Protein AF-A0AAV2Z2J3-F1 (afdb_monomer_lite)

Secondary structure (DSSP, 8-state):
-HHHHHHHTTTTSSTTTSSGGGSS---------HHHHHHHHHHHHHHHHHHHHHHHHHHHHHHHHHHHHHHHHHHHHHHHHHHHHHHHHHHHHHHHHHHHHHHHHHHHHHHHHHHHHHHHHHHHHHHHHHHHHHHHHHHHHHHHHHHHHHHHHHHHHHHHHIIIIIHHHHHHHHHHHHHHHHHHHHHHHHHHHHHHHHHHHHHHHHHHTS-HHHHHHHHHHHHTS-------SS----HHHHHHHHHHT---GGGGGTS-HHHHHT--B-HHHHHHHHHHHHHHHHHHHHHHHHHHHTTS-----------PPPSS-HHHHHHHHHHHH-S--PPBPHHHHHHHHHHHHHHHHGGG--S--TT--HHHHHHHHHIIIIITTSTTTHHHHHHHHHHHHHHHHHHHHHHHHHHHHHHHHHHHHHHHHHHHHHHHHHHHHHHHHHHHHHHHHHHHHHHHHHHHHHH-EEEE-TTT--EEEEETTTTEEESSPPTTTTT---SS--EEPPPTT----PPP-----HHHHHHHHHHHHHHHHHHHHHHHHHHHHHHHHHHHHHHHHHHHHHHHHHHHHHHHHHHHHHHHHHHHHHHHHHHHHHHHHSHHHHHHHHHT-PPPPTT--HHHHHHHHS-HHHHHHHHHHHHHTT--HHHHHHH-EEEEEEEEEETT-SEEEESS--BTTB-TT-EEEEEE-----TT--PPPPPPEEEEBPSSSPPPSSEEEBSS---GGGGS-TT--GGG-TT-S--EEEEEEEEESS-SSTTSPP-----THHHHHHHTT--

Foldseek 3Di:
DVVVVVVVVVVVVVVVVVVVVVPDDDDDDDDDDPVVVVVVVVVVVVVVVVVVVVVVVVVVVVVVVVVVVVVVVVVVVVVVVVVVVVVVVVVVVVVVVVVVVVVVVVVVVVVVVVVVVVVVVVVVVVVVVVVVVVVVVVVVVVVVVVVVVVVVVVVVVVCVCCVPPCVVVVVVVVVVVVVVVVVVVVVVVVVLVLLLLLLLLVQAVQLLPDDLLVLVVVVVCVVVVVDPDPCPPDDHDNLLSVLQCLLLPNLDPVCVVVDDSVVSQPRFRALVSLLVLLVLLLVVVVVVVVVVVVVVPVPDDDDDDDDDPPPDPRLDDSVQLVVLLCVLPNPDSDTHHSNSSLSSLLSSLCVRCPPVPDDDNPPDDDSSSSSSCCCPVGRCVRPSNVVSVVVSSVVSSVVVVVVVVVVVVVVVVVVVVVVVVVVVVVVVVVVVVVVVVVVVVVVVVVVVVVVVLVVVLVVQLVQWAWAQEPVPRQIWIARPVVRDIDSDQPVSNPPHHRPDDHDYDDPPPPDDDDDDDDDDPPVVVVVVVVVVVVVVVVVVVVVVVVVVVVVVVVVVVVVVVVVVVCVVCVVVVVVVVVVVVVVVVVVVLVVLVVVVVVCCPDPVQVVLQQQLNHDDRPNDDLLRSNSSNDHPVRVVVLCVVCVVQPHDSSCCQVFARFDPAKWKAAAQDQKTFGPFFCVVVDDAFWKKWWQFDDPDDPPDPDPRFDIDIWHFHNPDGDDRGITGTPDGDHCVVRDDPPDDPPPPPPPPGRITMTGMHTNQHDSDPPRDRDPDDDCPPVVVVVVVVD

pLDDT: mean 81.87, std 14.94, range [33.97, 97.0]

Sequence (786 aa):
MLQFRKHVTSSLKTQKLLGAIKAAGRPTATRADPQHRKDAANHIQQAYKRHVRAVRDRRLAWQARALRVEERVRRRHHAAKMIQKRVRGMIGRKIARIKRAEQMMRRCIQKLKWKRIRRRIIAGRRIGNWVVRKRAQRLASLWKLEKKRQLEMTVRLQRWVRNHIISRRRLYLLLAEGRRQEETLLFCEQSVRICAQHVADELVMESRGRGFEEALKKHWAITSGTAKTKRTRAPAFPALQMMYLVVSGVRDISKWKEMDEKALVSTRMERLKAVALFKSASKHHQITKQAVTAKTADGDSGNALSPSKVKTKELFSATDVDISMAKAAGSSKRPLSYEEFTHVLRLIAEMKLGDKVQIWWGKYDGGDAQFLALLWKYLFVISDLRPVAQQLMQYANDLLHKRCRTIQRLATKHKQFLTGAFIRLQKRKERELLIKERMAIKIQTRMRSYLAVNKRKRRVQEVYNKFIDAEWGLPYWMNPITGYSTWEKPTILGNQDVNKEPVPCPPAESCGELTKLEFESLAMHNYREQERKEQEERDKHDIVKIKERMLQAKKERCAIKLQKFWHQQSPLMRARRMIKEKRKETDAYYQQYLLDRKKERELRFRAKQFIGKAPILPTDSPVTQCLRRMTVLQRRRLEIRARMFGLLVSEYMLEGVPLPGVGRLRNGGRYIESSEDLRGWVMNRQTLRLRKLEKRRADDDSPKPKDIILDIDRKLKVEERRIPLEQVYNRALSQPEGANVADDAAAEDGVDIFQLFLVEFSMELRRPIWFSHPLYVVFARYYICL

Organism: NCBI:txid4803

Structure (mmCIF, N/CA/C/O backbone):
data_AF-A0AAV2Z2J3-F1
#
_entry.id   AF-A0AAV2Z2J3-F1
#
loop_
_atom_site.group_PDB
_atom_site.id
_atom_site.type_symbol
_atom_site.label_atom_id
_atom_site.label_alt_id
_atom_site.label_comp_id
_atom_site.label_asym_id
_atom_site.label_entity_id
_atom_site.label_seq_id
_atom_site.pdbx_PDB_ins_code
_atom_site.Cartn_x
_atom_site.Cartn_y
_atom_site.Cartn_z
_atom_site.occupancy
_atom_site.B_iso_or_equiv
_atom_site.auth_seq_id
_atom_site.auth_comp_id
_atom_site.auth_asym_id
_atom_site.auth_atom_id
_atom_site.pdbx_PDB_model_num
ATOM 1 N N . MET A 1 1 ? 82.129 35.478 -103.752 1.00 50.06 1 MET A N 1
ATOM 2 C CA . MET A 1 1 ? 81.957 35.026 -105.151 1.00 50.06 1 MET A CA 1
ATOM 3 C C . MET A 1 1 ? 81.747 36.192 -106.125 1.00 50.06 1 MET A C 1
ATOM 5 O O . MET A 1 1 ? 82.630 36.420 -106.939 1.00 50.06 1 MET A O 1
ATOM 9 N N . LEU A 1 2 ? 80.696 37.017 -106.006 1.00 47.59 2 LEU A N 1
ATOM 10 C CA . LEU A 1 2 ? 80.463 38.167 -106.914 1.00 47.59 2 LEU A CA 1
ATOM 11 C C . LEU A 1 2 ? 81.527 39.292 -106.859 1.00 47.59 2 LEU A C 1
ATOM 13 O O . LEU A 1 2 ? 81.757 39.964 -107.859 1.00 47.59 2 LEU A O 1
ATOM 17 N N . GLN A 1 3 ? 82.247 39.459 -105.742 1.00 49.12 3 GLN A N 1
ATOM 18 C CA . GLN A 1 3 ? 83.386 40.395 -105.643 1.00 49.12 3 GLN A CA 1
ATOM 19 C C . GLN A 1 3 ? 84.718 39.821 -106.163 1.00 49.12 3 GLN A C 1
ATOM 21 O O . GLN A 1 3 ? 85.607 40.585 -106.522 1.00 49.12 3 GLN A O 1
ATOM 26 N N . PHE A 1 4 ? 84.847 38.493 -106.270 1.00 52.66 4 PHE A N 1
ATOM 27 C CA . PHE A 1 4 ? 86.040 37.845 -106.835 1.00 52.66 4 PHE A CA 1
ATOM 28 C C . PHE A 1 4 ? 86.048 37.973 -108.371 1.00 52.66 4 PHE A C 1
ATOM 30 O O . PHE A 1 4 ? 87.087 38.233 -108.971 1.00 52.66 4 PHE A O 1
ATOM 37 N N . ARG A 1 5 ? 84.858 37.954 -108.998 1.00 52.59 5 ARG A N 1
ATOM 38 C CA . ARG A 1 5 ? 84.669 38.216 -110.438 1.00 52.59 5 ARG A CA 1
ATOM 39 C C . ARG A 1 5 ? 85.050 39.645 -110.864 1.00 52.59 5 ARG A C 1
ATOM 41 O O . ARG A 1 5 ? 85.564 39.811 -111.960 1.00 52.59 5 ARG A O 1
ATOM 48 N N . LYS A 1 6 ? 84.880 40.656 -109.997 1.00 55.69 6 LYS A N 1
ATOM 49 C CA . LYS A 1 6 ? 85.264 42.057 -110.289 1.00 55.69 6 LYS A CA 1
ATOM 50 C C . LYS A 1 6 ? 86.775 42.325 -110.197 1.00 55.69 6 LYS A C 1
ATOM 52 O O . LYS A 1 6 ? 87.252 43.281 -110.802 1.00 55.69 6 LYS A O 1
ATOM 57 N N . HIS A 1 7 ? 87.539 41.488 -109.486 1.00 54.97 7 HIS A N 1
ATOM 58 C CA . HIS A 1 7 ? 88.997 41.638 -109.393 1.00 54.97 7 HIS A CA 1
ATOM 59 C C . HIS A 1 7 ? 89.755 40.906 -110.507 1.00 54.97 7 HIS A C 1
ATOM 61 O O . HIS A 1 7 ? 90.749 41.440 -111.002 1.00 54.97 7 HIS A O 1
ATOM 67 N N . VAL A 1 8 ? 89.247 39.770 -110.995 1.00 54.91 8 VAL A N 1
ATOM 68 C CA . VAL A 1 8 ? 89.842 39.067 -112.149 1.00 54.91 8 VAL A CA 1
ATOM 69 C C . VAL A 1 8 ? 89.729 39.903 -113.437 1.00 54.91 8 VAL A C 1
ATOM 71 O O . VAL A 1 8 ? 90.666 39.941 -114.228 1.00 54.91 8 VAL A O 1
ATOM 74 N N . THR A 1 9 ? 88.679 40.718 -113.594 1.00 51.75 9 THR A N 1
ATOM 75 C CA . THR A 1 9 ? 88.549 41.662 -114.723 1.00 51.75 9 THR A CA 1
ATOM 76 C C . THR A 1 9 ? 89.458 42.898 -114.625 1.00 51.75 9 THR A C 1
ATOM 78 O O . THR A 1 9 ? 89.694 43.558 -115.633 1.00 51.75 9 THR A O 1
ATOM 81 N N . SER A 1 10 ? 90.020 43.213 -113.448 1.00 51.91 10 SER A N 1
ATOM 82 C CA . SER A 1 10 ? 91.017 44.294 -113.296 1.00 51.91 10 SER A CA 1
ATOM 83 C C . SER A 1 10 ? 92.455 43.862 -113.619 1.00 51.91 10 SER A C 1
ATOM 85 O O . SER A 1 10 ? 93.283 44.711 -113.937 1.00 51.91 10 SER A O 1
ATOM 87 N N . SER A 1 11 ? 92.734 42.551 -113.631 1.00 48.16 11 SER A N 1
ATOM 88 C CA . SER A 1 11 ? 94.048 41.985 -113.982 1.00 48.16 11 SER A CA 1
ATOM 89 C C . SER A 1 11 ? 94.276 41.839 -115.496 1.00 48.16 11 SER A C 1
ATOM 91 O O . SER A 1 11 ? 95.401 41.608 -115.923 1.00 48.16 11 SER A O 1
ATOM 93 N N . LEU A 1 12 ? 93.232 42.007 -116.316 1.00 49.22 12 LEU A N 1
ATOM 94 C CA . LEU A 1 12 ? 93.318 42.029 -117.785 1.00 49.22 12 LEU A CA 1
ATOM 95 C C . LEU A 1 12 ? 93.645 43.426 -118.352 1.00 49.22 12 LEU A C 1
ATOM 97 O O . LEU A 1 12 ? 93.952 43.556 -119.533 1.00 49.22 12 LEU A O 1
ATOM 101 N N . LYS A 1 13 ? 93.648 44.485 -117.524 1.00 51.56 13 LYS A N 1
ATOM 102 C CA . LYS A 1 13 ? 94.076 45.837 -117.939 1.00 51.56 13 LYS A CA 1
ATOM 103 C C . LYS A 1 13 ? 95.592 46.062 -117.848 1.00 51.56 13 LYS A C 1
ATOM 105 O O . LYS A 1 13 ? 96.094 46.984 -118.479 1.00 51.56 13 LYS A O 1
ATOM 110 N N . THR A 1 14 ? 96.339 45.199 -117.158 1.00 51.22 14 THR A N 1
ATOM 111 C CA . THR A 1 14 ? 97.813 45.259 -117.097 1.00 51.22 14 THR A CA 1
ATOM 112 C C . THR A 1 14 ? 98.508 44.569 -118.278 1.00 51.22 14 THR A C 1
ATOM 114 O O . THR A 1 14 ? 99.658 44.887 -118.560 1.00 51.22 14 THR A O 1
ATOM 117 N N . GLN A 1 15 ? 97.810 43.729 -119.055 1.00 50.66 15 GLN A N 1
ATOM 118 C CA . GLN A 1 15 ? 98.322 43.210 -120.337 1.00 50.66 15 GLN A CA 1
ATOM 119 C C . GLN A 1 15 ? 98.324 44.260 -121.468 1.00 50.66 15 GLN A C 1
ATOM 121 O O . GLN A 1 15 ? 99.080 44.110 -122.422 1.00 50.66 15 GLN A O 1
ATOM 126 N N . LYS A 1 16 ? 97.579 45.372 -121.341 1.00 51.78 16 LYS A N 1
ATOM 127 C CA . LYS A 1 16 ? 97.633 46.502 -122.294 1.00 51.78 16 LYS A CA 1
ATOM 128 C C . LYS A 1 16 ? 98.825 47.453 -122.087 1.00 51.78 16 LYS A C 1
ATOM 130 O O . LYS A 1 16 ? 99.122 48.229 -122.984 1.00 51.78 16 LYS A O 1
ATOM 135 N N . LEU A 1 17 ? 99.547 47.364 -120.964 1.00 48.62 17 LEU A N 1
ATOM 136 C CA . LEU A 1 17 ? 100.746 48.180 -120.690 1.00 48.62 17 LEU A CA 1
ATOM 137 C C . LEU A 1 17 ? 102.063 47.498 -121.107 1.00 48.62 17 LEU A C 1
ATOM 139 O O . LEU A 1 17 ? 103.061 48.179 -121.310 1.00 48.62 17 LEU A O 1
ATOM 143 N N . LEU A 1 18 ? 102.059 46.178 -121.327 1.00 47.25 18 LEU A N 1
ATOM 144 C CA . LEU A 1 18 ? 103.203 45.438 -121.885 1.00 47.25 18 LEU A CA 1
ATOM 145 C C . LEU A 1 18 ? 103.261 45.470 -123.427 1.00 47.25 18 LEU A C 1
ATOM 147 O O . LEU A 1 18 ? 104.285 45.115 -124.003 1.00 47.25 18 LEU A O 1
ATOM 151 N N . GLY A 1 19 ? 102.204 45.950 -124.098 1.00 50.47 19 GLY A N 1
ATOM 152 C CA . GLY A 1 19 ? 102.193 46.203 -125.547 1.00 50.47 19 GLY A CA 1
ATOM 153 C C . GLY A 1 19 ? 102.845 47.530 -125.966 1.00 50.47 19 GLY A C 1
ATOM 154 O O . GLY A 1 19 ? 103.325 47.638 -127.087 1.00 50.47 19 GLY A O 1
ATOM 155 N N . ALA A 1 20 ? 102.933 48.517 -125.066 1.00 46.78 20 ALA A N 1
ATOM 156 C CA . ALA A 1 20 ? 103.489 49.843 -125.368 1.00 46.78 20 ALA A CA 1
ATOM 157 C C . ALA A 1 20 ? 105.026 49.929 -125.237 1.00 46.78 20 ALA A C 1
ATOM 159 O O . ALA A 1 20 ? 105.631 50.878 -125.720 1.00 46.78 20 ALA A O 1
ATOM 160 N N . ILE A 1 21 ? 105.681 48.928 -124.633 1.00 48.75 21 ILE A N 1
ATOM 161 C CA . ILE A 1 21 ? 107.149 48.895 -124.448 1.00 48.75 21 ILE A CA 1
ATOM 162 C C . ILE A 1 21 ? 107.862 48.199 -125.633 1.00 48.75 21 ILE A C 1
ATOM 164 O O . ILE A 1 21 ? 109.083 48.220 -125.734 1.00 48.75 21 ILE A O 1
ATOM 168 N N . LYS A 1 22 ? 107.113 47.648 -126.602 1.00 46.72 22 LYS A N 1
ATOM 169 C CA . LYS A 1 22 ? 107.657 47.012 -127.820 1.00 46.72 22 LYS A CA 1
ATOM 170 C C . LYS A 1 22 ? 107.850 47.969 -129.015 1.00 46.72 22 LYS A C 1
ATOM 172 O O . LYS A 1 22 ? 108.267 47.508 -130.070 1.00 46.72 22 LYS A O 1
ATOM 177 N N . ALA A 1 23 ? 107.575 49.270 -128.853 1.00 44.78 23 ALA A N 1
ATOM 178 C CA . ALA A 1 23 ? 107.608 50.281 -129.923 1.00 44.78 23 ALA A CA 1
ATOM 179 C C . ALA A 1 23 ? 108.651 51.407 -129.731 1.00 44.78 23 ALA A C 1
ATOM 181 O O . ALA A 1 23 ? 108.621 52.393 -130.458 1.00 44.78 23 ALA A O 1
ATOM 182 N N . ALA A 1 24 ? 109.595 51.275 -128.793 1.00 39.16 24 ALA A N 1
ATOM 183 C CA . ALA A 1 24 ? 110.727 52.196 -128.675 1.00 39.16 24 ALA A CA 1
ATOM 184 C C . ALA A 1 24 ? 112.020 51.459 -129.037 1.00 39.16 24 ALA A C 1
ATOM 186 O O . ALA A 1 24 ? 112.529 50.632 -128.278 1.00 39.16 24 ALA A O 1
ATOM 187 N N . GLY A 1 25 ? 112.489 51.726 -130.255 1.00 39.00 25 GLY A N 1
ATOM 188 C CA . GLY A 1 25 ? 113.730 51.212 -130.807 1.00 39.00 25 GLY A CA 1
ATOM 189 C C . GLY A 1 25 ? 114.957 51.604 -129.986 1.00 39.00 25 GLY A C 1
ATOM 190 O O . GLY A 1 25 ? 114.981 52.611 -129.282 1.00 39.00 25 GLY A O 1
ATOM 191 N N . ARG A 1 26 ? 115.969 50.743 -130.112 1.00 37.47 26 ARG A N 1
ATOM 192 C CA . ARG A 1 26 ? 117.324 50.839 -129.561 1.00 37.47 26 ARG A CA 1
ATOM 193 C C . ARG A 1 26 ? 117.899 52.264 -129.653 1.00 37.47 26 ARG A C 1
ATOM 195 O O . ARG A 1 26 ? 118.211 52.693 -130.762 1.00 37.47 26 ARG A O 1
ATOM 202 N N . PRO A 1 27 ? 118.161 52.950 -128.527 1.00 41.19 27 PRO A N 1
ATOM 203 C CA . PRO A 1 27 ? 119.125 54.032 -128.507 1.00 41.19 27 PRO A CA 1
ATOM 204 C C . PRO A 1 27 ? 120.536 53.437 -128.456 1.00 41.19 27 PRO A C 1
ATOM 206 O O . PRO A 1 27 ? 120.890 52.634 -127.590 1.00 41.19 27 PRO A O 1
ATOM 209 N N . THR A 1 28 ? 121.309 53.815 -129.461 1.00 44.75 28 THR A N 1
ATOM 210 C CA . THR A 1 28 ? 122.733 53.565 -129.634 1.00 44.75 28 THR A CA 1
ATOM 211 C C . THR A 1 28 ? 123.550 54.039 -128.438 1.00 44.75 28 THR A C 1
ATOM 213 O O . THR A 1 28 ? 123.254 55.047 -127.802 1.00 44.75 28 THR A O 1
ATOM 216 N N . ALA A 1 29 ? 124.602 53.275 -128.162 1.00 45.72 29 ALA A N 1
ATOM 217 C CA . ALA A 1 29 ? 125.581 53.507 -127.123 1.00 45.72 29 ALA A CA 1
ATOM 218 C C . ALA A 1 29 ? 126.216 54.903 -127.215 1.00 45.72 29 ALA A C 1
ATOM 220 O O . ALA A 1 29 ? 127.003 55.187 -128.112 1.00 45.72 29 ALA A O 1
ATOM 221 N N . THR A 1 30 ? 125.943 55.729 -126.213 1.00 43.84 30 THR A N 1
ATOM 222 C CA . THR A 1 30 ? 126.817 56.818 -125.778 1.00 43.84 30 THR A CA 1
ATOM 223 C C . THR A 1 30 ? 127.091 56.618 -124.286 1.00 43.84 30 THR A C 1
ATOM 225 O O . THR A 1 30 ? 126.221 56.175 -123.534 1.00 43.84 30 THR A O 1
ATOM 228 N N . ARG A 1 31 ? 128.355 56.807 -123.884 1.00 54.25 31 ARG A N 1
ATOM 229 C CA . ARG A 1 31 ? 128.911 56.569 -122.539 1.00 54.25 31 ARG A CA 1
ATOM 230 C C . ARG A 1 31 ? 128.022 57.176 -121.440 1.00 54.25 31 ARG A C 1
ATOM 232 O O . ARG A 1 31 ? 128.145 58.350 -121.120 1.00 54.25 31 ARG A O 1
ATOM 239 N N . ALA A 1 32 ? 127.144 56.360 -120.857 1.00 44.03 32 ALA A N 1
ATOM 240 C CA . ALA A 1 32 ? 126.385 56.711 -119.665 1.00 44.03 32 ALA A CA 1
ATOM 241 C C . ALA A 1 32 ? 127.234 56.430 -118.421 1.00 44.03 32 ALA A C 1
ATOM 243 O O . ALA A 1 32 ? 127.706 55.308 -118.218 1.00 44.03 32 ALA A O 1
ATOM 244 N N . ASP A 1 33 ? 127.395 57.475 -117.620 1.00 52.44 33 ASP A N 1
ATOM 245 C CA . ASP A 1 33 ? 128.089 57.526 -116.341 1.00 52.44 33 ASP A CA 1
ATOM 246 C C . ASP A 1 33 ? 127.677 56.346 -115.421 1.00 52.44 33 ASP A C 1
ATOM 248 O O . ASP A 1 33 ? 126.473 56.117 -115.228 1.00 52.44 33 ASP A O 1
ATOM 252 N N . PRO A 1 34 ? 128.618 55.544 -114.874 1.00 60.41 34 PRO A N 1
ATOM 253 C CA . PRO A 1 34 ? 128.313 54.403 -114.000 1.00 60.41 34 PRO A CA 1
ATOM 254 C C . PRO A 1 34 ? 127.386 54.744 -112.825 1.00 60.41 34 PRO A C 1
ATOM 256 O O . PRO A 1 34 ? 126.651 53.866 -112.354 1.00 60.41 34 PRO A O 1
ATOM 259 N N . GLN A 1 35 ? 127.351 56.008 -112.399 1.00 63.75 35 GLN A N 1
ATOM 260 C CA . GLN A 1 35 ? 126.447 56.477 -111.355 1.00 63.75 35 GLN A CA 1
ATOM 261 C C . GLN A 1 35 ? 124.970 56.404 -111.778 1.00 63.75 35 GLN A C 1
ATOM 263 O O . GLN A 1 35 ? 124.133 55.876 -111.046 1.00 63.75 35 GLN A O 1
ATOM 268 N N . HIS A 1 36 ? 124.653 56.777 -113.019 1.00 67.88 36 HIS A N 1
ATOM 269 C CA . HIS A 1 36 ? 123.273 56.832 -113.503 1.00 67.88 36 HIS A CA 1
ATOM 270 C C . HIS A 1 36 ? 122.638 55.436 -113.659 1.00 67.88 36 HIS A C 1
ATOM 272 O O . HIS A 1 36 ? 121.428 55.263 -113.472 1.00 67.88 36 HIS A O 1
ATOM 278 N N . ARG A 1 37 ? 123.450 54.407 -113.954 1.00 66.44 37 ARG A N 1
ATOM 279 C CA . ARG A 1 37 ? 123.008 52.998 -113.980 1.00 66.44 37 ARG A CA 1
ATOM 280 C C . ARG A 1 37 ? 122.766 52.447 -112.577 1.00 66.44 37 ARG A C 1
ATOM 282 O O . ARG A 1 37 ? 121.795 51.714 -112.384 1.00 66.44 37 ARG A O 1
ATOM 289 N N . LYS A 1 38 ? 123.611 52.807 -111.604 1.00 73.19 38 LYS A N 1
ATOM 290 C CA . LYS A 1 38 ? 123.388 52.466 -110.190 1.00 73.19 38 LYS A CA 1
ATOM 291 C C . LYS A 1 38 ? 122.107 53.108 -109.668 1.00 73.19 38 LYS A C 1
ATOM 293 O O . LYS A 1 38 ? 121.324 52.416 -109.024 1.00 73.19 38 LYS A O 1
ATOM 298 N N . ASP A 1 39 ? 121.845 54.365 -110.011 1.00 76.12 39 ASP A N 1
ATOM 299 C CA . ASP A 1 39 ? 120.642 55.071 -109.567 1.00 76.12 39 ASP A CA 1
ATOM 300 C C . ASP A 1 39 ? 119.370 54.505 -110.201 1.00 76.12 39 ASP A C 1
ATOM 302 O O . ASP A 1 39 ? 118.392 54.250 -109.495 1.00 76.12 39 ASP A O 1
ATOM 306 N N . ALA A 1 40 ? 119.394 54.182 -111.498 1.00 74.88 40 ALA A N 1
ATOM 307 C CA . ALA A 1 40 ? 118.277 53.505 -112.157 1.00 74.88 40 ALA A CA 1
ATOM 308 C C . ALA A 1 40 ? 118.016 52.107 -111.561 1.00 74.88 40 ALA A C 1
ATOM 310 O O . ALA A 1 40 ? 116.869 51.758 -111.268 1.00 74.88 40 ALA A O 1
ATOM 311 N N . ALA A 1 41 ? 119.067 51.317 -111.310 1.00 74.94 41 ALA A N 1
ATOM 312 C CA . ALA A 1 41 ? 118.941 50.006 -110.673 1.00 74.94 41 ALA A CA 1
ATOM 313 C C . ALA A 1 41 ? 118.412 50.117 -109.233 1.00 74.94 41 ALA A C 1
ATOM 315 O O . ALA A 1 41 ? 117.502 49.376 -108.853 1.00 74.94 41 ALA A O 1
ATOM 316 N N . ASN A 1 42 ? 118.908 51.081 -108.452 1.00 78.38 42 ASN A N 1
ATOM 317 C CA . ASN A 1 42 ? 118.418 51.372 -107.106 1.00 78.38 42 ASN A CA 1
ATOM 318 C C . ASN A 1 42 ? 116.949 51.799 -107.132 1.00 78.38 42 ASN A C 1
ATOM 320 O O . ASN A 1 42 ? 116.163 51.325 -106.310 1.00 78.38 42 ASN A O 1
ATOM 324 N N . HIS A 1 43 ? 116.543 52.625 -108.096 1.00 80.94 43 HIS A N 1
ATOM 325 C CA . HIS A 1 43 ? 115.159 53.062 -108.225 1.00 80.94 43 HIS A CA 1
ATOM 326 C C . HIS A 1 43 ? 114.225 51.895 -108.582 1.00 80.94 43 HIS A C 1
ATOM 328 O O . HIS A 1 43 ? 113.147 51.772 -107.989 1.00 80.94 43 HIS A O 1
ATOM 334 N N . ILE A 1 44 ? 114.639 50.995 -109.482 1.00 77.25 44 ILE A N 1
ATOM 335 C CA . ILE A 1 44 ? 113.880 49.784 -109.829 1.00 77.25 44 ILE A CA 1
ATOM 336 C C . ILE A 1 44 ? 113.789 48.843 -108.622 1.00 77.25 44 ILE A C 1
ATOM 338 O O . ILE A 1 44 ? 112.702 48.368 -108.287 1.00 77.25 44 ILE A O 1
ATOM 342 N N . GLN A 1 45 ? 114.894 48.612 -107.908 1.00 81.12 45 GLN A N 1
ATOM 343 C CA . GLN A 1 45 ? 114.899 47.770 -106.711 1.00 81.12 45 GLN A CA 1
ATOM 344 C C . GLN A 1 45 ? 114.040 48.362 -105.587 1.00 81.12 45 GLN A C 1
ATOM 346 O O . GLN A 1 45 ? 113.314 47.625 -104.916 1.00 81.12 45 GLN A O 1
ATOM 351 N N . GLN A 1 46 ? 114.073 49.681 -105.379 1.00 80.88 46 GLN A N 1
ATOM 352 C CA . GLN A 1 46 ? 113.210 50.357 -104.411 1.00 80.88 46 GLN A CA 1
ATOM 353 C C . GLN A 1 46 ? 111.736 50.279 -104.820 1.00 80.88 46 GLN A C 1
ATOM 355 O O . GLN A 1 46 ? 110.892 49.981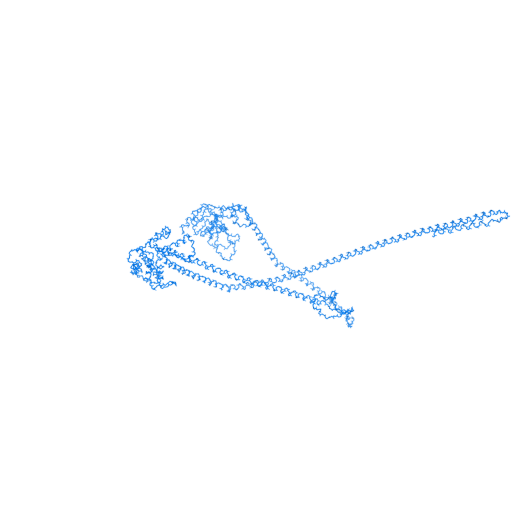 -103.972 1.00 80.88 46 GLN A O 1
ATOM 360 N N . ALA A 1 47 ? 111.413 50.476 -106.102 1.00 77.75 47 ALA A N 1
ATOM 361 C CA . ALA A 1 47 ? 110.052 50.343 -106.616 1.00 77.75 47 ALA A CA 1
ATOM 362 C C . ALA A 1 47 ? 109.524 48.908 -106.449 1.00 77.75 47 ALA A C 1
ATOM 364 O O . ALA A 1 47 ? 108.411 48.716 -105.955 1.00 77.75 47 ALA A O 1
ATOM 365 N N . TYR A 1 48 ? 110.343 47.896 -106.752 1.00 79.69 48 TYR A N 1
ATOM 366 C CA . TYR A 1 48 ? 109.996 46.491 -106.547 1.00 79.69 48 TYR A CA 1
ATOM 367 C C . TYR A 1 48 ? 109.810 46.157 -105.061 1.00 79.69 48 TYR A C 1
ATOM 369 O O . TYR A 1 48 ? 108.791 45.581 -104.684 1.00 79.69 48 TYR A O 1
ATOM 377 N N . LYS A 1 49 ? 110.719 46.594 -104.178 1.00 83.38 49 LYS A N 1
ATOM 378 C CA . LYS A 1 49 ? 110.581 46.403 -102.721 1.00 83.38 49 LYS A CA 1
ATOM 379 C C . LYS A 1 49 ? 109.313 47.073 -102.175 1.00 83.38 49 LYS A C 1
ATOM 381 O O . LYS A 1 49 ? 108.620 46.469 -101.354 1.00 83.38 49 LYS A O 1
ATOM 386 N N . ARG A 1 50 ? 108.970 48.281 -102.645 1.00 82.44 50 ARG A N 1
ATOM 387 C CA . ARG A 1 50 ? 107.710 48.969 -102.297 1.00 82.44 50 ARG A CA 1
ATOM 388 C C . ARG A 1 50 ? 106.493 48.194 -102.800 1.00 82.44 50 ARG A C 1
ATOM 390 O O . ARG A 1 50 ? 105.542 48.022 -102.043 1.00 82.44 50 ARG A O 1
ATOM 397 N N . HIS A 1 51 ? 106.535 47.675 -104.027 1.00 80.56 51 HIS A N 1
ATOM 398 C CA . HIS A 1 51 ? 105.462 46.852 -104.581 1.00 80.56 51 HIS A CA 1
ATOM 399 C C . HIS A 1 51 ? 105.261 45.556 -103.784 1.00 80.56 51 HIS A C 1
ATOM 401 O O . HIS A 1 51 ? 104.140 45.257 -103.378 1.00 80.56 51 HIS A O 1
ATOM 407 N N . VAL A 1 52 ? 106.337 44.823 -103.480 1.00 82.06 52 VAL A N 1
ATOM 408 C CA . VAL A 1 52 ? 106.281 43.581 -102.692 1.00 82.06 52 VAL A CA 1
ATOM 409 C C . VAL A 1 52 ? 105.739 43.841 -101.284 1.00 82.06 52 VAL A C 1
ATOM 411 O O . VAL A 1 52 ? 104.879 43.086 -100.825 1.00 82.06 52 VAL A O 1
ATOM 414 N N . ARG A 1 53 ? 106.162 44.926 -100.612 1.00 81.50 53 ARG A N 1
ATOM 415 C CA . ARG A 1 53 ? 105.572 45.337 -99.323 1.00 81.50 53 ARG A CA 1
ATOM 416 C C . ARG A 1 53 ? 104.086 45.651 -99.466 1.00 81.50 53 ARG A C 1
ATOM 418 O O . ARG A 1 53 ? 103.286 45.052 -98.763 1.00 81.50 53 ARG A O 1
ATOM 425 N N . ALA A 1 54 ? 103.695 46.469 -100.443 1.00 80.94 54 ALA A N 1
ATOM 426 C CA . ALA A 1 54 ? 102.292 46.816 -100.665 1.00 80.94 54 ALA A CA 1
ATOM 427 C C . ALA A 1 54 ? 101.411 45.588 -100.973 1.00 80.94 54 ALA A C 1
ATOM 429 O O . ALA A 1 54 ? 100.270 45.514 -100.518 1.00 80.94 54 ALA A O 1
ATOM 430 N N . VAL A 1 55 ? 101.919 44.603 -101.722 1.00 80.44 55 VAL A N 1
ATOM 431 C CA . VAL A 1 55 ? 101.214 43.337 -101.988 1.00 80.44 55 VAL A CA 1
ATOM 432 C C . VAL A 1 55 ? 101.113 42.489 -100.719 1.00 80.44 55 VAL A C 1
ATOM 434 O O . VAL A 1 55 ? 100.042 41.944 -100.441 1.00 80.44 55 VAL A O 1
ATOM 437 N N . ARG A 1 56 ? 102.182 42.409 -99.916 1.00 84.31 56 ARG A N 1
ATOM 438 C CA . ARG A 1 56 ? 102.177 41.705 -98.624 1.00 84.31 56 ARG A CA 1
ATOM 439 C C . ARG A 1 56 ? 101.197 42.347 -97.642 1.00 84.31 56 ARG A C 1
ATOM 441 O O . ARG A 1 56 ? 100.385 41.630 -97.065 1.00 84.31 56 ARG A O 1
ATOM 448 N N . ASP A 1 57 ? 101.198 43.669 -97.528 1.00 83.56 57 ASP A N 1
ATOM 449 C CA . ASP A 1 57 ? 100.301 44.426 -96.651 1.00 83.56 57 ASP A CA 1
ATOM 450 C C . ASP A 1 57 ? 98.847 44.278 -97.092 1.00 83.56 57 ASP A C 1
ATOM 452 O O . ASP A 1 57 ? 97.965 44.052 -96.264 1.00 83.56 57 ASP A O 1
ATOM 456 N N . ARG A 1 58 ? 98.579 44.296 -98.406 1.00 83.81 58 ARG A N 1
ATOM 457 C CA . ARG A 1 58 ? 97.250 43.957 -98.933 1.00 83.81 58 ARG A CA 1
ATOM 458 C C . ARG A 1 58 ? 96.876 42.529 -98.557 1.00 83.81 58 ARG A C 1
ATOM 460 O O . ARG A 1 58 ? 95.788 42.329 -98.030 1.00 83.81 58 ARG A O 1
ATOM 467 N N . ARG A 1 59 ? 97.746 41.537 -98.765 1.00 82.88 59 ARG A N 1
ATOM 468 C CA . ARG A 1 59 ? 97.460 40.137 -98.406 1.00 82.88 59 ARG A CA 1
ATOM 469 C C . ARG A 1 59 ? 97.144 39.990 -96.914 1.00 82.88 59 ARG A C 1
ATOM 471 O O . ARG A 1 59 ? 96.149 39.350 -96.582 1.00 82.88 59 ARG A O 1
ATOM 478 N N . LEU A 1 60 ? 97.918 40.631 -96.040 1.00 83.50 60 LEU A N 1
ATOM 479 C CA . LEU A 1 60 ? 97.680 40.655 -94.593 1.00 83.50 60 LEU A CA 1
ATOM 480 C C . LEU A 1 60 ? 96.366 41.368 -94.246 1.00 83.50 60 LEU A C 1
ATOM 482 O O . LEU A 1 60 ? 95.575 40.850 -93.461 1.00 83.50 60 LEU A O 1
ATOM 486 N N . ALA A 1 61 ? 96.062 42.502 -94.882 1.00 82.81 61 ALA A N 1
ATOM 487 C CA . ALA A 1 61 ? 94.796 43.209 -94.698 1.00 82.81 61 ALA A CA 1
ATOM 488 C C . ALA A 1 61 ? 93.589 42.368 -95.155 1.00 82.81 61 ALA A C 1
ATOM 490 O O . ALA A 1 61 ? 92.542 42.373 -94.502 1.00 82.81 61 ALA A O 1
ATOM 491 N N . TRP A 1 62 ? 93.732 41.614 -96.248 1.00 85.88 62 TRP A N 1
ATOM 492 C CA . TRP A 1 62 ? 92.726 40.671 -96.735 1.00 85.88 62 TRP A CA 1
ATOM 493 C C . TRP A 1 62 ? 92.554 39.483 -95.782 1.00 85.88 62 TRP A C 1
ATOM 495 O O . TRP A 1 62 ? 91.417 39.158 -95.446 1.00 85.88 62 TRP A O 1
ATOM 505 N N . GLN A 1 63 ? 93.639 38.893 -95.273 1.00 85.19 63 GLN A N 1
ATOM 506 C CA . GLN A 1 63 ? 93.585 37.839 -94.250 1.00 85.19 63 GLN A CA 1
ATOM 507 C C . GLN A 1 63 ? 92.917 38.338 -92.962 1.00 85.19 63 GLN A C 1
ATOM 509 O O . GLN A 1 63 ? 92.004 37.696 -92.449 1.00 85.19 63 GLN A O 1
ATOM 514 N N . ALA A 1 64 ? 93.268 39.537 -92.492 1.00 83.31 64 ALA A N 1
ATOM 515 C CA . ALA A 1 64 ? 92.638 40.162 -91.332 1.00 83.31 64 ALA A CA 1
ATOM 516 C C . ALA A 1 64 ? 91.145 40.469 -91.561 1.00 83.31 64 ALA A C 1
ATOM 518 O O . ALA A 1 64 ? 90.342 40.435 -90.627 1.00 83.31 64 ALA A O 1
ATOM 519 N N . ARG A 1 65 ? 90.730 40.787 -92.796 1.00 84.50 65 ARG A N 1
ATOM 520 C CA . ARG A 1 65 ? 89.305 40.927 -93.147 1.00 84.50 65 ARG A CA 1
ATOM 521 C C . ARG A 1 65 ? 88.599 39.572 -93.201 1.00 84.50 65 ARG A C 1
ATOM 523 O O . ARG A 1 65 ? 87.479 39.486 -92.704 1.00 84.50 65 ARG A O 1
ATOM 530 N N . ALA A 1 66 ? 89.236 38.537 -93.747 1.00 82.56 66 ALA A N 1
ATOM 531 C CA . ALA A 1 66 ? 88.695 37.180 -93.796 1.00 82.56 66 ALA A CA 1
ATOM 532 C C . ALA A 1 66 ? 88.464 36.622 -92.384 1.00 82.56 66 ALA A C 1
ATOM 534 O O . ALA A 1 66 ? 87.348 36.207 -92.081 1.00 82.56 66 ALA A O 1
ATOM 535 N N . LEU A 1 67 ? 89.445 36.755 -91.484 1.00 87.38 67 LEU A N 1
ATOM 536 C CA . LEU A 1 67 ? 89.311 36.372 -90.073 1.00 87.38 67 LEU A CA 1
ATOM 537 C C . LEU A 1 67 ? 88.161 37.118 -89.381 1.00 87.38 67 LEU A C 1
ATOM 539 O O . LEU A 1 67 ? 87.336 36.501 -88.714 1.00 87.38 67 LEU A O 1
ATOM 543 N N . ARG A 1 68 ? 88.015 38.432 -89.615 1.00 87.94 68 ARG A N 1
ATOM 544 C CA . ARG A 1 68 ? 86.876 39.215 -89.091 1.00 87.94 68 ARG A CA 1
ATOM 545 C C . ARG A 1 68 ? 85.520 38.769 -89.646 1.00 87.94 68 ARG A C 1
ATOM 547 O O . ARG A 1 68 ? 84.490 38.951 -88.991 1.00 87.94 68 ARG A O 1
ATOM 554 N N . VAL A 1 69 ? 85.470 38.249 -90.872 1.00 87.19 69 VAL A N 1
ATOM 555 C CA . VAL A 1 69 ? 84.243 37.681 -91.450 1.00 87.19 69 VAL A CA 1
ATOM 556 C C . VAL A 1 69 ? 83.951 36.319 -90.828 1.00 87.19 69 VAL A C 1
ATOM 558 O O . VAL A 1 69 ? 82.825 36.110 -90.380 1.00 87.19 69 VAL A O 1
ATOM 561 N N . GLU A 1 70 ? 84.944 35.437 -90.720 1.00 86.62 70 GLU A N 1
ATOM 562 C CA . GLU A 1 70 ? 84.795 34.141 -90.052 1.00 86.62 70 GLU A CA 1
ATOM 563 C C . GLU A 1 70 ? 84.349 34.294 -88.602 1.00 86.62 70 GLU A C 1
ATOM 565 O O . GLU A 1 70 ? 83.427 33.610 -88.163 1.00 86.62 70 GLU A O 1
ATOM 570 N N . GLU A 1 71 ? 84.931 35.236 -87.865 1.00 87.50 71 GLU A N 1
ATOM 571 C CA . GLU A 1 71 ? 84.557 35.483 -86.481 1.00 87.50 71 GLU A CA 1
ATOM 572 C C . GLU A 1 71 ? 83.115 36.000 -86.371 1.00 87.50 71 GLU A C 1
ATOM 574 O O . GLU A 1 71 ? 82.349 35.535 -85.525 1.00 87.50 71 GLU A O 1
ATOM 579 N N . ARG A 1 72 ? 82.679 36.878 -87.288 1.00 88.50 72 ARG A N 1
ATOM 580 C CA . ARG A 1 72 ? 81.266 37.287 -87.380 1.00 88.50 72 ARG A CA 1
ATOM 581 C C . ARG A 1 72 ? 80.342 36.112 -87.700 1.00 88.50 72 ARG A C 1
ATOM 583 O O . ARG A 1 72 ? 79.269 36.018 -87.103 1.00 88.50 72 ARG A O 1
ATOM 590 N N . VAL A 1 73 ? 80.736 35.212 -88.600 1.00 89.56 73 VAL A N 1
ATOM 591 C CA . VAL A 1 73 ? 79.964 34.003 -88.929 1.00 89.56 73 VAL A CA 1
ATOM 592 C C . VAL A 1 73 ? 79.888 33.066 -87.722 1.00 89.56 73 VAL A C 1
ATOM 594 O O . VAL A 1 73 ? 78.795 32.614 -87.383 1.00 89.56 73 VAL A O 1
ATOM 597 N N . ARG A 1 74 ? 80.996 32.844 -87.004 1.00 89.81 74 ARG A N 1
ATOM 598 C CA . ARG A 1 74 ? 81.026 32.044 -85.768 1.00 89.81 74 ARG A CA 1
ATOM 599 C C . ARG A 1 74 ? 80.141 32.653 -84.684 1.00 89.81 74 ARG A C 1
ATOM 601 O O . ARG A 1 74 ? 79.350 31.925 -84.089 1.00 89.81 74 ARG A O 1
ATOM 608 N N . ARG A 1 75 ? 80.186 33.975 -84.477 1.00 87.62 75 ARG A N 1
ATOM 609 C CA . ARG A 1 75 ? 79.300 34.682 -83.531 1.00 87.62 75 ARG A CA 1
ATOM 610 C C . ARG A 1 75 ? 77.826 34.521 -83.909 1.00 87.62 75 ARG A C 1
ATOM 612 O O . ARG A 1 75 ? 77.014 34.201 -83.045 1.00 87.62 75 ARG A O 1
ATOM 619 N N . ARG A 1 76 ? 77.473 34.660 -85.194 1.00 90.06 76 ARG A N 1
ATOM 620 C CA . ARG A 1 76 ? 76.099 34.432 -85.688 1.00 90.06 76 ARG A CA 1
ATOM 621 C C . ARG A 1 76 ? 75.652 32.985 -85.503 1.00 90.06 76 ARG A C 1
ATOM 623 O O . ARG A 1 76 ? 74.541 32.747 -85.041 1.00 90.06 76 ARG A O 1
ATOM 630 N N . HIS A 1 77 ? 76.516 32.022 -85.808 1.00 88.25 77 HIS A N 1
ATOM 631 C CA . HIS A 1 77 ? 76.226 30.604 -85.618 1.00 88.25 77 HIS A CA 1
ATOM 632 C C . HIS A 1 77 ? 76.059 30.251 -84.131 1.00 88.25 77 HIS A C 1
ATOM 634 O O . HIS A 1 77 ? 75.135 29.526 -83.764 1.00 88.25 77 HIS A O 1
ATOM 640 N N . HIS A 1 78 ? 76.901 30.805 -83.256 1.00 88.94 78 HIS A N 1
ATOM 641 C CA . HIS A 1 78 ? 76.771 30.653 -81.809 1.00 88.94 78 HIS A CA 1
ATOM 642 C C . HIS A 1 78 ? 75.461 31.269 -81.293 1.00 88.94 78 HIS A C 1
ATOM 644 O O . HIS A 1 78 ? 74.722 30.611 -80.563 1.00 88.94 78 HIS A O 1
ATOM 650 N N . ALA A 1 79 ? 75.113 32.482 -81.735 1.00 89.31 79 ALA A N 1
ATOM 651 C CA . ALA A 1 79 ? 73.838 33.116 -81.405 1.00 89.31 79 ALA A CA 1
ATOM 652 C C . ALA A 1 79 ? 72.641 32.267 -81.871 1.00 89.31 79 ALA A C 1
ATOM 654 O O . ALA A 1 79 ? 71.722 32.023 -81.089 1.00 89.31 79 ALA A O 1
ATOM 655 N N . ALA A 1 80 ? 72.682 31.730 -83.095 1.00 89.69 80 ALA A N 1
ATOM 656 C CA . ALA A 1 80 ? 71.657 30.825 -83.612 1.00 89.69 80 ALA A CA 1
ATOM 657 C C . ALA A 1 80 ? 71.533 29.547 -82.762 1.00 89.69 80 ALA A C 1
ATOM 659 O O . ALA A 1 80 ? 70.422 29.167 -82.388 1.00 89.69 80 ALA A O 1
ATOM 660 N N . LYS A 1 81 ? 72.655 28.925 -82.367 1.00 90.50 81 LYS A N 1
ATOM 661 C CA . LYS A 1 81 ? 72.666 27.778 -81.440 1.00 90.50 81 LYS A CA 1
ATOM 662 C C . LYS A 1 81 ? 72.044 28.128 -80.086 1.00 90.50 81 LYS A C 1
ATOM 664 O O . LYS A 1 81 ? 71.261 27.341 -79.553 1.00 90.50 81 LYS A O 1
ATOM 669 N N . MET A 1 82 ? 72.337 29.306 -79.536 1.00 90.25 82 MET A N 1
ATOM 670 C CA . MET A 1 82 ? 71.769 29.759 -78.261 1.00 90.25 82 MET A CA 1
ATOM 671 C C . MET A 1 82 ? 70.260 30.017 -78.356 1.00 90.25 82 MET A C 1
ATOM 673 O O . MET A 1 82 ? 69.514 29.621 -77.455 1.00 90.25 82 MET A O 1
ATOM 677 N N . ILE A 1 83 ? 69.790 30.595 -79.465 1.00 88.31 83 ILE A N 1
ATOM 678 C CA . ILE A 1 83 ? 68.359 30.761 -79.753 1.00 88.31 83 ILE A CA 1
ATOM 679 C C . ILE A 1 83 ? 67.684 29.389 -79.861 1.00 88.31 83 ILE A C 1
ATOM 681 O O . ILE A 1 83 ? 66.697 29.141 -79.169 1.00 88.31 83 ILE A O 1
ATOM 685 N N . GLN A 1 84 ? 68.245 28.455 -80.634 1.00 89.31 84 GLN A N 1
ATOM 686 C CA . GLN A 1 84 ? 67.712 27.094 -80.761 1.00 89.31 84 GLN A CA 1
ATOM 687 C C . GLN A 1 84 ? 67.668 26.359 -79.415 1.00 89.31 84 GLN A C 1
ATOM 689 O O . GLN A 1 84 ? 66.664 25.719 -79.097 1.00 89.31 84 GLN A O 1
ATOM 694 N N . LYS A 1 85 ? 68.711 26.484 -78.582 1.00 89.62 85 LYS A N 1
ATOM 695 C CA . LYS A 1 85 ? 68.743 25.908 -77.227 1.00 89.62 85 LYS A CA 1
ATOM 696 C C . LYS A 1 85 ? 67.631 26.491 -76.349 1.00 89.62 85 LYS A C 1
ATOM 698 O O . LYS A 1 85 ? 66.941 25.737 -75.661 1.00 89.62 85 LYS A O 1
ATOM 703 N N . ARG A 1 86 ? 67.394 27.808 -76.411 1.00 88.75 86 ARG A N 1
ATOM 704 C CA . ARG A 1 86 ? 66.281 28.463 -75.699 1.00 88.75 86 ARG A CA 1
ATOM 705 C C . ARG A 1 86 ? 64.917 27.990 -76.202 1.00 88.75 86 ARG A C 1
ATOM 707 O O . ARG A 1 86 ? 64.068 27.666 -75.375 1.00 88.75 86 ARG A O 1
ATOM 714 N N . VAL A 1 87 ? 64.718 27.894 -77.518 1.00 88.56 87 VAL A N 1
ATOM 715 C CA . VAL A 1 87 ? 63.462 27.425 -78.130 1.00 88.56 87 VAL A CA 1
ATOM 716 C C . VAL A 1 87 ? 63.173 25.971 -77.754 1.00 88.56 87 VAL A C 1
ATOM 718 O O . VAL A 1 87 ? 62.079 25.681 -77.272 1.00 88.56 87 VAL A O 1
ATOM 721 N N . ARG A 1 88 ? 64.160 25.070 -77.848 1.00 88.56 88 ARG A N 1
ATOM 722 C CA . ARG A 1 88 ? 64.027 23.677 -77.381 1.00 88.56 88 ARG A CA 1
ATOM 723 C C . ARG A 1 88 ? 63.679 23.614 -75.892 1.00 88.56 88 ARG A C 1
ATOM 725 O O . ARG A 1 88 ? 62.784 22.867 -75.504 1.00 88.56 88 ARG A O 1
ATOM 732 N N . GLY A 1 89 ? 64.305 24.457 -75.067 1.00 91.00 89 GLY A N 1
ATOM 733 C CA . GLY A 1 89 ? 63.959 24.595 -73.650 1.00 91.00 89 GLY A CA 1
ATOM 734 C C . GLY A 1 89 ? 62.524 25.089 -73.412 1.00 91.00 89 GLY A C 1
ATOM 735 O O . GLY A 1 89 ? 61.845 24.588 -72.516 1.00 91.00 89 GLY A O 1
ATOM 736 N N . MET A 1 90 ? 62.025 26.037 -74.214 1.00 88.88 90 MET A N 1
ATOM 737 C CA . MET A 1 90 ? 60.633 26.504 -74.141 1.00 88.88 90 MET A CA 1
ATOM 738 C C . MET A 1 90 ? 59.638 25.410 -74.531 1.00 88.88 90 MET A C 1
ATOM 740 O O . MET A 1 90 ? 58.666 25.197 -73.805 1.00 88.88 90 MET A O 1
ATOM 744 N N . ILE A 1 91 ? 59.900 24.686 -75.623 1.00 88.06 91 ILE A N 1
ATOM 745 C CA . ILE A 1 91 ? 59.067 23.563 -76.074 1.00 88.06 91 ILE A CA 1
ATOM 746 C C . ILE A 1 91 ? 59.050 22.459 -75.009 1.00 88.06 91 ILE A C 1
ATOM 748 O O . ILE A 1 91 ? 57.974 22.012 -74.614 1.00 88.06 91 ILE A O 1
ATOM 752 N N . GLY A 1 92 ? 60.211 22.093 -74.455 1.00 89.00 92 GLY A N 1
ATOM 753 C CA . GLY A 1 92 ? 60.309 21.111 -73.371 1.00 89.00 92 GLY A CA 1
ATOM 754 C C . GLY A 1 92 ? 59.502 21.511 -72.131 1.00 89.00 92 GLY A C 1
ATOM 755 O O . GLY A 1 92 ? 58.743 20.704 -71.594 1.00 89.00 92 GLY A O 1
ATOM 756 N N . ARG A 1 93 ? 59.571 22.785 -71.715 1.00 90.06 93 ARG A N 1
ATOM 757 C CA . ARG A 1 93 ? 58.742 23.310 -70.615 1.00 90.06 93 ARG A CA 1
ATOM 758 C C . ARG A 1 93 ? 57.249 23.292 -70.947 1.00 90.06 93 ARG A C 1
ATOM 760 O O . ARG A 1 93 ? 56.452 22.975 -70.066 1.00 90.06 93 ARG A O 1
ATOM 767 N N . LYS A 1 94 ? 56.854 23.606 -72.186 1.00 90.81 94 LYS A N 1
ATOM 768 C CA . LYS A 1 94 ? 55.451 23.541 -72.634 1.00 90.81 94 LYS A CA 1
ATOM 769 C C . LYS A 1 94 ? 54.921 22.106 -72.553 1.00 90.81 94 LYS A C 1
ATOM 771 O O . LYS A 1 94 ? 53.880 21.889 -71.939 1.00 90.81 94 LYS A O 1
ATOM 776 N N . ILE A 1 95 ? 55.675 21.131 -73.064 1.00 89.25 95 ILE A N 1
ATOM 777 C CA . ILE A 1 95 ? 55.333 19.701 -72.978 1.00 89.25 95 ILE A CA 1
ATOM 778 C C . ILE A 1 95 ? 55.235 19.252 -71.514 1.00 89.25 95 ILE A C 1
ATOM 780 O O . ILE A 1 95 ? 54.268 18.595 -71.135 1.00 89.25 95 ILE A O 1
ATOM 784 N N . ALA A 1 96 ? 56.185 19.647 -70.660 1.00 86.94 96 ALA A N 1
ATOM 785 C CA . ALA A 1 96 ? 56.155 19.308 -69.238 1.00 86.94 96 ALA A CA 1
ATOM 786 C C . ALA A 1 96 ? 54.920 19.883 -68.517 1.00 86.94 96 ALA A C 1
ATOM 788 O O . ALA A 1 96 ? 54.317 19.195 -67.692 1.00 86.94 96 ALA A O 1
ATOM 789 N N . ARG A 1 97 ? 54.500 21.115 -68.847 1.00 90.81 97 ARG A N 1
ATOM 790 C CA . ARG A 1 97 ? 53.261 21.711 -68.314 1.00 90.81 97 ARG A CA 1
ATOM 791 C C . ARG A 1 97 ? 52.019 20.951 -68.777 1.00 90.81 97 ARG A C 1
ATOM 793 O O . ARG A 1 97 ? 51.158 20.686 -67.945 1.00 90.81 97 ARG A O 1
ATOM 800 N N . ILE A 1 98 ? 51.950 20.563 -70.054 1.00 89.06 98 ILE A N 1
ATOM 801 C CA . ILE A 1 98 ? 50.836 19.770 -70.600 1.00 89.06 98 ILE A CA 1
ATOM 802 C C . ILE A 1 98 ? 50.755 18.413 -69.890 1.00 89.06 98 ILE A C 1
ATOM 804 O O . ILE A 1 98 ? 49.714 18.091 -69.326 1.00 89.06 98 ILE A O 1
ATOM 808 N N . LYS A 1 99 ? 51.867 17.671 -69.788 1.00 88.31 99 LYS A N 1
ATOM 809 C CA . LYS A 1 99 ? 51.908 16.387 -69.061 1.00 88.31 99 LYS A CA 1
ATOM 810 C C . LYS A 1 99 ? 51.503 16.537 -67.591 1.00 88.31 99 LYS A C 1
ATOM 812 O O . LYS A 1 99 ? 50.768 15.706 -67.059 1.00 88.31 99 LYS A O 1
ATOM 817 N N . ARG A 1 100 ? 51.937 17.614 -66.924 1.00 88.88 100 ARG A N 1
ATOM 818 C CA . ARG A 1 100 ? 51.530 17.915 -65.542 1.00 88.88 100 ARG A CA 1
ATOM 819 C C . ARG A 1 100 ? 50.025 18.197 -65.453 1.00 88.88 100 ARG A C 1
ATOM 821 O O . ARG A 1 100 ? 49.374 17.680 -64.548 1.00 88.88 100 ARG A O 1
ATOM 828 N N . ALA A 1 101 ? 49.463 18.961 -66.391 1.00 88.75 101 ALA A N 1
ATOM 829 C CA . ALA A 1 101 ? 48.027 19.226 -66.465 1.00 88.75 101 ALA A CA 1
ATOM 830 C C . ALA A 1 101 ? 47.220 17.940 -66.715 1.00 88.75 101 ALA A C 1
ATOM 832 O O . ALA A 1 101 ? 46.257 17.677 -65.997 1.00 88.75 101 ALA A O 1
ATOM 833 N N . GLU A 1 102 ? 47.651 17.084 -67.642 1.00 89.06 102 GLU A N 1
ATOM 834 C CA . GLU A 1 102 ? 47.043 15.770 -67.887 1.00 89.06 102 GLU A CA 1
ATOM 835 C C . GLU A 1 102 ? 47.082 14.874 -66.649 1.00 89.06 102 GLU A C 1
ATOM 837 O O . GLU A 1 102 ? 46.080 14.249 -66.298 1.00 89.06 102 GLU A O 1
ATOM 842 N N . GLN A 1 103 ? 48.211 14.834 -65.937 1.00 90.38 103 GLN A N 1
ATOM 843 C CA . GLN A 1 103 ? 48.331 14.061 -64.705 1.00 90.38 103 GLN A CA 1
ATOM 844 C C . GLN A 1 103 ? 47.382 14.587 -63.617 1.00 90.38 103 GLN A C 1
ATOM 846 O O . GLN A 1 103 ? 46.742 13.794 -62.920 1.00 90.38 103 GLN A O 1
ATOM 851 N N . MET A 1 104 ? 47.235 15.911 -63.492 1.00 88.44 104 MET A N 1
ATOM 852 C CA . MET A 1 104 ? 46.246 16.515 -62.594 1.00 88.44 104 MET A CA 1
ATOM 853 C C . MET A 1 104 ? 44.813 16.163 -63.008 1.00 88.44 104 MET A C 1
ATOM 855 O O . MET A 1 104 ? 44.025 15.755 -62.153 1.00 88.44 104 MET A O 1
ATOM 859 N N . MET A 1 105 ? 44.483 16.222 -64.302 1.00 89.81 105 MET A N 1
ATOM 860 C CA . MET A 1 105 ? 43.169 15.824 -64.815 1.00 89.81 105 MET A CA 1
ATOM 861 C C . MET A 1 105 ? 42.877 14.343 -64.550 1.00 89.81 105 MET A C 1
ATOM 863 O O . MET A 1 105 ? 41.804 14.021 -64.041 1.00 89.81 105 MET A O 1
ATOM 867 N N . ARG A 1 106 ? 43.837 13.437 -64.784 1.00 89.44 106 ARG A N 1
ATOM 868 C CA . ARG A 1 106 ? 43.701 12.003 -64.463 1.00 89.44 106 ARG A CA 1
ATOM 869 C C . ARG A 1 106 ? 43.444 11.785 -62.971 1.00 89.44 106 ARG A C 1
ATOM 871 O O . ARG A 1 106 ? 42.525 11.045 -62.619 1.00 89.44 106 ARG A O 1
ATOM 878 N N . ARG A 1 107 ? 44.182 12.474 -62.090 1.00 89.94 107 ARG A N 1
ATOM 879 C CA . ARG A 1 107 ? 43.950 12.436 -60.632 1.00 89.94 107 ARG A CA 1
ATOM 880 C C . ARG A 1 107 ? 42.557 12.956 -60.268 1.00 89.94 107 ARG A C 1
ATOM 882 O O . ARG A 1 107 ? 41.879 12.349 -59.439 1.00 89.94 107 ARG A O 1
ATOM 889 N N . CYS A 1 108 ? 42.094 14.037 -60.894 1.00 90.06 108 CYS A N 1
ATOM 890 C CA . CYS A 1 108 ? 40.743 14.566 -60.697 1.00 90.06 108 CYS A CA 1
ATOM 891 C C . CYS A 1 108 ? 39.663 13.577 -61.158 1.00 90.06 108 CYS A C 1
ATOM 893 O O . CYS A 1 108 ? 38.733 13.293 -60.401 1.00 90.06 108 CYS A O 1
ATOM 895 N N . ILE A 1 109 ? 39.811 12.978 -62.342 1.00 90.69 109 ILE A N 1
ATOM 896 C CA . ILE A 1 109 ? 38.887 11.966 -62.871 1.00 90.69 109 ILE A CA 1
ATOM 897 C C . ILE A 1 109 ? 38.849 10.734 -61.959 1.00 90.69 109 ILE A C 1
ATOM 899 O O . ILE A 1 109 ? 37.765 10.257 -61.622 1.00 90.69 109 ILE A O 1
ATOM 903 N N . GLN A 1 110 ? 40.000 10.241 -61.495 1.00 90.00 110 GLN A N 1
ATOM 904 C CA . GLN A 1 110 ? 40.065 9.131 -60.539 1.00 90.00 110 GLN A CA 1
ATOM 905 C C . GLN A 1 110 ? 39.374 9.484 -59.217 1.00 90.00 110 GLN A C 1
ATOM 907 O O . GLN A 1 110 ? 38.562 8.697 -58.728 1.00 90.00 110 GLN A O 1
ATOM 912 N N . LYS A 1 111 ? 39.604 10.687 -58.668 1.00 90.38 111 LYS A N 1
ATOM 913 C CA . LYS A 1 111 ? 38.891 11.176 -57.474 1.00 90.38 111 LYS A CA 1
ATOM 914 C C . LYS A 1 111 ? 37.374 11.208 -57.693 1.00 90.38 111 LYS A C 1
ATOM 916 O O . LYS A 1 111 ? 36.623 10.819 -56.798 1.00 90.38 111 LYS A O 1
ATOM 921 N N . LEU A 1 112 ? 36.901 11.628 -58.868 1.00 89.62 112 LEU A N 1
ATOM 922 C CA . LEU A 1 112 ? 35.474 11.625 -59.211 1.00 89.62 112 LEU A CA 1
ATOM 923 C C . LEU A 1 112 ? 34.909 10.204 -59.358 1.00 89.62 112 LEU A C 1
ATOM 925 O O . LEU A 1 112 ? 33.835 9.927 -58.816 1.00 89.62 112 LEU A O 1
ATOM 929 N N . LYS A 1 113 ? 35.632 9.284 -60.013 1.00 91.50 113 LYS A N 1
ATOM 930 C CA . LYS A 1 113 ? 35.260 7.859 -60.102 1.00 91.50 113 LYS A CA 1
ATOM 931 C C . LYS A 1 113 ? 35.146 7.236 -58.708 1.00 91.50 113 LYS A C 1
ATOM 933 O O . LYS A 1 113 ? 34.109 6.654 -58.388 1.00 91.50 113 LYS A O 1
ATOM 938 N N . TRP A 1 114 ? 36.131 7.460 -57.838 1.00 89.94 114 TRP A N 1
ATOM 939 C CA . TRP A 1 114 ? 36.098 7.015 -56.442 1.00 89.94 114 TRP A CA 1
ATOM 940 C C . TRP A 1 114 ? 34.922 7.604 -55.661 1.00 89.94 114 TRP A C 1
ATOM 942 O O . TRP A 1 114 ? 34.227 6.873 -54.955 1.00 89.94 114 TRP A O 1
ATOM 952 N N . LYS A 1 115 ? 34.626 8.902 -55.824 1.00 91.31 115 LYS A N 1
ATOM 953 C CA . LYS A 1 115 ? 33.436 9.525 -55.219 1.00 91.31 115 LYS A CA 1
ATOM 954 C C . LYS A 1 115 ? 32.140 8.858 -55.699 1.00 91.31 115 LYS A C 1
ATOM 956 O O . LYS A 1 115 ? 31.263 8.605 -54.872 1.00 91.31 115 LYS A O 1
ATOM 961 N N . ARG A 1 116 ? 32.007 8.530 -56.992 1.00 90.75 116 ARG A N 1
ATOM 962 C CA . ARG A 1 116 ? 30.832 7.816 -57.535 1.00 90.75 116 ARG A CA 1
ATOM 963 C C . ARG A 1 116 ? 30.709 6.396 -56.976 1.00 90.75 116 ARG A C 1
ATOM 965 O O . ARG A 1 116 ? 29.630 6.034 -56.511 1.00 90.75 116 ARG A O 1
ATOM 972 N N . ILE A 1 117 ? 31.797 5.624 -56.952 1.00 90.69 117 ILE A N 1
ATOM 973 C CA . ILE A 1 117 ? 31.821 4.268 -56.373 1.00 90.69 117 ILE A CA 1
ATOM 974 C C . ILE A 1 117 ? 31.440 4.320 -54.891 1.00 90.69 117 ILE A C 1
ATOM 976 O O . ILE A 1 117 ? 30.546 3.597 -54.454 1.00 90.69 117 ILE A O 1
ATOM 980 N N . ARG A 1 118 ? 32.028 5.245 -54.124 1.00 91.75 118 ARG A N 1
ATOM 981 C CA . ARG A 1 118 ? 31.704 5.438 -52.706 1.00 91.75 118 ARG A CA 1
ATOM 982 C C . ARG A 1 118 ? 30.226 5.774 -52.503 1.00 91.75 118 ARG A C 1
ATOM 984 O O . ARG A 1 118 ? 29.599 5.200 -51.617 1.00 91.75 118 ARG A O 1
ATOM 991 N N . ARG A 1 119 ? 29.642 6.647 -53.336 1.00 91.25 119 ARG A N 1
ATOM 992 C CA . ARG A 1 119 ? 28.197 6.947 -53.307 1.00 91.25 119 ARG A CA 1
ATOM 993 C C . ARG A 1 119 ? 27.350 5.702 -53.596 1.00 91.25 119 ARG A C 1
ATOM 995 O O . ARG A 1 119 ? 26.397 5.470 -52.858 1.00 91.25 119 ARG A O 1
ATOM 1002 N N . ARG A 1 120 ? 27.718 4.873 -54.583 1.00 91.75 120 ARG A N 1
ATOM 1003 C CA . ARG A 1 120 ? 27.033 3.596 -54.878 1.00 91.75 120 ARG A CA 1
ATOM 1004 C C . ARG A 1 120 ? 27.116 2.611 -53.710 1.00 91.75 120 ARG A C 1
ATOM 1006 O O . ARG A 1 120 ? 26.094 2.057 -53.325 1.00 91.75 120 ARG A O 1
ATOM 1013 N N . ILE A 1 121 ? 28.285 2.451 -53.087 1.00 88.50 121 ILE A N 1
ATOM 1014 C CA . ILE A 1 121 ? 28.463 1.581 -51.910 1.00 88.50 121 ILE A CA 1
ATOM 1015 C C . ILE A 1 121 ? 27.628 2.087 -50.728 1.00 88.50 121 ILE A C 1
ATOM 1017 O O . ILE A 1 121 ? 26.956 1.299 -50.065 1.00 88.50 121 ILE A O 1
ATOM 1021 N N . ILE A 1 122 ? 27.634 3.397 -50.460 1.00 89.56 122 ILE A N 1
ATOM 1022 C CA . ILE A 1 122 ? 26.819 3.996 -49.393 1.00 89.56 122 ILE A CA 1
ATOM 1023 C C . ILE A 1 122 ? 25.327 3.792 -49.678 1.00 89.56 122 ILE A C 1
ATOM 1025 O O . ILE A 1 122 ? 24.590 3.413 -48.769 1.00 89.56 122 ILE A O 1
ATOM 1029 N N . ALA A 1 123 ? 24.882 3.996 -50.920 1.00 89.31 123 ALA A N 1
ATOM 1030 C CA . ALA A 1 123 ? 23.505 3.734 -51.328 1.00 89.31 123 ALA A CA 1
ATOM 1031 C C . ALA A 1 123 ? 23.140 2.250 -51.153 1.00 89.31 123 ALA A C 1
ATOM 1033 O O . ALA A 1 123 ? 22.134 1.950 -50.518 1.00 89.31 123 ALA A O 1
ATOM 1034 N N . GLY A 1 124 ? 23.999 1.326 -51.594 1.00 91.38 124 GLY A N 1
ATOM 1035 C CA . GLY A 1 124 ? 23.822 -0.115 -51.402 1.00 91.38 124 GLY A CA 1
ATOM 1036 C C . GLY A 1 124 ? 23.726 -0.509 -49.925 1.00 91.38 124 GLY A C 1
ATOM 1037 O O . GLY A 1 124 ? 22.815 -1.238 -49.541 1.00 91.38 124 GLY A O 1
ATOM 1038 N N . ARG A 1 125 ? 24.582 0.050 -49.056 1.00 90.94 125 ARG A N 1
ATOM 1039 C CA . ARG A 1 125 ? 24.494 -0.147 -47.596 1.00 90.94 125 ARG A CA 1
ATOM 1040 C C . ARG A 1 125 ? 23.197 0.417 -47.016 1.00 90.94 125 ARG A C 1
ATOM 1042 O O . ARG A 1 125 ? 22.589 -0.222 -46.161 1.00 90.94 125 ARG A O 1
ATOM 1049 N N . ARG A 1 126 ? 22.752 1.595 -47.468 1.00 91.06 126 ARG A N 1
ATOM 1050 C CA . ARG A 1 126 ? 21.475 2.195 -47.037 1.00 91.06 126 ARG A CA 1
ATOM 1051 C C . ARG A 1 126 ? 20.288 1.320 -47.440 1.00 91.06 126 ARG A C 1
ATOM 1053 O O . ARG A 1 126 ? 19.435 1.068 -46.594 1.00 91.06 126 ARG A O 1
ATOM 1060 N N . ILE A 1 127 ? 20.271 0.815 -48.673 1.00 89.94 127 ILE A N 1
ATOM 1061 C CA . ILE A 1 127 ? 19.243 -0.107 -49.174 1.00 89.94 127 ILE A CA 1
ATOM 1062 C C . ILE A 1 127 ? 19.273 -1.419 -48.380 1.00 89.94 127 ILE A C 1
ATOM 1064 O O . ILE A 1 127 ? 18.240 -1.838 -47.867 1.00 89.94 127 ILE A O 1
ATOM 1068 N N . GLY A 1 128 ? 20.448 -2.024 -48.182 1.00 89.50 128 GLY A N 1
ATOM 1069 C CA . GLY A 1 128 ? 20.598 -3.245 -47.384 1.00 89.50 128 GLY A CA 1
ATOM 1070 C C . GLY A 1 128 ? 20.091 -3.077 -45.948 1.00 89.50 128 GLY A C 1
ATOM 1071 O O . GLY A 1 128 ? 19.272 -3.866 -45.477 1.00 89.50 128 GLY A O 1
ATOM 1072 N N . ASN A 1 129 ? 20.485 -1.993 -45.275 1.00 89.88 129 ASN A N 1
ATOM 1073 C CA . ASN A 1 129 ? 19.995 -1.667 -43.933 1.00 89.88 129 ASN A CA 1
ATOM 1074 C C . ASN A 1 129 ? 18.481 -1.434 -43.910 1.00 89.88 129 ASN A C 1
ATOM 1076 O O . ASN A 1 129 ? 17.806 -1.840 -42.963 1.00 89.88 129 ASN A O 1
ATOM 1080 N N . TRP A 1 130 ? 17.934 -0.790 -44.940 1.00 93.50 130 TRP A N 1
ATOM 1081 C CA . TRP A 1 130 ? 16.497 -0.585 -45.075 1.00 93.50 130 TRP A CA 1
ATOM 1082 C C . TRP A 1 130 ? 15.743 -1.915 -45.229 1.00 93.50 130 TRP A C 1
ATOM 1084 O O . TRP A 1 130 ? 14.761 -2.129 -44.516 1.00 93.50 130 TRP A O 1
ATOM 1094 N N . VAL A 1 131 ? 16.234 -2.846 -46.057 1.00 90.50 131 VAL A N 1
ATOM 1095 C CA . VAL A 1 131 ? 15.651 -4.191 -46.228 1.00 90.50 131 VAL A CA 1
ATOM 1096 C C . VAL A 1 131 ? 15.684 -4.979 -44.917 1.00 90.50 131 VAL A C 1
ATOM 1098 O O . VAL A 1 131 ? 14.661 -5.533 -44.508 1.00 90.50 131 VAL A O 1
ATOM 1101 N N . VAL A 1 132 ? 16.821 -4.987 -44.211 1.00 87.31 132 VAL A N 1
ATOM 1102 C CA . VAL A 1 132 ? 16.956 -5.667 -42.909 1.00 87.31 132 VAL A CA 1
ATOM 1103 C C . VAL A 1 132 ? 15.983 -5.081 -41.885 1.00 87.31 132 VAL A C 1
ATOM 1105 O O . VAL A 1 132 ? 15.253 -5.831 -41.234 1.00 87.31 132 VAL A O 1
ATOM 1108 N N . ARG A 1 133 ? 15.893 -3.746 -41.788 1.00 88.69 133 ARG A N 1
ATOM 1109 C CA . ARG A 1 133 ? 14.924 -3.071 -40.907 1.00 88.69 133 ARG A CA 1
ATOM 1110 C C . ARG A 1 133 ? 13.485 -3.420 -41.277 1.00 88.69 133 ARG A C 1
ATOM 1112 O O . ARG A 1 133 ? 12.687 -3.687 -40.383 1.00 88.69 133 ARG A O 1
ATOM 1119 N N . LYS A 1 134 ? 13.140 -3.469 -42.567 1.00 87.88 134 LYS A N 1
ATOM 1120 C CA . LYS A 1 134 ? 11.797 -3.860 -43.020 1.00 87.88 134 LYS A CA 1
ATOM 1121 C C . LYS A 1 134 ? 11.469 -5.315 -42.697 1.00 87.88 134 LYS A C 1
ATOM 1123 O O . LYS A 1 134 ? 10.356 -5.590 -42.253 1.00 87.88 134 LYS A O 1
ATOM 1128 N N . ARG A 1 135 ? 12.421 -6.239 -42.855 1.00 88.75 135 ARG A N 1
ATOM 1129 C CA . ARG A 1 135 ? 12.252 -7.646 -42.460 1.00 88.75 135 ARG A CA 1
ATOM 1130 C C . ARG A 1 135 ? 12.048 -7.780 -40.951 1.00 88.75 135 ARG A C 1
ATOM 1132 O O . ARG A 1 135 ? 11.113 -8.454 -40.531 1.00 88.75 135 ARG A O 1
ATOM 1139 N N . ALA A 1 136 ? 12.852 -7.081 -40.149 1.00 83.44 136 ALA A N 1
ATOM 1140 C CA . ALA A 1 136 ? 12.696 -7.046 -38.697 1.00 83.44 136 ALA A CA 1
ATOM 1141 C C . ALA A 1 136 ? 11.337 -6.462 -38.276 1.00 83.44 136 ALA A C 1
ATOM 1143 O O . ALA A 1 136 ? 10.680 -7.015 -37.403 1.00 83.44 136 ALA A O 1
ATOM 1144 N N . GLN A 1 137 ? 10.865 -5.400 -38.940 1.00 87.06 137 GLN A N 1
ATOM 1145 C CA . GLN A 1 137 ? 9.528 -4.842 -38.707 1.00 87.06 137 GLN A CA 1
ATOM 1146 C C . GLN A 1 137 ? 8.412 -5.848 -39.021 1.00 87.06 137 GLN A C 1
ATOM 1148 O O . GLN A 1 137 ? 7.469 -5.948 -38.240 1.00 87.06 137 GLN A O 1
ATOM 1153 N N . ARG A 1 138 ? 8.522 -6.616 -40.118 1.00 86.50 138 ARG A N 1
ATOM 1154 C CA . ARG A 1 138 ? 7.555 -7.676 -40.460 1.00 86.50 138 ARG A CA 1
ATOM 1155 C C . ARG A 1 138 ? 7.537 -8.788 -39.409 1.00 86.50 138 ARG A C 1
ATOM 1157 O O . ARG A 1 138 ? 6.467 -9.139 -38.919 1.00 86.50 138 ARG A O 1
ATOM 1164 N N . LEU A 1 139 ? 8.705 -9.284 -39.004 1.00 86.38 139 LEU A N 1
ATOM 1165 C CA . LEU A 1 139 ? 8.807 -10.292 -37.943 1.00 86.38 139 LEU A CA 1
ATOM 1166 C C . LEU A 1 139 ? 8.263 -9.768 -36.610 1.00 86.38 139 LEU A C 1
ATOM 1168 O O . LEU A 1 139 ? 7.504 -10.463 -35.947 1.00 86.38 139 LEU A O 1
ATOM 1172 N N . ALA A 1 140 ? 8.559 -8.517 -36.254 1.00 81.38 140 ALA A N 1
ATOM 1173 C CA . ALA A 1 140 ? 8.012 -7.890 -35.056 1.00 81.38 140 ALA A CA 1
ATOM 1174 C C . ALA A 1 140 ? 6.485 -7.728 -35.126 1.00 81.38 140 ALA A C 1
ATOM 1176 O O . ALA A 1 140 ? 5.818 -7.857 -34.104 1.00 81.38 140 ALA A O 1
ATOM 1177 N N . SER A 1 141 ? 5.910 -7.452 -36.303 1.00 85.44 141 SER A N 1
ATOM 1178 C CA . SER A 1 141 ? 4.451 -7.408 -36.463 1.00 85.44 141 SER A CA 1
ATOM 1179 C C . SER A 1 141 ? 3.802 -8.785 -36.325 1.00 85.44 141 SER A C 1
ATOM 1181 O O . SER A 1 141 ? 2.792 -8.889 -35.635 1.00 85.44 141 SER A O 1
ATOM 1183 N N . LEU A 1 142 ? 4.411 -9.835 -36.890 1.00 87.44 142 LEU A N 1
ATOM 1184 C CA . LEU A 1 142 ? 3.947 -11.215 -36.719 1.00 87.44 142 LEU A CA 1
ATOM 1185 C C . LEU A 1 142 ? 4.041 -11.642 -35.253 1.00 87.44 142 LEU A C 1
ATOM 1187 O O . LEU A 1 142 ? 3.067 -12.127 -34.695 1.00 87.44 142 LEU A O 1
ATOM 1191 N N . TRP A 1 143 ? 5.162 -11.351 -34.593 1.00 84.94 143 TRP A N 1
ATOM 1192 C CA . TRP A 1 143 ? 5.342 -11.648 -33.174 1.00 84.94 143 TRP A CA 1
ATOM 1193 C C . TRP A 1 143 ? 4.355 -10.890 -32.282 1.00 84.94 143 TRP A C 1
ATOM 1195 O O . TRP A 1 143 ? 3.850 -11.441 -31.313 1.00 84.94 143 TRP A O 1
ATOM 1205 N N . LYS A 1 144 ? 4.024 -9.633 -32.608 1.00 82.06 144 LYS A N 1
ATOM 1206 C CA . LYS A 1 144 ? 2.974 -8.888 -31.896 1.00 82.06 144 LYS A CA 1
ATOM 1207 C C . LYS A 1 144 ? 1.594 -9.513 -32.085 1.00 82.06 144 LYS A C 1
ATOM 1209 O O . LYS A 1 144 ? 0.831 -9.528 -31.126 1.00 82.06 144 LYS A O 1
ATOM 1214 N N . LEU A 1 145 ? 1.276 -9.999 -33.286 1.00 86.12 145 LEU A N 1
ATOM 1215 C CA . LEU A 1 145 ? 0.014 -10.686 -33.567 1.00 86.12 145 LEU A CA 1
ATOM 1216 C C . LEU A 1 145 ? -0.073 -12.003 -32.786 1.00 86.12 145 LEU A C 1
ATOM 1218 O O . LEU A 1 145 ? -1.069 -12.251 -32.116 1.00 86.12 145 LEU A O 1
ATOM 1222 N N . GLU A 1 146 ? 1.004 -12.787 -32.806 1.00 87.88 146 GLU A N 1
ATOM 1223 C CA . GLU A 1 146 ? 1.129 -14.043 -32.066 1.00 87.88 146 GLU A CA 1
ATOM 1224 C C . GLU A 1 146 ? 1.007 -13.807 -30.559 1.00 87.88 146 GLU A C 1
ATOM 1226 O O . GLU A 1 146 ? 0.187 -14.418 -29.883 1.00 87.88 146 GLU A O 1
ATOM 1231 N N . LYS A 1 147 ? 1.734 -12.815 -30.035 1.00 81.94 147 LYS A N 1
ATOM 1232 C CA . LYS A 1 147 ? 1.649 -12.412 -28.631 1.00 81.94 147 LYS A CA 1
ATOM 1233 C C . LYS A 1 147 ? 0.248 -11.930 -28.257 1.00 81.94 147 LYS A C 1
ATOM 1235 O O . LYS A 1 147 ? -0.198 -12.190 -27.146 1.00 81.94 147 LYS A O 1
ATOM 1240 N N . LYS A 1 148 ? -0.453 -11.233 -29.159 1.00 85.56 148 LYS A N 1
ATOM 1241 C CA . LYS A 1 148 ? -1.842 -10.813 -28.939 1.00 85.56 148 LYS A CA 1
ATOM 1242 C C . LYS A 1 148 ? -2.775 -12.021 -28.873 1.00 85.56 148 LYS A C 1
ATOM 1244 O O . LYS A 1 148 ? -3.569 -12.080 -27.947 1.00 85.56 148 LYS A O 1
ATOM 1249 N N . ARG A 1 149 ? -2.632 -12.999 -29.776 1.00 86.38 149 ARG A N 1
ATOM 1250 C CA . ARG A 1 149 ? -3.388 -14.263 -29.737 1.00 86.38 149 ARG A CA 1
ATOM 1251 C C . ARG A 1 149 ? -3.114 -15.049 -28.459 1.00 86.38 149 ARG A C 1
ATOM 1253 O O . ARG A 1 149 ? -4.052 -15.493 -27.812 1.00 86.38 149 ARG A O 1
ATOM 1260 N N . GLN A 1 150 ? -1.851 -15.153 -28.047 1.00 81.62 150 GLN A N 1
ATOM 1261 C CA . GLN A 1 150 ? -1.475 -15.778 -26.777 1.00 81.62 150 GLN A CA 1
ATOM 1262 C C . GLN A 1 150 ? -2.087 -15.034 -25.586 1.00 81.62 150 GLN A C 1
ATOM 1264 O O . GLN A 1 150 ? -2.657 -15.664 -24.704 1.00 81.62 150 GLN A O 1
ATOM 1269 N N . LEU A 1 151 ? -2.046 -13.698 -25.574 1.00 82.56 151 LEU A N 1
ATOM 1270 C CA . LEU A 1 151 ? -2.710 -12.890 -24.549 1.00 82.56 151 LEU A CA 1
ATOM 1271 C C . LEU A 1 151 ? -4.227 -13.105 -24.551 1.00 82.56 151 LEU A C 1
ATOM 1273 O O . LEU A 1 151 ? -4.788 -13.354 -23.496 1.00 82.56 151 LEU A O 1
ATOM 1277 N N . GLU A 1 152 ? -4.889 -13.077 -25.705 1.00 84.75 152 GLU A N 1
ATOM 1278 C CA . GLU A 1 152 ? -6.330 -13.326 -25.828 1.00 84.75 152 GLU A CA 1
ATOM 1279 C C . GLU A 1 152 ? -6.701 -14.735 -25.333 1.00 84.75 152 GLU A C 1
ATOM 1281 O O . GLU A 1 152 ? -7.650 -14.879 -24.563 1.00 84.75 152 GLU A O 1
ATOM 1286 N N . MET A 1 153 ? -5.911 -15.757 -25.679 1.00 81.50 153 MET A N 1
ATOM 1287 C CA . MET A 1 153 ? -6.075 -17.126 -25.180 1.00 81.50 153 MET A CA 1
ATOM 1288 C C . MET A 1 153 ? -5.842 -17.218 -23.673 1.00 81.50 153 MET A C 1
ATOM 1290 O O . MET A 1 153 ? -6.687 -17.756 -22.967 1.00 81.50 153 MET A O 1
ATOM 1294 N N . THR A 1 154 ? -4.757 -16.643 -23.149 1.00 79.50 154 THR A N 1
ATOM 1295 C CA . THR A 1 154 ? -4.499 -16.627 -21.701 1.00 79.50 154 THR A CA 1
ATOM 1296 C C . THR A 1 154 ? -5.565 -15.852 -20.940 1.00 79.50 154 THR A C 1
ATOM 1298 O O . THR A 1 154 ? -5.953 -16.291 -19.871 1.00 79.50 154 THR A O 1
ATOM 1301 N N . VAL A 1 155 ? -6.103 -14.757 -21.483 1.00 81.31 155 VAL A N 1
ATOM 1302 C CA . VAL A 1 155 ? -7.198 -13.995 -20.869 1.00 81.31 155 VAL A CA 1
ATOM 1303 C C . VAL A 1 155 ? -8.496 -14.798 -20.896 1.00 81.31 155 VAL A C 1
ATOM 1305 O O . VAL A 1 155 ? -9.215 -14.788 -19.902 1.00 81.31 155 VAL A O 1
ATOM 1308 N N . ARG A 1 156 ? -8.803 -15.518 -21.984 1.00 82.06 156 ARG A N 1
ATOM 1309 C CA . ARG A 1 156 ? -9.959 -16.431 -22.044 1.00 82.06 156 ARG A CA 1
ATOM 1310 C C . ARG A 1 156 ? -9.827 -17.555 -21.022 1.00 82.06 156 ARG A C 1
ATOM 1312 O O . ARG A 1 156 ? -10.753 -17.770 -20.249 1.00 82.06 156 ARG A O 1
ATOM 1319 N N . LEU A 1 157 ? -8.661 -18.191 -20.955 1.00 75.38 157 LEU A N 1
ATOM 1320 C CA . LEU A 1 157 ? -8.365 -19.254 -19.996 1.00 75.38 157 LEU A CA 1
ATOM 1321 C C . LEU A 1 157 ? -8.395 -18.720 -18.558 1.00 75.38 157 LEU A C 1
ATOM 1323 O O . LEU A 1 157 ? -9.002 -19.324 -17.687 1.00 75.38 157 LEU A O 1
ATOM 1327 N N . GLN A 1 158 ? -7.838 -17.533 -18.313 1.00 72.38 158 GLN A N 1
ATOM 1328 C CA . GLN A 1 158 ? -7.898 -16.855 -17.019 1.00 72.38 158 GLN A CA 1
ATOM 1329 C C . GLN A 1 158 ? -9.318 -16.444 -16.643 1.00 72.38 158 GLN A C 1
ATOM 1331 O O . GLN A 1 158 ? -9.648 -16.551 -15.472 1.00 72.38 158 GLN A O 1
ATOM 1336 N N . ARG A 1 159 ? -10.160 -15.978 -17.574 1.00 77.31 159 ARG A N 1
ATOM 1337 C CA . ARG A 1 159 ? -11.580 -15.686 -17.303 1.00 77.31 159 ARG A CA 1
ATOM 1338 C C . ARG A 1 159 ? -12.347 -16.957 -16.991 1.00 77.31 159 ARG A C 1
ATOM 1340 O O . ARG A 1 159 ? -13.085 -16.967 -16.020 1.00 77.31 159 ARG A O 1
ATOM 1347 N N . TRP A 1 160 ? -12.140 -18.018 -17.762 1.00 79.56 160 TRP A N 1
ATOM 1348 C CA . TRP A 1 160 ? -12.773 -19.310 -17.526 1.00 79.56 160 TRP A CA 1
ATOM 1349 C C . TRP A 1 160 ? -12.365 -19.882 -16.158 1.00 79.56 160 TRP A C 1
ATOM 1351 O O . TRP A 1 160 ? -13.219 -20.130 -15.312 1.00 79.56 160 TRP A O 1
ATOM 1361 N N . VAL A 1 161 ? -11.062 -19.934 -15.858 1.00 69.00 161 VAL A N 1
ATOM 1362 C CA . VAL A 1 161 ? -10.540 -20.348 -14.543 1.00 69.00 161 VAL A CA 1
ATOM 1363 C C . VAL A 1 161 ? -11.020 -19.409 -13.428 1.00 69.00 161 VAL A C 1
ATOM 1365 O O . VAL A 1 161 ? -11.397 -19.883 -12.357 1.00 69.00 161 VAL A O 1
ATOM 1368 N N . ARG A 1 162 ? -11.059 -18.086 -13.649 1.00 66.31 162 ARG A N 1
ATOM 1369 C CA . ARG A 1 162 ? -11.552 -17.119 -12.653 1.00 66.31 162 ARG A CA 1
ATOM 1370 C C . ARG A 1 162 ? -13.038 -17.274 -12.366 1.00 66.31 162 ARG A C 1
ATOM 1372 O O . ARG A 1 162 ? -13.408 -17.196 -11.203 1.00 66.31 162 ARG A O 1
ATOM 1379 N N . ASN A 1 163 ? -13.852 -17.514 -13.387 1.00 68.81 163 ASN A N 1
ATOM 1380 C CA . ASN A 1 163 ? -15.306 -17.569 -13.273 1.00 68.81 163 ASN A CA 1
ATOM 1381 C C . ASN A 1 163 ? -15.830 -18.944 -12.846 1.00 68.81 163 ASN A C 1
ATOM 1383 O O . ASN A 1 163 ? -16.940 -19.003 -12.326 1.00 68.81 163 ASN A O 1
ATOM 1387 N N . HIS A 1 164 ? -15.085 -20.032 -13.062 1.00 62.75 164 HIS A N 1
ATOM 1388 C CA . HIS A 1 164 ? -15.532 -21.384 -12.697 1.00 62.75 164 HIS A CA 1
ATOM 1389 C C . HIS A 1 164 ? -14.768 -22.001 -11.527 1.00 62.75 164 HIS A C 1
ATOM 1391 O O . HIS A 1 164 ? -15.388 -22.589 -10.646 1.00 62.75 164 HIS A O 1
ATOM 1397 N N . ILE A 1 165 ? -13.443 -21.851 -11.472 1.00 60.31 165 ILE A N 1
ATOM 1398 C CA . ILE A 1 165 ? -12.621 -22.530 -10.457 1.00 60.31 165 ILE A CA 1
ATOM 1399 C C . ILE A 1 165 ? -12.316 -21.589 -9.291 1.00 60.31 165 ILE A C 1
ATOM 1401 O O . ILE A 1 165 ? -12.436 -21.969 -8.128 1.00 60.31 165 ILE A O 1
ATOM 1405 N N . ILE A 1 166 ? -11.928 -20.345 -9.581 1.00 56.38 166 ILE A N 1
ATOM 1406 C CA . ILE A 1 166 ? -11.477 -19.407 -8.550 1.00 56.38 166 ILE A CA 1
ATOM 1407 C C . ILE A 1 166 ? -12.660 -18.687 -7.911 1.00 56.38 166 ILE A C 1
ATOM 1409 O O . ILE A 1 166 ? -12.641 -18.546 -6.707 1.00 56.38 166 ILE A O 1
ATOM 1413 N N . SER A 1 167 ? -13.700 -18.256 -8.623 1.00 58.41 167 SER A N 1
ATOM 1414 C CA . SER A 1 167 ? -14.825 -17.526 -8.008 1.00 58.41 167 SER A CA 1
ATOM 1415 C C . SER A 1 167 ? -15.543 -18.361 -6.945 1.00 58.41 167 SER A C 1
ATOM 1417 O O . SER A 1 167 ? -15.684 -17.896 -5.821 1.00 58.41 167 SER A O 1
ATOM 1419 N N . ARG A 1 168 ? -15.903 -19.619 -7.240 1.00 59.56 168 ARG A N 1
ATOM 1420 C CA . ARG A 1 168 ? -16.573 -20.513 -6.278 1.00 59.56 168 ARG A CA 1
ATOM 1421 C C . ARG A 1 168 ? -15.645 -20.953 -5.145 1.00 59.56 168 ARG A C 1
ATOM 1423 O O . ARG A 1 168 ? -16.015 -20.842 -3.980 1.00 59.56 168 ARG A O 1
ATOM 1430 N N . ARG A 1 169 ? -14.411 -21.374 -5.452 1.00 64.12 169 ARG A N 1
ATOM 1431 C CA . ARG A 1 169 ? -13.454 -21.822 -4.423 1.00 64.12 169 ARG A CA 1
ATOM 1432 C C . ARG A 1 169 ? -12.931 -20.666 -3.573 1.00 64.12 169 ARG A C 1
ATOM 1434 O O . ARG A 1 169 ? -12.751 -20.831 -2.378 1.00 64.12 169 ARG A O 1
ATOM 1441 N N . ARG A 1 170 ? -12.707 -19.489 -4.158 1.00 63.97 170 ARG A N 1
ATOM 1442 C CA . ARG A 1 170 ? -12.246 -18.288 -3.446 1.00 63.97 170 ARG A CA 1
ATOM 1443 C C . ARG A 1 170 ? -13.373 -17.644 -2.659 1.00 63.97 170 ARG A C 1
ATOM 1445 O O . ARG A 1 170 ? -13.082 -17.170 -1.578 1.00 63.97 170 ARG A O 1
ATOM 1452 N N . LEU A 1 171 ? -14.623 -17.666 -3.130 1.00 69.00 171 LEU A N 1
ATOM 1453 C CA . LEU A 1 171 ? -15.763 -17.234 -2.318 1.00 69.00 171 LEU A CA 1
ATOM 1454 C C . LEU A 1 171 ? -15.958 -18.169 -1.119 1.00 69.00 171 LEU A C 1
ATOM 1456 O O . LEU A 1 171 ? -16.067 -17.681 -0.004 1.00 69.00 171 LEU A O 1
ATOM 1460 N N . TYR A 1 172 ? -15.897 -19.492 -1.314 1.00 74.19 172 TYR A N 1
ATOM 1461 C CA . TYR A 1 172 ? -15.947 -20.445 -0.200 1.00 74.19 172 TYR A CA 1
ATOM 1462 C C . TYR A 1 172 ? -14.772 -20.263 0.770 1.00 74.19 172 TYR A C 1
ATOM 1464 O O . TYR A 1 172 ? -14.983 -20.212 1.973 1.00 74.19 172 TYR A O 1
ATOM 1472 N N . LEU A 1 173 ? -13.544 -20.094 0.265 1.00 73.94 173 LEU A N 1
ATOM 1473 C CA . LEU A 1 173 ? -12.373 -19.817 1.103 1.00 73.94 173 LEU A CA 1
ATOM 1474 C C . LEU A 1 173 ? -12.474 -18.464 1.816 1.00 73.94 173 LEU A C 1
ATOM 1476 O O . LEU A 1 173 ? -12.053 -18.379 2.956 1.00 73.94 173 LEU A O 1
ATOM 1480 N N . LEU A 1 174 ? -13.035 -17.427 1.188 1.00 70.75 174 LEU A N 1
ATOM 1481 C CA . LEU A 1 174 ? -13.250 -16.121 1.819 1.00 70.75 174 LEU A CA 1
ATOM 1482 C C . LEU A 1 174 ? -14.340 -16.182 2.889 1.00 70.75 174 LEU A C 1
ATOM 1484 O O . LEU A 1 174 ? -14.167 -15.590 3.943 1.00 70.75 174 LEU A O 1
ATOM 1488 N N . LEU A 1 175 ? -15.430 -16.916 2.652 1.00 73.06 175 LEU A N 1
ATOM 1489 C CA . LEU A 1 175 ? -16.482 -17.140 3.648 1.00 73.06 175 LEU A CA 1
ATOM 1490 C C . LEU A 1 175 ? -15.996 -18.033 4.796 1.00 73.06 175 LEU A C 1
ATOM 1492 O O . LEU A 1 175 ? -16.372 -17.809 5.941 1.00 73.06 175 LEU A O 1
ATOM 1496 N N . ALA A 1 176 ? -15.158 -19.032 4.512 1.00 75.88 176 ALA A N 1
ATOM 1497 C CA . ALA A 1 176 ? -14.528 -19.869 5.529 1.00 75.88 176 ALA A CA 1
ATOM 1498 C C . ALA A 1 176 ? -13.481 -19.086 6.336 1.00 75.88 176 ALA A C 1
ATOM 1500 O O . ALA A 1 176 ? -13.411 -19.238 7.549 1.00 75.88 176 ALA A O 1
ATOM 1501 N N . GLU A 1 177 ? -12.699 -18.224 5.684 1.00 77.19 177 GLU A N 1
ATOM 1502 C CA . GLU A 1 177 ? -11.767 -17.313 6.351 1.00 77.19 177 GLU A CA 1
ATOM 1503 C C . GLU A 1 177 ? -12.522 -16.279 7.195 1.00 77.19 177 GLU A C 1
ATOM 1505 O O . GLU A 1 177 ? -12.128 -16.024 8.325 1.00 77.19 177 GLU A O 1
ATOM 1510 N N . GLY A 1 178 ? -13.640 -15.745 6.690 1.00 75.31 178 GLY A N 1
ATOM 1511 C CA . GLY A 1 178 ? -14.534 -14.856 7.434 1.00 75.31 178 GLY A CA 1
ATOM 1512 C C . GLY A 1 178 ? -15.106 -15.526 8.683 1.00 75.31 178 GLY A C 1
ATOM 1513 O O . GLY A 1 178 ? -14.956 -14.989 9.775 1.00 75.31 178 GLY A O 1
ATOM 1514 N N . ARG A 1 179 ? -15.651 -16.746 8.555 1.00 77.50 179 ARG A N 1
ATOM 1515 C CA . ARG A 1 179 ? -16.128 -17.535 9.706 1.00 77.50 179 ARG A CA 1
ATOM 1516 C C . ARG A 1 179 ? -15.023 -17.825 10.714 1.00 77.50 179 ARG A C 1
ATOM 1518 O O . ARG A 1 179 ? -15.213 -17.597 11.899 1.00 77.50 179 ARG A O 1
ATOM 1525 N N . ARG A 1 180 ? -13.839 -18.242 10.255 1.00 74.50 180 ARG A N 1
ATOM 1526 C CA . ARG A 1 180 ? -12.682 -18.451 11.139 1.00 74.50 180 ARG A CA 1
ATOM 1527 C C . ARG A 1 180 ? -12.271 -17.171 11.850 1.00 74.50 180 ARG A C 1
ATOM 1529 O O . ARG A 1 180 ? -11.878 -17.235 13.008 1.00 74.50 180 ARG A O 1
ATOM 1536 N N . GLN A 1 181 ? -12.330 -16.022 11.180 1.00 74.38 181 GLN A N 1
ATOM 1537 C CA . GLN A 1 181 ? -12.033 -14.734 11.801 1.00 74.38 181 GLN A CA 1
ATOM 1538 C C . GLN A 1 181 ? -13.060 -14.386 12.878 1.00 74.38 181 GLN A C 1
ATOM 1540 O O . GLN A 1 181 ? -12.647 -14.002 13.965 1.00 74.38 181 GLN A O 1
ATOM 1545 N N . GLU A 1 182 ? -14.356 -14.574 12.627 1.00 78.31 182 GLU A N 1
ATOM 1546 C CA . GLU A 1 182 ? -15.409 -14.374 13.633 1.00 78.31 182 GLU A CA 1
ATOM 1547 C C . GLU A 1 182 ? -15.258 -15.331 14.822 1.00 78.31 182 GLU A C 1
ATOM 1549 O O . GLU A 1 182 ? -15.225 -14.881 15.964 1.00 78.31 182 GLU A O 1
ATOM 1554 N N . GLU A 1 183 ? -15.062 -16.628 14.573 1.00 84.12 183 GLU A N 1
ATOM 1555 C CA . GLU A 1 183 ? -14.795 -17.633 15.612 1.00 84.12 183 GLU A CA 1
ATOM 1556 C C . GLU A 1 183 ? -13.545 -17.278 16.432 1.00 84.12 183 GLU A C 1
ATOM 1558 O O . GLU A 1 183 ? -13.556 -17.350 17.661 1.00 84.12 183 GLU A O 1
ATOM 1563 N N . THR A 1 184 ? -12.476 -16.829 15.766 1.00 77.75 184 THR A N 1
ATOM 1564 C CA . THR A 1 184 ? -11.242 -16.391 16.433 1.00 77.75 184 THR A CA 1
ATOM 1565 C C . THR A 1 184 ? -11.481 -15.128 17.256 1.00 77.75 184 THR A C 1
ATOM 1567 O O . THR A 1 184 ? -10.962 -15.030 18.363 1.00 77.75 184 THR A O 1
ATOM 1570 N N . LEU A 1 185 ? -12.259 -14.163 16.757 1.00 75.38 185 LEU A N 1
ATOM 1571 C CA . LEU A 1 185 ? -12.588 -12.942 17.493 1.00 75.38 185 LEU A CA 1
ATOM 1572 C C . LEU A 1 185 ? -13.408 -13.255 18.743 1.00 75.38 185 LEU A C 1
ATOM 1574 O O . LEU A 1 185 ? -13.053 -12.768 19.813 1.00 75.38 185 LEU A O 1
ATOM 1578 N N . LEU A 1 186 ? -14.428 -14.108 18.631 1.00 81.94 186 LEU A N 1
ATOM 1579 C CA . LEU A 1 186 ? -15.236 -14.557 19.766 1.00 81.94 186 LEU A CA 1
ATOM 1580 C C . LEU A 1 186 ? -14.385 -15.316 20.791 1.00 81.94 186 LEU A C 1
ATOM 1582 O O . LEU A 1 186 ? -14.459 -15.041 21.990 1.00 81.94 186 LEU A O 1
ATOM 1586 N N . PHE A 1 187 ? -13.514 -16.217 20.331 1.00 83.38 187 PHE A N 1
ATOM 1587 C CA . PHE A 1 187 ? -12.570 -16.921 21.197 1.00 83.38 187 PHE A CA 1
ATOM 1588 C C . PHE A 1 187 ? -11.607 -15.954 21.898 1.00 83.38 187 PHE A C 1
ATOM 1590 O O . PHE A 1 187 ? -11.368 -16.075 23.102 1.00 83.38 187 PHE A O 1
ATOM 1597 N N . CYS A 1 188 ? -11.067 -14.968 21.176 1.00 80.00 188 CYS A N 1
ATOM 1598 C CA . CYS A 1 188 ? -10.197 -13.942 21.740 1.00 80.00 188 CYS A CA 1
ATOM 1599 C C . CYS A 1 188 ? -10.933 -13.062 22.751 1.00 80.00 188 CYS A C 1
ATOM 1601 O O . CYS A 1 188 ? -10.376 -12.782 23.808 1.00 80.00 188 CYS A O 1
ATOM 1603 N N . GLU A 1 189 ? -12.164 -12.643 22.463 1.00 84.19 189 GLU A N 1
ATOM 1604 C CA . GLU A 1 189 ? -12.973 -11.843 23.379 1.00 84.19 189 GLU A CA 1
ATOM 1605 C C . GLU A 1 189 ? -13.239 -12.608 24.677 1.00 84.19 189 GLU A C 1
ATOM 1607 O O . GLU A 1 189 ? -12.987 -12.089 25.767 1.00 84.19 189 GLU A O 1
ATOM 1612 N N . GLN A 1 190 ? -13.654 -13.872 24.571 1.00 87.31 190 GLN A N 1
ATOM 1613 C CA . GLN A 1 190 ? -13.897 -14.717 25.734 1.00 87.31 190 GLN A CA 1
ATOM 1614 C C . GLN A 1 190 ? -12.609 -14.978 26.527 1.00 87.31 190 GLN A C 1
ATOM 1616 O O . GLN A 1 190 ? -12.607 -14.892 27.755 1.00 87.31 190 GLN A O 1
ATOM 1621 N N . SER A 1 191 ? -11.490 -15.207 25.838 1.00 85.50 191 SER A N 1
ATOM 1622 C CA . SER A 1 191 ? -10.177 -15.372 26.471 1.00 85.50 191 SER A CA 1
ATOM 1623 C C . SER A 1 191 ? -9.741 -14.108 27.214 1.00 85.50 191 SER A C 1
ATOM 1625 O O . SER A 1 191 ? -9.264 -14.191 28.341 1.00 85.50 191 SER A O 1
ATOM 1627 N N . VAL A 1 192 ? -9.939 -12.924 26.623 1.00 87.19 192 VAL A N 1
ATOM 1628 C CA . VAL A 1 192 ? -9.616 -11.641 27.265 1.00 87.19 192 VAL A CA 1
ATOM 1629 C C . VAL A 1 192 ? -10.483 -11.417 28.498 1.00 87.19 192 VAL A C 1
ATOM 1631 O O . VAL A 1 192 ? -9.951 -10.978 29.514 1.00 87.19 192 VAL A O 1
ATOM 1634 N N . ARG A 1 193 ? -11.776 -11.761 28.453 1.00 88.31 193 ARG A N 1
ATOM 1635 C CA . ARG A 1 193 ? -12.663 -11.690 29.625 1.00 88.31 193 ARG A CA 1
ATOM 1636 C C . ARG A 1 193 ? -12.168 -12.586 30.762 1.00 88.31 193 ARG A C 1
ATOM 1638 O O . ARG A 1 193 ? -12.063 -12.117 31.891 1.00 88.31 193 ARG A O 1
ATOM 1645 N N . ILE A 1 194 ? -11.789 -13.829 30.461 1.00 89.38 194 ILE A N 1
ATOM 1646 C CA . ILE A 1 194 ? -11.222 -14.764 31.448 1.00 89.38 194 ILE A CA 1
ATOM 1647 C C . ILE A 1 194 ? -9.899 -14.224 32.013 1.00 89.38 194 ILE A C 1
ATOM 1649 O O . ILE A 1 194 ? -9.699 -14.204 33.225 1.00 89.38 194 ILE A O 1
ATOM 1653 N N . CYS A 1 195 ? -9.006 -13.710 31.162 1.00 90.50 195 CYS A N 1
ATOM 1654 C CA . CYS A 1 195 ? -7.768 -13.080 31.619 1.00 90.50 195 CYS A CA 1
ATOM 1655 C C . CYS A 1 195 ? -8.030 -11.845 32.491 1.00 90.50 195 CYS A C 1
ATOM 1657 O O . CYS A 1 195 ? -7.311 -11.639 33.466 1.00 90.50 195 CYS A O 1
ATOM 1659 N N . ALA A 1 196 ? -9.021 -11.016 32.147 1.00 92.06 196 ALA A N 1
ATOM 1660 C CA . ALA A 1 196 ? -9.366 -9.813 32.907 1.00 92.06 196 ALA A CA 1
ATOM 1661 C C . ALA A 1 196 ? -9.834 -10.191 34.300 1.00 92.06 196 ALA A C 1
ATOM 1663 O O . ALA A 1 196 ? -9.383 -9.606 35.282 1.00 92.06 196 ALA A O 1
ATOM 1664 N N . GLN A 1 197 ? -10.646 -11.239 34.368 1.00 91.06 197 GLN A N 1
ATOM 1665 C CA . GLN A 1 197 ? -11.099 -11.804 35.616 1.00 91.06 197 GLN A CA 1
ATOM 1666 C C . GLN A 1 197 ? -9.934 -12.357 36.458 1.00 91.06 197 GLN A C 1
ATOM 1668 O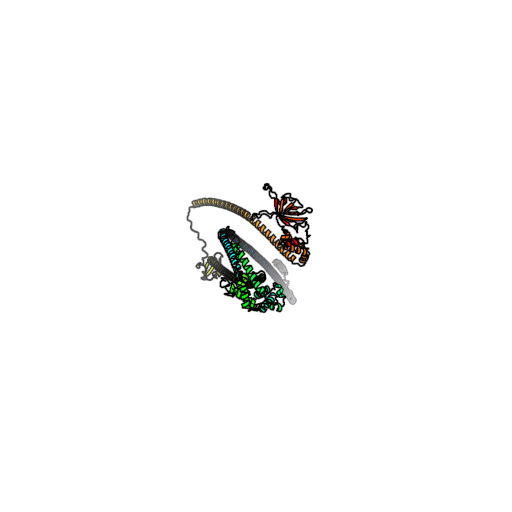 O . GLN A 1 197 ? -9.805 -11.992 37.619 1.00 91.06 197 GLN A O 1
ATOM 1673 N N . HIS A 1 198 ? -9.020 -13.147 35.884 1.00 91.25 198 HIS A N 1
ATOM 1674 C CA . HIS A 1 198 ? -7.848 -13.646 36.621 1.00 91.25 198 HIS A CA 1
ATOM 1675 C C . HIS A 1 198 ? -6.916 -12.536 37.119 1.00 91.25 198 HIS A C 1
ATOM 1677 O O . HIS A 1 198 ? -6.355 -12.646 38.207 1.00 91.25 198 HIS A O 1
ATOM 1683 N N . VAL A 1 199 ? -6.737 -11.469 36.336 1.00 92.88 199 VAL A N 1
ATOM 1684 C CA . VAL A 1 199 ? -5.956 -10.304 36.771 1.00 92.88 199 VAL A CA 1
ATOM 1685 C C . VAL A 1 199 ? -6.667 -9.577 37.909 1.00 92.88 199 VAL A C 1
ATOM 1687 O O . VAL A 1 199 ? -6.012 -9.171 38.863 1.00 92.88 199 VAL A O 1
ATOM 1690 N N . ALA A 1 200 ? -7.988 -9.415 37.833 1.00 94.00 200 ALA A N 1
ATOM 1691 C CA . ALA A 1 200 ? -8.764 -8.794 38.900 1.00 94.00 200 ALA A CA 1
ATOM 1692 C C . ALA A 1 200 ? -8.687 -9.611 40.201 1.00 94.00 200 ALA A C 1
ATOM 1694 O O . ALA A 1 200 ? -8.481 -9.040 41.268 1.00 94.00 200 ALA A O 1
ATOM 1695 N N . ASP A 1 201 ? -8.751 -10.936 40.107 1.00 93.00 201 ASP A N 1
ATOM 1696 C CA . ASP A 1 201 ? -8.584 -11.853 41.234 1.00 93.00 201 ASP A CA 1
ATOM 1697 C C . ASP A 1 201 ? -7.190 -11.784 41.854 1.00 93.00 201 ASP A C 1
ATOM 1699 O O . ASP A 1 201 ? -7.056 -11.700 43.074 1.00 93.00 201 ASP A O 1
ATOM 1703 N N . GLU A 1 202 ? -6.147 -11.753 41.022 1.00 93.12 202 GLU A N 1
ATOM 1704 C CA . GLU A 1 202 ? -4.773 -11.570 41.487 1.00 93.12 202 GLU A CA 1
ATOM 1705 C C . GLU A 1 202 ? -4.618 -10.243 42.239 1.00 93.12 202 GLU A C 1
ATOM 1707 O O . GLU A 1 202 ? -4.018 -10.213 43.311 1.00 93.12 202 GLU A O 1
ATOM 1712 N N . LEU A 1 203 ? -5.232 -9.164 41.744 1.00 94.38 203 LEU A N 1
ATOM 1713 C CA . LEU A 1 203 ? -5.234 -7.861 42.413 1.00 94.38 203 LEU A CA 1
ATOM 1714 C C . LEU A 1 203 ? -5.995 -7.884 43.746 1.00 94.38 203 LEU A C 1
ATOM 1716 O O . LEU A 1 203 ? -5.544 -7.271 44.713 1.00 94.38 203 LEU A O 1
ATOM 1720 N N . VAL A 1 204 ? -7.123 -8.594 43.823 1.00 94.94 204 VAL A N 1
ATOM 1721 C CA . VAL A 1 204 ? -7.885 -8.765 45.070 1.00 94.94 204 VAL A CA 1
ATOM 1722 C C . VAL A 1 204 ? -7.059 -9.534 46.099 1.00 94.94 204 VAL A C 1
ATOM 1724 O O . VAL A 1 204 ? -6.935 -9.083 47.240 1.00 94.94 204 VAL A O 1
ATOM 1727 N N . MET A 1 205 ? -6.434 -10.640 45.700 1.00 94.00 205 MET A N 1
ATOM 1728 C CA . MET A 1 205 ? -5.593 -11.440 46.591 1.00 94.00 205 MET A CA 1
ATOM 1729 C C . MET A 1 205 ? -4.327 -10.688 47.017 1.00 94.00 205 MET A C 1
ATOM 1731 O O . MET A 1 205 ? -3.959 -10.722 48.190 1.00 94.00 205 MET A O 1
ATOM 1735 N N . GLU A 1 206 ? -3.706 -9.920 46.118 1.00 92.69 206 GLU A N 1
ATOM 1736 C CA . GLU A 1 206 ? -2.613 -9.012 46.478 1.00 92.69 206 GLU A CA 1
ATOM 1737 C C . GLU A 1 206 ? -3.058 -7.921 47.460 1.00 92.69 206 GLU A C 1
ATOM 1739 O O . GLU A 1 206 ? -2.285 -7.544 48.339 1.00 92.69 206 GLU A O 1
ATOM 1744 N N . SER A 1 207 ? -4.283 -7.399 47.332 1.00 94.38 207 SER A N 1
ATOM 1745 C CA . SER A 1 207 ? -4.798 -6.369 48.244 1.00 94.38 207 SER A CA 1
ATOM 1746 C C . SER A 1 207 ? -4.986 -6.897 49.667 1.00 94.38 207 SER A C 1
ATOM 1748 O O . SER A 1 207 ? -4.772 -6.159 50.628 1.00 94.38 207 SER A O 1
ATOM 175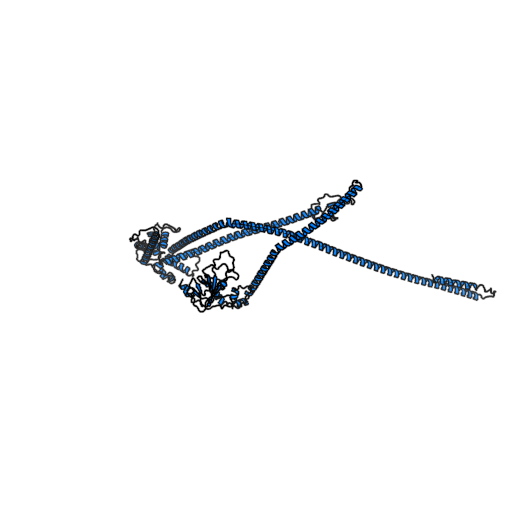0 N N . ARG A 1 208 ? -5.304 -8.189 49.808 1.00 93.25 208 ARG A N 1
ATOM 1751 C CA . ARG A 1 208 ? -5.467 -8.863 51.101 1.00 93.25 208 ARG A CA 1
ATOM 1752 C C . ARG A 1 208 ? -4.153 -8.970 51.868 1.00 93.25 208 ARG A C 1
ATOM 1754 O O . ARG A 1 208 ? -4.144 -8.768 53.073 1.00 93.25 208 ARG A O 1
ATOM 1761 N N . GLY A 1 209 ? -3.056 -9.280 51.176 1.00 89.75 209 GLY A N 1
ATOM 1762 C CA . GLY A 1 209 ? -1.733 -9.441 51.790 1.00 89.75 209 GLY A CA 1
ATOM 1763 C C . GLY A 1 209 ? -1.023 -8.129 52.141 1.00 89.75 209 GLY A C 1
ATOM 1764 O O . GLY A 1 209 ? 0.069 -8.170 52.697 1.00 89.75 209 GLY A O 1
ATOM 1765 N N . ARG A 1 210 ? -1.599 -6.970 51.796 1.00 90.81 210 ARG A N 1
ATOM 1766 C CA . ARG A 1 210 ? -1.011 -5.651 52.062 1.00 90.81 210 ARG A CA 1
ATOM 1767 C C . ARG A 1 210 ? -1.708 -4.975 53.237 1.00 90.81 210 ARG A C 1
ATOM 1769 O O . ARG A 1 210 ? -2.938 -4.981 53.324 1.00 90.81 210 ARG A O 1
ATOM 1776 N N . GLY A 1 211 ? -0.917 -4.306 54.075 1.00 90.69 211 GLY A N 1
ATOM 1777 C CA . GLY A 1 211 ? -1.440 -3.428 55.117 1.00 90.69 211 GLY A CA 1
ATOM 1778 C C . GLY A 1 211 ? -2.322 -2.321 54.530 1.00 90.69 211 GLY A C 1
ATOM 1779 O O . GLY A 1 211 ? -2.140 -1.897 53.384 1.00 90.69 211 GLY A O 1
ATOM 1780 N N . PHE A 1 212 ? -3.292 -1.858 55.320 1.00 91.06 212 PHE A N 1
ATOM 1781 C CA . PHE A 1 212 ? -4.289 -0.874 54.887 1.00 91.06 212 PHE A CA 1
ATOM 1782 C C . PHE A 1 212 ? -3.647 0.411 54.331 1.00 91.06 212 PHE A C 1
ATOM 1784 O O . PHE A 1 212 ? -3.955 0.842 53.219 1.00 91.06 212 PHE A O 1
ATOM 1791 N N . GLU A 1 213 ? -2.699 0.974 55.081 1.00 89.25 213 GLU A N 1
ATOM 1792 C CA . GLU A 1 213 ? -2.020 2.232 54.759 1.00 89.25 213 GLU A CA 1
ATOM 1793 C C . GLU A 1 213 ? -1.090 2.097 53.541 1.00 89.25 213 GLU A C 1
ATOM 1795 O O . GLU A 1 213 ? -1.146 2.897 52.604 1.00 89.25 213 GLU A O 1
ATOM 1800 N N . GLU A 1 214 ? -0.285 1.030 53.494 1.00 88.75 214 GLU A N 1
ATOM 1801 C CA . GLU A 1 214 ? 0.668 0.785 52.404 1.00 88.75 214 GLU A CA 1
ATOM 1802 C C . GLU A 1 214 ? -0.042 0.642 51.047 1.00 88.75 214 GLU A C 1
ATOM 1804 O O . GLU A 1 214 ? 0.409 1.177 50.026 1.00 88.75 214 GLU A O 1
ATOM 1809 N N . ALA A 1 215 ? -1.179 -0.061 51.027 1.00 88.88 215 ALA A N 1
ATOM 1810 C CA . ALA A 1 215 ? -1.939 -0.311 49.810 1.00 88.88 215 ALA A CA 1
ATOM 1811 C C . ALA A 1 215 ? -2.554 0.977 49.232 1.00 88.88 215 ALA A C 1
ATOM 1813 O O . ALA A 1 215 ? -2.468 1.206 48.019 1.00 88.88 215 ALA A O 1
ATOM 1814 N N . LEU A 1 216 ? -3.127 1.836 50.086 1.00 89.12 216 LEU A N 1
ATOM 1815 C CA . LEU A 1 216 ? -3.741 3.104 49.677 1.00 89.12 216 LEU A CA 1
ATOM 1816 C C . LEU A 1 216 ? -2.697 4.136 49.237 1.00 89.12 216 LEU A C 1
ATOM 1818 O O . LEU A 1 216 ? -2.817 4.676 48.132 1.00 89.12 216 LEU A O 1
ATOM 1822 N N . LYS A 1 217 ? -1.619 4.326 50.016 1.00 87.38 217 LYS A N 1
ATOM 1823 C CA . LYS A 1 217 ? -0.489 5.204 49.650 1.00 87.38 217 LYS A CA 1
ATOM 1824 C C . LYS A 1 217 ? 0.042 4.881 48.262 1.00 87.38 217 LYS A C 1
ATOM 1826 O O . LYS A 1 217 ? 0.198 5.763 47.413 1.00 87.38 217 LYS A O 1
ATOM 1831 N N . LYS A 1 218 ? 0.301 3.595 48.008 1.00 85.25 218 LYS A N 1
ATOM 1832 C CA . LYS A 1 218 ? 0.844 3.135 46.729 1.00 85.25 218 LYS A CA 1
ATOM 1833 C C . LYS A 1 218 ? -0.127 3.389 45.577 1.00 85.25 218 LYS A C 1
ATOM 1835 O O . LYS A 1 218 ? 0.306 3.819 44.508 1.00 85.25 218 LYS A O 1
ATOM 1840 N N . HIS A 1 219 ? -1.421 3.151 45.778 1.00 86.62 219 HIS A N 1
ATOM 1841 C CA . HIS A 1 219 ? -2.435 3.401 44.756 1.00 86.62 219 HIS A CA 1
ATOM 1842 C C . HIS A 1 219 ? -2.542 4.885 44.398 1.00 86.62 219 HIS A C 1
ATOM 1844 O O . HIS A 1 219 ? -2.493 5.240 43.217 1.00 86.62 219 HIS A O 1
ATOM 1850 N N . TRP A 1 220 ? -2.607 5.766 45.398 1.00 86.00 220 TRP A N 1
ATOM 1851 C CA . TRP A 1 220 ? -2.707 7.198 45.140 1.00 86.00 220 TRP A CA 1
ATOM 1852 C C . TRP A 1 220 ? -1.467 7.752 44.467 1.00 86.00 220 TRP A C 1
ATOM 1854 O O . TRP A 1 220 ? -1.612 8.461 43.478 1.00 86.00 220 TRP A O 1
ATOM 1864 N N . ALA A 1 221 ? -0.275 7.346 44.906 1.00 83.50 221 ALA A N 1
ATOM 1865 C CA . ALA A 1 221 ? 0.984 7.752 44.291 1.00 83.50 221 ALA A CA 1
ATOM 1866 C C . ALA A 1 221 ? 1.072 7.360 42.798 1.00 83.50 221 ALA A C 1
ATOM 1868 O O . ALA A 1 221 ? 1.675 8.073 41.992 1.00 83.50 221 ALA A O 1
ATOM 1869 N N . ILE A 1 222 ? 0.440 6.242 42.408 1.00 82.88 222 ILE A N 1
ATOM 1870 C CA . ILE A 1 222 ? 0.305 5.827 41.004 1.00 82.88 222 ILE A CA 1
ATOM 1871 C C . ILE A 1 222 ? -0.726 6.699 40.271 1.00 82.88 222 ILE A C 1
ATOM 1873 O O . ILE A 1 222 ? -0.452 7.157 39.163 1.00 82.88 222 ILE A O 1
ATOM 1877 N N . THR A 1 223 ? -1.900 6.939 40.863 1.00 83.25 223 THR A N 1
ATOM 1878 C CA . THR A 1 223 ? -2.973 7.722 40.213 1.00 83.25 223 THR A CA 1
ATOM 1879 C C . THR A 1 223 ? -2.687 9.222 40.114 1.00 83.25 223 THR A C 1
ATOM 1881 O O . THR A 1 223 ? -3.174 9.862 39.187 1.00 83.25 223 THR A O 1
ATOM 1884 N N . SER A 1 224 ? -1.895 9.793 41.023 1.00 82.69 224 SER A N 1
ATOM 1885 C CA . SER A 1 224 ? -1.495 11.206 41.008 1.00 82.69 224 SER A CA 1
ATOM 1886 C C . SER A 1 224 ? -0.334 11.490 40.049 1.00 82.69 224 SER A C 1
ATOM 1888 O O . SER A 1 224 ? -0.010 12.648 39.803 1.00 82.69 224 SER A O 1
ATOM 1890 N N . GLY A 1 225 ? 0.319 10.450 39.516 1.00 81.12 225 GLY A N 1
ATOM 1891 C CA . GLY A 1 225 ? 1.474 10.584 38.625 1.00 81.12 225 GLY A CA 1
ATOM 1892 C C . GLY A 1 225 ? 2.741 11.130 39.296 1.00 81.12 225 GLY A C 1
ATOM 1893 O O . GLY A 1 225 ? 3.746 11.323 38.614 1.00 81.12 225 GLY A O 1
ATOM 1894 N N . THR A 1 226 ? 2.731 11.363 40.614 1.00 76.00 226 THR A N 1
ATOM 1895 C CA . THR A 1 226 ? 3.882 11.914 41.351 1.00 76.00 226 THR A CA 1
ATOM 1896 C C . THR A 1 226 ? 4.971 10.871 41.595 1.00 76.00 226 THR A C 1
ATOM 1898 O O . THR A 1 226 ? 6.146 11.209 41.757 1.00 76.00 226 THR A O 1
ATOM 1901 N N . ALA A 1 227 ? 4.625 9.584 41.558 1.00 67.56 227 ALA A N 1
ATOM 1902 C CA . ALA A 1 227 ? 5.581 8.516 41.781 1.00 67.56 227 ALA A CA 1
ATOM 1903 C C . ALA A 1 227 ? 6.405 8.199 40.521 1.00 67.56 227 ALA A C 1
ATOM 1905 O O . ALA A 1 227 ? 5.990 7.413 39.664 1.00 67.56 227 ALA A O 1
ATOM 1906 N N . LYS A 1 228 ? 7.649 8.700 40.465 1.00 66.31 228 LYS A N 1
ATOM 1907 C CA . LYS A 1 228 ? 8.725 8.114 39.639 1.00 66.31 228 LYS A CA 1
ATOM 1908 C C . LYS A 1 228 ? 9.130 6.763 40.236 1.00 66.31 228 LYS A C 1
ATOM 1910 O O . LYS A 1 228 ? 10.213 6.600 40.791 1.00 66.31 228 LYS A O 1
ATOM 1915 N N . THR A 1 229 ? 8.230 5.788 40.197 1.00 54.81 229 THR A N 1
ATOM 1916 C CA . THR A 1 229 ? 8.491 4.466 40.761 1.00 54.81 229 THR A CA 1
ATOM 1917 C C . THR A 1 229 ? 9.594 3.788 39.951 1.00 54.81 229 THR A C 1
ATOM 1919 O O . THR A 1 229 ? 9.405 3.400 38.795 1.00 54.81 229 THR A O 1
ATOM 1922 N N . LYS A 1 230 ? 10.771 3.614 40.574 1.00 59.91 230 LYS A N 1
ATOM 1923 C CA . LYS A 1 230 ? 11.704 2.533 40.220 1.00 59.91 230 LYS A CA 1
ATOM 1924 C C . LYS A 1 230 ? 10.849 1.280 40.058 1.00 59.91 230 LYS A C 1
ATOM 1926 O O . LYS A 1 230 ? 10.119 0.957 40.986 1.00 59.91 230 LYS A O 1
ATOM 1931 N N . ARG A 1 231 ? 10.892 0.658 38.873 1.00 56.16 231 ARG A N 1
ATOM 1932 C CA . ARG A 1 231 ? 10.066 -0.478 38.418 1.00 56.16 231 ARG A CA 1
ATOM 1933 C C . ARG A 1 231 ? 9.843 -1.537 39.513 1.00 56.16 231 ARG A C 1
ATOM 1935 O O . ARG A 1 231 ? 10.513 -2.566 39.521 1.00 56.16 231 ARG A O 1
ATOM 1942 N N . THR A 1 232 ? 8.899 -1.321 40.421 1.00 56.16 232 THR A N 1
ATOM 1943 C CA . THR A 1 232 ? 8.435 -2.361 41.332 1.00 56.16 232 THR A CA 1
ATOM 1944 C C . THR A 1 232 ? 7.516 -3.253 40.509 1.00 56.16 232 THR A C 1
ATOM 1946 O O . THR A 1 232 ? 6.621 -2.784 39.809 1.00 56.16 232 THR A O 1
ATOM 1949 N N . ARG A 1 233 ? 7.842 -4.548 40.470 1.00 60.88 233 ARG A N 1
ATOM 1950 C CA . ARG A 1 233 ? 7.340 -5.490 39.457 1.00 60.88 233 ARG A CA 1
ATOM 1951 C C . ARG A 1 233 ? 5.851 -5.844 39.596 1.00 60.88 233 ARG A C 1
ATOM 1953 O O . ARG A 1 233 ? 5.294 -6.360 38.632 1.00 60.88 233 ARG A O 1
ATOM 1960 N N . ALA A 1 234 ? 5.215 -5.564 40.736 1.00 63.41 234 ALA A N 1
ATOM 1961 C CA . ALA A 1 234 ? 3.849 -6.005 41.024 1.00 63.41 234 ALA A CA 1
ATOM 1962 C C . ALA A 1 234 ? 2.819 -4.854 40.938 1.00 63.41 234 ALA A C 1
ATOM 1964 O O . ALA A 1 234 ? 2.987 -3.839 41.639 1.00 63.41 234 ALA A O 1
ATOM 1965 N N . PRO A 1 235 ? 1.774 -4.988 40.097 1.00 71.06 235 PRO A N 1
ATOM 1966 C CA . PRO A 1 235 ? 0.660 -4.048 40.045 1.00 71.06 235 PRO A CA 1
ATOM 1967 C C . PRO A 1 235 ? -0.175 -4.158 41.322 1.00 71.06 235 PRO A C 1
ATOM 1969 O O . PRO A 1 235 ? -0.615 -5.238 41.671 1.00 71.06 235 PRO A O 1
ATOM 1972 N N . ALA A 1 236 ? -0.402 -3.045 42.017 1.00 83.75 236 ALA A N 1
ATOM 1973 C CA . ALA A 1 236 ? -1.169 -3.042 43.261 1.00 83.75 236 ALA A CA 1
ATOM 1974 C C . ALA A 1 236 ? -2.440 -2.208 43.090 1.00 83.75 236 ALA A C 1
ATOM 1976 O O . ALA A 1 236 ? -2.356 -1.016 42.782 1.00 83.75 236 ALA A O 1
ATOM 1977 N N . PHE A 1 237 ? -3.598 -2.829 43.309 1.00 93.19 237 PHE A N 1
ATOM 1978 C CA . PHE A 1 237 ? -4.889 -2.154 43.402 1.00 93.19 237 PHE A CA 1
ATOM 1979 C C . PHE A 1 237 ? -5.524 -2.502 44.761 1.00 93.19 237 PHE A C 1
ATOM 1981 O O . PHE A 1 237 ? -5.666 -3.686 45.058 1.00 93.19 237 PHE A O 1
ATOM 1988 N N . PRO A 1 238 ? -5.882 -1.522 45.607 1.00 95.00 238 PRO A N 1
ATOM 1989 C CA . PRO A 1 238 ? -6.263 -1.752 47.000 1.00 95.00 238 PRO A CA 1
ATOM 1990 C C . PRO A 1 238 ? -7.749 -2.135 47.141 1.00 95.00 238 PRO A C 1
ATOM 1992 O O . PRO A 1 238 ? -8.484 -1.520 47.906 1.00 95.00 238 PRO A O 1
ATOM 1995 N N . ALA A 1 239 ? -8.223 -3.127 46.376 1.00 95.56 239 ALA A N 1
ATOM 1996 C CA . ALA A 1 239 ? -9.653 -3.443 46.242 1.00 95.56 239 ALA A CA 1
ATOM 1997 C C . ALA A 1 239 ? -10.365 -3.645 47.590 1.00 95.56 239 ALA A C 1
ATOM 1999 O O . ALA A 1 239 ? -11.441 -3.088 47.815 1.00 95.56 239 ALA A O 1
ATOM 2000 N N . LEU A 1 240 ? -9.760 -4.419 48.496 1.00 96.31 240 LEU A N 1
ATOM 2001 C CA . LEU A 1 240 ? -10.348 -4.721 49.800 1.00 96.31 240 LEU A CA 1
ATOM 2002 C C . LEU A 1 240 ? -10.324 -3.520 50.751 1.00 96.31 240 LEU A C 1
ATOM 2004 O O . LEU A 1 240 ? -11.285 -3.326 51.493 1.00 96.31 240 LEU A O 1
ATOM 2008 N N . GLN A 1 241 ? -9.282 -2.686 50.709 1.00 95.75 241 GLN A N 1
ATOM 2009 C CA . GLN A 1 241 ? -9.218 -1.451 51.494 1.00 95.75 241 GLN A CA 1
ATOM 2010 C C . GLN A 1 241 ? -10.290 -0.456 51.030 1.00 95.75 241 GLN A C 1
ATOM 2012 O O . GLN A 1 241 ? -10.972 0.150 51.855 1.00 95.75 241 GLN A O 1
ATOM 2017 N N . MET A 1 242 ? -10.490 -0.332 49.713 1.00 95.25 242 MET A N 1
ATOM 2018 C CA . MET A 1 242 ? -11.556 0.497 49.141 1.00 95.25 242 MET A CA 1
ATOM 2019 C C . MET A 1 242 ? -12.937 -0.020 49.560 1.00 95.25 242 MET A C 1
ATOM 2021 O O . MET A 1 242 ? -13.788 0.753 49.991 1.00 95.25 242 MET A O 1
ATOM 2025 N N . MET A 1 243 ? -13.156 -1.334 49.492 1.00 96.44 243 MET A N 1
ATOM 2026 C CA . MET A 1 243 ? -14.399 -1.948 49.957 1.00 96.44 243 MET A CA 1
ATOM 2027 C C . MET A 1 243 ? -14.640 -1.680 51.449 1.00 96.44 243 MET A C 1
ATOM 2029 O O . MET A 1 243 ? -15.744 -1.293 51.819 1.00 96.44 243 MET A O 1
ATOM 2033 N N . TYR A 1 244 ? -13.616 -1.820 52.294 1.00 96.62 244 TYR A N 1
ATOM 2034 C CA . TYR A 1 244 ? -13.702 -1.514 53.725 1.00 96.62 244 TYR A CA 1
ATOM 2035 C C . TYR A 1 244 ? -14.122 -0.057 53.986 1.00 96.62 244 TYR A C 1
ATOM 2037 O O . TYR A 1 244 ? -15.006 0.178 54.808 1.00 96.62 244 TYR A O 1
ATOM 2045 N N . LEU A 1 245 ? -13.562 0.908 53.248 1.00 95.44 245 LEU A N 1
ATOM 2046 C CA . LEU A 1 245 ? -13.923 2.328 53.361 1.00 95.44 245 LEU A CA 1
ATOM 2047 C C . LEU A 1 245 ? -15.364 2.627 52.925 1.00 95.44 245 LEU A C 1
ATOM 2049 O O . LEU A 1 245 ? -16.063 3.406 53.573 1.00 95.44 245 LEU A O 1
ATOM 2053 N N . VAL A 1 246 ? -15.842 1.991 51.852 1.00 95.75 246 VAL A N 1
ATOM 2054 C CA . VAL A 1 246 ? -17.241 2.157 51.426 1.00 95.75 246 VAL A CA 1
ATOM 2055 C C . VAL A 1 246 ? -18.192 1.608 52.491 1.00 95.75 246 VAL A C 1
ATOM 2057 O O . VAL A 1 246 ? -19.175 2.264 52.838 1.00 95.75 246 VAL A O 1
ATOM 2060 N N . VAL A 1 247 ? -17.884 0.433 53.049 1.00 95.56 247 VAL A N 1
ATOM 2061 C CA . VAL A 1 247 ? -18.719 -0.221 54.070 1.00 95.56 247 VAL A CA 1
ATOM 2062 C C . VAL A 1 247 ? -18.681 0.532 55.403 1.00 95.56 247 VAL A C 1
ATOM 2064 O O . VAL A 1 247 ? -19.694 0.589 56.099 1.00 95.56 247 VAL A O 1
ATOM 2067 N N . SER A 1 248 ? -17.558 1.163 55.758 1.00 94.31 248 SER A N 1
ATOM 2068 C CA . SER A 1 248 ? -17.456 1.982 56.973 1.00 94.31 248 SER A CA 1
ATOM 2069 C C . SER A 1 248 ? -18.255 3.293 56.892 1.00 94.31 248 SER A C 1
ATOM 2071 O O . SER A 1 248 ? -18.589 3.867 57.934 1.00 94.31 248 SER A O 1
ATOM 2073 N N . GLY A 1 249 ? -18.652 3.710 55.684 1.00 92.94 249 GLY A N 1
ATOM 2074 C CA . GLY A 1 249 ? -19.552 4.839 55.426 1.00 92.94 249 GLY A CA 1
ATOM 2075 C C . GLY A 1 249 ? -18.982 5.904 54.489 1.00 92.94 249 GLY A C 1
ATOM 2076 O O . GLY A 1 249 ? -19.698 6.835 54.125 1.00 92.94 249 GLY A O 1
ATOM 2077 N N . VAL A 1 250 ? -17.727 5.773 54.051 1.00 92.44 250 VAL A N 1
ATOM 2078 C CA . VAL A 1 250 ? -17.073 6.745 53.167 1.00 92.44 250 VAL A CA 1
ATOM 2079 C C . VAL A 1 250 ? -17.352 6.379 51.706 1.00 92.44 250 VAL A C 1
ATOM 2081 O O . VAL A 1 250 ? -16.513 5.813 51.015 1.00 92.44 250 VAL A O 1
ATOM 2084 N N . ARG A 1 251 ? -18.564 6.671 51.220 1.00 89.94 251 ARG A N 1
ATOM 2085 C CA . ARG A 1 251 ? -19.044 6.204 49.900 1.00 89.94 251 ARG A CA 1
ATOM 2086 C C . ARG A 1 251 ? -18.361 6.870 48.698 1.00 89.94 251 ARG A C 1
ATOM 2088 O O . ARG A 1 251 ? -18.199 6.238 47.657 1.00 89.94 251 ARG A O 1
ATOM 2095 N N . ASP A 1 252 ? -17.952 8.129 48.835 1.00 87.94 252 ASP A N 1
ATOM 2096 C CA . ASP A 1 252 ? -17.410 8.913 47.722 1.00 87.94 252 ASP A CA 1
ATOM 2097 C C . ASP A 1 252 ? -15.909 8.669 47.530 1.00 87.94 252 ASP A C 1
ATOM 2099 O O . ASP A 1 252 ? -15.078 9.322 48.161 1.00 87.94 252 ASP A O 1
ATOM 2103 N N . ILE A 1 253 ? -15.558 7.789 46.587 1.00 86.69 253 ILE A N 1
ATOM 2104 C CA . ILE A 1 253 ? -14.163 7.452 46.238 1.00 86.69 253 ILE A CA 1
ATOM 2105 C C . ILE A 1 253 ? -13.339 8.704 45.883 1.00 86.69 253 ILE A C 1
ATOM 2107 O O . ILE A 1 253 ? -12.147 8.781 46.178 1.00 86.69 253 ILE A O 1
ATOM 2111 N N . SER A 1 254 ? -13.968 9.713 45.273 1.00 85.44 254 SER A N 1
ATOM 2112 C CA . SER A 1 254 ? -13.311 10.972 44.904 1.00 85.44 254 SER A CA 1
ATOM 2113 C C . SER A 1 254 ? -12.838 11.774 46.119 1.00 85.44 254 SER A C 1
ATOM 2115 O O . SER A 1 254 ? -11.763 12.367 46.063 1.00 85.44 254 SER A O 1
ATOM 2117 N N . LYS A 1 255 ? -13.598 11.746 47.223 1.00 86.56 255 LYS A N 1
ATOM 2118 C CA . LYS A 1 255 ? -13.281 12.491 48.452 1.00 86.56 255 LYS A CA 1
ATOM 2119 C C . LYS A 1 255 ? -12.138 11.861 49.241 1.00 86.56 255 LYS A C 1
ATOM 2121 O O . LYS A 1 255 ? -11.509 12.529 50.050 1.00 86.56 255 LYS A O 1
ATOM 2126 N N . TRP A 1 256 ? -11.809 10.596 48.983 1.00 86.19 256 TRP A N 1
ATOM 2127 C CA . TRP A 1 256 ? -10.729 9.912 49.700 1.00 86.19 256 TRP A CA 1
ATOM 2128 C C . TRP A 1 256 ? -9.356 10.532 49.444 1.00 86.19 256 TRP A C 1
ATOM 2130 O O . TRP A 1 256 ? -8.471 10.391 50.275 1.00 86.19 256 TRP A O 1
ATOM 2140 N N . LYS A 1 257 ? -9.176 11.237 48.319 1.00 82.50 257 LYS A N 1
ATOM 2141 C CA . LYS A 1 257 ? -7.939 11.977 48.028 1.00 82.50 257 LYS A CA 1
ATOM 2142 C C . LYS A 1 257 ? -7.761 13.222 48.897 1.00 82.50 257 LYS A C 1
ATOM 2144 O O . LYS A 1 257 ? -6.641 13.699 49.028 1.00 82.50 257 LYS A O 1
ATOM 2149 N N . GLU A 1 258 ? -8.859 13.764 49.414 1.00 86.06 258 GLU A N 1
ATOM 2150 C CA . GLU A 1 258 ? -8.887 14.999 50.204 1.00 86.06 258 GLU A CA 1
ATOM 2151 C C . GLU A 1 258 ? -8.834 14.712 51.709 1.00 86.06 258 GLU A C 1
ATOM 2153 O O . GLU A 1 258 ? -8.528 15.601 52.499 1.00 86.06 258 GLU A O 1
ATOM 2158 N N . MET A 1 259 ? -9.120 13.472 52.116 1.00 86.06 259 MET A N 1
ATOM 2159 C CA . MET A 1 259 ? -9.059 13.063 53.514 1.00 86.06 259 MET A CA 1
ATOM 2160 C C . MET A 1 259 ? -7.614 12.881 53.978 1.00 86.06 259 MET A C 1
ATOM 2162 O O . MET A 1 259 ? -6.796 12.278 53.283 1.00 86.06 259 MET A O 1
ATOM 2166 N N . ASP A 1 260 ? -7.328 13.359 55.191 1.00 86.06 260 ASP A N 1
ATOM 2167 C CA . ASP A 1 260 ? -6.035 13.137 55.830 1.00 86.06 260 ASP A CA 1
ATOM 2168 C C . ASP A 1 260 ? -5.803 11.635 56.047 1.00 86.06 260 ASP A C 1
ATOM 2170 O O . ASP A 1 260 ? -6.707 10.878 56.420 1.00 86.06 260 ASP A O 1
ATOM 2174 N N . GLU A 1 261 ? -4.571 11.194 55.826 1.00 83.38 261 GLU A N 1
ATOM 2175 C CA . GLU A 1 261 ? -4.197 9.785 55.880 1.00 83.38 261 GLU A CA 1
ATOM 2176 C C . GLU A 1 261 ? -4.505 9.179 57.254 1.00 83.38 261 GLU A C 1
ATOM 2178 O O . GLU A 1 261 ? -5.042 8.074 57.361 1.00 83.38 261 GLU A O 1
ATOM 2183 N N . LYS A 1 262 ? -4.259 9.954 58.315 1.00 87.19 262 LYS A N 1
ATOM 2184 C CA . LYS A 1 262 ? -4.571 9.559 59.692 1.00 87.19 262 LYS A CA 1
ATOM 2185 C C . LYS A 1 262 ? -6.067 9.326 59.905 1.00 87.19 262 LYS A C 1
ATOM 2187 O O . LYS A 1 262 ? -6.426 8.424 60.659 1.00 87.19 262 LYS A O 1
ATOM 2192 N N . ALA A 1 263 ? -6.931 10.093 59.237 1.00 87.06 263 ALA A N 1
ATOM 2193 C CA . ALA A 1 263 ? -8.384 9.945 59.332 1.00 87.06 263 ALA A CA 1
ATOM 2194 C C . ALA A 1 263 ? -8.879 8.670 58.629 1.00 87.06 263 ALA A C 1
ATOM 2196 O O . ALA A 1 263 ? -9.793 7.997 59.106 1.00 87.06 263 ALA A O 1
ATOM 2197 N N . LEU A 1 264 ? -8.248 8.290 57.515 1.00 86.56 264 LEU A N 1
ATOM 2198 C CA . LEU A 1 264 ? -8.581 7.047 56.816 1.00 86.56 264 LEU A CA 1
ATOM 2199 C C . LEU A 1 264 ? -8.101 5.814 57.589 1.00 86.56 264 LEU A C 1
ATOM 2201 O O . LEU A 1 264 ? -8.847 4.845 57.707 1.00 86.56 264 LEU A O 1
ATOM 2205 N N . VAL A 1 265 ? -6.899 5.857 58.171 1.00 86.75 265 VAL A N 1
ATOM 2206 C CA . VAL A 1 265 ? -6.358 4.752 58.987 1.00 86.75 265 VAL A CA 1
ATOM 2207 C C . VAL A 1 265 ? -7.127 4.586 60.304 1.00 86.75 265 VAL A C 1
ATOM 2209 O O . VAL A 1 265 ? -7.328 3.460 60.764 1.00 86.75 265 VAL A O 1
ATOM 2212 N N . SER A 1 266 ? -7.607 5.682 60.901 1.00 89.19 266 SER A N 1
ATOM 2213 C CA . SER A 1 266 ? -8.421 5.636 62.122 1.00 89.19 266 SER A CA 1
ATOM 2214 C C . SER A 1 266 ? -9.864 5.191 61.881 1.00 89.19 266 SER A C 1
ATOM 2216 O O . SER A 1 266 ? -10.580 4.904 62.842 1.00 89.19 266 SER A O 1
ATOM 2218 N N . THR A 1 267 ? -10.299 5.081 60.621 1.00 92.00 267 THR A N 1
ATOM 2219 C CA . THR A 1 267 ? -11.657 4.653 60.289 1.00 92.00 267 THR A CA 1
ATOM 2220 C C . THR A 1 267 ? -11.867 3.207 60.741 1.00 92.00 267 THR A C 1
ATOM 2222 O O . THR A 1 267 ? -11.241 2.271 60.236 1.00 92.00 267 THR A O 1
ATOM 2225 N N . ARG A 1 268 ? -12.771 3.010 61.704 1.00 93.31 268 ARG A N 1
ATOM 2226 C CA . ARG A 1 268 ? -13.179 1.690 62.201 1.00 93.31 268 ARG A CA 1
ATOM 2227 C C . ARG A 1 268 ? -14.568 1.336 61.687 1.00 93.31 268 ARG A C 1
ATOM 2229 O O . ARG A 1 268 ? -15.436 2.201 61.583 1.00 93.31 268 ARG A O 1
ATOM 2236 N N . MET A 1 269 ? -14.792 0.066 61.366 1.00 94.50 269 MET A N 1
ATOM 2237 C CA . MET A 1 269 ? -16.077 -0.384 60.842 1.00 94.50 269 MET A CA 1
ATOM 2238 C C . MET A 1 269 ? -16.987 -0.867 61.974 1.00 94.50 269 MET A C 1
ATOM 2240 O O . MET A 1 269 ? -16.692 -1.838 62.667 1.00 94.50 269 MET A O 1
ATOM 2244 N N . GLU A 1 270 ? -18.128 -0.209 62.155 1.00 94.38 270 GLU A N 1
ATOM 2245 C CA . GLU A 1 270 ? -19.136 -0.652 63.119 1.00 94.38 270 GLU A CA 1
ATOM 2246 C C . GLU A 1 270 ? -19.727 -2.013 62.735 1.00 94.38 270 GLU A C 1
ATOM 2248 O O . GLU A 1 270 ? -20.043 -2.279 61.572 1.00 94.38 270 GLU A O 1
ATOM 2253 N N . ARG A 1 271 ? -19.971 -2.854 63.744 1.00 91.56 271 ARG A N 1
ATOM 2254 C CA . ARG A 1 271 ? -20.566 -4.190 63.588 1.00 91.56 271 ARG A CA 1
ATOM 2255 C C . ARG A 1 271 ? -21.891 -4.164 62.814 1.00 91.56 271 ARG A C 1
ATOM 2257 O O . ARG A 1 271 ? -22.122 -5.000 61.945 1.00 91.56 271 ARG A O 1
ATOM 2264 N N . LEU A 1 272 ? -22.742 -3.170 63.085 1.00 92.88 272 LEU A N 1
ATOM 2265 C CA . LEU A 1 272 ? -24.039 -3.006 62.418 1.00 92.88 272 LEU A CA 1
ATOM 2266 C C . LEU A 1 272 ? -23.895 -2.795 60.905 1.00 92.88 272 LEU A C 1
ATOM 2268 O O . LEU A 1 272 ? -24.707 -3.314 60.140 1.00 92.88 272 LEU A O 1
ATOM 2272 N N . LYS A 1 273 ? -22.842 -2.095 60.463 1.00 94.69 273 LYS A N 1
ATOM 2273 C CA . LYS A 1 273 ? -22.562 -1.856 59.039 1.00 94.69 273 LYS A CA 1
ATOM 2274 C C . LYS A 1 273 ? -22.131 -3.143 58.334 1.00 94.69 273 LYS A C 1
ATOM 2276 O O . LYS A 1 273 ? -22.600 -3.417 57.231 1.00 94.69 273 LYS A O 1
ATOM 2281 N N . ALA A 1 274 ? -21.333 -3.983 58.999 1.00 92.00 274 ALA A N 1
ATOM 2282 C CA . ALA A 1 274 ? -20.975 -5.309 58.490 1.00 92.00 274 ALA A CA 1
ATOM 2283 C C . ALA A 1 274 ? -22.212 -6.214 58.332 1.00 92.00 274 ALA A C 1
ATOM 2285 O O . ALA A 1 274 ? -22.407 -6.827 57.284 1.00 92.00 274 ALA A O 1
ATOM 2286 N N . VAL A 1 275 ? -23.106 -6.244 59.327 1.00 93.94 275 VAL A N 1
ATOM 2287 C CA . VAL A 1 275 ? -24.372 -6.997 59.237 1.00 93.94 275 VAL A CA 1
ATOM 2288 C C . VAL A 1 275 ? -25.269 -6.441 58.124 1.00 93.94 275 VAL A C 1
ATOM 2290 O O . VAL A 1 275 ? -25.855 -7.209 57.360 1.00 93.94 275 VAL A O 1
ATOM 2293 N N . ALA A 1 276 ? -25.356 -5.115 57.984 1.00 94.75 276 ALA A N 1
ATOM 2294 C CA . ALA A 1 276 ? -26.129 -4.466 56.926 1.00 94.75 276 ALA A CA 1
ATOM 2295 C C . ALA A 1 276 ? -25.606 -4.804 55.518 1.00 94.75 276 ALA A C 1
ATOM 2297 O O . ALA A 1 276 ? -26.408 -5.024 54.605 1.00 94.75 276 ALA A O 1
ATOM 2298 N N . LEU A 1 277 ? -24.284 -4.915 55.346 1.00 95.50 277 LEU A N 1
ATOM 2299 C CA . LEU A 1 277 ? -23.660 -5.351 54.095 1.00 95.50 277 LEU A CA 1
ATOM 2300 C C . LEU A 1 277 ? -24.137 -6.755 53.697 1.00 95.50 277 LEU A C 1
ATOM 2302 O O . LEU A 1 277 ? -24.624 -6.951 52.584 1.00 95.50 277 LEU A O 1
ATOM 2306 N N . PHE A 1 278 ? -24.057 -7.724 54.611 1.00 94.75 278 PHE A N 1
ATOM 2307 C CA . PHE A 1 278 ? -24.461 -9.105 54.328 1.00 94.75 278 PHE A CA 1
ATOM 2308 C C . PHE A 1 278 ? -25.974 -9.273 54.164 1.00 94.75 278 PHE A C 1
ATOM 2310 O O . PHE A 1 278 ? -26.411 -10.058 53.320 1.00 94.75 278 PHE A O 1
ATOM 2317 N N . LYS A 1 279 ? -26.787 -8.485 54.879 1.00 93.94 279 LYS A N 1
ATOM 2318 C CA . LYS A 1 279 ? -28.235 -8.401 54.620 1.00 93.94 279 LYS A CA 1
ATOM 2319 C C . LYS A 1 279 ? -28.518 -7.898 53.205 1.00 93.94 279 LYS A C 1
ATOM 2321 O O . LYS A 1 279 ? -29.347 -8.473 52.500 1.00 93.94 279 LYS A O 1
ATOM 2326 N N . SER A 1 280 ? -27.790 -6.875 52.759 1.00 93.56 280 SER A N 1
ATOM 2327 C CA . SER A 1 280 ? -27.904 -6.336 51.398 1.00 93.56 280 SER A CA 1
ATOM 2328 C C . SER A 1 280 ? -27.469 -7.359 50.342 1.00 93.56 280 SER A C 1
ATOM 2330 O O . SER A 1 280 ? -28.154 -7.528 49.332 1.00 93.56 280 SER A O 1
ATOM 2332 N N . ALA A 1 281 ? -26.396 -8.111 50.607 1.00 93.31 281 ALA A N 1
ATOM 2333 C CA . ALA A 1 281 ? -25.942 -9.216 49.761 1.00 93.31 281 ALA A CA 1
ATOM 2334 C C . ALA A 1 281 ? -26.996 -10.337 49.650 1.00 93.31 281 ALA A C 1
ATOM 2336 O O . ALA A 1 281 ? -27.294 -10.813 48.553 1.00 93.31 281 ALA A O 1
ATOM 2337 N N . SER A 1 282 ? -27.604 -10.729 50.778 1.00 92.38 282 SER A N 1
ATOM 2338 C CA . SER A 1 282 ? -28.669 -11.742 50.838 1.00 92.38 282 SER A CA 1
ATOM 2339 C C . SER A 1 282 ? -29.908 -11.298 50.050 1.00 92.38 282 SER A C 1
ATOM 2341 O O . SER A 1 282 ? -30.440 -12.065 49.243 1.00 92.38 282 SER A O 1
ATOM 2343 N N . LYS A 1 283 ? -30.310 -10.026 50.198 1.00 92.31 283 LYS A N 1
ATOM 2344 C CA . LYS A 1 283 ? -31.414 -9.420 49.439 1.00 92.31 283 LYS A CA 1
ATOM 2345 C C . LYS A 1 283 ? -31.143 -9.440 47.934 1.00 92.31 283 LYS A C 1
ATOM 2347 O O . LYS A 1 283 ? -32.014 -9.842 47.167 1.00 92.31 283 LYS A O 1
ATOM 2352 N N . HIS A 1 284 ? -29.940 -9.057 47.500 1.00 89.31 284 HIS A N 1
ATOM 2353 C CA . HIS A 1 284 ? -29.583 -9.087 46.080 1.00 89.31 284 HIS A CA 1
ATOM 2354 C C . HIS A 1 284 ? -29.613 -10.515 45.518 1.00 89.31 284 HIS A C 1
ATOM 2356 O O . HIS A 1 284 ? -30.125 -10.738 44.424 1.00 89.31 284 HIS A O 1
ATOM 2362 N N . HIS A 1 285 ? -29.115 -11.504 46.264 1.00 88.38 285 HIS A N 1
ATOM 2363 C CA . HIS A 1 285 ? -29.155 -12.906 45.838 1.00 88.38 285 HIS A CA 1
ATOM 2364 C C . HIS A 1 285 ? -30.580 -13.438 45.654 1.00 88.38 285 HIS A C 1
ATOM 2366 O O . HIS A 1 285 ? -30.853 -14.151 44.689 1.00 88.38 285 HIS A O 1
ATOM 2372 N N . GLN A 1 286 ? -31.499 -13.076 46.555 1.00 88.00 286 GLN A N 1
ATOM 2373 C CA . GLN A 1 286 ? -32.914 -13.439 46.434 1.00 88.00 286 GLN A CA 1
ATOM 2374 C C . GLN A 1 286 ? -33.537 -12.846 45.166 1.00 88.00 286 GLN A C 1
ATOM 2376 O O . GLN A 1 286 ? -34.193 -13.575 44.423 1.00 88.00 286 GLN A O 1
ATOM 2381 N N . ILE A 1 287 ? -33.261 -11.570 44.876 1.00 87.06 287 ILE A N 1
ATOM 2382 C CA . ILE A 1 287 ? -33.730 -10.898 43.655 1.00 87.06 287 ILE A CA 1
ATOM 2383 C C . ILE A 1 287 ? -33.185 -11.606 42.407 1.00 87.06 287 ILE A C 1
ATOM 2385 O O . ILE A 1 287 ? -33.948 -11.921 41.494 1.00 87.06 287 ILE A O 1
ATOM 2389 N N . THR A 1 288 ? -31.885 -11.921 42.369 1.00 85.62 288 THR A N 1
ATOM 2390 C CA . THR A 1 288 ? -31.278 -12.621 41.226 1.00 85.62 288 THR A CA 1
ATOM 2391 C C . THR A 1 288 ? -31.887 -14.009 41.022 1.00 85.62 288 THR A C 1
ATOM 2393 O O . THR A 1 288 ? -32.186 -14.384 39.890 1.00 85.62 288 THR A O 1
ATOM 2396 N N . LYS A 1 289 ? -32.112 -14.774 42.100 1.00 84.81 289 LYS A N 1
ATOM 2397 C CA . LYS A 1 289 ? -32.756 -16.094 42.015 1.00 84.81 289 LYS A CA 1
ATOM 2398 C C . LYS A 1 289 ? -34.182 -16.002 41.477 1.00 84.81 289 LYS A C 1
ATOM 2400 O O . LYS A 1 289 ? -34.512 -16.763 40.574 1.00 84.81 289 LYS A O 1
ATOM 2405 N N . GLN A 1 290 ? -34.980 -15.054 41.974 1.00 83.25 290 GLN A N 1
ATOM 2406 C CA . GLN A 1 290 ? -36.349 -14.820 41.500 1.00 83.25 290 GLN A CA 1
ATOM 2407 C C . GLN A 1 290 ? -36.385 -14.447 40.008 1.00 83.25 290 GLN A C 1
ATOM 2409 O O . GLN A 1 290 ? -37.239 -14.934 39.270 1.00 83.25 290 GLN A O 1
ATOM 2414 N N . ALA A 1 291 ? -35.422 -13.649 39.535 1.00 79.44 291 ALA A N 1
ATOM 2415 C CA . ALA A 1 291 ? -35.322 -13.271 38.125 1.00 79.44 291 ALA A CA 1
ATOM 2416 C C . ALA A 1 291 ? -34.948 -14.449 37.201 1.00 79.44 291 ALA A C 1
ATOM 2418 O O . ALA A 1 291 ? -35.434 -14.527 36.073 1.00 79.44 291 ALA A O 1
ATOM 2419 N N . VAL A 1 292 ? -34.098 -15.375 37.660 1.00 80.31 292 VAL A N 1
ATOM 2420 C CA . VAL A 1 292 ? -33.721 -16.577 36.890 1.00 80.31 292 VAL A CA 1
ATOM 2421 C C . VAL A 1 292 ? -34.879 -17.576 36.815 1.00 80.31 292 VAL A C 1
ATOM 2423 O O . VAL A 1 292 ? -35.123 -18.140 35.748 1.00 80.31 292 VAL A O 1
ATOM 2426 N N . THR A 1 293 ? -35.630 -17.756 37.907 1.00 75.38 293 THR A N 1
ATOM 2427 C CA . THR A 1 293 ? -36.822 -18.620 37.919 1.00 75.38 293 THR A CA 1
ATOM 2428 C C . THR A 1 293 ? -37.971 -18.050 37.087 1.00 75.38 293 THR A C 1
ATOM 2430 O O . THR A 1 293 ? -38.707 -18.812 36.478 1.00 75.38 293 THR A O 1
ATOM 2433 N N . ALA A 1 294 ? -38.104 -16.721 36.995 1.00 67.44 294 ALA A N 1
ATOM 2434 C CA . ALA A 1 294 ? -39.111 -16.090 36.137 1.00 67.44 294 ALA A CA 1
ATOM 2435 C C . ALA A 1 294 ? -38.815 -16.298 34.638 1.00 67.44 294 ALA A C 1
ATOM 2437 O O . ALA A 1 294 ? -39.706 -16.649 33.878 1.00 67.44 294 ALA A O 1
ATOM 2438 N N . LYS A 1 295 ? -37.550 -16.174 34.211 1.00 65.12 295 LYS A N 1
ATOM 2439 C CA . LYS A 1 295 ? -37.152 -16.355 32.798 1.00 65.12 295 LYS A CA 1
ATOM 2440 C C . LYS A 1 295 ? -37.220 -17.794 32.284 1.00 65.12 295 LYS A C 1
ATOM 2442 O O . LYS A 1 295 ? -37.185 -18.002 31.078 1.00 65.12 295 LYS A O 1
ATOM 2447 N N . THR A 1 296 ? -37.252 -18.779 33.176 1.00 60.72 296 THR A N 1
ATOM 2448 C CA . THR A 1 296 ? -37.377 -20.200 32.809 1.00 60.72 296 THR A CA 1
ATOM 2449 C C . THR A 1 296 ? -38.833 -20.666 32.743 1.00 60.72 296 THR A C 1
ATOM 2451 O O . THR A 1 296 ? -39.084 -21.738 32.207 1.00 60.72 296 THR A O 1
ATOM 2454 N N . ALA A 1 297 ? -39.784 -19.856 33.225 1.00 55.66 297 ALA A N 1
ATOM 2455 C CA . ALA A 1 297 ? -41.212 -20.171 33.225 1.00 55.66 297 ALA A CA 1
ATOM 2456 C C . ALA A 1 297 ? -41.965 -19.705 31.957 1.00 55.66 297 ALA A C 1
ATOM 2458 O O . ALA A 1 297 ? -43.060 -20.191 31.707 1.00 55.66 297 ALA A O 1
ATOM 2459 N N . ASP A 1 298 ? -41.379 -18.845 31.115 1.00 52.72 298 ASP A N 1
ATOM 2460 C CA . ASP A 1 298 ? -42.002 -18.340 29.869 1.00 52.72 298 ASP A CA 1
ATOM 2461 C C . ASP A 1 298 ? -42.010 -19.359 28.699 1.00 52.72 298 ASP A C 1
ATOM 2463 O O . ASP A 1 298 ? -42.236 -18.993 27.546 1.00 52.72 298 ASP A O 1
ATOM 2467 N N . GLY A 1 299 ? -41.735 -20.640 28.970 1.00 50.94 299 GLY A N 1
ATOM 2468 C CA . GLY A 1 299 ? -41.550 -21.679 27.951 1.00 50.94 299 GLY A CA 1
ATOM 2469 C C . GLY A 1 299 ? -42.599 -22.790 27.896 1.00 50.94 299 GLY A C 1
ATOM 2470 O O . GLY A 1 299 ? -42.570 -23.540 26.927 1.00 50.94 299 GLY A O 1
ATOM 2471 N N . ASP A 1 300 ? -43.505 -22.929 28.871 1.00 42.28 300 ASP A N 1
ATOM 2472 C CA . ASP A 1 300 ? -44.515 -23.992 28.803 1.00 42.28 300 ASP A CA 1
ATOM 2473 C C . ASP A 1 300 ? -45.815 -23.645 29.542 1.00 42.28 300 ASP A C 1
ATOM 2475 O O . ASP A 1 300 ? -45.837 -22.974 30.572 1.00 42.28 300 ASP A O 1
ATOM 2479 N N . SER A 1 301 ? -46.918 -24.067 28.941 1.00 48.16 301 SER A N 1
ATOM 2480 C CA . SER A 1 301 ? -48.285 -23.600 29.159 1.00 48.16 301 SER A CA 1
ATOM 2481 C C . SER A 1 301 ? -48.855 -23.779 30.576 1.00 48.16 301 SER A C 1
ATOM 2483 O O . SER A 1 301 ? -48.835 -24.868 31.138 1.00 48.16 301 SER A O 1
ATOM 2485 N N . GLY A 1 302 ? -49.523 -22.726 31.063 1.00 49.78 302 GLY A N 1
ATOM 2486 C CA . GLY A 1 302 ? -50.889 -22.809 31.597 1.00 49.78 302 GLY A CA 1
ATOM 2487 C C . GLY A 1 302 ? -51.142 -23.621 32.871 1.00 49.78 302 GLY A C 1
ATOM 2488 O O . GLY A 1 302 ? -51.864 -24.607 32.818 1.00 49.78 302 GLY A O 1
ATOM 2489 N N . ASN A 1 303 ? -50.680 -23.147 34.034 1.00 47.62 303 ASN A N 1
ATOM 2490 C CA . ASN A 1 303 ? -51.495 -23.209 35.257 1.00 47.62 303 ASN A CA 1
ATOM 2491 C C . ASN A 1 303 ? -50.955 -22.252 36.332 1.00 47.62 303 ASN A C 1
ATOM 2493 O O . ASN A 1 303 ? -49.981 -22.536 37.027 1.00 47.62 303 ASN A O 1
ATOM 2497 N N . ALA A 1 304 ? -51.589 -21.086 36.458 1.00 46.53 304 ALA A N 1
ATOM 2498 C CA . ALA A 1 304 ? -51.259 -20.090 37.469 1.00 46.53 304 ALA A CA 1
ATOM 2499 C C . ALA A 1 304 ? -51.883 -20.478 38.821 1.00 46.53 304 ALA A C 1
ATOM 2501 O O . ALA A 1 304 ? -52.977 -20.034 39.162 1.00 46.53 304 ALA A O 1
ATOM 2502 N N . LEU A 1 305 ? -51.177 -21.296 39.606 1.00 48.41 305 LEU A N 1
ATOM 2503 C CA . LEU A 1 305 ? -51.419 -21.396 41.046 1.00 48.41 305 LEU A CA 1
ATOM 2504 C C . LEU A 1 305 ? -50.673 -20.267 41.771 1.00 48.41 305 LEU A C 1
ATOM 2506 O O . LEU A 1 305 ? -49.486 -20.027 41.557 1.00 48.41 305 LEU A O 1
ATOM 2510 N N . SER A 1 306 ? -51.411 -19.561 42.625 1.00 52.22 306 SER A N 1
ATOM 2511 C CA . SER A 1 306 ? -50.985 -18.413 43.429 1.00 52.22 306 SER A CA 1
ATOM 2512 C C . SER A 1 306 ? -49.649 -18.623 44.164 1.00 52.22 306 SER A C 1
ATOM 2514 O O . SER A 1 306 ? -49.418 -19.711 44.700 1.00 52.22 306 SER A O 1
ATOM 2516 N N . PRO A 1 307 ? -48.800 -17.583 44.295 1.00 46.12 307 PRO A N 1
ATOM 2517 C CA . PRO A 1 307 ? -47.497 -17.694 44.937 1.00 46.12 307 PRO A CA 1
ATOM 2518 C C . PRO A 1 307 ? -47.666 -17.862 46.451 1.00 46.12 307 PRO A C 1
ATOM 2520 O O . PRO A 1 307 ? -47.767 -16.893 47.205 1.00 46.12 307 PRO A O 1
ATOM 2523 N N . SER A 1 308 ? -47.671 -19.105 46.929 1.00 48.16 308 SER A N 1
ATOM 2524 C CA . SER A 1 308 ? -47.506 -19.383 48.353 1.00 48.16 308 SER A CA 1
ATOM 2525 C C . SER A 1 308 ? -46.136 -18.854 48.793 1.00 48.16 308 SER A C 1
ATOM 2527 O O . SER A 1 308 ? -45.115 -19.237 48.219 1.00 48.16 308 SER A O 1
ATOM 2529 N N . LYS A 1 309 ? -46.109 -17.964 49.795 1.00 52.72 309 LYS A N 1
ATOM 2530 C CA . LYS A 1 309 ? -44.902 -17.410 50.437 1.00 52.72 309 LYS A CA 1
ATOM 2531 C C . LYS A 1 309 ? -44.031 -18.530 51.025 1.00 52.72 309 LYS A C 1
ATOM 2533 O O . LYS A 1 309 ? -44.043 -18.772 52.230 1.00 52.72 309 LYS A O 1
ATOM 2538 N N . VAL A 1 310 ? -43.237 -19.204 50.200 1.00 51.69 310 VAL A N 1
ATOM 2539 C CA . VAL A 1 310 ? -42.167 -20.073 50.687 1.00 51.69 310 VAL A CA 1
ATOM 2540 C C . VAL A 1 310 ? -41.102 -19.150 51.274 1.00 51.69 310 VAL A C 1
ATOM 2542 O O . VAL A 1 310 ? -40.433 -18.419 50.545 1.00 51.69 310 VAL A O 1
ATOM 2545 N N . LYS A 1 311 ? -40.973 -19.136 52.607 1.00 59.03 311 LYS A N 1
ATOM 2546 C CA . LYS A 1 311 ? -39.882 -18.451 53.316 1.00 59.03 311 LYS A CA 1
ATOM 2547 C C . LYS A 1 311 ? -38.553 -19.079 52.882 1.00 59.03 311 LYS A C 1
ATOM 2549 O O . LYS A 1 311 ? -38.074 -20.032 53.492 1.00 59.03 311 LYS A O 1
ATOM 2554 N N . THR A 1 312 ? -37.955 -18.571 51.809 1.00 61.97 312 THR A N 1
ATOM 2555 C CA . THR A 1 312 ? -36.602 -18.949 51.402 1.00 61.97 312 THR A CA 1
ATOM 2556 C C . THR A 1 312 ? -35.634 -18.546 52.506 1.00 61.97 312 THR A C 1
ATOM 2558 O O . THR A 1 312 ? -35.534 -17.360 52.823 1.00 61.97 312 THR A O 1
ATOM 2561 N N . LYS A 1 313 ? -34.933 -19.526 53.093 1.00 73.94 313 LYS A N 1
ATOM 2562 C CA . LYS A 1 313 ? -33.874 -19.287 54.085 1.00 73.94 313 LYS A CA 1
ATOM 2563 C C . LYS A 1 313 ? -32.901 -18.228 53.550 1.00 73.94 313 LYS A C 1
ATOM 2565 O O . LYS A 1 313 ? -32.412 -18.350 52.425 1.00 73.94 313 LYS A O 1
ATOM 2570 N N . GLU A 1 314 ? -32.648 -17.188 54.344 1.00 79.31 314 GLU A N 1
ATOM 2571 C CA . GLU A 1 314 ? -31.622 -16.187 54.043 1.00 79.31 314 GLU A CA 1
ATOM 2572 C C . GLU A 1 314 ? -30.267 -16.887 53.875 1.00 79.31 314 GLU A C 1
ATOM 2574 O O . GLU A 1 314 ? -29.917 -17.767 54.662 1.00 79.31 314 GLU A O 1
ATOM 2579 N N . LEU A 1 315 ? -29.513 -16.529 52.829 1.00 83.88 315 LEU A N 1
ATOM 2580 C CA . LEU A 1 315 ? -28.229 -17.179 52.538 1.00 83.88 315 LEU A CA 1
ATOM 2581 C C . LEU A 1 315 ? -27.189 -16.873 53.628 1.00 83.88 315 LEU A C 1
ATOM 2583 O O . LEU A 1 315 ? -26.406 -17.741 54.014 1.00 83.88 315 LEU A O 1
ATOM 2587 N N . PHE A 1 316 ? -27.213 -15.640 54.132 1.00 90.06 316 PHE A N 1
ATOM 2588 C CA . PHE A 1 316 ? -26.383 -15.165 55.232 1.00 90.06 316 PHE A CA 1
ATOM 2589 C C . PHE A 1 316 ? -27.296 -14.866 56.420 1.00 90.06 316 PHE A C 1
ATOM 2591 O O . PHE A 1 316 ? -28.010 -13.864 56.387 1.00 90.06 316 PHE A O 1
ATOM 2598 N N . SER A 1 317 ? -27.309 -15.726 57.445 1.00 89.94 317 SER A N 1
ATOM 2599 C CA . SER A 1 317 ? -28.034 -15.410 58.677 1.00 89.94 317 SER A CA 1
ATOM 2600 C C . SER A 1 317 ? -27.240 -14.395 59.491 1.00 89.94 317 SER A C 1
ATOM 2602 O O . SER A 1 317 ? -26.007 -14.415 59.490 1.00 89.94 317 SER A O 1
ATOM 2604 N N . ALA A 1 318 ? -27.936 -13.526 60.226 1.00 88.06 318 ALA A N 1
ATOM 2605 C CA . ALA A 1 318 ? -27.295 -12.585 61.143 1.00 88.06 318 ALA A CA 1
ATOM 2606 C C . ALA A 1 318 ? -26.385 -13.307 62.156 1.00 88.06 318 ALA A C 1
ATOM 2608 O O . ALA A 1 318 ? -25.280 -12.840 62.421 1.00 88.06 318 ALA A O 1
ATOM 2609 N N . THR A 1 319 ? -26.793 -14.493 62.621 1.00 91.12 319 THR A N 1
ATOM 2610 C CA . THR A 1 319 ? -25.998 -15.336 63.524 1.00 91.12 319 THR A CA 1
ATOM 2611 C C . THR A 1 319 ? -24.682 -15.793 62.907 1.00 91.12 319 THR A C 1
ATOM 2613 O O . THR A 1 319 ? -23.669 -15.792 63.594 1.00 91.12 319 THR A O 1
ATOM 2616 N N . ASP A 1 320 ? -24.644 -16.131 61.616 1.00 91.00 320 ASP A N 1
ATOM 2617 C CA . ASP A 1 320 ? -23.401 -16.561 60.962 1.00 91.00 320 ASP A CA 1
ATOM 2618 C C . ASP A 1 320 ? -22.390 -15.418 60.856 1.00 91.00 320 ASP A C 1
ATOM 2620 O O . ASP A 1 320 ? -21.187 -15.610 61.059 1.00 91.00 320 ASP A O 1
ATOM 2624 N N . VAL A 1 321 ? -22.890 -14.216 60.550 1.00 92.69 321 VAL A N 1
ATOM 2625 C CA . VAL A 1 321 ? -22.074 -13.000 60.490 1.00 92.69 321 VAL A CA 1
ATOM 2626 C C . VAL A 1 321 ? -21.552 -12.677 61.889 1.00 92.69 321 VAL A C 1
ATOM 2628 O O . VAL A 1 321 ? -20.366 -12.409 62.051 1.00 92.69 321 VAL A O 1
ATOM 2631 N N . ASP A 1 322 ? -22.402 -12.778 62.913 1.00 91.81 322 ASP A N 1
ATOM 2632 C CA . ASP A 1 322 ? -22.034 -12.547 64.310 1.00 91.81 322 ASP A CA 1
ATOM 2633 C C . ASP A 1 322 ? -21.007 -13.555 64.840 1.00 91.81 322 ASP A C 1
ATOM 2635 O O . ASP A 1 322 ? -20.054 -13.144 65.502 1.00 91.81 322 ASP A O 1
ATOM 2639 N N . ILE A 1 323 ? -21.144 -14.842 64.506 1.00 94.12 323 ILE A N 1
ATOM 2640 C CA . ILE A 1 323 ? -20.163 -15.886 64.838 1.00 94.12 323 ILE A CA 1
ATOM 2641 C C . ILE A 1 323 ? -18.824 -15.590 64.157 1.00 94.12 323 ILE A C 1
ATOM 2643 O O . ILE A 1 323 ? -17.775 -15.681 64.792 1.00 94.12 323 ILE A O 1
ATOM 2647 N N . SER A 1 324 ? -18.846 -15.205 62.880 1.00 93.94 324 SER A N 1
ATOM 2648 C CA . SER A 1 324 ? -17.627 -14.883 62.130 1.00 93.94 324 SER A CA 1
ATOM 2649 C C . SER A 1 324 ? -16.928 -13.640 62.687 1.00 93.94 324 SER A C 1
ATOM 2651 O O . SER A 1 324 ? -15.707 -13.631 62.826 1.00 93.94 324 SER A O 1
ATOM 2653 N N . MET A 1 325 ? -17.690 -12.613 63.078 1.00 93.44 325 MET A N 1
ATOM 2654 C CA . MET A 1 325 ? -17.158 -11.419 63.745 1.00 93.44 325 MET A CA 1
ATOM 2655 C C . MET A 1 325 ? -16.592 -11.735 65.130 1.00 93.44 325 MET A C 1
ATOM 2657 O O . MET A 1 325 ? -15.506 -11.261 65.452 1.00 93.44 325 MET A O 1
ATOM 2661 N N . ALA A 1 326 ? -17.275 -12.568 65.920 1.00 92.69 326 ALA A N 1
ATOM 2662 C CA . ALA A 1 326 ? -16.789 -12.996 67.230 1.00 92.69 326 ALA A CA 1
ATOM 2663 C C . ALA A 1 326 ? -15.494 -13.818 67.124 1.00 92.69 326 ALA A C 1
ATOM 2665 O O . ALA A 1 326 ? -14.594 -13.653 67.942 1.00 92.69 326 ALA A O 1
ATOM 2666 N N . LYS A 1 327 ? -15.371 -14.663 66.091 1.00 94.50 327 LYS A N 1
ATOM 2667 C CA . LYS A 1 327 ? -14.137 -15.410 65.801 1.00 94.50 327 LYS A CA 1
ATOM 2668 C C . LYS A 1 327 ? -12.986 -14.500 65.366 1.00 94.50 327 LYS A C 1
ATOM 2670 O O . LYS A 1 327 ? -11.852 -14.760 65.744 1.00 94.50 327 LYS A O 1
ATOM 2675 N N . ALA A 1 328 ? -13.264 -13.446 64.597 1.00 92.50 328 ALA A N 1
ATOM 2676 C CA . ALA A 1 328 ? -12.232 -12.550 64.075 1.00 92.50 328 ALA A CA 1
ATOM 2677 C C . ALA A 1 328 ? -11.749 -11.488 65.078 1.00 92.50 328 ALA A C 1
ATOM 2679 O O . ALA A 1 328 ? -10.557 -11.210 65.131 1.00 92.50 328 ALA A O 1
ATOM 2680 N N . ALA A 1 329 ? -12.659 -10.882 65.848 1.00 89.62 329 ALA A N 1
ATOM 2681 C CA . ALA A 1 329 ? -12.375 -9.732 66.720 1.00 89.62 329 ALA A CA 1
ATOM 2682 C C . ALA A 1 329 ? -12.540 -10.030 68.225 1.00 89.62 329 ALA A C 1
ATOM 2684 O O . ALA A 1 329 ? -12.425 -9.128 69.064 1.00 89.62 329 ALA A O 1
ATOM 2685 N N . GLY A 1 330 ? -12.831 -11.286 68.578 1.00 87.88 330 GLY A N 1
ATOM 2686 C CA . GLY A 1 330 ? -13.189 -11.702 69.934 1.00 87.88 330 GLY A CA 1
ATOM 2687 C C . GLY A 1 330 ? -14.625 -11.323 70.319 1.00 87.88 330 GLY A C 1
ATOM 2688 O O . GLY A 1 330 ? -15.386 -10.759 69.534 1.00 87.88 330 GLY A O 1
ATOM 2689 N N . SER A 1 331 ? -15.016 -11.598 71.568 1.00 81.25 331 SER A N 1
ATOM 2690 C CA . SER A 1 331 ? -16.361 -11.292 72.096 1.00 81.25 331 SER A CA 1
ATOM 2691 C C . SER A 1 331 ? -16.641 -9.792 72.285 1.00 81.25 331 SER A C 1
ATOM 2693 O O . SER A 1 331 ? -17.753 -9.403 72.651 1.00 81.25 331 SER A O 1
ATOM 2695 N N . SER A 1 332 ? -15.649 -8.932 72.044 1.00 79.75 332 SER A N 1
ATOM 2696 C CA . SER A 1 332 ? -15.762 -7.496 72.279 1.00 79.75 332 SER A CA 1
ATOM 2697 C C . SER A 1 332 ? -16.695 -6.818 71.265 1.00 79.75 332 SER A C 1
ATOM 2699 O O . SER A 1 332 ? -16.696 -7.123 70.074 1.00 79.75 332 SER A O 1
ATOM 2701 N N . LYS A 1 333 ? -17.488 -5.839 71.722 1.00 84.81 333 LYS A N 1
ATOM 2702 C CA . LYS A 1 333 ? -18.351 -5.004 70.859 1.00 84.81 333 LYS A CA 1
ATOM 2703 C C . LYS A 1 333 ? -17.569 -3.909 70.110 1.00 84.81 333 LYS A C 1
ATOM 2705 O O . LYS A 1 333 ? -18.169 -2.939 69.649 1.00 84.81 333 LYS A O 1
ATOM 2710 N N . ARG A 1 334 ? -16.240 -4.026 70.022 1.00 91.75 334 ARG A N 1
ATOM 2711 C CA . ARG A 1 334 ? -15.377 -3.007 69.415 1.00 91.75 334 ARG A CA 1
ATOM 2712 C C . ARG A 1 334 ? -15.603 -2.934 67.900 1.00 91.75 334 ARG A C 1
ATOM 2714 O O . ARG A 1 334 ? -15.992 -3.934 67.292 1.00 91.75 334 ARG A O 1
ATOM 2721 N N . PRO A 1 335 ? -15.376 -1.771 67.273 1.00 92.56 335 PRO A N 1
ATOM 2722 C CA . PRO A 1 335 ? -15.476 -1.666 65.830 1.00 92.56 335 PRO A CA 1
ATOM 2723 C C . PRO A 1 335 ? -14.301 -2.407 65.171 1.00 92.56 335 PRO A C 1
ATOM 2725 O O . PRO A 1 335 ? -13.184 -2.421 65.690 1.00 92.56 335 PRO A O 1
ATOM 2728 N N . LEU A 1 336 ? -14.579 -3.041 64.036 1.00 94.44 336 LEU A N 1
ATOM 2729 C CA . LEU A 1 336 ? -13.662 -3.923 63.320 1.00 94.44 336 LEU A CA 1
ATOM 2730 C C . LEU A 1 336 ? -12.545 -3.116 62.657 1.00 94.44 336 LEU A C 1
ATOM 2732 O O . LEU A 1 336 ? -12.796 -2.079 62.035 1.00 94.44 336 LEU A O 1
ATOM 2736 N N . SER A 1 337 ? -11.318 -3.616 62.766 1.00 95.06 337 SER A N 1
ATOM 2737 C CA . SER A 1 337 ? -10.186 -3.187 61.947 1.00 95.06 337 SER A CA 1
ATOM 2738 C C . SER A 1 337 ? -10.255 -3.790 60.536 1.00 95.06 337 SER A C 1
ATOM 2740 O O . SER A 1 337 ? -11.030 -4.711 60.270 1.00 95.06 337 SER A O 1
ATOM 2742 N N . TYR A 1 338 ? -9.432 -3.283 59.614 1.00 94.69 338 TYR A N 1
ATOM 2743 C CA . TYR A 1 338 ? -9.347 -3.811 58.248 1.00 94.69 338 TYR A CA 1
ATOM 2744 C C . TYR A 1 338 ? -8.956 -5.299 58.217 1.00 94.69 338 TYR A C 1
ATOM 2746 O O . TYR A 1 338 ? -9.574 -6.088 57.504 1.00 94.69 338 TYR A O 1
ATOM 2754 N N . GLU A 1 339 ? -7.963 -5.694 59.014 1.00 94.19 339 GLU A N 1
ATOM 2755 C CA . GLU A 1 339 ? -7.479 -7.077 59.056 1.00 94.19 339 GLU A CA 1
ATOM 2756 C C . GLU A 1 339 ? -8.565 -8.019 59.578 1.00 94.19 339 GLU A C 1
ATOM 2758 O O . GLU A 1 339 ? -8.893 -9.010 58.922 1.00 94.19 339 GLU A O 1
ATOM 2763 N N . GLU A 1 340 ? -9.213 -7.644 60.685 1.00 94.94 340 GLU A N 1
ATOM 2764 C CA . GLU A 1 340 ? -10.351 -8.382 61.237 1.00 94.94 340 GLU A CA 1
ATOM 2765 C C . GLU A 1 340 ? -11.493 -8.473 60.222 1.00 94.94 340 GLU A C 1
ATOM 2767 O O . GLU A 1 340 ? -12.053 -9.547 60.031 1.00 94.94 340 GLU A O 1
ATOM 2772 N N . PHE A 1 341 ? -11.810 -7.389 59.506 1.00 95.81 341 PHE A N 1
ATOM 2773 C CA . PHE A 1 341 ? -12.829 -7.404 58.457 1.00 95.81 341 P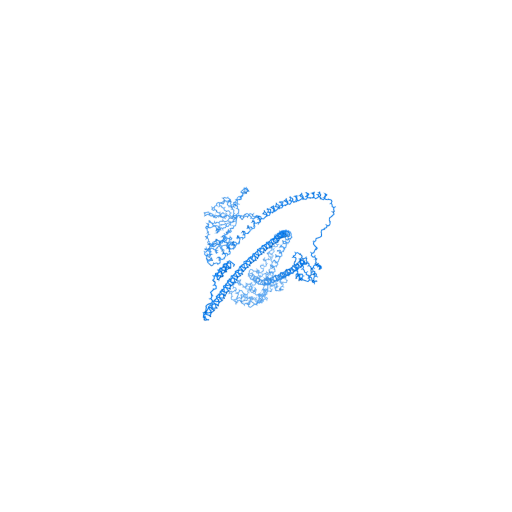HE A CA 1
ATOM 2774 C C . PHE A 1 341 ? -12.504 -8.406 57.345 1.00 95.81 341 PHE A C 1
ATOM 2776 O O . PHE A 1 341 ? -13.354 -9.223 56.991 1.00 95.81 341 PHE A O 1
ATOM 2783 N N . THR A 1 342 ? -11.280 -8.395 56.811 1.00 95.69 342 THR A N 1
ATOM 2784 C CA . THR A 1 342 ? -10.886 -9.369 55.777 1.00 95.69 342 THR A CA 1
ATOM 2785 C C . THR A 1 342 ? -10.924 -10.809 56.293 1.00 95.69 342 THR A C 1
ATOM 2787 O O . THR A 1 342 ? -11.296 -11.714 55.544 1.00 95.69 342 THR A O 1
ATOM 2790 N N . HIS A 1 343 ? -10.620 -11.022 57.577 1.00 95.81 343 HIS A N 1
ATOM 2791 C CA . HIS A 1 343 ? -10.742 -12.323 58.226 1.00 95.81 343 HIS A CA 1
ATOM 2792 C C . HIS A 1 343 ? -12.209 -12.766 58.355 1.00 95.81 343 HIS A C 1
ATOM 2794 O O . HIS A 1 343 ? -12.532 -13.903 58.017 1.00 95.81 343 HIS A O 1
ATOM 2800 N N . VAL A 1 344 ? -13.119 -11.859 58.734 1.00 96.06 344 VAL A N 1
ATOM 2801 C CA . VAL A 1 344 ? -14.572 -12.116 58.768 1.00 96.06 344 VAL A CA 1
ATOM 2802 C C . VAL A 1 344 ? -15.088 -12.546 57.398 1.00 96.06 344 VAL A C 1
ATOM 2804 O O . VAL A 1 344 ? -15.818 -13.530 57.300 1.00 96.06 344 VAL A O 1
ATOM 2807 N N . LEU A 1 345 ? -14.699 -11.845 56.330 1.00 96.25 345 LEU A N 1
ATOM 2808 C CA . LEU A 1 345 ? -15.110 -12.199 54.969 1.00 96.25 345 LEU A CA 1
ATOM 2809 C C . LEU A 1 345 ? -14.656 -13.612 54.580 1.00 96.25 345 LEU A C 1
ATOM 2811 O O . LEU A 1 345 ? -15.419 -14.348 53.957 1.00 96.25 345 LEU A O 1
ATOM 2815 N N . ARG A 1 346 ? -13.431 -13.997 54.958 1.00 95.44 346 ARG A N 1
ATOM 2816 C CA . ARG A 1 346 ? -12.900 -15.342 54.712 1.00 95.44 346 ARG A CA 1
ATOM 2817 C C . ARG A 1 346 ? -13.697 -16.406 55.468 1.00 95.44 346 ARG A C 1
ATOM 2819 O O . ARG A 1 346 ? -14.151 -17.359 54.847 1.00 95.44 346 ARG A O 1
ATOM 2826 N N . LEU A 1 347 ? -13.926 -16.210 56.767 1.00 95.44 347 LEU A N 1
ATOM 2827 C CA . LEU A 1 347 ? -14.696 -17.147 57.593 1.00 95.44 347 LEU A CA 1
ATOM 2828 C C . LEU A 1 347 ? -16.124 -17.333 57.066 1.00 95.44 347 LEU A C 1
ATOM 2830 O O . LEU A 1 347 ? -16.615 -18.457 56.994 1.00 95.44 347 LEU A O 1
ATOM 2834 N N . ILE A 1 348 ? -16.780 -16.249 56.640 1.00 95.38 348 ILE A N 1
ATOM 2835 C CA . ILE A 1 348 ? -18.125 -16.319 56.051 1.00 95.38 348 ILE A CA 1
ATOM 2836 C C . ILE A 1 348 ? -18.105 -17.080 54.724 1.00 95.38 348 ILE A C 1
ATOM 2838 O O . ILE A 1 348 ? -19.015 -17.870 54.459 1.00 95.38 348 ILE A O 1
ATOM 2842 N N . ALA A 1 349 ? -17.083 -16.863 53.893 1.00 93.62 349 ALA A N 1
ATOM 2843 C CA . ALA A 1 349 ? -16.929 -17.587 52.639 1.00 93.62 349 ALA A CA 1
ATOM 2844 C C . ALA A 1 349 ? -16.772 -19.098 52.877 1.00 93.62 349 ALA A C 1
ATOM 2846 O O . ALA A 1 349 ? -17.498 -19.883 52.264 1.00 93.62 349 ALA A O 1
ATOM 2847 N N . GLU A 1 350 ? -15.904 -19.481 53.816 1.00 93.56 350 GLU A N 1
ATOM 2848 C CA . GLU A 1 350 ? -15.660 -20.873 54.214 1.00 93.56 350 GLU A CA 1
ATOM 2849 C C . GLU A 1 350 ? -16.921 -21.528 54.799 1.00 93.56 350 GLU A C 1
ATOM 2851 O O . GLU A 1 350 ? -17.301 -22.627 54.394 1.00 93.56 350 GLU A O 1
ATOM 2856 N N . MET A 1 351 ? -17.651 -20.822 55.670 1.00 93.06 351 MET A N 1
ATOM 2857 C CA . MET A 1 351 ? -18.880 -21.331 56.289 1.00 93.06 351 MET A CA 1
ATOM 2858 C C . MET A 1 351 ? -20.045 -21.511 55.306 1.00 93.06 351 MET A C 1
ATOM 2860 O O . MET A 1 351 ? -20.862 -22.415 55.493 1.00 93.06 351 MET A O 1
ATOM 2864 N N . LYS A 1 352 ? -20.198 -20.624 54.310 1.00 91.25 352 LYS A N 1
ATOM 2865 C CA . LYS A 1 352 ? -21.417 -20.569 53.477 1.00 91.25 352 LYS A CA 1
ATOM 2866 C C . LYS A 1 352 ? -21.290 -21.158 52.091 1.00 91.25 352 LYS A C 1
ATOM 2868 O O . LYS A 1 352 ? -22.289 -21.652 51.570 1.00 91.25 352 LYS A O 1
ATOM 2873 N N . LEU A 1 353 ? -20.117 -21.078 51.474 1.00 87.75 353 LEU A N 1
ATOM 2874 C CA . LEU A 1 353 ? -19.946 -21.542 50.099 1.00 87.75 353 LEU A CA 1
ATOM 2875 C C . LEU A 1 353 ? -19.505 -23.011 50.043 1.00 87.75 353 LEU A C 1
ATOM 2877 O O . LEU A 1 353 ? -19.844 -23.683 49.066 1.00 87.75 353 LEU A O 1
ATOM 2881 N N . GLY A 1 354 ? -18.883 -23.526 51.115 1.00 77.94 354 GLY A N 1
ATOM 2882 C CA . GLY A 1 354 ? -18.496 -24.932 51.285 1.00 77.94 354 GLY A CA 1
ATOM 2883 C C . GLY A 1 354 ? -17.665 -25.497 50.123 1.00 77.94 354 GLY A C 1
ATOM 2884 O O . GLY A 1 354 ? -17.242 -24.773 49.219 1.00 77.94 354 GLY A O 1
ATOM 2885 N N . ASP A 1 355 ? -17.481 -26.818 50.082 1.00 70.38 355 ASP A N 1
ATOM 2886 C CA . ASP A 1 355 ? -16.757 -27.505 48.989 1.00 70.38 355 ASP A CA 1
ATOM 2887 C C . ASP A 1 355 ? -17.502 -27.460 47.639 1.00 70.38 355 ASP A C 1
ATOM 2889 O O . ASP A 1 355 ? -17.010 -27.912 46.607 1.00 70.38 355 ASP A O 1
ATOM 2893 N N . LYS A 1 356 ? -18.714 -26.889 47.621 1.00 68.12 356 LYS A N 1
ATOM 2894 C CA . LYS A 1 356 ? -19.598 -26.810 46.451 1.00 68.12 356 LYS A CA 1
ATOM 2895 C C . LYS A 1 356 ? -19.250 -25.680 45.487 1.00 68.12 356 LYS A C 1
ATOM 2897 O O . LYS A 1 356 ? -19.976 -25.489 44.510 1.00 68.12 356 LYS A O 1
ATOM 2902 N N . VAL A 1 357 ? -18.159 -24.944 45.703 1.00 73.50 357 VAL A N 1
ATOM 2903 C CA . VAL A 1 357 ? -17.598 -24.055 44.674 1.00 73.50 357 VAL A CA 1
ATOM 2904 C C . VAL A 1 357 ? -16.919 -24.919 43.608 1.00 73.50 357 VAL A C 1
ATOM 2906 O O . VAL A 1 357 ? -15.706 -24.926 43.432 1.00 73.50 357 VAL A O 1
ATOM 2909 N N . GLN A 1 358 ? -17.739 -25.670 42.876 1.00 63.41 358 GLN A N 1
ATOM 2910 C CA . GLN A 1 358 ? -17.357 -26.221 41.597 1.00 63.41 358 GLN A CA 1
ATOM 2911 C C . GLN A 1 358 ? -17.125 -25.021 40.670 1.00 63.41 358 GLN A C 1
ATOM 2913 O O . GLN A 1 358 ? -18.061 -24.268 40.399 1.00 63.41 358 GLN A O 1
ATOM 2918 N N . ILE A 1 359 ? -15.882 -24.893 40.186 1.00 58.41 359 ILE A N 1
ATOM 2919 C CA . ILE A 1 359 ? -15.512 -24.396 38.846 1.00 58.41 359 ILE A CA 1
ATOM 2920 C C . ILE A 1 359 ? -14.799 -23.011 38.752 1.00 58.41 359 ILE A C 1
ATOM 2922 O O . ILE A 1 359 ? -15.278 -21.984 39.231 1.00 58.41 359 ILE A O 1
ATOM 2926 N N . TRP A 1 360 ? -13.683 -23.061 37.989 1.00 56.94 360 TRP A N 1
ATOM 2927 C CA . TRP A 1 360 ? -12.977 -22.072 37.126 1.00 56.94 360 TRP A CA 1
ATOM 2928 C C . TRP A 1 360 ? -11.778 -21.232 37.594 1.00 56.94 360 TRP A C 1
ATOM 2930 O O . TRP A 1 360 ? -11.096 -20.662 36.740 1.00 56.94 360 TRP A O 1
ATOM 2940 N N . TRP A 1 361 ? -11.387 -21.232 38.865 1.00 58.84 361 TRP A N 1
ATOM 2941 C CA . TRP A 1 361 ? -10.204 -20.476 39.304 1.00 58.84 361 TRP A CA 1
ATOM 2942 C C . TRP A 1 361 ? -8.942 -21.339 39.305 1.00 58.84 361 TRP A C 1
ATOM 2944 O O . TRP A 1 361 ? -8.479 -21.761 40.351 1.00 58.84 361 TRP A O 1
ATOM 2954 N N . GLY A 1 362 ? -8.353 -21.609 38.138 1.00 64.88 362 GLY A N 1
ATOM 2955 C CA . GLY A 1 362 ? -7.218 -22.546 38.025 1.00 64.88 362 GLY A CA 1
ATOM 2956 C C . GLY A 1 362 ? -5.965 -22.228 38.868 1.00 64.88 362 GLY A C 1
ATOM 2957 O O . GLY A 1 362 ? -5.070 -23.061 38.927 1.00 64.88 362 GLY A O 1
ATOM 2958 N N . LYS A 1 363 ? -5.877 -21.047 39.501 1.00 82.81 363 LYS A N 1
ATOM 2959 C CA . LYS A 1 363 ? -4.744 -20.623 40.348 1.00 82.81 363 LYS A CA 1
ATOM 2960 C C . LYS A 1 363 ? -5.040 -20.650 41.858 1.00 82.81 363 LYS A C 1
ATOM 2962 O O . LYS A 1 363 ? -4.088 -20.677 42.628 1.00 82.81 363 LYS A O 1
ATOM 2967 N N . TYR A 1 364 ? -6.307 -20.602 42.278 1.00 88.19 364 TYR A N 1
ATOM 2968 C CA . TYR A 1 364 ? -6.695 -20.473 43.689 1.00 88.19 364 TYR A CA 1
ATOM 2969 C C . TYR A 1 364 ? -7.633 -21.616 44.074 1.00 88.19 364 TYR A C 1
ATOM 2971 O O . TYR A 1 364 ? -8.618 -21.860 43.381 1.00 88.19 364 TYR A O 1
ATOM 2979 N N . ASP A 1 365 ? -7.342 -22.293 45.178 1.00 87.00 365 ASP A N 1
ATOM 2980 C CA . ASP A 1 365 ? -8.082 -23.441 45.692 1.00 87.00 365 ASP A CA 1
ATOM 2981 C C . ASP A 1 365 ? -8.599 -23.209 47.125 1.00 87.00 365 ASP A C 1
ATOM 2983 O O . ASP A 1 365 ? -8.263 -22.234 47.804 1.00 87.00 365 ASP A O 1
ATOM 2987 N N . GLY A 1 366 ? -9.523 -24.074 47.558 1.00 89.00 366 GLY A N 1
ATOM 2988 C CA . GLY A 1 366 ? -10.088 -24.071 48.910 1.00 89.00 366 GLY A CA 1
ATOM 2989 C C . GLY A 1 366 ? -10.702 -22.732 49.344 1.00 89.00 366 GLY A C 1
ATOM 2990 O O . GLY A 1 366 ? -11.531 -22.142 48.644 1.00 89.00 366 GLY A O 1
ATOM 2991 N N . GLY A 1 367 ? -10.290 -22.258 50.525 1.00 90.38 367 GLY A N 1
ATOM 2992 C CA . GLY A 1 367 ? -10.824 -21.047 51.157 1.00 90.38 367 GLY A CA 1
ATOM 2993 C C . GLY A 1 367 ? -10.608 -19.762 50.350 1.00 90.38 367 GLY A C 1
ATOM 2994 O O . GLY A 1 367 ? -11.445 -18.862 50.397 1.00 90.38 367 GLY A O 1
ATOM 2995 N N . ASP A 1 368 ? -9.543 -19.675 49.549 1.00 92.12 368 ASP A N 1
ATOM 2996 C CA . ASP A 1 368 ? -9.278 -18.487 48.729 1.00 92.12 368 ASP A CA 1
ATOM 2997 C C . ASP A 1 368 ? -10.222 -18.413 47.517 1.00 92.12 368 ASP A C 1
ATOM 2999 O O . ASP A 1 368 ? -10.736 -17.340 47.188 1.00 92.12 368 ASP A O 1
ATOM 3003 N N . ALA A 1 369 ? -10.545 -19.556 46.905 1.00 90.94 369 ALA A N 1
ATOM 3004 C CA . ALA A 1 369 ? -11.559 -19.631 45.853 1.00 90.94 369 ALA A CA 1
ATOM 3005 C C . ALA A 1 369 ? -12.962 -19.304 46.389 1.00 90.94 369 ALA A C 1
ATOM 3007 O O . ALA A 1 369 ? -13.730 -18.584 45.745 1.00 90.94 369 ALA A O 1
ATOM 3008 N N . GLN A 1 370 ? -13.291 -19.796 47.589 1.00 92.50 370 GLN A N 1
ATOM 3009 C CA . GLN A 1 370 ? -14.540 -19.461 48.277 1.00 92.50 370 GLN A CA 1
ATOM 3010 C C . GLN A 1 370 ? -14.612 -17.959 48.577 1.00 92.50 370 GLN A C 1
ATOM 3012 O O . GLN A 1 370 ? -15.641 -17.329 48.328 1.00 92.50 370 GLN A O 1
ATOM 3017 N N . PHE A 1 371 ? -13.518 -17.361 49.051 1.00 94.06 371 PHE A N 1
ATOM 3018 C CA . PHE A 1 371 ? -13.421 -15.927 49.316 1.00 94.06 371 PHE A CA 1
ATOM 3019 C C . PHE A 1 371 ? -13.647 -15.081 48.053 1.00 94.06 371 PHE A C 1
ATOM 3021 O O . PHE A 1 371 ? -14.473 -14.165 48.060 1.00 94.06 371 PHE A O 1
ATOM 3028 N N . LEU A 1 372 ? -12.992 -15.419 46.940 1.00 93.62 372 LEU A N 1
ATOM 3029 C CA . LEU A 1 372 ? -13.201 -14.740 45.655 1.00 93.62 372 LEU A CA 1
ATOM 3030 C C . LEU A 1 372 ? -14.635 -14.923 45.138 1.00 93.62 372 LEU A C 1
ATOM 3032 O O . LEU A 1 372 ? -15.252 -13.970 44.653 1.00 93.62 372 LEU A O 1
ATOM 3036 N N . ALA A 1 373 ? -15.210 -16.117 45.302 1.00 91.94 373 ALA A N 1
ATOM 3037 C CA . ALA A 1 373 ? -16.602 -16.374 44.955 1.00 91.94 373 ALA A CA 1
ATOM 3038 C C . ALA A 1 373 ? -17.574 -15.532 45.797 1.00 91.94 373 ALA A C 1
ATOM 3040 O O . ALA A 1 373 ? -18.553 -15.022 45.246 1.00 91.94 373 ALA A O 1
ATOM 3041 N N . LEU A 1 374 ? -17.302 -15.342 47.095 1.00 94.12 374 LEU A N 1
ATOM 3042 C CA . LEU A 1 374 ? -18.087 -14.461 47.961 1.00 94.12 374 LEU A CA 1
ATOM 3043 C C . LEU A 1 374 ? -18.078 -13.023 47.425 1.00 94.12 374 LEU A C 1
ATOM 3045 O O . LEU A 1 374 ? -19.133 -12.398 47.287 1.00 94.12 374 LEU A O 1
ATOM 3049 N N . LEU A 1 375 ? -16.894 -12.517 47.079 1.00 95.38 375 LEU A N 1
ATOM 3050 C CA . LEU A 1 375 ? -16.726 -11.153 46.587 1.00 95.38 375 LEU A CA 1
ATOM 3051 C C . LEU A 1 375 ? -17.460 -10.927 45.266 1.00 95.38 375 LEU A C 1
ATOM 3053 O O . LEU A 1 375 ? -18.311 -10.043 45.184 1.00 95.38 375 LEU A O 1
ATOM 3057 N N . TRP A 1 376 ? -17.180 -11.740 44.248 1.00 93.75 376 TRP A N 1
ATOM 3058 C CA . TRP A 1 376 ? -17.707 -11.515 42.902 1.00 93.75 376 TRP A CA 1
ATOM 3059 C C . TRP A 1 376 ? -19.190 -11.840 42.757 1.00 93.75 376 TRP A C 1
ATOM 3061 O O . TRP A 1 376 ? -19.905 -11.102 42.081 1.00 93.75 376 TRP A O 1
ATOM 3071 N N . LYS A 1 377 ? -19.674 -12.926 43.378 1.00 91.75 377 LYS A N 1
ATOM 3072 C CA . LYS A 1 377 ? -21.078 -13.341 43.221 1.00 91.75 377 LYS A CA 1
ATOM 3073 C C . LYS A 1 377 ? -22.035 -12.545 44.105 1.00 91.75 377 LYS A C 1
ATOM 3075 O O . LYS A 1 377 ? -23.200 -12.417 43.736 1.00 91.75 377 LYS A O 1
ATOM 3080 N N . TYR A 1 378 ? -21.571 -12.030 45.248 1.00 93.94 378 TYR A N 1
ATOM 3081 C CA . TYR A 1 378 ? -22.462 -11.437 46.250 1.00 93.94 378 TYR A CA 1
ATOM 3082 C C . TYR A 1 378 ? -22.118 -9.990 46.596 1.00 93.94 378 TYR A C 1
ATOM 3084 O O . TYR A 1 378 ? -23.007 -9.145 46.551 1.00 93.94 378 TYR A O 1
ATOM 3092 N N . LEU A 1 379 ? -20.863 -9.677 46.929 1.00 96.19 379 LEU A N 1
ATOM 3093 C CA . LEU A 1 379 ? -20.519 -8.361 47.485 1.00 96.19 379 LEU A CA 1
ATOM 3094 C C . LEU A 1 379 ? -20.358 -7.277 46.409 1.00 96.19 379 LEU A C 1
ATOM 3096 O O . LEU A 1 379 ? -20.978 -6.223 46.506 1.00 96.19 379 LEU A O 1
ATOM 3100 N N . PHE A 1 380 ? -19.607 -7.534 45.338 1.00 95.81 380 PHE A N 1
ATOM 3101 C CA . PHE A 1 380 ? -19.378 -6.564 44.256 1.00 95.81 380 PHE A CA 1
ATOM 3102 C C . PHE A 1 380 ? -20.607 -6.273 43.390 1.00 95.81 380 PHE A C 1
ATOM 3104 O O . PHE A 1 380 ? -20.607 -5.325 42.603 1.00 95.81 380 PHE A O 1
ATOM 3111 N N . VAL A 1 381 ? -21.674 -7.054 43.548 1.00 94.81 381 VAL A N 1
ATOM 3112 C CA . VAL A 1 381 ? -22.937 -6.835 42.839 1.00 94.81 381 VAL A CA 1
ATOM 3113 C C . VAL A 1 381 ? -23.794 -5.759 43.527 1.00 94.81 381 VAL A C 1
ATOM 3115 O O . VAL A 1 381 ? -24.611 -5.109 42.862 1.00 94.81 381 VAL A O 1
ATOM 3118 N N . ILE A 1 382 ? -23.564 -5.525 44.828 1.00 95.25 382 ILE A N 1
ATOM 3119 C CA . ILE A 1 382 ? -24.247 -4.508 45.641 1.00 95.25 382 ILE A CA 1
ATOM 3120 C C . ILE A 1 382 ? -24.007 -3.120 45.038 1.00 95.25 382 ILE A C 1
ATOM 3122 O O . ILE A 1 382 ? -22.890 -2.798 44.636 1.00 95.25 382 ILE A O 1
ATOM 3126 N N . SER A 1 383 ? -25.051 -2.286 45.000 1.00 93.69 383 SER A N 1
ATOM 3127 C CA . SER A 1 383 ? -25.018 -0.932 44.424 1.00 93.69 383 SER A CA 1
ATOM 3128 C C . SER A 1 383 ? -23.843 -0.096 44.922 1.00 93.69 383 SER A C 1
ATOM 3130 O O . SER A 1 383 ? -23.168 0.540 44.121 1.00 93.69 383 SER A O 1
ATOM 3132 N N . ASP A 1 384 ? -23.576 -0.153 46.224 1.00 93.94 384 ASP A N 1
ATOM 3133 C CA . ASP A 1 384 ? -22.580 0.687 46.886 1.00 93.94 384 ASP A CA 1
ATOM 3134 C C . ASP A 1 384 ? -21.148 0.232 46.558 1.00 93.94 384 ASP A C 1
ATOM 3136 O O . ASP A 1 384 ? -20.240 1.053 46.464 1.00 93.94 384 ASP A O 1
ATOM 3140 N N . LEU A 1 385 ? -20.942 -1.070 46.316 1.00 95.56 385 LEU A N 1
ATOM 3141 C CA . LEU A 1 385 ? -19.635 -1.657 45.986 1.00 95.56 385 LEU A CA 1
ATOM 3142 C C . LEU A 1 385 ? -19.386 -1.798 44.480 1.00 95.56 385 LEU A C 1
ATOM 3144 O O . LEU A 1 385 ? -18.240 -1.975 44.056 1.00 95.56 385 LEU A O 1
ATOM 3148 N N . ARG A 1 386 ? -20.428 -1.670 43.656 1.00 94.62 386 ARG A N 1
ATOM 3149 C CA . ARG A 1 386 ? -20.331 -1.726 42.194 1.00 94.62 386 ARG A CA 1
ATOM 3150 C C . ARG A 1 386 ? -19.310 -0.731 41.617 1.00 94.62 386 ARG A C 1
ATOM 3152 O O . ARG A 1 386 ? -18.569 -1.147 40.727 1.00 94.62 386 ARG A O 1
ATOM 3159 N N . PRO A 1 387 ? -19.185 0.525 42.099 1.00 94.75 387 PRO A N 1
ATOM 3160 C CA . PRO A 1 387 ? -18.152 1.445 41.622 1.00 94.75 387 PRO A CA 1
ATOM 3161 C C . PRO A 1 387 ? -16.727 0.939 41.880 1.00 94.75 387 PRO A C 1
ATOM 3163 O O . PRO A 1 387 ? -15.868 1.064 41.010 1.00 94.75 387 PRO A O 1
ATOM 3166 N N . VAL A 1 388 ? -16.478 0.309 43.035 1.00 94.50 388 VAL A N 1
ATOM 3167 C CA . VAL A 1 388 ? -15.167 -0.280 43.371 1.00 94.50 388 VAL A CA 1
ATOM 3168 C C . VAL A 1 388 ? -14.853 -1.440 42.426 1.00 94.50 388 VAL A C 1
ATOM 3170 O O . VAL A 1 388 ? -13.760 -1.504 41.865 1.00 94.50 388 VAL A O 1
ATOM 3173 N N . ALA A 1 389 ? -15.832 -2.314 42.180 1.00 95.38 389 ALA A N 1
ATOM 3174 C CA . ALA A 1 389 ? -15.692 -3.424 41.240 1.00 95.38 389 ALA A CA 1
ATOM 3175 C C . ALA A 1 389 ? -15.453 -2.943 39.797 1.00 95.38 389 ALA A C 1
ATOM 3177 O O . ALA A 1 389 ? -14.610 -3.488 39.086 1.00 95.38 389 ALA A O 1
ATOM 3178 N N . GLN A 1 390 ? -16.148 -1.885 39.365 1.00 94.81 390 GLN A N 1
ATOM 3179 C CA . GLN A 1 390 ? -15.943 -1.272 38.052 1.00 94.81 390 GLN A CA 1
ATOM 3180 C C . GLN A 1 390 ? -14.540 -0.672 37.917 1.00 94.81 390 GLN A C 1
ATOM 3182 O O . GLN A 1 390 ? -13.890 -0.905 36.900 1.00 94.81 390 GLN A O 1
ATOM 3187 N N . GLN A 1 391 ? -14.041 0.040 38.933 1.00 93.81 391 GLN A N 1
ATOM 3188 C CA . GLN A 1 391 ? -12.677 0.581 38.928 1.00 93.81 391 GLN A CA 1
ATOM 3189 C C . GLN A 1 391 ? -11.614 -0.525 38.924 1.00 93.81 391 GLN A C 1
ATOM 3191 O O . GLN A 1 391 ? -10.637 -0.426 38.181 1.00 93.81 391 GLN A O 1
ATOM 3196 N N . LEU A 1 392 ? -11.825 -1.605 39.684 1.00 95.38 392 LEU A N 1
ATOM 3197 C CA . LEU A 1 392 ? -10.961 -2.787 39.668 1.00 95.38 392 LEU A CA 1
ATOM 3198 C C . LEU A 1 392 ? -10.905 -3.411 38.266 1.00 95.38 392 LEU A C 1
ATOM 3200 O O . LEU A 1 392 ? -9.817 -3.649 37.740 1.00 95.38 392 LEU A O 1
ATOM 3204 N N . MET A 1 393 ? -12.061 -3.629 37.632 1.00 95.75 393 MET A N 1
ATOM 3205 C CA . MET A 1 393 ? -12.131 -4.205 36.285 1.00 95.75 393 MET A CA 1
ATOM 3206 C C . MET A 1 393 ? -11.535 -3.279 35.222 1.00 95.75 393 MET A C 1
ATOM 3208 O O . MET A 1 393 ? -10.841 -3.748 34.321 1.00 95.75 393 MET A O 1
ATOM 3212 N N . GLN A 1 394 ? -11.748 -1.965 35.326 1.00 94.50 394 GLN A N 1
ATOM 3213 C CA . GLN A 1 394 ? -11.102 -0.981 34.453 1.00 94.50 394 GLN A CA 1
ATOM 3214 C C . GLN A 1 394 ? -9.577 -1.035 34.596 1.00 94.50 394 GLN A C 1
ATOM 3216 O O . GLN A 1 394 ? -8.871 -1.134 33.593 1.00 94.50 394 GLN A O 1
ATOM 3221 N N . TYR A 1 395 ? -9.062 -1.072 35.828 1.00 94.38 395 TYR A N 1
ATOM 3222 C CA . TYR A 1 395 ? -7.627 -1.182 36.086 1.00 94.38 395 TYR A CA 1
ATOM 3223 C C . TYR A 1 395 ? -7.038 -2.505 35.566 1.00 94.38 395 TYR A C 1
ATOM 3225 O O . TYR A 1 395 ? -5.969 -2.511 34.946 1.00 94.38 395 TYR A O 1
ATOM 3233 N N . ALA A 1 396 ? -7.740 -3.626 35.762 1.00 94.81 396 ALA A N 1
ATOM 3234 C CA . ALA A 1 396 ? -7.350 -4.932 35.231 1.00 94.81 396 ALA A CA 1
ATOM 3235 C C . ALA A 1 396 ? -7.302 -4.928 33.691 1.00 94.81 396 ALA A C 1
ATOM 3237 O O . ALA A 1 396 ? -6.317 -5.379 33.097 1.00 94.81 396 ALA A O 1
ATOM 3238 N N . ASN A 1 397 ? -8.313 -4.343 33.040 1.00 94.12 397 ASN A N 1
ATOM 3239 C CA . ASN A 1 397 ? -8.357 -4.177 31.587 1.00 94.12 397 ASN A CA 1
ATOM 3240 C C . ASN A 1 397 ? -7.222 -3.283 31.073 1.00 94.12 397 ASN A C 1
ATOM 3242 O O . ASN A 1 397 ? -6.577 -3.624 30.083 1.00 94.12 397 ASN A O 1
ATOM 3246 N N . ASP A 1 398 ? -6.903 -2.187 31.760 1.00 92.12 398 ASP A N 1
ATOM 3247 C CA . ASP A 1 398 ? -5.775 -1.323 31.403 1.00 92.12 398 ASP A CA 1
ATOM 3248 C C . ASP A 1 398 ? -4.433 -2.053 31.506 1.00 92.12 398 ASP A C 1
ATOM 3250 O O . ASP A 1 398 ? -3.553 -1.906 30.644 1.00 92.12 398 ASP A O 1
ATOM 3254 N N . LEU A 1 399 ? -4.259 -2.867 32.549 1.00 91.94 399 LEU A N 1
ATOM 3255 C CA . LEU A 1 399 ? -3.074 -3.697 32.727 1.00 91.94 399 LEU A CA 1
ATOM 3256 C C . LEU A 1 399 ? -2.950 -4.728 31.598 1.00 91.94 399 LEU A C 1
ATOM 3258 O O . LEU A 1 399 ? -1.876 -4.874 31.000 1.00 91.94 399 LEU A O 1
ATOM 3262 N N . LEU A 1 400 ? -4.052 -5.400 31.262 1.00 92.44 400 LEU A N 1
ATOM 3263 C CA . LEU A 1 400 ? -4.103 -6.334 30.145 1.00 92.44 400 LEU A CA 1
ATOM 3264 C C . LEU A 1 400 ? -3.845 -5.650 28.816 1.00 92.44 400 LEU A C 1
ATOM 3266 O O . LEU A 1 400 ? -3.046 -6.159 28.039 1.00 92.44 400 LEU A O 1
ATOM 3270 N N . HIS A 1 401 ? -4.421 -4.480 28.557 1.00 91.12 401 HIS A N 1
ATOM 3271 C CA . HIS A 1 401 ? -4.143 -3.720 27.346 1.00 91.12 401 HIS A CA 1
ATOM 3272 C C . HIS A 1 401 ? -2.663 -3.345 27.240 1.00 91.12 401 HIS A C 1
ATOM 3274 O O . HIS A 1 401 ? -2.081 -3.465 26.160 1.00 91.12 401 HIS A O 1
ATOM 3280 N N . LYS A 1 402 ? -2.008 -2.951 28.341 1.00 90.19 402 LYS A N 1
ATOM 3281 C CA . LYS A 1 402 ? -0.556 -2.688 28.359 1.00 90.19 402 LYS A CA 1
ATOM 3282 C C . LYS A 1 402 ? 0.255 -3.951 28.028 1.00 90.19 402 LYS A C 1
ATOM 3284 O O . LYS A 1 402 ? 1.169 -3.891 27.194 1.00 90.19 402 LYS A O 1
ATOM 3289 N N . ARG A 1 403 ? -0.092 -5.100 28.622 1.00 89.88 403 ARG A N 1
ATOM 3290 C CA . ARG A 1 403 ? 0.552 -6.400 28.345 1.00 89.88 403 ARG A CA 1
ATOM 3291 C C . ARG A 1 403 ? 0.299 -6.860 26.900 1.00 89.88 403 ARG A C 1
ATOM 3293 O O . ARG A 1 403 ? 1.251 -7.155 26.180 1.00 89.88 403 ARG A O 1
ATOM 3300 N N . CYS A 1 404 ? -0.942 -6.789 26.423 1.00 89.12 404 CYS A N 1
ATOM 3301 C CA . CYS A 1 404 ? -1.343 -7.108 25.051 1.00 89.12 404 CYS A CA 1
ATOM 3302 C C . CYS A 1 404 ? -0.624 -6.231 24.027 1.00 89.12 404 CYS A C 1
ATOM 3304 O O . CYS A 1 404 ? -0.082 -6.759 23.064 1.00 89.12 404 CYS A O 1
ATOM 3306 N N . ARG A 1 405 ? -0.516 -4.912 24.247 1.00 88.44 405 ARG A N 1
ATOM 3307 C CA . ARG A 1 405 ? 0.267 -4.015 23.373 1.00 88.44 405 ARG A CA 1
ATOM 3308 C C . ARG A 1 405 ? 1.729 -4.444 23.278 1.00 88.44 405 ARG A C 1
ATOM 3310 O O . ARG A 1 405 ? 2.343 -4.308 22.222 1.00 88.44 405 ARG A O 1
ATOM 3317 N N . THR A 1 406 ? 2.297 -4.962 24.363 1.00 90.19 406 THR A N 1
ATOM 3318 C CA . THR A 1 406 ? 3.679 -5.462 24.375 1.00 90.19 406 THR A CA 1
ATOM 3319 C C . THR A 1 406 ? 3.804 -6.728 23.532 1.00 90.19 406 THR A C 1
ATOM 3321 O O . THR A 1 406 ? 4.667 -6.791 22.657 1.00 90.19 406 THR A O 1
ATOM 3324 N N . ILE A 1 407 ? 2.892 -7.686 23.710 1.00 87.94 407 ILE A N 1
ATOM 3325 C CA . ILE A 1 407 ? 2.831 -8.914 22.903 1.00 87.94 407 ILE A CA 1
ATOM 3326 C C . ILE A 1 407 ? 2.596 -8.581 21.422 1.00 87.94 407 ILE A C 1
ATOM 3328 O O . ILE A 1 407 ? 3.327 -9.060 20.561 1.00 87.94 407 ILE A O 1
ATOM 3332 N N . GLN A 1 408 ? 1.654 -7.688 21.111 1.00 88.00 408 GLN A N 1
ATOM 3333 C CA . GLN A 1 408 ? 1.372 -7.221 19.751 1.00 88.00 408 GLN A CA 1
ATOM 3334 C C . GLN A 1 408 ? 2.595 -6.564 19.105 1.00 88.00 408 GLN A C 1
ATOM 3336 O O . GLN A 1 408 ? 2.875 -6.812 17.931 1.00 88.00 408 GLN A O 1
ATOM 3341 N N . ARG A 1 409 ? 3.365 -5.760 19.850 1.00 90.62 409 ARG A N 1
ATOM 3342 C CA . ARG A 1 409 ? 4.630 -5.187 19.359 1.00 90.62 409 ARG A CA 1
ATOM 3343 C C . ARG A 1 409 ? 5.655 -6.275 19.050 1.00 90.62 409 ARG A C 1
ATOM 3345 O O . ARG A 1 409 ? 6.285 -6.211 17.995 1.00 90.62 409 ARG A O 1
ATOM 3352 N N . LEU A 1 410 ? 5.806 -7.276 19.920 1.00 89.81 410 LEU A N 1
ATOM 3353 C CA . LEU A 1 410 ? 6.710 -8.410 19.691 1.00 89.81 410 LEU A CA 1
ATOM 3354 C C . LEU A 1 410 ? 6.285 -9.234 18.468 1.00 89.81 410 LEU A C 1
ATOM 3356 O O . LEU A 1 410 ? 7.112 -9.499 17.595 1.00 89.81 410 LEU A O 1
ATOM 3360 N N . ALA A 1 411 ? 4.995 -9.550 18.345 1.00 85.62 411 ALA A N 1
ATOM 3361 C CA . ALA A 1 411 ? 4.432 -10.263 17.202 1.00 85.62 411 ALA A CA 1
ATOM 3362 C C . ALA A 1 411 ? 4.603 -9.473 15.895 1.00 85.62 411 ALA A C 1
ATOM 3364 O O . ALA A 1 411 ? 5.033 -10.021 14.880 1.00 85.62 411 ALA A O 1
ATOM 3365 N N . THR A 1 412 ? 4.348 -8.162 15.921 1.00 87.19 412 THR A N 1
ATOM 3366 C CA . THR A 1 412 ? 4.539 -7.279 14.760 1.00 87.19 412 THR A CA 1
ATOM 3367 C C . THR A 1 412 ? 6.009 -7.218 14.352 1.00 87.19 412 THR A C 1
ATOM 3369 O O . THR A 1 412 ? 6.319 -7.352 13.169 1.00 87.19 412 THR A O 1
ATOM 3372 N N . LYS A 1 413 ? 6.929 -7.089 15.318 1.00 91.81 413 LYS A N 1
ATOM 3373 C CA . LYS A 1 413 ? 8.379 -7.115 15.074 1.00 91.81 413 LYS A CA 1
ATOM 3374 C C . LYS A 1 413 ? 8.816 -8.446 14.458 1.00 91.81 413 LYS A C 1
ATOM 3376 O O . LYS A 1 413 ? 9.582 -8.448 13.496 1.00 91.81 413 LYS A O 1
ATOM 3381 N N . HIS A 1 414 ? 8.302 -9.569 14.957 1.00 90.25 414 HIS A N 1
ATOM 3382 C CA . HIS A 1 414 ? 8.585 -10.893 14.406 1.00 90.25 414 HIS A CA 1
ATOM 3383 C C . HIS A 1 414 ? 8.044 -11.049 12.973 1.00 90.25 414 HIS A C 1
ATOM 3385 O O . HIS A 1 414 ? 8.778 -11.453 12.072 1.00 90.25 414 HIS A O 1
ATOM 3391 N N . LYS A 1 415 ? 6.801 -10.625 12.712 1.00 88.12 415 LYS A N 1
ATOM 3392 C CA . LYS A 1 415 ? 6.208 -10.625 11.365 1.00 88.12 415 LYS A CA 1
ATOM 3393 C C . LYS A 1 415 ? 7.009 -9.767 10.382 1.00 88.12 415 LYS A C 1
ATOM 3395 O O . LYS A 1 415 ? 7.261 -10.190 9.252 1.00 88.12 415 LYS A O 1
ATOM 3400 N N . GLN A 1 416 ? 7.436 -8.575 10.799 1.00 89.06 416 GLN A N 1
ATOM 3401 C CA . GLN A 1 416 ? 8.295 -7.698 9.997 1.00 89.06 416 GLN A CA 1
ATOM 3402 C C . GLN A 1 416 ? 9.654 -8.346 9.712 1.00 89.06 416 GLN A C 1
ATOM 3404 O O . GLN A 1 416 ? 10.129 -8.288 8.578 1.00 89.06 416 GLN A O 1
ATOM 3409 N N . PHE A 1 417 ? 10.252 -9.016 10.702 1.00 93.50 417 PHE A N 1
ATOM 3410 C CA . PHE A 1 417 ? 11.493 -9.769 10.528 1.00 93.50 417 PHE A CA 1
ATOM 3411 C C . PHE A 1 417 ? 11.348 -10.886 9.483 1.00 93.50 417 PHE A C 1
ATOM 3413 O O . PHE A 1 417 ? 12.154 -10.948 8.551 1.00 93.50 417 PHE A O 1
ATOM 3420 N N . LEU A 1 418 ? 10.298 -11.712 9.576 1.00 89.88 418 LEU A N 1
ATOM 3421 C CA . LEU A 1 418 ? 10.016 -12.777 8.604 1.00 89.88 418 LEU A CA 1
ATOM 3422 C C . LEU A 1 418 ? 9.767 -12.217 7.197 1.00 89.88 418 LEU A C 1
ATOM 3424 O O . LEU A 1 418 ? 10.338 -12.704 6.221 1.00 89.88 418 LEU A O 1
ATOM 3428 N N . THR A 1 419 ? 8.987 -11.139 7.091 1.00 88.44 419 THR A N 1
ATOM 3429 C CA . THR A 1 419 ? 8.723 -10.456 5.814 1.00 88.44 419 THR A CA 1
ATOM 3430 C C . THR A 1 419 ? 10.021 -9.919 5.200 1.00 88.44 419 THR A C 1
ATOM 3432 O O . THR A 1 419 ? 10.289 -10.112 4.014 1.00 88.44 419 THR A O 1
ATOM 3435 N N . GLY A 1 420 ? 10.886 -9.301 6.010 1.00 90.50 420 GLY A N 1
ATOM 3436 C CA . GLY A 1 420 ? 12.199 -8.828 5.574 1.00 90.50 420 GLY A CA 1
ATOM 3437 C C . GLY A 1 420 ? 13.149 -9.962 5.170 1.00 90.50 420 GLY A C 1
ATOM 3438 O O . GLY A 1 420 ? 13.920 -9.814 4.220 1.00 90.50 420 GLY A O 1
ATOM 3439 N N . ALA A 1 421 ? 13.105 -11.111 5.849 1.00 91.75 421 ALA A N 1
ATOM 3440 C CA . ALA A 1 421 ? 13.852 -12.308 5.459 1.00 91.75 421 ALA A CA 1
ATOM 3441 C C . ALA A 1 421 ? 13.374 -12.860 4.104 1.00 91.75 421 ALA A C 1
ATOM 3443 O O . ALA A 1 421 ? 14.200 -13.110 3.224 1.00 91.75 421 ALA A O 1
ATOM 3444 N N . PHE A 1 422 ? 12.057 -12.944 3.895 1.00 90.75 422 PHE A N 1
ATOM 3445 C CA . PHE A 1 422 ? 11.458 -13.365 2.628 1.00 90.75 422 PHE A CA 1
ATOM 3446 C C . PHE A 1 422 ? 11.862 -12.449 1.461 1.00 90.75 422 PHE A C 1
ATOM 3448 O O . PHE A 1 422 ? 12.353 -12.929 0.439 1.00 90.75 422 PHE A O 1
ATOM 3455 N N . ILE A 1 423 ? 11.766 -11.124 1.635 1.00 90.38 423 ILE A N 1
ATOM 3456 C CA . ILE A 1 423 ? 12.184 -10.145 0.615 1.00 90.38 423 ILE A CA 1
ATOM 3457 C C . ILE A 1 423 ? 13.678 -10.290 0.286 1.00 90.38 423 ILE A C 1
ATOM 3459 O O . ILE A 1 423 ? 14.069 -10.208 -0.880 1.00 90.38 423 ILE A O 1
ATOM 3463 N N . ARG A 1 424 ? 14.537 -10.526 1.288 1.00 93.56 424 ARG A N 1
ATOM 3464 C CA . ARG A 1 424 ? 15.975 -10.763 1.064 1.00 93.56 424 ARG A CA 1
ATOM 3465 C C . ARG A 1 424 ? 16.226 -12.031 0.247 1.00 93.56 424 ARG A C 1
ATOM 3467 O O . ARG A 1 424 ? 17.059 -12.001 -0.658 1.00 93.56 424 ARG A O 1
ATOM 3474 N N . LEU A 1 425 ? 15.495 -13.110 0.521 1.00 93.06 425 LEU A N 1
ATOM 3475 C CA . LEU A 1 425 ? 15.590 -14.361 -0.232 1.00 93.06 425 LEU A CA 1
ATOM 3476 C C . LEU A 1 425 ? 15.115 -14.184 -1.681 1.00 93.06 425 LEU A C 1
ATOM 3478 O O . LEU A 1 425 ? 15.789 -14.639 -2.605 1.00 93.06 425 LEU A O 1
ATOM 3482 N N . GLN A 1 426 ? 14.016 -13.458 -1.898 1.00 91.31 426 GLN A N 1
ATOM 3483 C CA . GLN A 1 426 ? 13.536 -13.132 -3.240 1.00 91.31 426 GLN A CA 1
ATOM 3484 C C . GLN A 1 426 ? 14.564 -12.298 -4.020 1.00 91.31 426 GLN A C 1
ATOM 3486 O O . GLN A 1 426 ? 14.931 -12.664 -5.135 1.00 91.31 426 GLN A O 1
ATOM 3491 N N . LYS A 1 427 ? 15.123 -11.246 -3.405 1.00 90.06 427 LYS A N 1
ATOM 3492 C CA . LYS A 1 427 ? 16.190 -10.438 -4.019 1.00 90.06 427 LYS A CA 1
ATOM 3493 C C . LYS A 1 427 ? 17.447 -11.253 -4.328 1.00 90.06 427 LYS A C 1
ATOM 3495 O O . LYS A 1 427 ? 18.125 -10.968 -5.313 1.00 90.06 427 LYS A O 1
ATOM 3500 N N . ARG A 1 428 ? 17.785 -12.258 -3.508 1.00 94.50 428 ARG A N 1
ATOM 3501 C CA . ARG A 1 428 ? 18.900 -13.180 -3.786 1.00 94.50 428 ARG A CA 1
ATOM 3502 C C . ARG A 1 428 ? 18.622 -14.004 -5.048 1.00 94.50 428 ARG A C 1
ATOM 3504 O O . ARG A 1 428 ? 19.459 -14.003 -5.945 1.00 94.50 428 ARG A O 1
ATOM 3511 N N . LYS A 1 429 ? 17.428 -14.595 -5.166 1.00 93.44 429 LYS A N 1
ATOM 3512 C CA . LYS A 1 429 ? 17.005 -15.338 -6.368 1.00 93.44 429 LYS A CA 1
ATOM 3513 C C . LYS A 1 429 ? 17.002 -14.463 -7.626 1.00 93.44 429 LYS A C 1
ATOM 3515 O O . LYS A 1 429 ? 17.499 -14.883 -8.665 1.00 93.44 429 LYS A O 1
ATOM 3520 N N . GLU A 1 430 ? 16.500 -13.232 -7.535 1.00 91.00 430 GLU A N 1
ATOM 3521 C CA . GLU A 1 430 ? 16.522 -12.269 -8.647 1.00 91.00 430 GLU A CA 1
ATOM 3522 C C . GLU A 1 430 ? 17.957 -11.940 -9.087 1.00 91.00 430 GLU A C 1
ATOM 3524 O O . GLU A 1 430 ? 18.252 -11.922 -10.282 1.00 91.00 430 GLU A O 1
ATOM 3529 N N . ARG A 1 431 ? 18.884 -11.742 -8.139 1.00 93.81 431 ARG A N 1
ATOM 3530 C CA . ARG A 1 431 ? 20.310 -11.539 -8.450 1.00 93.81 431 ARG A CA 1
ATOM 3531 C C . ARG A 1 431 ? 20.926 -12.759 -9.130 1.00 93.81 431 ARG A C 1
ATOM 3533 O O . ARG A 1 431 ? 21.647 -12.590 -10.108 1.00 93.81 431 ARG A O 1
ATOM 3540 N N . GLU A 1 432 ? 20.640 -13.966 -8.649 1.00 95.19 432 GLU A N 1
ATOM 3541 C CA . GLU A 1 432 ? 21.115 -15.209 -9.269 1.00 95.19 432 GLU A CA 1
ATOM 3542 C C . GLU A 1 432 ? 20.600 -15.368 -10.704 1.00 95.19 432 GLU A C 1
ATOM 3544 O O . GLU A 1 432 ? 21.372 -15.721 -11.596 1.00 95.19 432 GLU A O 1
ATOM 3549 N N . LEU A 1 433 ? 19.325 -15.053 -10.956 1.00 95.75 433 LEU A N 1
ATOM 3550 C CA . LEU A 1 433 ? 18.748 -15.054 -12.303 1.00 95.75 433 LEU A CA 1
ATOM 3551 C C . LEU A 1 433 ? 19.444 -14.039 -13.215 1.00 95.75 433 LEU A C 1
ATOM 3553 O O . LEU A 1 433 ? 19.870 -14.406 -14.307 1.00 95.75 433 LEU A O 1
ATOM 3557 N N . LEU A 1 434 ? 19.664 -12.807 -12.749 1.00 95.06 434 LEU A N 1
ATOM 3558 C CA . LEU A 1 434 ? 20.389 -11.785 -13.514 1.00 95.06 434 LEU A CA 1
ATOM 3559 C C . LEU A 1 434 ? 21.833 -12.203 -13.828 1.00 95.06 434 LEU A C 1
ATOM 3561 O O . LEU A 1 434 ? 22.342 -11.923 -14.916 1.00 95.06 434 LEU A O 1
ATOM 3565 N N . ILE A 1 435 ? 22.512 -12.873 -12.893 1.00 96.56 435 ILE A N 1
ATOM 3566 C CA . ILE A 1 435 ? 23.852 -13.423 -13.125 1.00 96.56 435 ILE A CA 1
ATOM 3567 C C . ILE A 1 435 ? 23.786 -14.509 -14.205 1.00 96.56 435 ILE A C 1
ATOM 3569 O O . ILE A 1 435 ? 24.551 -14.442 -15.168 1.00 96.56 435 ILE A O 1
ATOM 3573 N N . LYS A 1 436 ? 22.846 -15.457 -14.104 1.00 96.06 436 LYS A N 1
ATOM 3574 C CA . LYS A 1 436 ? 22.645 -16.517 -15.108 1.00 96.06 436 LYS A CA 1
ATOM 3575 C C . LYS A 1 436 ? 22.335 -15.943 -16.492 1.00 96.06 436 LYS A C 1
ATOM 3577 O O . LYS A 1 436 ? 22.948 -16.367 -17.468 1.00 96.06 436 LYS A O 1
ATOM 3582 N N . GLU A 1 437 ? 21.471 -14.934 -16.587 1.00 95.44 437 GLU A N 1
ATOM 3583 C CA . GLU A 1 437 ? 21.160 -14.237 -17.841 1.00 95.44 437 GLU A CA 1
ATOM 3584 C C . GLU A 1 437 ? 22.397 -13.564 -18.448 1.00 95.44 437 GLU A C 1
ATOM 3586 O O . GLU A 1 437 ? 22.680 -13.728 -19.637 1.00 95.44 437 GLU A O 1
ATOM 3591 N N . ARG A 1 438 ? 23.193 -12.852 -17.639 1.00 95.81 438 ARG A N 1
ATOM 3592 C CA . ARG A 1 438 ? 24.449 -12.236 -18.100 1.00 95.81 438 ARG A CA 1
ATOM 3593 C C . ARG A 1 438 ? 25.444 -13.281 -18.598 1.00 95.81 438 ARG A C 1
ATOM 3595 O O . ARG A 1 438 ? 26.091 -13.062 -19.623 1.00 95.81 438 ARG A O 1
ATOM 3602 N N . MET A 1 439 ? 25.565 -14.408 -17.900 1.00 96.81 439 MET A N 1
ATOM 3603 C CA . MET A 1 439 ? 26.437 -15.509 -18.314 1.00 96.81 439 MET A CA 1
ATOM 3604 C C . MET A 1 439 ? 25.944 -16.146 -19.616 1.00 96.81 439 MET A C 1
ATOM 3606 O O . MET A 1 439 ? 26.739 -16.330 -20.537 1.00 96.81 439 MET A O 1
ATOM 3610 N N . ALA A 1 440 ? 24.635 -16.369 -19.761 1.00 94.94 440 ALA A N 1
ATOM 3611 C CA . ALA A 1 440 ? 24.037 -16.855 -21.001 1.00 94.94 440 ALA A CA 1
ATOM 3612 C C . ALA A 1 440 ? 24.315 -15.905 -22.178 1.00 94.94 440 ALA A C 1
ATOM 3614 O O . ALA A 1 440 ? 24.727 -16.356 -23.246 1.00 94.94 440 ALA A O 1
ATOM 3615 N N . ILE A 1 441 ? 24.184 -14.587 -21.984 1.00 94.56 441 ILE A N 1
ATOM 3616 C CA . ILE A 1 441 ? 24.512 -13.583 -23.011 1.00 9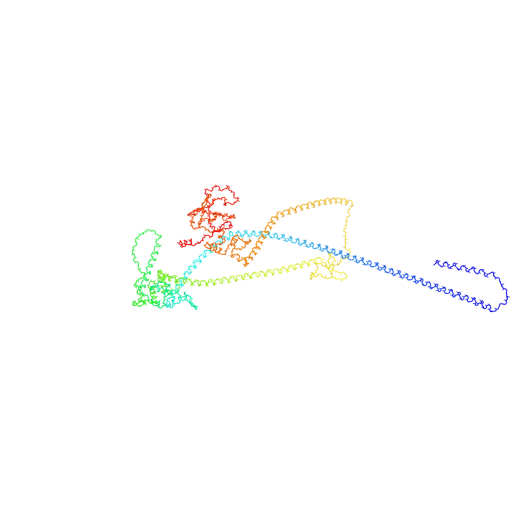4.56 441 ILE A CA 1
ATOM 3617 C C . ILE A 1 441 ? 25.997 -13.648 -23.397 1.00 94.56 441 ILE A C 1
ATOM 3619 O O . ILE A 1 441 ? 26.319 -13.600 -24.589 1.00 94.56 441 ILE A O 1
ATOM 3623 N N . LYS A 1 442 ? 26.911 -13.783 -22.425 1.00 96.25 442 LYS A N 1
ATOM 3624 C CA . LYS A 1 442 ? 28.355 -13.922 -22.688 1.00 96.25 442 LYS A CA 1
ATOM 3625 C C . LYS A 1 442 ? 28.660 -15.178 -23.508 1.00 96.25 442 LYS A C 1
ATOM 3627 O O . LYS A 1 442 ? 29.359 -15.080 -24.518 1.00 96.25 442 LYS A O 1
ATOM 3632 N N . ILE A 1 443 ? 28.089 -16.323 -23.128 1.00 97.00 443 ILE A N 1
ATOM 3633 C CA . ILE A 1 443 ? 28.247 -17.597 -23.846 1.00 97.00 443 ILE A CA 1
ATOM 3634 C C . ILE A 1 443 ? 27.696 -17.476 -25.271 1.00 97.00 443 ILE A C 1
ATOM 3636 O O . ILE A 1 443 ? 28.406 -17.766 -26.233 1.00 97.00 443 ILE A O 1
ATOM 3640 N N . GLN A 1 444 ? 26.471 -16.966 -25.436 1.00 94.69 444 GLN A N 1
ATOM 3641 C CA . GLN A 1 444 ? 25.857 -16.770 -26.753 1.00 94.69 444 GLN A CA 1
ATOM 3642 C C . GLN A 1 444 ? 26.675 -15.832 -27.644 1.00 94.69 444 GLN A C 1
ATOM 3644 O O . GLN A 1 444 ? 26.829 -16.090 -28.837 1.00 94.69 444 GLN A O 1
ATOM 3649 N N . THR A 1 445 ? 27.206 -14.746 -27.083 1.00 95.50 445 THR A N 1
ATOM 3650 C CA . THR A 1 445 ? 28.038 -13.789 -27.823 1.00 95.50 445 THR A CA 1
ATOM 3651 C C . THR A 1 445 ? 29.325 -14.454 -28.299 1.00 95.50 445 THR A C 1
ATOM 3653 O O . THR A 1 445 ? 29.661 -14.352 -29.478 1.00 95.50 445 THR A O 1
ATOM 3656 N N . ARG A 1 446 ? 30.002 -15.207 -27.423 1.00 96.88 446 ARG A N 1
ATOM 3657 C CA . ARG A 1 446 ? 31.219 -15.948 -27.777 1.00 96.88 446 ARG A CA 1
ATOM 3658 C C . ARG A 1 446 ? 30.944 -17.009 -28.843 1.00 96.88 446 ARG A C 1
ATOM 3660 O O . ARG A 1 446 ? 31.683 -17.077 -29.821 1.00 96.88 446 ARG A O 1
ATOM 3667 N N . MET A 1 447 ? 29.844 -17.752 -28.718 1.00 96.31 447 MET A N 1
ATOM 3668 C CA . MET A 1 447 ? 29.440 -18.763 -29.699 1.00 96.31 447 MET A CA 1
ATOM 3669 C C . MET A 1 447 ? 29.114 -18.145 -31.064 1.00 96.31 447 MET A C 1
ATOM 3671 O O . MET A 1 447 ? 29.579 -18.627 -32.092 1.00 96.31 447 MET A O 1
ATOM 3675 N N . ARG A 1 448 ? 28.371 -17.032 -31.106 1.00 96.25 448 ARG A N 1
ATOM 3676 C CA . ARG A 1 448 ? 28.087 -16.321 -32.366 1.00 96.25 448 ARG A CA 1
ATOM 3677 C C . ARG A 1 448 ? 29.361 -15.804 -33.030 1.00 96.25 448 ARG A C 1
ATOM 3679 O O . ARG A 1 448 ? 29.482 -15.922 -34.246 1.00 96.25 448 ARG A O 1
ATOM 3686 N N . SER A 1 449 ? 30.304 -15.268 -32.255 1.00 95.81 449 SER A N 1
ATOM 3687 C CA . SER A 1 449 ? 31.611 -14.844 -32.770 1.00 95.81 449 SER A CA 1
ATOM 3688 C C . SER A 1 449 ? 32.404 -16.022 -33.334 1.00 95.81 449 SER A C 1
ATOM 3690 O O . SER A 1 449 ? 32.906 -15.929 -34.451 1.00 95.81 449 SER A O 1
ATOM 3692 N N . TYR A 1 450 ? 32.447 -17.148 -32.618 1.00 95.88 450 TYR A N 1
ATOM 3693 C CA . TYR A 1 450 ? 33.088 -18.380 -33.080 1.00 95.88 450 TYR A CA 1
ATOM 3694 C C . TYR A 1 450 ? 32.480 -18.880 -34.401 1.00 95.88 450 TYR A C 1
ATOM 3696 O O . TYR A 1 450 ? 33.192 -19.072 -35.387 1.00 95.88 450 TYR A O 1
ATOM 3704 N N . LEU A 1 451 ? 31.148 -18.978 -34.475 1.00 96.31 451 LEU A N 1
ATOM 3705 C CA . LEU A 1 451 ? 30.437 -19.365 -35.697 1.00 96.31 451 LEU A CA 1
ATOM 3706 C C . LEU A 1 451 ? 30.685 -18.385 -36.854 1.00 96.31 451 LEU A C 1
ATOM 3708 O O . LEU A 1 451 ? 30.833 -18.808 -38.000 1.00 96.31 451 LEU A O 1
ATOM 3712 N N . ALA A 1 452 ? 30.748 -17.079 -36.580 1.00 94.88 452 ALA A N 1
ATOM 3713 C CA . ALA A 1 452 ? 31.033 -16.066 -37.593 1.00 94.88 452 ALA A CA 1
ATOM 3714 C C . ALA A 1 452 ? 32.463 -16.179 -38.142 1.00 94.88 452 ALA A C 1
ATOM 3716 O O . ALA A 1 452 ? 32.658 -16.046 -39.353 1.00 94.88 452 ALA A O 1
ATOM 3717 N N . VAL A 1 453 ? 33.446 -16.453 -37.277 1.00 93.50 453 VAL A N 1
ATOM 3718 C CA . VAL A 1 453 ? 34.834 -16.717 -37.678 1.00 93.50 453 VAL A CA 1
ATOM 3719 C C . VAL A 1 453 ? 34.899 -17.980 -38.530 1.00 93.50 453 VAL A C 1
ATOM 3721 O O . VAL A 1 453 ? 35.408 -17.913 -39.643 1.00 93.50 453 VAL A O 1
ATOM 3724 N N . ASN A 1 454 ? 34.295 -19.088 -38.096 1.00 94.12 454 ASN A N 1
ATOM 3725 C CA . ASN A 1 454 ? 34.288 -20.337 -38.864 1.00 94.12 454 ASN A CA 1
ATOM 3726 C C . ASN A 1 454 ? 33.593 -20.189 -40.220 1.00 94.12 454 ASN A C 1
ATOM 3728 O O . ASN A 1 454 ? 34.093 -20.668 -41.234 1.00 94.12 454 ASN A O 1
ATOM 3732 N N . LYS A 1 455 ? 32.468 -19.470 -40.280 1.00 95.56 455 LYS A N 1
ATOM 3733 C CA . LYS A 1 455 ? 31.788 -19.189 -41.551 1.00 95.56 455 LYS A CA 1
ATOM 3734 C C . LYS A 1 455 ? 32.650 -18.340 -42.485 1.00 95.56 455 LYS A C 1
ATOM 3736 O O . LYS A 1 455 ? 32.616 -18.542 -43.695 1.00 95.56 455 LYS A O 1
ATOM 3741 N N . ARG A 1 456 ? 33.409 -17.384 -41.940 1.00 94.12 456 ARG A N 1
ATOM 3742 C CA . ARG A 1 456 ? 34.374 -16.596 -42.717 1.00 94.12 456 ARG A CA 1
ATOM 3743 C C . ARG A 1 456 ? 35.519 -17.476 -43.216 1.00 94.12 456 ARG A C 1
ATOM 3745 O O . ARG A 1 456 ? 35.844 -17.372 -44.389 1.00 94.12 456 ARG A O 1
ATOM 3752 N N . LYS A 1 457 ? 36.069 -18.348 -42.364 1.00 94.44 457 LYS A N 1
ATOM 3753 C CA . LYS A 1 457 ? 37.107 -19.322 -42.730 1.00 94.44 457 LYS A CA 1
ATOM 3754 C C . LYS A 1 457 ? 36.672 -20.199 -43.896 1.00 94.44 457 LYS A C 1
ATOM 3756 O O . LYS A 1 457 ? 37.343 -20.179 -44.916 1.00 94.44 457 LYS A O 1
ATOM 3761 N N . ARG A 1 458 ? 35.501 -20.840 -43.794 1.00 93.50 458 ARG A N 1
ATOM 3762 C CA . ARG A 1 458 ? 34.938 -21.678 -44.869 1.00 93.50 458 ARG A CA 1
ATOM 3763 C C . ARG A 1 458 ? 34.826 -20.929 -46.192 1.00 93.50 458 ARG A C 1
ATOM 3765 O O . ARG A 1 458 ? 35.287 -21.413 -47.209 1.00 93.50 458 ARG A O 1
ATOM 3772 N N . ARG A 1 459 ? 34.320 -19.693 -46.169 1.00 93.31 459 ARG A N 1
ATOM 3773 C CA . ARG A 1 459 ? 34.248 -18.865 -47.383 1.00 93.31 459 ARG A CA 1
ATOM 3774 C C . ARG A 1 459 ? 35.615 -18.536 -47.974 1.00 93.31 459 ARG A C 1
ATOM 3776 O O . ARG A 1 459 ? 35.731 -18.434 -49.183 1.00 93.31 459 ARG A O 1
ATOM 3783 N N . VAL A 1 460 ? 36.634 -18.316 -47.144 1.00 93.19 460 VAL A N 1
ATOM 3784 C CA . VAL A 1 460 ? 38.000 -18.086 -47.639 1.00 93.19 460 VAL A CA 1
ATOM 3785 C C . VAL A 1 460 ? 38.577 -19.378 -48.223 1.00 93.19 460 VAL A C 1
ATOM 3787 O O . VAL A 1 460 ? 39.175 -19.313 -49.289 1.00 93.19 460 VAL A O 1
ATOM 3790 N N . GLN A 1 461 ? 38.331 -20.534 -47.596 1.00 93.50 461 GLN A N 1
ATOM 3791 C CA . GLN A 1 461 ? 38.708 -21.851 -48.134 1.00 93.50 461 GLN A CA 1
ATOM 3792 C C . GLN A 1 461 ? 38.009 -22.174 -49.460 1.00 93.50 461 GLN A C 1
ATOM 3794 O O . GLN A 1 461 ? 38.601 -22.821 -50.308 1.00 93.50 461 GLN A O 1
ATOM 3799 N N . GLU A 1 462 ? 36.760 -21.742 -49.642 1.00 92.81 462 GLU A N 1
ATOM 3800 C CA . GLU A 1 462 ? 36.007 -21.926 -50.892 1.00 92.81 462 GLU A CA 1
ATOM 3801 C C . GLU A 1 462 ? 36.511 -21.012 -52.021 1.00 92.81 462 GLU A C 1
ATOM 3803 O O . GLU A 1 462 ? 36.417 -21.371 -53.192 1.00 92.81 462 GLU A O 1
ATOM 3808 N N . VAL A 1 463 ? 37.001 -19.815 -51.680 1.00 93.62 463 VAL A N 1
ATOM 3809 C CA . VAL A 1 463 ? 37.370 -18.779 -52.657 1.00 93.62 463 VAL A CA 1
ATOM 3810 C C . VAL A 1 463 ? 38.824 -18.884 -53.101 1.00 93.62 463 VAL A C 1
ATOM 3812 O O . VAL A 1 463 ? 39.104 -18.638 -54.266 1.00 93.62 463 VAL A O 1
ATOM 3815 N N . TYR A 1 464 ? 39.757 -19.192 -52.204 1.00 94.38 464 TYR A N 1
ATOM 3816 C CA . TYR A 1 464 ? 41.164 -19.330 -52.578 1.00 94.38 464 TYR A CA 1
ATOM 3817 C C . TYR A 1 464 ? 41.443 -20.754 -53.039 1.00 94.38 464 TYR A C 1
ATOM 3819 O O . TYR A 1 464 ? 40.976 -21.697 -52.416 1.00 94.38 464 TYR A O 1
ATOM 3827 N N . ASN A 1 465 ? 42.236 -20.900 -54.094 1.00 93.00 465 ASN A N 1
ATOM 3828 C CA . ASN A 1 465 ? 42.848 -22.162 -54.490 1.00 93.00 465 ASN A CA 1
ATOM 3829 C C . ASN A 1 465 ? 44.341 -22.106 -54.132 1.00 93.00 465 ASN A C 1
ATOM 3831 O O . ASN A 1 465 ? 44.958 -21.040 -54.222 1.00 93.00 465 ASN A O 1
ATOM 3835 N N . LYS A 1 466 ? 44.908 -23.239 -53.714 1.00 95.00 466 LYS A N 1
ATOM 3836 C CA . LYS A 1 466 ? 46.344 -23.388 -53.466 1.00 95.00 466 LYS A CA 1
ATOM 3837 C C . LYS A 1 466 ? 46.992 -23.957 -54.726 1.00 95.00 466 LYS A C 1
ATOM 3839 O O . LYS A 1 466 ? 46.572 -25.010 -55.197 1.00 95.00 466 LYS A O 1
ATOM 3844 N N . PHE A 1 467 ? 47.983 -23.255 -55.252 1.00 91.31 467 PHE A N 1
ATOM 3845 C CA . PHE A 1 467 ? 48.765 -23.666 -56.414 1.00 91.31 467 PHE A CA 1
ATOM 3846 C C . PHE A 1 467 ? 50.214 -23.883 -55.991 1.00 91.31 467 PHE A C 1
ATOM 3848 O O . PHE A 1 467 ? 50.671 -23.255 -55.036 1.00 91.31 467 PHE A O 1
ATOM 3855 N N . ILE A 1 468 ? 50.922 -24.771 -56.683 1.00 92.31 468 ILE A N 1
ATOM 3856 C CA . ILE A 1 468 ? 52.380 -24.898 -56.578 1.00 92.31 468 ILE A CA 1
ATOM 3857 C C . ILE A 1 468 ? 52.966 -24.204 -57.798 1.00 92.31 468 ILE A C 1
ATOM 3859 O O . ILE A 1 468 ? 52.543 -24.480 -58.923 1.00 92.31 468 ILE A O 1
ATOM 3863 N N . ASP A 1 469 ? 53.886 -23.272 -57.570 1.00 89.44 469 ASP A N 1
ATOM 3864 C CA . ASP A 1 469 ? 54.591 -22.633 -58.672 1.00 89.44 469 ASP A CA 1
ATOM 3865 C C . ASP A 1 469 ? 55.586 -23.608 -59.311 1.00 89.44 469 ASP A C 1
ATOM 3867 O O . ASP A 1 469 ? 56.313 -24.306 -58.603 1.00 89.44 469 ASP A O 1
ATOM 3871 N N . ALA A 1 470 ? 55.609 -23.664 -60.641 1.00 85.31 470 ALA A N 1
ATOM 3872 C CA . ALA A 1 470 ? 56.414 -24.625 -61.389 1.00 85.31 470 ALA A CA 1
ATOM 3873 C C . ALA A 1 470 ? 57.916 -24.316 -61.298 1.00 85.31 470 ALA A C 1
ATOM 3875 O O . ALA A 1 470 ? 58.726 -25.237 -61.261 1.00 85.31 470 ALA A O 1
ATOM 3876 N N . GLU A 1 471 ? 58.285 -23.034 -61.225 1.00 84.19 471 GLU A N 1
ATOM 3877 C CA . GLU A 1 471 ? 59.689 -22.606 -61.173 1.00 84.19 471 GLU A CA 1
ATOM 3878 C C . GLU A 1 471 ? 60.315 -22.799 -59.783 1.00 84.19 471 GLU A C 1
ATOM 3880 O O . GLU A 1 471 ? 61.480 -23.171 -59.668 1.00 84.19 471 GLU A O 1
ATOM 3885 N N . TRP A 1 472 ? 59.541 -22.555 -58.720 1.00 87.31 472 TRP A N 1
ATOM 3886 C CA . TRP A 1 472 ? 60.065 -22.475 -57.350 1.00 87.31 472 TRP A CA 1
ATOM 3887 C C . TRP A 1 472 ? 59.631 -23.645 -56.461 1.00 87.31 472 TRP A C 1
ATOM 3889 O O . TRP A 1 472 ? 60.153 -23.797 -55.358 1.00 87.31 472 TRP A O 1
ATOM 3899 N N . GLY A 1 473 ? 58.636 -24.439 -56.875 1.00 88.94 473 GLY A N 1
ATOM 3900 C CA . GLY A 1 473 ? 58.062 -25.525 -56.070 1.00 88.94 473 GLY A CA 1
ATOM 3901 C C . GLY A 1 473 ? 57.354 -25.058 -54.789 1.00 88.94 473 GLY A C 1
ATOM 3902 O O . GLY A 1 473 ? 56.931 -25.879 -53.973 1.00 88.94 473 GLY A O 1
ATOM 3903 N N . LEU A 1 474 ? 57.212 -23.744 -54.587 1.00 90.88 474 LEU A N 1
ATOM 3904 C CA . LEU A 1 474 ? 56.601 -23.164 -53.396 1.00 90.88 474 LEU A CA 1
ATOM 3905 C C . LEU A 1 474 ? 55.089 -22.987 -53.588 1.00 90.88 474 LEU A C 1
ATOM 3907 O O . LEU A 1 474 ? 54.637 -22.573 -54.662 1.00 90.88 474 LEU A O 1
ATOM 3911 N N . PRO A 1 475 ? 54.278 -23.271 -52.552 1.00 93.38 475 PRO A N 1
ATOM 3912 C CA . PRO A 1 475 ? 52.848 -23.057 -52.628 1.00 93.38 475 PRO A CA 1
ATOM 3913 C C . PRO A 1 475 ? 52.506 -21.568 -52.533 1.00 93.38 475 PRO A C 1
ATOM 3915 O O . PRO A 1 475 ? 53.029 -20.848 -51.683 1.00 93.38 475 PRO A O 1
ATOM 3918 N N . TYR A 1 476 ? 51.541 -21.132 -53.333 1.00 93.62 476 TYR A N 1
ATOM 3919 C CA . TYR A 1 476 ? 50.919 -19.819 -53.215 1.00 93.62 476 TYR A CA 1
ATOM 3920 C C . TYR A 1 476 ? 49.396 -19.933 -53.301 1.00 93.62 476 TYR A C 1
ATOM 3922 O O . TYR A 1 476 ? 48.837 -20.906 -53.812 1.00 93.62 476 TYR A O 1
ATOM 3930 N N . TRP A 1 477 ? 48.693 -18.939 -52.765 1.00 96.00 477 TRP A N 1
ATOM 3931 C CA . TRP A 1 477 ? 47.233 -18.912 -52.737 1.00 96.00 477 TRP A CA 1
ATOM 3932 C C . TRP A 1 477 ? 46.728 -17.888 -53.743 1.00 96.00 477 TRP A C 1
ATOM 3934 O O . TRP A 1 477 ? 47.085 -16.714 -53.666 1.00 96.00 477 TRP A O 1
ATOM 3944 N N . MET A 1 478 ? 45.861 -18.307 -54.663 1.00 92.44 478 MET A N 1
ATOM 3945 C CA . MET A 1 478 ? 45.245 -17.419 -55.647 1.00 92.44 478 MET A CA 1
ATOM 3946 C C . MET A 1 478 ? 43.727 -17.457 -55.523 1.00 92.44 478 MET A C 1
ATOM 3948 O O . MET A 1 478 ? 43.107 -18.517 -55.446 1.00 92.44 478 MET A O 1
ATOM 3952 N N . ASN A 1 479 ? 43.112 -16.279 -55.530 1.00 93.50 479 ASN A N 1
ATOM 3953 C CA . ASN A 1 479 ? 41.676 -16.153 -55.724 1.00 93.50 479 ASN A CA 1
ATOM 3954 C C . ASN A 1 479 ? 41.378 -16.091 -57.235 1.00 93.50 479 ASN A C 1
ATOM 3956 O O . ASN A 1 479 ? 41.673 -15.062 -57.848 1.00 93.50 479 ASN A O 1
ATOM 3960 N N . PRO A 1 480 ? 40.754 -17.122 -57.835 1.00 85.38 480 PRO A N 1
ATOM 3961 C CA . PRO A 1 480 ? 40.505 -17.182 -59.273 1.00 85.38 480 PRO A CA 1
ATOM 3962 C C . PRO A 1 480 ? 39.491 -16.128 -59.737 1.00 85.38 480 PRO A C 1
ATOM 3964 O O . PRO A 1 480 ? 39.492 -15.737 -60.896 1.00 85.38 480 PRO A O 1
ATOM 3967 N N . ILE A 1 481 ? 38.640 -15.624 -58.835 1.00 87.75 481 ILE A N 1
ATOM 3968 C CA . ILE A 1 481 ? 37.628 -14.614 -59.170 1.00 87.75 481 ILE A CA 1
ATOM 3969 C C . ILE A 1 481 ? 38.272 -13.234 -59.308 1.00 87.75 481 ILE A C 1
ATOM 3971 O O . ILE A 1 481 ? 37.881 -12.444 -60.164 1.00 87.75 481 ILE A O 1
ATOM 3975 N N . THR A 1 482 ? 39.223 -12.904 -58.430 1.00 89.94 482 THR A N 1
ATOM 3976 C CA . THR A 1 482 ? 39.857 -11.576 -58.423 1.00 89.94 482 THR A CA 1
ATOM 3977 C C . THR A 1 482 ? 41.223 -11.553 -59.097 1.00 89.94 482 THR A C 1
ATOM 3979 O O . THR A 1 482 ? 41.761 -10.466 -59.280 1.00 89.94 482 THR A O 1
ATOM 3982 N N . GLY A 1 483 ? 41.804 -12.718 -59.399 1.00 88.50 483 GLY A N 1
ATOM 3983 C CA . GLY A 1 483 ? 43.175 -12.864 -59.896 1.00 88.50 483 GLY A CA 1
ATOM 3984 C C . GLY A 1 483 ? 44.251 -12.452 -58.885 1.00 88.50 483 GLY A C 1
ATOM 3985 O O . GLY A 1 483 ? 45.389 -12.215 -59.266 1.00 88.50 483 GLY A O 1
ATOM 3986 N N . TYR A 1 484 ? 43.905 -12.306 -57.600 1.00 92.56 484 TYR A N 1
ATOM 3987 C CA . TYR A 1 484 ? 44.852 -11.861 -56.572 1.00 92.56 484 TYR A CA 1
ATOM 3988 C C . TYR A 1 484 ? 45.592 -13.071 -56.006 1.00 92.56 484 TYR A C 1
ATOM 3990 O O . TYR A 1 484 ? 44.941 -13.984 -55.489 1.00 92.56 484 TYR A O 1
ATOM 3998 N N . SER A 1 485 ? 46.921 -13.063 -56.098 1.00 93.75 485 SER A N 1
ATOM 3999 C CA . SER A 1 485 ? 47.810 -14.096 -55.567 1.00 93.75 485 SER A CA 1
ATOM 4000 C C . SER A 1 485 ? 48.608 -13.583 -54.365 1.00 93.75 485 SER A C 1
ATOM 4002 O O . SER A 1 485 ? 49.021 -12.423 -54.318 1.00 93.75 485 SER A O 1
ATOM 4004 N N . THR A 1 486 ? 48.812 -14.447 -53.371 1.00 95.56 486 THR A N 1
ATOM 4005 C CA . THR A 1 486 ? 49.690 -14.192 -52.223 1.00 95.56 486 THR A CA 1
ATOM 4006 C C . THR A 1 486 ? 50.549 -15.407 -51.922 1.00 95.56 486 THR A C 1
ATOM 4008 O O . THR A 1 486 ? 50.053 -16.530 -51.870 1.00 95.56 486 THR A O 1
ATOM 4011 N N . TRP A 1 487 ? 51.829 -15.158 -51.658 1.00 94.62 487 TRP A N 1
ATOM 4012 C CA . TRP A 1 487 ? 52.780 -16.162 -51.172 1.00 94.62 487 TRP A CA 1
ATOM 4013 C C . TRP A 1 487 ? 52.608 -16.459 -49.680 1.00 94.62 487 TRP A C 1
ATOM 4015 O O . TRP A 1 487 ? 52.983 -17.523 -49.207 1.00 94.62 487 TRP A O 1
ATOM 4025 N N . GLU A 1 488 ? 51.999 -15.541 -48.927 1.00 95.38 488 GLU A N 1
ATOM 4026 C CA . GLU A 1 488 ? 51.650 -15.767 -47.527 1.00 95.38 488 GLU A CA 1
ATOM 4027 C C . GLU A 1 488 ? 50.257 -16.386 -47.402 1.00 95.38 488 GLU A C 1
ATOM 4029 O O . GLU A 1 488 ? 49.285 -15.921 -48.016 1.00 95.38 488 GLU A O 1
ATOM 4034 N N . LYS A 1 489 ? 50.146 -17.406 -46.545 1.00 94.88 489 LYS A N 1
ATOM 4035 C CA . LYS A 1 489 ? 48.870 -18.034 -46.206 1.00 94.88 489 LYS A CA 1
ATOM 4036 C C . LYS A 1 489 ? 47.929 -16.989 -45.600 1.00 94.88 489 LYS A C 1
ATOM 4038 O O . LYS A 1 489 ? 48.278 -16.381 -44.584 1.00 94.88 489 LYS A O 1
ATOM 4043 N N . PRO A 1 490 ? 46.703 -16.810 -46.129 1.00 94.81 490 PRO A N 1
ATOM 4044 C CA . PRO A 1 490 ? 45.755 -15.865 -45.558 1.00 94.81 490 PRO A CA 1
ATOM 4045 C C . PRO A 1 490 ? 45.541 -16.107 -44.058 1.00 94.81 490 PRO A C 1
ATOM 4047 O O . PRO A 1 490 ? 45.038 -17.156 -43.653 1.00 94.81 490 PRO A O 1
ATOM 4050 N N . THR A 1 491 ? 45.853 -15.106 -43.228 1.00 93.94 491 THR A N 1
ATOM 4051 C CA . THR A 1 491 ? 45.793 -15.192 -41.751 1.00 93.94 491 THR A CA 1
ATOM 4052 C C . THR A 1 491 ? 44.438 -15.663 -41.220 1.00 93.94 491 THR A C 1
ATOM 4054 O O . THR A 1 491 ? 44.361 -16.312 -40.178 1.00 93.94 491 THR A O 1
ATOM 4057 N N . ILE A 1 492 ? 43.353 -15.394 -41.957 1.00 92.94 492 ILE A N 1
ATOM 4058 C CA . ILE A 1 492 ? 42.001 -15.858 -41.623 1.00 92.94 492 ILE A CA 1
ATOM 4059 C C . ILE A 1 492 ? 41.920 -17.386 -41.548 1.00 92.94 492 ILE A C 1
ATOM 4061 O O . ILE A 1 492 ? 41.172 -17.882 -40.711 1.00 92.94 492 ILE A O 1
ATOM 4065 N N . LEU A 1 493 ? 42.662 -18.131 -42.368 1.00 92.44 493 LEU A N 1
ATOM 4066 C CA . LEU A 1 493 ? 42.630 -19.597 -42.378 1.00 92.44 493 LEU A CA 1
ATOM 4067 C C . LEU A 1 493 ? 43.194 -20.190 -41.068 1.00 92.44 493 LEU A C 1
ATOM 4069 O O . LEU A 1 493 ? 42.669 -21.176 -40.538 1.00 92.44 493 LEU A O 1
ATOM 4073 N N . GLY A 1 494 ? 44.168 -19.516 -40.446 1.00 92.69 494 GLY A N 1
ATOM 4074 C CA . GLY A 1 494 ? 44.850 -19.991 -39.240 1.00 92.69 494 GLY A CA 1
ATOM 4075 C C . GLY A 1 494 ? 45.541 -21.334 -39.493 1.00 92.69 494 GLY A C 1
ATOM 4076 O O . GLY A 1 494 ? 46.221 -21.504 -40.502 1.00 92.69 494 GLY A O 1
ATOM 4077 N N . ASN A 1 495 ? 45.326 -22.311 -38.609 1.00 93.31 495 ASN A N 1
ATOM 4078 C CA . ASN A 1 495 ? 45.965 -23.629 -38.721 1.00 93.31 495 ASN A CA 1
ATOM 4079 C C . ASN A 1 495 ? 45.397 -24.492 -39.866 1.00 93.31 495 ASN A C 1
ATOM 4081 O O . ASN A 1 495 ? 46.075 -25.393 -40.335 1.00 93.31 495 ASN A O 1
ATOM 4085 N N . GLN A 1 496 ? 44.185 -24.213 -40.357 1.00 90.94 496 GLN A N 1
ATOM 4086 C CA . GLN A 1 496 ? 43.559 -24.967 -41.457 1.00 90.94 496 GLN A CA 1
ATOM 4087 C C . GLN A 1 496 ? 44.049 -24.449 -42.814 1.00 90.94 496 GLN A C 1
ATOM 4089 O O . GLN A 1 496 ? 44.344 -23.263 -42.915 1.00 90.94 496 GLN A O 1
ATOM 4094 N N . ASP A 1 497 ? 44.169 -25.295 -43.838 1.00 92.25 497 ASP A N 1
ATOM 4095 C CA . ASP A 1 497 ? 44.507 -24.876 -45.212 1.00 92.25 497 ASP A CA 1
ATOM 4096 C C . ASP A 1 497 ? 43.255 -24.861 -46.118 1.00 92.25 497 ASP A C 1
ATOM 4098 O O . ASP A 1 497 ? 42.131 -25.066 -45.645 1.00 92.25 497 ASP A O 1
ATOM 4102 N N . VAL A 1 498 ? 43.427 -24.529 -47.396 1.00 90.88 498 VAL A N 1
ATOM 4103 C CA . VAL A 1 498 ? 42.385 -24.600 -48.430 1.00 90.88 498 VAL A CA 1
ATOM 4104 C C . VAL A 1 498 ? 41.972 -26.057 -48.675 1.00 90.88 498 VAL A C 1
ATOM 4106 O O . VAL A 1 498 ? 42.805 -26.952 -48.638 1.00 90.88 498 VAL A O 1
ATOM 4109 N N . ASN A 1 499 ? 40.683 -26.297 -48.945 1.00 79.69 499 ASN A N 1
ATOM 4110 C CA . ASN A 1 499 ? 40.115 -27.650 -49.068 1.00 79.69 499 ASN A CA 1
ATOM 4111 C C . ASN A 1 499 ? 40.495 -28.395 -50.360 1.00 79.69 499 ASN A C 1
ATOM 4113 O O . ASN A 1 499 ? 40.063 -29.526 -50.548 1.00 79.69 499 ASN A O 1
ATOM 4117 N N . LYS A 1 500 ? 41.228 -27.761 -51.275 1.00 77.81 500 LYS A N 1
ATOM 4118 C CA . LYS A 1 500 ? 41.651 -28.376 -52.532 1.00 77.81 500 LYS A CA 1
ATOM 4119 C C . LYS A 1 500 ? 43.106 -28.783 -52.410 1.00 77.81 500 LYS A C 1
ATOM 4121 O O . LYS A 1 500 ? 43.922 -27.985 -51.942 1.00 77.81 500 LYS A O 1
ATOM 4126 N N . GLU A 1 501 ? 43.399 -30.002 -52.844 1.00 81.00 501 GLU A N 1
ATOM 4127 C CA . GLU A 1 501 ? 44.769 -30.449 -53.049 1.00 81.00 501 GLU A CA 1
ATOM 4128 C C . GLU A 1 501 ? 45.500 -29.461 -53.966 1.00 81.00 501 GLU A C 1
ATOM 4130 O O . GLU A 1 501 ? 44.865 -28.830 -54.821 1.00 81.00 501 GLU A O 1
ATOM 4135 N N . PRO A 1 502 ? 46.805 -29.244 -53.744 1.00 79.75 502 PRO A N 1
ATOM 4136 C CA . PRO A 1 502 ? 47.573 -28.308 -54.542 1.00 79.75 502 PRO A CA 1
ATOM 4137 C C . PRO A 1 502 ? 47.541 -28.738 -56.009 1.00 79.75 502 PRO A C 1
ATOM 4139 O O . PRO A 1 502 ? 48.060 -29.791 -56.367 1.00 79.75 502 PRO A O 1
ATOM 4142 N N . VAL A 1 503 ? 46.919 -27.917 -56.852 1.00 77.94 503 VAL A N 1
ATOM 4143 C CA . VAL A 1 503 ? 46.847 -28.178 -58.292 1.00 77.94 503 VAL A CA 1
ATOM 4144 C C . VAL A 1 503 ? 48.073 -27.532 -58.949 1.00 77.94 503 VAL A C 1
ATOM 4146 O O . VAL A 1 503 ? 48.360 -26.366 -58.645 1.00 77.94 503 VAL A O 1
ATOM 4149 N N . PRO A 1 504 ? 48.810 -28.235 -59.829 1.00 74.31 504 PRO A N 1
ATOM 4150 C CA . PRO A 1 504 ? 49.826 -27.612 -60.674 1.00 74.31 504 PRO A CA 1
ATOM 4151 C C . PRO A 1 504 ? 49.189 -26.494 -61.507 1.00 74.31 504 PRO A C 1
ATOM 4153 O O . PRO A 1 504 ? 48.069 -26.647 -61.998 1.00 74.31 504 PRO A O 1
ATOM 4156 N N . CYS A 1 505 ? 49.858 -25.348 -61.633 1.00 64.25 505 CYS A N 1
ATOM 4157 C CA . CYS A 1 505 ? 49.325 -24.226 -62.406 1.00 64.25 505 CYS A CA 1
ATOM 4158 C C . CYS A 1 505 ? 49.067 -24.671 -63.863 1.00 64.25 505 CYS A C 1
ATOM 4160 O O . CYS A 1 505 ? 50.001 -25.170 -64.495 1.00 64.25 505 CYS A O 1
ATOM 4162 N N . PRO A 1 506 ? 47.841 -24.541 -64.409 1.00 60.44 506 PRO A N 1
ATOM 4163 C CA . PRO A 1 506 ? 47.590 -24.936 -65.789 1.00 60.44 506 PRO A CA 1
ATOM 4164 C C . PRO A 1 506 ? 48.415 -24.058 -66.751 1.00 60.44 506 PRO A C 1
ATOM 4166 O O . PRO A 1 506 ? 48.443 -22.835 -66.573 1.00 60.44 506 PRO A O 1
ATOM 4169 N N . PRO A 1 507 ? 49.084 -24.645 -67.764 1.00 57.41 507 PRO A N 1
ATOM 4170 C CA . PRO A 1 507 ? 49.796 -23.883 -68.784 1.00 57.41 507 PRO A CA 1
ATOM 4171 C C . PRO A 1 507 ? 48.808 -23.006 -69.565 1.00 57.41 507 PRO A C 1
ATOM 4173 O O . PRO A 1 507 ? 47.660 -23.393 -69.792 1.00 57.41 507 PRO A O 1
ATOM 4176 N N . ALA A 1 508 ? 49.254 -21.814 -69.965 1.00 53.81 508 ALA A N 1
ATOM 4177 C CA . ALA A 1 508 ? 48.422 -20.696 -70.425 1.00 53.81 508 ALA A CA 1
ATOM 4178 C C . ALA A 1 508 ? 47.569 -20.941 -71.697 1.00 53.81 508 ALA A C 1
ATOM 4180 O O . ALA A 1 508 ? 46.853 -20.037 -72.122 1.00 53.81 508 ALA A O 1
ATOM 4181 N N . GLU A 1 509 ? 47.606 -22.133 -72.298 1.00 48.12 509 GLU A N 1
ATOM 4182 C CA . GLU A 1 509 ? 47.108 -22.399 -73.657 1.00 48.12 509 GLU A CA 1
ATOM 4183 C C . GLU A 1 509 ? 45.813 -23.236 -73.729 1.00 48.12 509 GLU A C 1
ATOM 4185 O O . GLU A 1 509 ? 45.230 -23.374 -74.798 1.00 48.12 509 GLU A O 1
ATOM 4190 N N . SER A 1 510 ? 45.278 -23.743 -72.612 1.00 45.88 510 SER A N 1
ATOM 4191 C CA . SER A 1 510 ? 44.119 -24.665 -72.610 1.00 45.88 510 SER A CA 1
ATOM 4192 C C . SER A 1 510 ? 42.764 -23.987 -72.331 1.00 45.88 510 SER A C 1
ATOM 4194 O O . SER A 1 510 ? 42.012 -24.375 -71.438 1.00 45.88 510 SER A O 1
ATOM 4196 N N . CYS A 1 511 ? 42.420 -22.970 -73.127 1.00 40.00 511 CYS A N 1
ATOM 4197 C CA . CYS A 1 511 ? 41.070 -22.392 -73.180 1.00 40.00 511 CYS A CA 1
ATOM 4198 C C . CYS A 1 511 ? 40.435 -22.634 -74.562 1.00 40.00 511 CYS A C 1
ATOM 4200 O O . CYS A 1 511 ? 40.487 -21.761 -75.422 1.00 40.00 511 CYS A O 1
ATOM 4202 N N . GLY A 1 512 ? 39.778 -23.787 -74.739 1.00 41.03 512 GLY A N 1
ATOM 4203 C CA . GLY A 1 512 ? 38.733 -23.984 -75.754 1.00 41.03 512 GLY A CA 1
ATOM 4204 C C . GLY A 1 512 ? 38.961 -25.137 -76.734 1.00 41.03 512 GLY A C 1
ATOM 4205 O O . GLY A 1 512 ? 39.580 -24.945 -77.771 1.00 41.03 512 GLY A O 1
ATOM 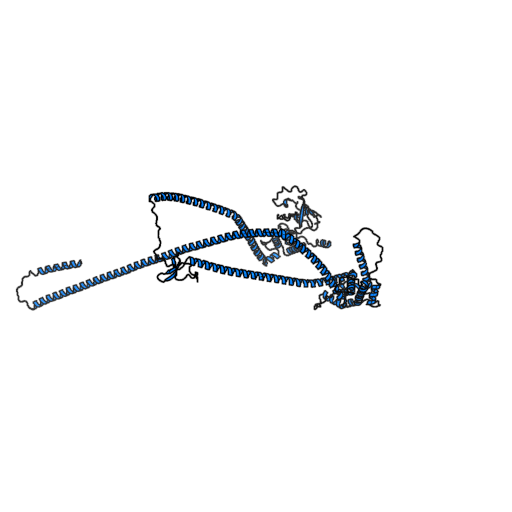4206 N N . GLU A 1 513 ? 38.346 -26.291 -76.469 1.00 37.59 513 GLU A N 1
ATOM 4207 C CA . GLU A 1 513 ? 38.092 -27.326 -77.480 1.00 37.59 513 GLU A CA 1
ATOM 4208 C C . GLU A 1 513 ? 36.583 -27.417 -77.745 1.00 37.59 513 GLU A C 1
ATOM 4210 O O . GLU A 1 513 ? 35.785 -27.669 -76.839 1.00 37.59 513 GLU A O 1
ATOM 4215 N N . LEU A 1 514 ? 36.197 -27.157 -78.997 1.00 38.38 514 LEU A N 1
ATOM 4216 C CA . LEU A 1 514 ? 34.840 -27.303 -79.522 1.00 38.38 514 LEU A CA 1
ATOM 4217 C C . LEU A 1 514 ? 34.677 -28.692 -80.144 1.00 38.38 514 LEU A C 1
ATOM 4219 O O . LEU A 1 514 ? 35.520 -29.169 -80.899 1.00 38.38 514 LEU A O 1
ATOM 4223 N N . THR A 1 515 ? 33.564 -29.324 -79.797 1.00 38.72 515 THR A N 1
ATOM 4224 C CA . THR A 1 515 ? 33.197 -30.702 -80.114 1.00 38.72 515 THR A CA 1
ATOM 4225 C C . THR A 1 515 ? 32.746 -30.860 -81.573 1.00 38.72 515 THR A C 1
ATOM 4227 O O . THR A 1 515 ? 32.062 -30.003 -82.129 1.00 38.72 515 THR A O 1
ATOM 4230 N N . LYS A 1 516 ? 33.145 -31.990 -82.168 1.00 37.59 516 LYS A N 1
ATOM 4231 C CA . LYS A 1 516 ? 32.831 -32.498 -83.518 1.00 37.59 516 LYS A CA 1
ATOM 4232 C C . LYS A 1 516 ? 31.311 -32.547 -83.772 1.00 37.59 516 LYS A C 1
ATOM 4234 O O . LYS A 1 516 ? 30.594 -33.118 -82.956 1.00 37.59 516 LYS A O 1
ATOM 4239 N N . LEU A 1 517 ? 30.847 -32.018 -84.908 1.00 37.22 517 LEU A N 1
ATOM 4240 C CA . LEU A 1 517 ? 29.470 -32.178 -85.400 1.00 37.22 517 LEU A CA 1
ATOM 4241 C C . LEU A 1 517 ? 29.438 -33.087 -86.632 1.00 37.22 517 LEU A C 1
ATOM 4243 O O . LEU A 1 517 ? 30.271 -32.973 -87.532 1.00 37.22 517 LEU A O 1
ATOM 4247 N N . GLU A 1 518 ? 28.470 -33.997 -86.615 1.00 42.62 518 GLU A N 1
ATOM 4248 C CA . GLU A 1 518 ? 28.141 -34.955 -87.665 1.00 42.62 518 GLU A CA 1
ATOM 4249 C C . GLU A 1 518 ? 27.474 -34.252 -88.860 1.00 42.62 518 GLU A C 1
ATOM 4251 O O . GLU A 1 518 ? 26.739 -33.276 -88.704 1.00 42.62 518 GLU A O 1
ATOM 4256 N N . PHE A 1 519 ? 27.765 -34.732 -90.071 1.00 38.44 519 PHE A N 1
ATOM 4257 C CA . PHE A 1 519 ? 27.306 -34.139 -91.326 1.00 38.44 519 PHE A CA 1
ATOM 4258 C C . PHE A 1 519 ? 25.821 -34.452 -91.591 1.00 38.44 519 PHE A C 1
ATOM 4260 O O . PHE A 1 519 ? 25.485 -35.522 -92.093 1.00 38.44 519 PHE A O 1
ATOM 4267 N N . GLU A 1 520 ? 24.937 -33.487 -91.323 1.00 47.97 520 GLU A N 1
ATOM 4268 C CA . GLU A 1 520 ? 23.606 -33.394 -91.942 1.00 47.97 520 GLU A CA 1
ATOM 4269 C C . GLU A 1 520 ? 23.703 -32.620 -93.273 1.00 47.97 520 GLU A C 1
ATOM 4271 O O . GLU A 1 520 ? 24.400 -31.609 -93.379 1.00 47.97 520 GLU A O 1
ATOM 4276 N N . SER A 1 521 ? 22.995 -33.067 -94.316 1.00 59.84 521 SER A N 1
ATOM 4277 C CA . SER A 1 521 ? 22.957 -32.373 -95.612 1.00 59.84 521 SER A CA 1
ATOM 4278 C C . SER A 1 521 ? 22.382 -30.955 -95.474 1.00 59.84 521 SER A C 1
ATOM 4280 O O . SER A 1 521 ? 21.302 -30.778 -94.902 1.00 59.84 521 SER A O 1
ATOM 4282 N N . LEU A 1 522 ? 23.064 -29.966 -96.063 1.00 59.66 522 LEU A N 1
ATOM 4283 C CA . LEU A 1 522 ? 22.808 -28.521 -95.934 1.00 59.66 522 LEU A CA 1
ATOM 4284 C C . LEU A 1 522 ? 21.333 -28.110 -96.130 1.00 59.66 522 LEU A C 1
ATOM 4286 O O . LEU A 1 522 ? 20.851 -27.185 -95.481 1.00 59.66 522 LEU A O 1
ATOM 4290 N N . ALA A 1 523 ? 20.598 -28.812 -96.997 1.00 61.06 523 ALA A N 1
ATOM 4291 C CA . ALA A 1 523 ? 19.191 -28.535 -97.281 1.00 61.06 523 ALA A CA 1
ATOM 4292 C C . ALA A 1 523 ? 18.253 -28.863 -96.099 1.00 61.06 523 ALA A C 1
ATOM 4294 O O . ALA A 1 523 ? 17.361 -28.072 -95.792 1.00 61.06 523 ALA A O 1
ATOM 4295 N N . MET A 1 524 ? 18.482 -29.975 -95.388 1.00 57.03 524 MET A N 1
ATOM 4296 C CA . MET A 1 524 ? 17.689 -30.349 -94.204 1.00 57.03 524 MET A CA 1
ATOM 4297 C C . MET A 1 524 ? 17.993 -29.455 -93.001 1.00 57.03 524 MET A C 1
ATOM 4299 O O . MET A 1 524 ? 17.076 -29.079 -92.270 1.00 57.03 524 MET A O 1
ATOM 4303 N N . HIS A 1 525 ? 19.262 -29.082 -92.821 1.00 62.50 525 HIS A N 1
ATOM 4304 C CA . HIS A 1 525 ? 19.666 -28.155 -91.767 1.00 62.50 525 HIS A CA 1
ATOM 4305 C C . HIS A 1 525 ? 19.010 -26.783 -91.969 1.00 62.50 525 HIS A C 1
ATOM 4307 O O . HIS A 1 525 ? 18.441 -26.227 -91.034 1.00 62.50 525 HIS A O 1
ATOM 4313 N N . ASN A 1 526 ? 19.011 -26.266 -93.202 1.00 71.44 526 ASN A N 1
ATOM 4314 C CA . ASN A 1 526 ? 18.440 -24.953 -93.505 1.00 71.44 526 ASN A CA 1
ATOM 4315 C C . ASN A 1 526 ? 16.912 -24.912 -93.337 1.00 71.44 526 ASN A C 1
ATOM 4317 O O . ASN A 1 526 ? 16.397 -23.932 -92.801 1.00 71.44 526 ASN A O 1
ATOM 4321 N N . TYR A 1 527 ? 16.201 -25.979 -93.722 1.00 74.31 527 TYR A N 1
ATOM 4322 C CA . TYR A 1 527 ? 14.748 -26.073 -93.540 1.00 74.31 527 TYR A CA 1
ATOM 4323 C C . TYR A 1 527 ? 14.360 -26.174 -92.051 1.00 74.31 527 TYR A C 1
ATOM 4325 O O . TYR A 1 527 ? 13.534 -25.399 -91.568 1.00 74.31 527 TYR A O 1
ATOM 4333 N N . ARG A 1 528 ? 15.033 -27.040 -91.274 1.00 66.44 528 ARG A N 1
ATOM 4334 C CA . ARG A 1 528 ? 14.813 -27.143 -89.816 1.00 66.44 528 ARG A CA 1
ATOM 4335 C C . ARG A 1 528 ? 15.238 -25.883 -89.061 1.00 66.44 528 ARG A C 1
ATOM 4337 O O . ARG A 1 528 ? 14.632 -25.550 -88.045 1.00 66.44 528 ARG A O 1
ATOM 4344 N N . GLU A 1 529 ? 16.269 -25.177 -89.524 1.00 73.12 529 GLU A N 1
ATOM 4345 C CA . GLU A 1 529 ? 16.657 -23.880 -88.966 1.00 73.12 529 GLU A CA 1
ATOM 4346 C C . GLU A 1 529 ? 15.609 -22.800 -89.220 1.00 73.12 529 GLU A C 1
ATOM 4348 O O . GLU A 1 529 ? 15.397 -21.974 -88.335 1.00 73.12 529 GLU A O 1
ATOM 4353 N N . GLN A 1 530 ? 14.965 -22.782 -90.390 1.00 77.38 530 GLN A N 1
ATOM 4354 C CA . GLN A 1 530 ? 13.885 -21.834 -90.673 1.00 77.38 530 GLN A CA 1
ATOM 4355 C C . GLN A 1 530 ? 12.667 -22.102 -89.789 1.00 77.38 530 GLN A C 1
ATOM 4357 O O . GLN A 1 530 ? 12.222 -21.183 -89.104 1.00 77.38 530 GLN A O 1
ATOM 4362 N N . GLU A 1 531 ? 12.206 -23.353 -89.694 1.00 75.12 531 GLU A N 1
ATOM 4363 C CA . GLU A 1 531 ? 11.086 -23.701 -88.807 1.00 75.12 531 GLU A CA 1
ATOM 4364 C C . GLU A 1 531 ? 11.411 -23.413 -87.335 1.00 75.12 531 GLU A C 1
ATOM 4366 O O . GLU A 1 531 ? 10.591 -22.839 -86.617 1.00 75.12 531 GLU A O 1
ATOM 4371 N N . ARG A 1 532 ? 12.635 -23.720 -86.880 1.00 73.69 532 ARG A N 1
ATOM 4372 C CA . ARG A 1 532 ? 13.083 -23.354 -85.528 1.00 73.69 532 ARG A CA 1
ATOM 4373 C C . ARG A 1 532 ? 13.110 -21.848 -85.319 1.00 73.69 532 ARG A C 1
ATOM 4375 O O . ARG A 1 532 ? 12.682 -21.398 -84.263 1.00 73.69 532 ARG A O 1
ATOM 4382 N N . LYS A 1 533 ? 13.607 -21.063 -86.278 1.00 80.19 533 LYS A N 1
ATOM 4383 C CA . LYS A 1 533 ? 13.668 -19.599 -86.153 1.00 80.19 533 LYS A CA 1
ATOM 4384 C C . LYS A 1 533 ? 12.271 -18.998 -86.076 1.00 80.19 533 LYS A C 1
ATOM 4386 O O . LYS A 1 533 ? 12.027 -18.186 -85.189 1.00 80.19 533 LYS A O 1
ATOM 4391 N N . GLU A 1 534 ? 11.346 -19.444 -86.920 1.00 80.75 534 GLU A N 1
ATOM 4392 C CA . GLU A 1 534 ? 9.958 -18.980 -86.885 1.00 80.75 534 GLU A CA 1
ATOM 4393 C C . GLU A 1 534 ? 9.244 -19.378 -85.590 1.00 80.75 534 GLU A C 1
ATOM 4395 O O . GLU A 1 534 ? 8.559 -18.554 -84.978 1.00 80.75 534 GLU A O 1
ATOM 4400 N N . GLN A 1 535 ? 9.434 -20.617 -85.129 1.00 77.81 535 GLN A N 1
ATOM 4401 C CA . GLN A 1 535 ? 8.850 -21.084 -83.875 1.00 77.81 535 GLN A CA 1
ATOM 4402 C C . GLN A 1 535 ? 9.444 -20.334 -82.675 1.00 77.81 535 GLN A C 1
ATOM 4404 O O . GLN A 1 535 ? 8.711 -19.870 -81.803 1.00 77.81 535 GLN A O 1
ATOM 4409 N N . GLU A 1 536 ? 10.760 -20.112 -82.667 1.00 79.81 536 GLU A N 1
ATOM 4410 C CA . GLU A 1 536 ? 11.432 -19.308 -81.652 1.00 79.81 536 GLU A CA 1
ATOM 4411 C C . GLU A 1 536 ? 10.966 -17.848 -81.657 1.00 79.81 536 GLU A C 1
ATOM 4413 O O . GLU A 1 536 ? 10.918 -17.229 -80.596 1.00 79.81 536 GLU A O 1
ATOM 4418 N N . GLU A 1 537 ? 10.652 -17.261 -82.812 1.00 83.19 537 GLU A N 1
ATOM 4419 C CA . GLU A 1 537 ? 10.131 -15.894 -82.901 1.00 83.19 537 GLU A CA 1
ATOM 4420 C C . GLU A 1 537 ? 8.705 -15.785 -82.355 1.00 83.19 537 GLU A C 1
ATOM 4422 O O . GLU A 1 537 ? 8.423 -14.862 -81.581 1.00 83.19 537 GLU A O 1
ATOM 4427 N N . ARG A 1 538 ? 7.836 -16.758 -82.661 1.00 79.69 538 ARG A N 1
ATOM 4428 C CA . ARG A 1 538 ? 6.488 -16.854 -82.073 1.00 79.69 538 ARG A CA 1
ATOM 4429 C C . ARG A 1 538 ? 6.563 -17.040 -80.559 1.00 79.69 538 ARG A C 1
ATOM 4431 O O . ARG A 1 538 ? 5.942 -16.277 -79.817 1.00 79.69 538 ARG A O 1
ATOM 4438 N N . ASP A 1 539 ? 7.418 -17.947 -80.093 1.00 77.31 539 ASP A N 1
ATOM 4439 C CA . ASP A 1 539 ? 7.630 -18.193 -78.667 1.00 77.31 539 ASP A CA 1
ATOM 4440 C C . ASP A 1 539 ? 8.223 -16.962 -77.966 1.00 77.31 539 ASP A C 1
ATOM 4442 O O . ASP A 1 539 ? 7.781 -16.584 -76.878 1.00 77.31 539 ASP A O 1
ATOM 4446 N N . LYS A 1 540 ? 9.186 -16.261 -78.583 1.00 83.56 540 LYS A N 1
ATOM 4447 C CA . LYS A 1 540 ? 9.743 -15.001 -78.051 1.00 83.56 540 LYS A CA 1
ATOM 4448 C C . LYS A 1 540 ? 8.655 -13.934 -77.931 1.00 83.56 540 LYS A C 1
ATOM 4450 O O . LYS A 1 540 ? 8.584 -13.268 -76.893 1.00 83.56 540 LYS A O 1
ATOM 4455 N N . HIS A 1 541 ? 7.802 -13.789 -78.943 1.00 85.44 541 HIS A N 1
ATOM 4456 C CA . HIS A 1 541 ? 6.702 -12.830 -78.935 1.00 85.44 541 HIS A CA 1
ATOM 4457 C C . HIS A 1 541 ? 5.669 -13.156 -77.840 1.00 85.44 541 HIS A C 1
ATOM 4459 O O . HIS A 1 541 ? 5.294 -12.281 -77.050 1.00 85.44 541 HIS A O 1
ATOM 4465 N N . ASP A 1 542 ? 5.272 -14.420 -77.704 1.00 81.75 542 ASP A N 1
ATOM 4466 C CA . ASP A 1 542 ? 4.323 -14.850 -76.675 1.00 81.75 542 ASP A CA 1
ATOM 4467 C C . ASP A 1 542 ? 4.905 -14.750 -75.263 1.00 81.75 542 ASP A C 1
ATOM 4469 O O . ASP A 1 542 ? 4.228 -14.289 -74.337 1.00 81.75 542 ASP A O 1
ATOM 4473 N N . ILE A 1 543 ? 6.195 -15.047 -75.085 1.00 78.69 543 ILE A N 1
ATOM 4474 C CA . ILE A 1 543 ? 6.909 -14.826 -73.823 1.00 78.69 543 ILE A CA 1
ATOM 4475 C C . ILE A 1 543 ? 6.910 -13.338 -73.449 1.00 78.69 543 ILE A C 1
ATOM 4477 O O . ILE A 1 543 ? 6.731 -13.008 -72.271 1.00 78.69 543 ILE A O 1
ATOM 4481 N N . VAL A 1 544 ? 7.106 -12.426 -74.406 1.00 87.38 544 VAL A N 1
ATOM 4482 C CA . VAL A 1 544 ? 7.044 -10.974 -74.159 1.00 87.38 544 VAL A CA 1
ATOM 4483 C C . VAL A 1 544 ? 5.629 -10.564 -73.747 1.00 87.38 544 VAL A C 1
ATOM 4485 O O . VAL A 1 544 ? 5.461 -9.933 -72.701 1.00 87.38 544 VAL A O 1
ATOM 4488 N N . LYS A 1 545 ? 4.603 -11.020 -74.468 1.00 88.75 545 LYS A N 1
ATOM 4489 C CA . LYS A 1 545 ? 3.193 -10.718 -74.178 1.00 88.75 545 LYS A CA 1
ATOM 4490 C C . LYS A 1 545 ? 2.742 -11.260 -72.814 1.00 88.75 545 LYS A C 1
ATOM 4492 O O . LYS A 1 545 ? 2.052 -10.575 -72.053 1.00 88.75 545 LYS A O 1
ATOM 4497 N N . ILE A 1 546 ? 3.180 -12.465 -72.443 1.00 83.69 546 ILE A N 1
ATOM 4498 C CA . ILE A 1 546 ? 2.947 -13.053 -71.115 1.00 83.69 546 ILE A CA 1
ATOM 4499 C C . ILE A 1 546 ? 3.681 -12.251 -70.035 1.00 83.69 546 ILE A C 1
ATOM 4501 O O . ILE A 1 546 ? 3.102 -11.972 -68.980 1.00 83.69 546 ILE A O 1
ATOM 4505 N N . LYS A 1 547 ? 4.932 -11.833 -70.277 1.00 85.56 547 LYS A N 1
ATOM 4506 C CA . LYS A 1 547 ? 5.699 -10.989 -69.343 1.00 85.56 547 LYS A CA 1
ATOM 4507 C C . LYS A 1 547 ? 5.019 -9.643 -69.110 1.00 85.56 547 LYS A C 1
ATOM 4509 O O . LYS A 1 547 ? 4.954 -9.209 -67.960 1.00 85.56 547 LYS A O 1
ATOM 4514 N N . GLU A 1 548 ? 4.476 -9.017 -70.147 1.00 87.25 548 GLU A N 1
ATOM 4515 C CA . GLU A 1 548 ? 3.741 -7.754 -70.043 1.00 87.25 548 GLU A CA 1
ATOM 4516 C C . GLU A 1 548 ? 2.449 -7.907 -69.239 1.00 87.25 548 GLU A C 1
ATOM 4518 O O . GLU A 1 548 ? 2.257 -7.183 -68.260 1.00 87.25 548 GLU A O 1
ATOM 4523 N N . ARG A 1 549 ? 1.621 -8.918 -69.542 1.00 84.62 549 ARG A N 1
ATOM 4524 C CA . ARG A 1 549 ? 0.409 -9.232 -68.759 1.00 84.62 549 ARG A CA 1
ATOM 4525 C C . ARG A 1 549 ? 0.735 -9.538 -67.296 1.00 84.62 549 ARG A C 1
ATOM 4527 O O . ARG A 1 549 ? 0.072 -9.045 -66.384 1.00 84.62 549 ARG A O 1
ATOM 4534 N N . MET A 1 550 ? 1.807 -10.289 -67.043 1.00 80.81 550 MET A N 1
ATOM 4535 C CA . MET A 1 550 ? 2.304 -10.577 -65.693 1.00 80.81 550 MET A CA 1
ATOM 4536 C C . MET A 1 550 ? 2.783 -9.318 -64.962 1.00 80.81 550 MET A C 1
ATOM 4538 O O . MET A 1 550 ? 2.617 -9.203 -63.743 1.00 80.81 550 MET A O 1
ATOM 4542 N N . LEU A 1 551 ? 3.388 -8.370 -65.676 1.00 88.00 551 LEU A N 1
ATOM 4543 C CA . LEU A 1 551 ? 3.873 -7.112 -65.118 1.00 88.00 551 LEU A CA 1
ATOM 4544 C C . LEU A 1 551 ? 2.711 -6.152 -64.819 1.00 88.00 551 LEU A C 1
ATOM 4546 O O . LEU A 1 551 ? 2.703 -5.539 -63.749 1.00 88.00 551 LEU A O 1
ATOM 4550 N N . GLN A 1 552 ? 1.701 -6.102 -65.690 1.00 85.94 552 GLN A N 1
ATOM 4551 C CA . GLN A 1 552 ? 0.435 -5.390 -65.487 1.00 85.94 552 GLN A CA 1
ATOM 4552 C C . GLN A 1 552 ? -0.311 -5.934 -64.257 1.00 85.94 552 GLN A C 1
ATOM 4554 O O . GLN A 1 552 ? -0.547 -5.202 -63.295 1.00 85.94 552 GLN A O 1
ATOM 4559 N N . ALA A 1 553 ? -0.534 -7.251 -64.197 1.00 83.69 553 ALA A N 1
ATOM 4560 C CA . ALA A 1 553 ? -1.192 -7.905 -63.067 1.00 83.69 553 ALA A CA 1
ATOM 4561 C C . ALA A 1 553 ? -0.414 -7.719 -61.750 1.00 83.69 553 ALA A C 1
ATOM 4563 O O . ALA A 1 553 ? -0.999 -7.581 -60.673 1.00 83.69 553 ALA A O 1
ATOM 4564 N N . LYS A 1 554 ? 0.927 -7.675 -61.797 1.00 84.38 554 LYS A N 1
ATOM 4565 C CA . LYS A 1 554 ? 1.751 -7.327 -60.627 1.00 84.38 554 LYS A CA 1
ATOM 4566 C C . LYS A 1 554 ? 1.552 -5.875 -60.196 1.00 84.38 554 LYS A C 1
ATOM 4568 O O . LYS A 1 554 ? 1.465 -5.637 -58.991 1.00 84.38 554 LYS A O 1
ATOM 4573 N N . LYS A 1 555 ? 1.477 -4.919 -61.130 1.00 87.75 555 LYS A N 1
ATOM 4574 C CA . LYS A 1 555 ? 1.203 -3.503 -60.826 1.00 87.75 555 LYS A CA 1
ATOM 4575 C C . LYS A 1 555 ? -0.168 -3.339 -60.170 1.00 87.75 555 LYS A C 1
ATOM 4577 O O . LYS A 1 555 ? -0.245 -2.730 -59.106 1.00 87.75 555 LYS A O 1
ATOM 4582 N N . GLU A 1 556 ? -1.204 -3.970 -60.712 1.00 86.81 556 GLU A N 1
ATOM 4583 C CA . GLU A 1 556 ? -2.569 -3.931 -60.167 1.00 86.81 556 GLU A CA 1
ATOM 4584 C C . GLU A 1 556 ? -2.660 -4.585 -58.785 1.00 86.81 556 GLU A C 1
ATOM 4586 O O . GLU A 1 556 ? -3.154 -3.983 -57.831 1.00 86.81 556 GLU A O 1
ATOM 4591 N N . ARG A 1 557 ? -2.074 -5.777 -58.606 1.00 83.38 557 ARG A N 1
ATOM 4592 C CA . ARG A 1 557 ? -2.002 -6.433 -57.287 1.00 83.38 557 ARG A CA 1
ATOM 4593 C C . ARG A 1 557 ? -1.239 -5.584 -56.270 1.00 83.38 557 ARG A C 1
ATOM 4595 O O . ARG A 1 557 ? -1.594 -5.581 -55.090 1.00 83.38 557 ARG A O 1
ATOM 4602 N N . CYS A 1 558 ? -0.190 -4.879 -56.692 1.00 84.56 558 CYS A N 1
ATOM 4603 C CA . CYS A 1 558 ? 0.533 -3.938 -55.838 1.00 84.56 558 CYS A CA 1
ATOM 4604 C C . CYS A 1 558 ? -0.321 -2.714 -55.486 1.00 84.56 558 CYS A C 1
ATOM 4606 O O . CYS A 1 558 ? -0.337 -2.332 -54.316 1.00 84.56 558 CYS A O 1
ATOM 4608 N N . ALA A 1 559 ? -1.062 -2.149 -56.443 1.00 85.44 559 ALA A N 1
ATOM 4609 C CA . ALA A 1 559 ? -1.967 -1.022 -56.227 1.00 85.44 559 ALA A CA 1
ATOM 4610 C C . ALA A 1 559 ? -3.106 -1.382 -55.257 1.00 85.44 559 ALA A C 1
ATOM 4612 O O . ALA A 1 559 ? -3.301 -0.684 -54.264 1.00 85.44 559 ALA A O 1
ATOM 4613 N N . ILE A 1 560 ? -3.760 -2.533 -55.445 1.00 83.44 560 ILE A N 1
ATOM 4614 C CA . ILE A 1 560 ? -4.816 -3.036 -54.548 1.00 83.44 560 ILE A CA 1
ATOM 4615 C C . ILE A 1 560 ? -4.260 -3.297 -53.142 1.00 83.44 560 ILE A C 1
ATOM 4617 O O . ILE A 1 560 ? -4.893 -2.960 -52.141 1.00 83.44 560 ILE A O 1
ATOM 4621 N N . LYS A 1 561 ? -3.052 -3.867 -53.027 1.00 79.94 561 LYS A N 1
ATOM 4622 C CA . LYS A 1 561 ? -2.390 -4.060 -51.723 1.00 79.94 561 LYS A CA 1
ATOM 4623 C C . LYS A 1 561 ? -2.057 -2.732 -51.049 1.00 79.94 561 LYS A C 1
ATOM 4625 O O . LYS A 1 561 ? -2.193 -2.636 -49.832 1.00 79.94 561 LYS A O 1
ATOM 4630 N N . LEU A 1 562 ? -1.639 -1.724 -51.814 1.00 79.50 562 LEU A N 1
ATOM 4631 C CA . LEU A 1 562 ? -1.391 -0.369 -51.321 1.00 79.50 562 LEU A CA 1
ATOM 4632 C C . LEU A 1 562 ? -2.684 0.293 -50.843 1.00 79.50 562 LEU A C 1
ATOM 4634 O O . LEU A 1 562 ? -2.703 0.801 -49.726 1.00 79.50 562 LEU A O 1
ATOM 4638 N N . GLN A 1 563 ? -3.766 0.223 -51.618 1.00 81.44 563 GLN A N 1
ATOM 4639 C CA . GLN A 1 563 ? -5.075 0.747 -51.224 1.00 81.44 563 GLN A CA 1
ATOM 4640 C C . GLN A 1 563 ? -5.605 0.045 -49.969 1.00 81.44 563 GLN A C 1
ATOM 4642 O O . GLN A 1 563 ? -5.916 0.717 -48.989 1.00 81.44 563 GLN A O 1
ATOM 4647 N N . LYS A 1 564 ? -5.610 -1.296 -49.918 1.00 78.06 564 LYS A N 1
ATOM 4648 C CA . LYS A 1 564 ? -6.020 -2.054 -48.718 1.00 78.06 564 LYS A CA 1
ATOM 4649 C C . LYS A 1 564 ? -5.152 -1.721 -47.502 1.00 78.06 564 LYS A C 1
ATOM 4651 O O . LYS A 1 564 ? -5.677 -1.538 -46.406 1.00 78.06 564 LYS A O 1
ATOM 4656 N N . PHE A 1 565 ? -3.836 -1.590 -47.684 1.00 80.12 565 PHE A N 1
ATOM 4657 C CA . PHE A 1 565 ? -2.925 -1.172 -46.618 1.00 80.12 565 PHE A CA 1
ATOM 4658 C C . PHE A 1 565 ? -3.253 0.236 -46.110 1.00 80.12 565 PHE A C 1
ATOM 4660 O O . PHE A 1 565 ? -3.301 0.444 -44.900 1.00 80.12 565 PHE A O 1
ATOM 4667 N N . TRP A 1 566 ? -3.514 1.192 -47.004 1.00 74.25 566 TRP A N 1
ATOM 4668 C CA . TRP A 1 566 ? -3.875 2.557 -46.627 1.00 74.25 566 TRP A CA 1
ATOM 4669 C C . TRP A 1 566 ? -5.254 2.640 -45.972 1.00 74.25 566 TRP A C 1
ATOM 4671 O O . TRP A 1 566 ? -5.367 3.298 -44.943 1.00 74.25 566 TRP A O 1
ATOM 4681 N N . HIS A 1 567 ? -6.264 1.919 -46.463 1.00 69.44 567 HIS A N 1
ATOM 4682 C CA . HIS A 1 567 ? -7.580 1.844 -45.820 1.00 69.44 567 HIS A CA 1
ATOM 4683 C C . HIS A 1 567 ? -7.514 1.221 -44.419 1.00 69.44 567 HIS A C 1
ATOM 4685 O O . HIS A 1 567 ? -8.192 1.692 -43.513 1.00 69.44 567 HIS A O 1
ATOM 4691 N N . GLN A 1 568 ? -6.644 0.231 -44.193 1.00 67.44 568 GLN A N 1
ATOM 4692 C CA . GLN A 1 568 ? -6.434 -0.352 -42.860 1.00 67.44 568 GLN A CA 1
ATOM 4693 C C . GLN A 1 568 ? -5.562 0.523 -41.944 1.00 67.44 568 GLN A C 1
ATOM 4695 O O . GLN A 1 568 ? -5.748 0.534 -40.727 1.00 67.44 568 GLN A O 1
ATOM 4700 N N . GLN A 1 569 ? -4.586 1.254 -42.492 1.00 72.12 569 GLN A N 1
ATOM 4701 C CA . GLN A 1 569 ? -3.687 2.101 -41.703 1.00 72.12 569 GLN A CA 1
ATOM 4702 C C . GLN A 1 569 ? -4.246 3.495 -41.424 1.00 72.12 569 GLN A C 1
ATOM 4704 O O . GLN A 1 569 ? -3.860 4.080 -40.415 1.00 72.12 569 GLN A O 1
ATOM 4709 N N . SER A 1 570 ? -5.132 4.049 -42.257 1.00 72.19 570 SER A N 1
ATOM 4710 C CA . SER A 1 570 ? -5.634 5.416 -42.066 1.00 72.19 570 SER A CA 1
ATOM 4711 C C . SER A 1 570 ? -6.378 5.596 -40.733 1.00 72.19 570 SER A C 1
ATOM 4713 O O . SER A 1 570 ? -6.031 6.543 -40.019 1.00 72.19 570 SER A O 1
ATOM 4715 N N . PRO A 1 571 ? -7.267 4.678 -40.290 1.00 71.75 571 PRO A N 1
ATOM 4716 C CA . PRO A 1 571 ? -7.936 4.798 -38.996 1.00 71.75 571 PRO A CA 1
ATOM 4717 C C . PRO A 1 571 ? -6.949 4.632 -37.840 1.00 71.75 571 PRO A C 1
ATOM 4719 O O . PRO A 1 571 ? -7.002 5.377 -36.867 1.00 71.75 571 PRO A O 1
ATOM 4722 N N . LEU A 1 572 ? -5.972 3.726 -37.972 1.00 68.06 572 LEU A N 1
ATOM 4723 C CA . LEU A 1 572 ? -4.919 3.528 -36.971 1.00 68.06 572 LEU A CA 1
ATOM 4724 C C . LEU A 1 572 ? -3.992 4.742 -36.853 1.00 68.06 572 LEU A C 1
ATOM 4726 O O . LEU A 1 572 ? -3.557 5.087 -35.756 1.00 68.06 572 LEU A O 1
ATOM 4730 N N . MET A 1 573 ? -3.673 5.401 -37.966 1.00 74.62 573 MET A N 1
ATOM 4731 C CA . MET A 1 573 ? -2.858 6.612 -37.983 1.00 74.62 573 MET A CA 1
ATOM 4732 C C . MET A 1 573 ? -3.642 7.816 -37.453 1.00 74.62 573 MET A C 1
ATOM 4734 O O . MET A 1 573 ? -3.063 8.595 -36.700 1.00 74.62 573 MET A O 1
ATOM 4738 N N . ARG A 1 574 ? -4.944 7.936 -37.758 1.00 73.81 574 ARG A N 1
ATOM 4739 C CA . ARG A 1 574 ? -5.846 8.923 -37.136 1.00 73.81 574 ARG A CA 1
ATOM 4740 C C . ARG A 1 574 ? -5.949 8.695 -35.628 1.00 73.81 574 ARG A C 1
ATOM 4742 O O . ARG A 1 574 ? -5.676 9.613 -34.867 1.00 73.81 574 ARG A O 1
ATOM 4749 N N . ALA A 1 575 ? -6.188 7.462 -35.185 1.00 68.62 575 ALA A N 1
ATOM 4750 C CA . ALA A 1 575 ? -6.210 7.102 -33.768 1.00 68.62 575 ALA A CA 1
ATOM 4751 C C . ALA A 1 575 ? -4.872 7.394 -33.072 1.00 68.62 575 ALA A C 1
ATOM 4753 O O . ALA A 1 575 ? -4.848 7.943 -31.977 1.00 68.62 575 ALA A O 1
ATOM 4754 N N . ARG A 1 576 ? -3.732 7.102 -33.715 1.00 76.19 576 ARG A N 1
ATOM 4755 C CA . ARG A 1 576 ? -2.407 7.457 -33.179 1.00 76.19 576 ARG A CA 1
ATOM 4756 C C . ARG A 1 576 ? -2.175 8.963 -33.104 1.00 76.19 576 ARG A C 1
ATOM 4758 O O . ARG A 1 576 ? -1.502 9.389 -32.170 1.00 76.19 576 ARG A O 1
ATOM 4765 N N . ARG A 1 577 ? -2.686 9.753 -34.057 1.00 81.75 577 ARG A N 1
ATOM 4766 C CA . ARG A 1 577 ? -2.644 11.223 -33.985 1.00 81.75 577 ARG A CA 1
ATOM 4767 C C . ARG A 1 577 ? -3.497 11.724 -32.828 1.00 81.75 577 ARG A C 1
ATOM 4769 O O . ARG A 1 577 ? -2.927 12.385 -31.975 1.00 81.75 577 ARG A O 1
ATOM 4776 N N . MET A 1 578 ? -4.744 11.265 -32.702 1.00 80.31 578 MET A N 1
ATOM 4777 C CA . MET A 1 578 ? -5.619 11.615 -31.575 1.00 80.31 578 MET A CA 1
ATOM 4778 C C . MET A 1 578 ? -5.001 11.237 -30.223 1.00 80.31 578 MET A C 1
ATOM 4780 O O . MET A 1 578 ? -5.018 12.027 -29.291 1.00 80.31 578 MET A O 1
ATOM 4784 N N . ILE A 1 579 ? -4.381 10.057 -30.102 1.00 80.62 579 ILE A N 1
ATOM 4785 C CA . ILE A 1 579 ? -3.675 9.662 -28.870 1.00 80.62 579 ILE A CA 1
ATOM 4786 C C . ILE A 1 579 ? -2.454 10.557 -28.623 1.00 80.62 579 ILE A C 1
ATOM 4788 O O . ILE A 1 579 ? -2.157 10.887 -27.479 1.00 80.62 579 ILE A O 1
ATOM 4792 N N . LYS A 1 580 ? -1.713 10.936 -29.671 1.00 84.88 580 LYS A N 1
ATOM 4793 C CA . LYS A 1 580 ? -0.554 11.827 -29.545 1.00 84.88 580 LYS A CA 1
ATOM 4794 C C . LYS A 1 580 ? -0.977 13.253 -29.181 1.00 84.88 580 LYS A C 1
ATOM 4796 O O . LYS A 1 580 ? -0.270 13.883 -28.408 1.00 84.88 580 LYS A O 1
ATOM 4801 N N . GLU A 1 581 ? -2.090 13.737 -29.717 1.00 85.75 581 GLU A N 1
ATOM 4802 C CA . GLU A 1 581 ? -2.706 15.026 -29.386 1.00 85.75 581 GLU A CA 1
ATOM 4803 C C . GLU A 1 581 ? -3.204 15.021 -27.943 1.00 85.75 581 GLU A C 1
ATOM 4805 O O . GLU A 1 581 ? -2.710 15.822 -27.163 1.00 85.75 581 GLU A O 1
ATOM 4810 N N . LYS A 1 582 ? -3.985 14.013 -27.528 1.00 83.62 582 LYS A N 1
ATOM 4811 C CA . LYS A 1 582 ? -4.383 13.839 -26.121 1.00 83.62 582 LYS A CA 1
ATOM 4812 C C . LYS A 1 582 ? -3.188 13.768 -25.172 1.00 83.62 582 LYS A C 1
ATOM 4814 O O . LYS A 1 582 ? -3.223 14.356 -24.104 1.00 83.62 582 LYS A O 1
ATOM 4819 N N . ARG A 1 583 ? -2.102 13.082 -25.555 1.00 81.38 583 ARG A N 1
ATOM 4820 C CA . ARG A 1 583 ? -0.865 13.059 -24.751 1.00 81.38 583 ARG A CA 1
ATOM 4821 C C . ARG A 1 583 ? -0.206 14.429 -24.659 1.00 81.38 583 ARG A C 1
ATOM 4823 O O . ARG A 1 583 ? 0.232 14.809 -23.585 1.00 81.38 583 ARG A O 1
ATOM 4830 N N . LYS A 1 584 ? -0.144 15.173 -25.766 1.00 89.00 584 LYS A N 1
ATOM 4831 C CA . LYS A 1 584 ? 0.366 16.549 -25.757 1.00 89.00 584 LYS A CA 1
ATOM 4832 C C . LYS A 1 584 ? -0.502 17.460 -24.891 1.00 89.00 584 LYS A C 1
ATOM 4834 O O . LYS A 1 584 ? 0.059 18.274 -24.175 1.00 89.00 584 LYS A O 1
ATOM 4839 N N . GLU A 1 585 ? -1.823 17.310 -24.931 1.00 86.31 585 GLU A N 1
ATOM 4840 C CA . GLU A 1 585 ? -2.763 18.042 -24.073 1.00 86.31 585 GLU A CA 1
ATOM 4841 C C . GLU A 1 585 ? -2.546 17.697 -22.596 1.00 86.31 585 GLU A C 1
ATOM 4843 O O . GLU A 1 585 ? -2.418 18.601 -21.776 1.00 86.31 585 GLU A O 1
ATOM 4848 N N . THR A 1 586 ? -2.408 16.411 -22.250 1.00 85.06 586 THR A N 1
ATOM 4849 C CA . THR A 1 586 ? -2.116 15.999 -20.868 1.00 85.06 586 THR A CA 1
ATOM 4850 C C . THR A 1 586 ? -0.738 16.460 -20.401 1.00 85.06 586 THR A C 1
ATOM 4852 O O . THR A 1 586 ? -0.597 16.887 -19.258 1.00 85.06 586 THR A O 1
ATOM 4855 N N . ASP A 1 587 ? 0.274 16.407 -21.272 1.00 86.12 587 ASP A N 1
ATOM 4856 C CA . ASP A 1 587 ? 1.630 16.867 -20.962 1.00 86.12 587 ASP A CA 1
ATOM 4857 C C . ASP A 1 587 ? 1.651 18.393 -20.783 1.00 86.12 587 ASP A C 1
ATOM 4859 O O . ASP A 1 587 ? 2.278 18.891 -19.850 1.00 86.12 587 ASP A O 1
ATOM 4863 N N . ALA A 1 588 ? 0.930 19.137 -21.628 1.00 88.81 588 ALA A N 1
ATOM 4864 C CA . ALA A 1 588 ? 0.776 20.585 -21.510 1.00 88.81 588 ALA A CA 1
ATOM 4865 C C . ALA A 1 588 ? 0.027 20.970 -20.225 1.00 88.81 588 ALA A C 1
ATOM 4867 O O . ALA A 1 588 ? 0.489 21.849 -19.498 1.00 88.81 588 ALA A O 1
ATOM 4868 N N . TYR A 1 589 ? -1.064 20.271 -19.895 1.00 89.50 589 TYR A N 1
ATOM 4869 C CA . TYR A 1 589 ? -1.788 20.448 -18.633 1.00 89.50 589 TYR A CA 1
ATOM 4870 C C . TYR A 1 589 ? -0.886 20.167 -17.424 1.00 89.50 589 TYR A C 1
ATOM 4872 O O . TYR A 1 589 ? -0.849 20.948 -16.477 1.00 89.50 589 TYR A O 1
ATOM 4880 N N . TYR A 1 590 ? -0.088 19.096 -17.466 1.00 88.75 590 TYR A N 1
ATOM 4881 C CA . TYR A 1 590 ? 0.846 18.769 -16.388 1.00 88.75 590 TYR A CA 1
ATOM 4882 C C . TYR A 1 590 ? 1.970 19.806 -16.250 1.00 88.75 590 TYR A C 1
ATOM 4884 O O . TYR A 1 590 ? 2.348 20.175 -15.138 1.00 88.75 590 TYR A O 1
ATOM 4892 N N . GLN A 1 591 ? 2.493 20.322 -17.364 1.00 90.94 591 GLN A N 1
ATOM 4893 C CA . GLN A 1 591 ? 3.462 21.419 -17.341 1.00 90.94 591 GLN A CA 1
ATOM 4894 C C . GLN A 1 591 ? 2.857 22.689 -16.734 1.00 90.94 591 GLN A C 1
ATOM 4896 O O . GLN A 1 591 ? 3.499 23.313 -15.888 1.00 90.94 591 GLN A O 1
ATOM 4901 N N . GLN A 1 592 ? 1.619 23.039 -17.096 1.00 91.38 592 GLN A N 1
ATOM 4902 C CA . GLN A 1 592 ? 0.891 24.145 -16.469 1.00 91.38 592 GLN A CA 1
ATOM 4903 C C . GLN A 1 592 ? 0.697 23.909 -14.967 1.00 91.38 592 GLN A C 1
ATOM 4905 O O . GLN A 1 592 ? 1.009 24.792 -14.175 1.00 91.38 592 GLN A O 1
ATOM 4910 N N . TYR A 1 593 ? 0.316 22.697 -14.560 1.00 92.81 593 TYR A N 1
ATOM 4911 C CA . TYR A 1 593 ? 0.170 22.321 -13.152 1.00 92.81 593 TYR A CA 1
ATOM 4912 C C . TYR A 1 593 ? 1.476 22.495 -12.359 1.00 92.81 593 TYR A C 1
ATOM 4914 O O . TYR A 1 593 ? 1.472 22.997 -11.234 1.00 92.81 593 TYR A O 1
ATOM 4922 N N . LEU A 1 594 ? 2.624 22.129 -12.940 1.00 91.88 594 LEU A N 1
ATOM 4923 C CA . LEU A 1 594 ? 3.929 22.339 -12.306 1.00 91.88 594 LEU A CA 1
ATOM 4924 C C . LEU A 1 594 ? 4.283 23.826 -12.166 1.00 91.88 594 LEU A C 1
ATOM 4926 O O . LEU A 1 594 ? 4.826 24.225 -11.132 1.00 91.88 594 LEU A O 1
ATOM 4930 N N . LEU A 1 595 ? 3.985 24.639 -13.183 1.00 93.56 595 LEU A N 1
ATOM 4931 C CA . LEU A 1 595 ? 4.191 26.090 -13.138 1.00 93.56 595 LEU A CA 1
ATOM 4932 C C . LEU A 1 595 ? 3.295 26.747 -12.084 1.00 93.56 595 LEU A C 1
ATOM 4934 O O . LEU A 1 595 ? 3.771 27.568 -11.300 1.00 93.56 595 LEU A O 1
ATOM 4938 N N . ASP A 1 596 ? 2.034 26.336 -12.016 1.00 93.06 596 ASP A N 1
ATOM 4939 C CA . ASP A 1 596 ? 1.062 26.802 -11.031 1.00 93.06 596 ASP A CA 1
ATOM 4940 C C . ASP A 1 596 ? 1.506 26.431 -9.611 1.00 93.06 596 ASP A C 1
ATOM 4942 O O . ASP A 1 596 ? 1.600 27.301 -8.747 1.00 93.06 596 ASP A O 1
ATOM 4946 N N . ARG A 1 597 ? 1.951 25.189 -9.385 1.00 90.00 597 ARG A N 1
ATOM 4947 C CA . ARG A 1 597 ? 2.511 24.751 -8.094 1.00 90.00 597 ARG A CA 1
ATOM 4948 C C . ARG A 1 597 ? 3.773 25.522 -7.699 1.00 90.00 597 ARG A C 1
ATOM 4950 O O . ARG A 1 597 ? 4.046 25.694 -6.509 1.00 90.00 597 ARG A O 1
ATOM 4957 N N . LYS A 1 598 ? 4.572 25.971 -8.673 1.00 94.00 598 LYS A N 1
ATOM 4958 C CA . LYS A 1 598 ? 5.725 26.844 -8.417 1.00 94.00 598 LYS A CA 1
ATOM 4959 C C . LYS A 1 598 ? 5.256 28.229 -7.964 1.00 94.00 598 LYS A C 1
ATOM 4961 O O . LYS A 1 598 ? 5.739 28.692 -6.934 1.00 94.00 598 LYS A O 1
ATOM 4966 N N . LYS A 1 599 ? 4.270 28.824 -8.649 1.00 93.25 599 LYS A N 1
ATOM 4967 C CA . LYS A 1 599 ? 3.650 30.104 -8.258 1.00 93.25 599 LYS A CA 1
ATOM 4968 C C . LYS A 1 599 ? 3.018 30.037 -6.866 1.00 93.25 599 LYS A C 1
ATOM 4970 O O . LYS A 1 599 ? 3.213 30.942 -6.067 1.00 93.25 599 LYS A O 1
ATOM 4975 N N . GLU A 1 600 ? 2.340 28.943 -6.517 1.00 90.75 600 GLU A N 1
ATOM 4976 C CA . GLU A 1 600 ? 1.741 28.757 -5.183 1.00 90.75 600 GLU A CA 1
ATOM 4977 C C . GLU A 1 600 ? 2.754 28.739 -4.030 1.00 90.75 600 GLU A C 1
ATOM 4979 O O . GLU A 1 600 ? 2.420 29.029 -2.876 1.00 90.75 600 GLU A O 1
ATOM 4984 N N . ARG A 1 601 ? 4.001 28.352 -4.310 1.00 91.44 601 ARG A N 1
ATOM 4985 C CA . ARG A 1 601 ? 5.071 28.353 -3.306 1.00 91.44 601 ARG A CA 1
ATOM 4986 C C . ARG A 1 601 ? 5.641 29.746 -3.067 1.00 91.44 601 ARG A C 1
ATOM 4988 O O . ARG A 1 601 ? 6.285 29.943 -2.040 1.00 91.44 601 ARG A O 1
ATOM 4995 N N . GLU A 1 602 ? 5.397 30.702 -3.960 1.00 94.94 602 GLU A N 1
ATOM 4996 C CA . GLU A 1 602 ? 5.863 32.073 -3.790 1.00 94.94 602 GLU A CA 1
ATOM 4997 C C . GLU A 1 602 ? 5.154 32.739 -2.605 1.00 94.94 602 GLU A C 1
ATOM 4999 O O . GLU A 1 602 ? 3.926 32.737 -2.494 1.00 94.94 602 GLU A O 1
ATOM 5004 N N . LEU A 1 603 ? 5.933 33.363 -1.716 1.00 91.12 603 LEU A N 1
ATOM 5005 C CA . LEU A 1 603 ? 5.409 34.031 -0.519 1.00 91.12 603 LEU A CA 1
ATOM 5006 C C . LEU A 1 603 ? 4.365 35.105 -0.859 1.00 91.12 603 LEU A C 1
ATOM 5008 O O . LEU A 1 603 ? 3.342 35.202 -0.184 1.00 91.12 603 LEU A O 1
ATOM 5012 N N . ARG A 1 604 ? 4.569 35.855 -1.953 1.00 93.12 604 ARG A N 1
ATOM 5013 C CA . ARG A 1 604 ? 3.610 36.860 -2.450 1.00 93.12 604 ARG A CA 1
ATOM 5014 C C . ARG A 1 604 ? 2.260 36.240 -2.799 1.00 93.12 604 ARG A C 1
ATOM 5016 O O . ARG A 1 604 ? 1.219 36.811 -2.479 1.00 93.12 604 ARG A O 1
ATOM 5023 N N . PHE A 1 605 ? 2.273 35.074 -3.442 1.00 94.31 605 PHE A N 1
ATOM 5024 C CA . PHE A 1 605 ? 1.052 34.364 -3.794 1.00 94.31 605 PHE A CA 1
ATOM 5025 C C . PHE A 1 605 ? 0.338 33.861 -2.535 1.00 94.31 605 PHE A C 1
ATOM 5027 O O . PHE A 1 605 ? -0.867 34.058 -2.405 1.00 94.31 605 PHE A O 1
ATOM 5034 N N . ARG A 1 606 ? 1.074 33.309 -1.562 1.00 91.94 606 ARG A N 1
ATOM 5035 C CA . ARG A 1 606 ? 0.514 32.861 -0.274 1.00 91.94 606 ARG A CA 1
ATOM 5036 C C . ARG A 1 606 ? -0.093 33.999 0.543 1.00 91.94 606 ARG A C 1
ATOM 5038 O O . ARG A 1 606 ? -1.176 33.829 1.090 1.00 91.94 606 ARG A O 1
ATOM 5045 N N . ALA A 1 607 ? 0.548 35.165 0.581 1.00 92.00 607 ALA A N 1
ATOM 5046 C CA . ALA A 1 607 ? 0.011 36.347 1.254 1.00 92.00 607 ALA A CA 1
ATOM 5047 C C . ALA A 1 607 ? -1.282 36.843 0.582 1.00 92.00 607 ALA A C 1
ATOM 5049 O O . ALA A 1 607 ? -2.289 37.073 1.251 1.00 92.00 607 ALA A O 1
ATOM 5050 N N . LYS A 1 608 ? -1.315 36.914 -0.757 1.00 91.19 608 LYS A N 1
ATOM 5051 C CA . LYS A 1 608 ? -2.549 37.230 -1.499 1.00 91.19 608 LYS A CA 1
ATOM 5052 C C . LYS A 1 608 ? -3.632 36.175 -1.280 1.00 91.19 608 LYS A C 1
ATOM 5054 O O . LYS A 1 608 ? -4.797 36.520 -1.104 1.00 91.19 608 LYS A O 1
ATOM 5059 N N . GLN A 1 609 ? -3.251 34.901 -1.236 1.00 91.88 609 GLN A N 1
ATOM 5060 C CA . GLN A 1 609 ? -4.146 33.793 -0.922 1.00 91.88 609 GLN A CA 1
ATOM 5061 C C . GLN A 1 609 ? -4.666 33.894 0.511 1.00 91.88 609 GLN A C 1
ATOM 5063 O O . GLN A 1 609 ? -5.804 33.514 0.753 1.00 91.88 609 GLN A O 1
ATOM 5068 N N . PHE A 1 610 ? -3.895 34.428 1.453 1.00 89.56 610 PHE A N 1
ATOM 5069 C CA . PHE A 1 610 ? -4.360 34.642 2.816 1.00 89.56 610 PHE A CA 1
ATOM 5070 C C . PHE A 1 610 ? -5.494 35.690 2.867 1.00 89.56 610 PHE A C 1
ATOM 5072 O O . PHE A 1 610 ? -6.532 35.490 3.499 1.00 89.56 610 PHE A O 1
ATOM 5079 N N . ILE A 1 611 ? -5.343 36.767 2.095 1.00 91.94 611 ILE A N 1
ATOM 5080 C CA . ILE A 1 611 ? -6.299 37.885 2.017 1.00 91.94 611 ILE A CA 1
ATOM 5081 C C . ILE A 1 611 ? -7.495 37.569 1.089 1.00 91.94 611 ILE A C 1
ATOM 5083 O O . ILE A 1 611 ? -8.443 38.340 1.014 1.00 91.94 611 ILE A O 1
ATOM 5087 N N . GLY A 1 612 ? -7.487 36.439 0.373 1.00 89.88 612 GLY A N 1
ATOM 5088 C CA . GLY A 1 612 ? -8.529 36.117 -0.615 1.00 89.88 612 GLY A CA 1
ATOM 5089 C C . GLY A 1 612 ? -8.403 36.893 -1.932 1.00 89.88 612 GLY A C 1
ATOM 5090 O O . GLY A 1 612 ? -9.351 36.993 -2.698 1.00 89.88 612 GLY A O 1
ATOM 5091 N N . LYS A 1 613 ? -7.224 37.457 -2.216 1.00 92.44 613 LYS A N 1
ATOM 5092 C CA . LYS A 1 613 ? -6.909 38.198 -3.452 1.00 92.44 613 LYS A CA 1
ATOM 5093 C C . LYS A 1 613 ? -5.919 37.444 -4.350 1.00 92.44 613 LYS A C 1
ATOM 5095 O O . LYS A 1 613 ? -5.220 38.058 -5.159 1.00 92.44 613 LYS A O 1
ATOM 5100 N N . ALA A 1 614 ? -5.778 36.128 -4.175 1.00 91.50 614 ALA A N 1
ATOM 5101 C CA . ALA A 1 614 ? -4.903 35.339 -5.039 1.00 91.50 614 ALA A CA 1
ATOM 5102 C C . ALA A 1 614 ? -5.481 35.273 -6.461 1.00 91.50 614 ALA A C 1
ATOM 5104 O O . ALA A 1 614 ? -6.676 35.010 -6.608 1.00 91.50 614 ALA A O 1
ATOM 5105 N N . PRO A 1 615 ? -4.658 35.486 -7.506 1.00 93.25 615 PRO A N 1
ATOM 5106 C CA . PRO A 1 615 ? -5.107 35.279 -8.874 1.00 93.25 615 PRO A CA 1
ATOM 5107 C C . PRO A 1 615 ? -5.469 33.803 -9.080 1.00 93.25 615 PRO A C 1
ATOM 5109 O O . PRO A 1 615 ? -4.827 32.914 -8.516 1.00 93.25 615 PRO A O 1
ATOM 5112 N N . ILE A 1 616 ? -6.508 33.561 -9.878 1.00 93.12 616 ILE A N 1
ATOM 5113 C CA . ILE A 1 616 ? -6.953 32.211 -10.234 1.00 93.12 616 ILE A CA 1
ATOM 5114 C C . ILE A 1 616 ? -5.886 31.558 -11.107 1.00 93.12 616 ILE A C 1
ATOM 5116 O O . ILE A 1 616 ? -5.397 32.175 -12.056 1.00 93.12 616 ILE A O 1
ATOM 5120 N N . LEU A 1 617 ? -5.523 30.321 -10.780 1.00 95.25 617 LEU A N 1
ATOM 5121 C CA . LEU A 1 617 ? -4.600 29.545 -11.591 1.00 95.25 617 LEU A CA 1
ATOM 5122 C C . LEU A 1 617 ? -5.384 28.765 -12.661 1.00 95.25 617 LEU A C 1
ATOM 5124 O O . LEU A 1 617 ? -6.478 28.278 -12.375 1.00 95.25 617 LEU A O 1
ATOM 5128 N N . PRO A 1 618 ? -4.852 28.618 -13.888 1.00 91.50 618 PRO A N 1
ATOM 5129 C CA . PRO A 1 618 ? -5.530 27.899 -14.970 1.00 91.50 618 PRO A CA 1
ATOM 5130 C C . PRO A 1 618 ? -5.883 26.449 -14.626 1.00 91.50 618 PRO A C 1
ATOM 5132 O O . PRO A 1 618 ? -6.866 25.920 -15.136 1.00 91.50 618 PRO A O 1
ATOM 5135 N N . THR A 1 619 ? -5.085 25.801 -13.771 1.00 92.62 619 THR A N 1
ATOM 5136 C CA . THR A 1 619 ? -5.309 24.405 -13.365 1.00 92.62 619 THR A CA 1
ATOM 5137 C C . THR A 1 619 ? -6.255 24.236 -12.178 1.00 92.62 619 THR A C 1
ATOM 5139 O O . THR A 1 619 ? -6.557 23.103 -11.797 1.00 92.62 619 THR A O 1
ATOM 5142 N N . ASP A 1 620 ? -6.755 25.332 -11.604 1.00 92.06 620 ASP A N 1
ATOM 5143 C CA . ASP A 1 620 ? -7.667 25.277 -10.470 1.00 92.06 620 ASP A CA 1
ATOM 5144 C C . ASP A 1 620 ? -9.012 24.668 -10.856 1.00 92.06 620 ASP A C 1
ATOM 5146 O O . ASP A 1 620 ? -9.712 25.158 -11.745 1.00 92.06 620 ASP A O 1
ATOM 5150 N N . SER A 1 621 ? -9.433 23.667 -10.081 1.00 91.00 621 SER A N 1
ATOM 5151 C CA . SER A 1 621 ? -10.831 23.237 -10.038 1.00 91.00 621 SER A CA 1
ATOM 5152 C C . SER A 1 621 ? -11.743 24.431 -9.714 1.00 91.00 621 SER A C 1
ATOM 5154 O O . SER A 1 621 ? -11.323 25.321 -8.966 1.00 91.00 621 SER A O 1
ATOM 5156 N N . PRO A 1 622 ? -12.997 24.463 -10.191 1.00 87.12 622 PRO A N 1
ATOM 5157 C CA . PRO A 1 622 ? -13.898 25.586 -9.930 1.00 87.12 622 PRO A CA 1
ATOM 5158 C C . PRO A 1 622 ? -13.997 25.893 -8.426 1.00 87.12 622 PRO A C 1
ATOM 5160 O O . PRO A 1 622 ? -13.899 27.050 -8.025 1.00 87.12 622 PRO A O 1
ATOM 5163 N N . VAL A 1 623 ? -14.053 24.860 -7.574 1.00 89.25 623 VAL A N 1
ATOM 5164 C CA . VAL A 1 623 ? -14.054 24.981 -6.103 1.00 89.25 623 VAL A CA 1
ATOM 5165 C C . VAL A 1 623 ? -12.835 25.744 -5.595 1.00 89.25 623 VAL A C 1
ATOM 5167 O O . VAL A 1 623 ? -12.962 26.679 -4.807 1.00 89.25 623 VAL A O 1
ATOM 5170 N N . THR A 1 624 ? -11.641 25.374 -6.061 1.00 90.12 624 THR A N 1
ATOM 5171 C CA . THR A 1 624 ? -10.405 26.063 -5.674 1.00 90.12 624 THR A CA 1
ATOM 5172 C C . THR A 1 624 ? -10.382 27.510 -6.156 1.00 90.12 624 THR A C 1
ATOM 5174 O O . THR A 1 624 ? -9.897 28.366 -5.418 1.00 90.12 624 THR A O 1
ATOM 5177 N N . GLN A 1 625 ? -10.974 27.817 -7.316 1.00 91.88 625 GLN A N 1
ATOM 5178 C CA . GLN A 1 625 ? -11.110 29.200 -7.791 1.00 91.88 625 GLN A CA 1
ATOM 5179 C C . GLN A 1 625 ? -11.962 30.034 -6.824 1.00 91.88 625 GLN A C 1
ATOM 5181 O O . GLN A 1 625 ? -11.558 31.133 -6.435 1.00 91.88 625 GLN A O 1
ATOM 5186 N N . CYS A 1 626 ? -13.097 29.492 -6.368 1.00 88.50 626 CYS A N 1
ATOM 5187 C CA . CYS A 1 626 ? -13.940 30.135 -5.358 1.00 88.50 626 CYS A CA 1
ATOM 5188 C C . CYS A 1 626 ? -13.219 30.272 -4.010 1.00 88.50 626 CYS A C 1
ATOM 5190 O O . CYS A 1 626 ? -13.211 31.357 -3.429 1.00 88.50 626 CYS A O 1
ATOM 5192 N N . LEU A 1 627 ? -12.535 29.225 -3.537 1.00 89.88 627 LEU A N 1
ATOM 5193 C CA . LEU A 1 627 ? -11.776 29.279 -2.285 1.00 89.88 627 LEU A CA 1
ATOM 5194 C C . LEU A 1 627 ? -10.671 30.340 -2.335 1.00 89.88 627 LEU A C 1
ATOM 5196 O O . LEU A 1 627 ? -10.484 31.059 -1.356 1.00 89.88 627 LEU A O 1
ATOM 5200 N N . ARG A 1 628 ? -9.956 30.502 -3.457 1.00 91.00 628 ARG A N 1
ATOM 5201 C CA . ARG A 1 628 ? -8.893 31.519 -3.583 1.00 91.00 628 ARG A CA 1
ATOM 5202 C C . ARG A 1 628 ? -9.395 32.953 -3.442 1.00 91.00 628 ARG A C 1
ATOM 5204 O O . ARG A 1 628 ? -8.625 33.793 -2.977 1.00 91.00 628 ARG A O 1
ATOM 5211 N N . ARG A 1 629 ? -10.661 33.208 -3.781 1.00 88.12 629 ARG A N 1
ATOM 5212 C CA . ARG A 1 629 ? -11.328 34.507 -3.599 1.00 88.12 629 ARG A CA 1
ATOM 5213 C C . ARG A 1 629 ? -11.784 34.761 -2.161 1.00 88.12 629 ARG A C 1
ATOM 5215 O O . ARG A 1 629 ? -12.037 35.898 -1.786 1.00 88.12 629 ARG A O 1
ATOM 5222 N N . MET A 1 630 ? -11.884 33.714 -1.344 1.00 89.56 630 MET A N 1
ATOM 5223 C CA . MET A 1 630 ? -12.262 33.833 0.062 1.00 89.56 630 MET A CA 1
ATOM 5224 C C . MET A 1 630 ? -11.055 34.182 0.930 1.00 89.56 630 MET A C 1
ATOM 5226 O O . MET A 1 630 ? -9.956 33.652 0.734 1.00 89.56 630 MET A O 1
ATOM 5230 N N . THR A 1 631 ? -11.285 35.021 1.936 1.00 92.06 631 THR A N 1
ATOM 5231 C CA . THR A 1 631 ? -10.322 35.274 3.019 1.00 92.06 631 THR A CA 1
ATOM 5232 C C . THR A 1 631 ? -10.077 33.996 3.832 1.00 92.06 631 THR A C 1
ATOM 5234 O O . THR A 1 631 ? -10.934 33.110 3.888 1.00 92.06 631 THR A O 1
ATOM 5237 N N . VAL A 1 632 ? -8.928 33.876 4.510 1.00 88.56 632 VAL A N 1
ATOM 5238 C CA . VAL A 1 632 ? -8.650 32.695 5.360 1.00 88.56 632 VAL A CA 1
ATOM 5239 C C . VAL A 1 632 ? -9.715 32.481 6.428 1.00 88.56 632 VAL A C 1
ATOM 5241 O O . VAL A 1 632 ? -10.083 31.339 6.684 1.00 88.56 632 VAL A O 1
ATOM 5244 N N . LEU A 1 633 ? -10.255 33.552 7.012 1.00 87.25 633 LEU A N 1
ATOM 5245 C CA . LEU A 1 633 ? -11.316 33.445 8.014 1.00 87.25 633 LEU A CA 1
ATOM 5246 C C . LEU A 1 633 ? -12.599 32.853 7.422 1.00 87.25 633 LEU A C 1
ATOM 5248 O O . LEU A 1 633 ? -13.195 31.965 8.028 1.00 87.25 633 LEU A O 1
ATOM 5252 N N . GLN A 1 634 ? -12.993 33.276 6.217 1.00 87.19 634 GLN A N 1
ATOM 5253 C CA . GLN A 1 634 ? -14.132 32.687 5.505 1.00 87.19 634 GLN A CA 1
ATOM 5254 C C . GLN A 1 634 ? -13.888 31.211 5.182 1.00 87.19 634 GLN A C 1
ATOM 5256 O O . GLN A 1 634 ? -14.765 30.388 5.433 1.00 87.19 634 GLN A O 1
ATOM 5261 N N . ARG A 1 635 ? -12.683 30.849 4.716 1.00 90.56 635 ARG A N 1
ATOM 5262 C CA . ARG A 1 635 ? -12.329 29.439 4.475 1.00 90.56 635 ARG A CA 1
ATOM 5263 C C . ARG A 1 635 ? -12.370 28.616 5.747 1.00 90.56 635 ARG A C 1
ATOM 5265 O O . ARG A 1 635 ? -12.868 27.501 5.719 1.00 90.56 635 ARG A O 1
ATOM 5272 N N . ARG A 1 636 ? -11.867 29.155 6.858 1.00 87.75 636 ARG A N 1
ATOM 5273 C CA . ARG A 1 636 ? -11.862 28.452 8.139 1.00 87.75 636 ARG A CA 1
ATOM 5274 C C . ARG A 1 636 ? -13.279 28.252 8.665 1.00 87.75 636 ARG A C 1
ATOM 5276 O O . ARG A 1 636 ? -13.585 27.170 9.147 1.00 87.75 636 ARG A O 1
ATOM 5283 N N . ARG A 1 637 ? -14.156 29.252 8.526 1.00 87.81 637 ARG A N 1
ATOM 5284 C CA . ARG A 1 637 ? -15.587 29.115 8.847 1.00 87.81 637 ARG A CA 1
ATOM 5285 C C . ARG A 1 637 ? -16.251 28.040 7.986 1.00 87.81 637 ARG A C 1
ATOM 5287 O O . ARG A 1 637 ? -16.971 27.208 8.524 1.00 87.81 637 ARG A O 1
ATOM 5294 N N . LEU A 1 638 ? -15.961 28.025 6.686 1.00 88.56 638 LEU A N 1
ATOM 5295 C CA . LEU A 1 638 ? -16.473 27.018 5.755 1.00 88.56 638 LEU A CA 1
ATOM 5296 C C . LEU A 1 638 ? -15.947 25.617 6.096 1.00 88.56 638 LEU A C 1
ATOM 5298 O O . LEU A 1 638 ? -16.711 24.664 6.114 1.00 88.56 638 LEU A O 1
ATOM 5302 N N . GLU A 1 639 ? -14.666 25.491 6.441 1.00 90.44 639 GLU A N 1
ATOM 5303 C CA . GLU A 1 639 ? -14.044 24.231 6.856 1.00 90.44 639 GLU A CA 1
ATOM 5304 C C . GLU A 1 639 ? -14.640 23.691 8.160 1.00 90.44 639 GLU A C 1
ATOM 5306 O O . GLU A 1 639 ? -14.905 22.496 8.262 1.00 90.44 639 GLU A O 1
ATOM 5311 N N . ILE A 1 640 ? -14.878 24.559 9.148 1.00 88.88 640 ILE A N 1
ATOM 5312 C CA . ILE A 1 640 ? -15.555 24.182 10.394 1.00 88.88 640 ILE A CA 1
ATOM 5313 C C . ILE A 1 640 ? -16.974 23.696 10.083 1.00 88.88 640 ILE A C 1
ATOM 5315 O O . ILE A 1 640 ? -17.358 22.640 10.572 1.00 88.88 640 ILE A O 1
ATOM 5319 N N . ARG A 1 641 ? -17.720 24.402 9.221 1.00 84.19 641 ARG A N 1
ATOM 5320 C CA . ARG A 1 641 ? -19.062 23.972 8.794 1.00 84.19 641 ARG A CA 1
ATOM 5321 C C . ARG A 1 641 ? -19.050 22.633 8.072 1.00 84.19 641 ARG A C 1
ATOM 5323 O O . ARG A 1 641 ? -19.767 21.735 8.488 1.00 84.19 641 ARG A O 1
ATOM 5330 N N . ALA A 1 642 ? -18.193 22.461 7.071 1.00 89.44 642 ALA A N 1
ATOM 5331 C CA . ALA A 1 642 ? -18.073 21.201 6.345 1.00 89.44 642 ALA A CA 1
ATOM 5332 C C . ALA A 1 642 ? -17.766 20.030 7.298 1.00 89.44 642 ALA A C 1
ATOM 5334 O O . ALA A 1 642 ? -18.413 18.988 7.228 1.00 89.44 642 ALA A O 1
ATOM 5335 N N . ARG A 1 643 ? -16.857 20.236 8.265 1.00 89.38 643 ARG A N 1
ATOM 5336 C CA . ARG A 1 643 ? -16.541 19.237 9.298 1.00 89.38 643 ARG A CA 1
ATOM 5337 C C . ARG A 1 643 ? -17.706 18.930 10.233 1.00 89.38 643 ARG A C 1
ATOM 5339 O O . ARG A 1 643 ? -17.839 17.773 10.609 1.00 89.38 643 ARG A O 1
ATOM 5346 N N . MET A 1 644 ? -18.529 19.918 10.595 1.00 84.06 644 MET A N 1
ATOM 5347 C CA . MET A 1 644 ? -19.724 19.679 11.421 1.00 84.06 644 MET A CA 1
ATOM 5348 C C . MET A 1 644 ? -20.694 18.699 10.750 1.00 84.06 644 MET A C 1
ATOM 5350 O O . MET A 1 644 ? -21.324 17.913 11.445 1.00 84.06 644 MET A O 1
ATOM 5354 N N . PHE A 1 645 ? -20.753 18.691 9.417 1.00 82.94 645 PHE A N 1
ATOM 5355 C CA . PHE A 1 645 ? -21.580 17.763 8.639 1.00 82.94 645 PHE A CA 1
ATOM 5356 C C . PHE A 1 645 ? -20.827 16.518 8.143 1.00 82.94 645 PHE A C 1
ATOM 5358 O O . PHE A 1 645 ? -21.383 15.728 7.388 1.00 82.94 645 PHE A O 1
ATOM 5365 N N . GLY A 1 646 ? -19.559 16.334 8.528 1.00 88.12 646 GLY A N 1
ATOM 5366 C CA . GLY A 1 646 ? -18.745 15.202 8.074 1.00 88.12 646 GLY A CA 1
ATOM 5367 C C . GLY A 1 646 ? -18.386 15.220 6.581 1.00 88.12 646 GLY A C 1
ATOM 5368 O O . GLY A 1 646 ? -17.993 14.186 6.048 1.00 88.12 646 GLY A O 1
ATOM 5369 N N . LEU A 1 647 ? -18.493 16.371 5.909 1.00 89.38 647 LEU A N 1
ATOM 5370 C CA . LEU A 1 647 ? -18.220 16.531 4.477 1.00 89.38 647 LEU A CA 1
ATOM 5371 C C . LEU A 1 647 ? -16.841 17.144 4.221 1.00 89.38 647 LEU A C 1
ATOM 5373 O O . LEU A 1 647 ? -16.330 17.953 5.006 1.00 89.38 647 LEU A O 1
ATOM 5377 N N . LEU A 1 648 ? -16.241 16.822 3.073 1.00 91.75 648 LEU A N 1
ATOM 5378 C CA . LEU A 1 648 ? -15.073 17.560 2.597 1.00 91.75 648 LEU A CA 1
ATOM 5379 C C . LEU A 1 648 ? -15.488 18.966 2.150 1.00 91.75 648 LEU A C 1
ATOM 5381 O O . LEU A 1 648 ? -16.549 19.159 1.576 1.00 91.75 648 LEU A O 1
ATOM 5385 N N . VAL A 1 649 ? -14.617 19.961 2.329 1.00 89.69 649 VAL A N 1
ATOM 5386 C CA . VAL A 1 649 ? -14.846 21.360 1.896 1.00 89.69 649 VAL A CA 1
ATOM 5387 C C . VAL A 1 649 ? -15.275 21.440 0.425 1.00 89.69 649 VAL A C 1
ATOM 5389 O O . VAL A 1 649 ? -16.150 22.223 0.066 1.00 89.69 649 VAL A O 1
ATOM 5392 N N . SER A 1 650 ? -14.676 20.610 -0.432 1.00 90.12 650 SER A N 1
ATOM 5393 C CA . SER A 1 650 ? -15.035 20.534 -1.846 1.00 90.12 650 SER A CA 1
ATOM 5394 C C . SER A 1 650 ? -16.407 19.925 -2.088 1.00 90.12 650 SER A C 1
ATOM 5396 O O . SER A 1 650 ? -17.120 20.413 -2.954 1.00 90.12 650 SER A O 1
ATOM 5398 N N . GLU A 1 651 ? -16.778 18.892 -1.334 1.00 89.12 651 GLU A N 1
ATOM 5399 C CA . GLU A 1 651 ? -18.104 18.270 -1.412 1.00 89.12 651 GLU A CA 1
ATOM 5400 C C . GLU A 1 651 ? -19.160 19.227 -0.869 1.00 89.12 651 GLU A C 1
ATOM 5402 O O . GLU A 1 651 ? -20.164 19.454 -1.520 1.00 89.12 651 GLU A O 1
ATOM 5407 N N . TYR A 1 652 ? -18.875 19.913 0.234 1.00 90.50 652 TYR A N 1
ATOM 5408 C CA . TYR A 1 652 ? -19.736 20.940 0.808 1.00 90.50 652 TYR A CA 1
ATOM 5409 C C . TYR A 1 652 ? -20.037 22.080 -0.173 1.00 90.50 652 TYR A C 1
ATOM 5411 O O . TYR A 1 652 ? -21.182 22.492 -0.321 1.00 90.50 652 TYR A O 1
ATOM 5419 N N . MET A 1 653 ? -19.015 22.590 -0.868 1.00 87.56 653 MET A N 1
ATOM 5420 C CA . MET A 1 653 ? -19.192 23.656 -1.862 1.00 87.56 653 MET A CA 1
ATOM 5421 C C . MET A 1 653 ? -19.841 23.168 -3.157 1.00 87.56 653 MET A C 1
ATOM 5423 O O . MET A 1 653 ? -20.502 23.948 -3.839 1.00 87.56 653 MET A O 1
ATOM 5427 N N . LEU A 1 654 ? -19.608 21.909 -3.537 1.00 87.94 654 LEU A N 1
ATOM 5428 C CA . LEU A 1 654 ? -20.175 21.353 -4.758 1.00 87.94 654 LEU A CA 1
ATOM 5429 C C . LEU A 1 654 ? -21.594 20.867 -4.563 1.00 87.94 654 LEU A C 1
ATOM 5431 O O . LEU A 1 654 ? -22.370 21.073 -5.476 1.00 87.94 654 LEU A O 1
ATOM 5435 N N . GLU A 1 655 ? -21.926 20.229 -3.450 1.00 87.75 655 GLU A N 1
ATOM 5436 C CA . GLU A 1 655 ? -23.199 19.539 -3.233 1.00 87.75 655 GLU A CA 1
ATOM 5437 C C . GLU A 1 655 ? -24.137 20.331 -2.316 1.00 87.75 655 GLU A C 1
ATOM 5439 O O . GLU A 1 655 ? -25.329 20.392 -2.600 1.00 87.75 655 GLU A O 1
ATOM 5444 N N . GLY A 1 656 ? -23.608 21.018 -1.299 1.00 89.00 656 GLY A N 1
ATOM 5445 C CA . GLY A 1 656 ? -24.387 21.694 -0.256 1.00 89.00 656 GLY A CA 1
ATOM 5446 C C . GLY A 1 656 ? -24.547 20.844 1.009 1.00 89.00 656 GLY A C 1
ATOM 5447 O O . GLY A 1 656 ? -23.976 19.760 1.124 1.00 89.00 656 GLY A O 1
ATOM 5448 N N . VAL A 1 657 ? -25.310 21.345 1.983 1.00 90.94 657 VAL A N 1
ATOM 5449 C CA . VAL A 1 657 ? -25.647 20.603 3.209 1.00 90.94 657 VAL A CA 1
ATOM 5450 C C . VAL A 1 657 ? -26.780 19.629 2.884 1.00 90.94 657 VAL A C 1
ATOM 5452 O O . VAL A 1 657 ? -27.839 20.094 2.463 1.00 90.94 657 VAL A O 1
ATOM 5455 N N . PRO A 1 658 ? -26.616 18.309 3.061 1.00 92.81 658 PRO A N 1
ATOM 5456 C CA . PRO A 1 658 ? -27.715 17.373 2.873 1.00 92.81 658 PRO A CA 1
ATOM 5457 C C . PRO A 1 658 ? -28.802 17.672 3.906 1.00 92.81 658 PRO A C 1
ATOM 5459 O O . PRO A 1 658 ? -28.529 17.708 5.107 1.00 92.81 658 PRO A O 1
ATOM 5462 N N . LEU A 1 659 ? -30.020 17.917 3.433 1.00 93.81 659 LEU A N 1
ATOM 5463 C CA . LEU A 1 659 ? -31.176 18.072 4.305 1.00 93.81 659 LEU A CA 1
ATOM 5464 C C . LEU A 1 659 ? -31.740 16.688 4.643 1.00 93.81 659 LEU A C 1
ATOM 5466 O O . LEU A 1 659 ? -31.663 15.779 3.810 1.00 93.81 659 LEU A O 1
ATOM 5470 N N . PRO A 1 660 ? -32.283 16.509 5.855 1.00 91.12 660 PRO A N 1
ATOM 5471 C CA . PRO A 1 660 ? -32.881 15.245 6.236 1.00 91.12 660 PRO A CA 1
ATOM 5472 C C . PRO A 1 660 ? -34.204 15.029 5.474 1.00 91.12 660 PRO A C 1
ATOM 5474 O O . PRO A 1 660 ? -34.905 15.975 5.106 1.00 91.12 660 PRO A O 1
ATOM 5477 N N . GLY A 1 661 ? -34.515 13.771 5.168 1.00 91.12 661 GLY A N 1
ATOM 5478 C CA . GLY A 1 661 ? -35.671 13.396 4.359 1.00 91.12 661 GLY A CA 1
ATOM 5479 C C . GLY A 1 661 ? -35.505 13.528 2.837 1.00 91.12 661 GLY A C 1
ATOM 5480 O O . GLY A 1 661 ? -34.421 13.717 2.282 1.00 91.12 661 GLY A O 1
ATOM 5481 N N . VAL A 1 662 ? -36.628 13.361 2.141 1.00 94.81 662 VAL A N 1
ATOM 5482 C CA . VAL A 1 662 ? -36.734 13.355 0.679 1.00 94.81 662 VAL A CA 1
ATOM 5483 C C . VAL A 1 662 ? -37.831 14.330 0.261 1.00 94.81 662 VAL A C 1
ATOM 5485 O O . VAL A 1 662 ? -38.897 14.368 0.874 1.00 94.81 662 VAL A O 1
ATOM 5488 N N . GLY A 1 663 ? -37.572 15.125 -0.776 1.00 95.38 663 GLY A N 1
ATOM 5489 C CA . GLY A 1 663 ? -38.535 16.062 -1.342 1.00 95.38 663 GLY A CA 1
ATOM 5490 C C . GLY A 1 663 ? -39.309 15.451 -2.503 1.00 95.38 663 GLY A C 1
ATOM 5491 O O . GLY A 1 663 ? -38.723 14.849 -3.401 1.00 95.38 663 GLY A O 1
ATOM 5492 N N . ARG A 1 664 ? -40.625 15.630 -2.511 1.00 94.81 664 ARG A N 1
ATOM 5493 C CA . ARG A 1 664 ? -41.514 15.322 -3.631 1.00 94.81 664 ARG A CA 1
ATOM 5494 C C . ARG A 1 664 ? -41.940 16.625 -4.281 1.00 94.81 664 ARG A C 1
ATOM 5496 O O . ARG A 1 664 ? -42.362 17.553 -3.597 1.00 94.81 664 ARG A O 1
ATOM 5503 N N . LEU A 1 665 ? -41.820 16.708 -5.597 1.00 94.12 665 LEU A N 1
ATOM 5504 C CA . LEU A 1 665 ? -42.156 17.917 -6.337 1.00 94.12 665 LEU A CA 1
ATOM 5505 C C . LEU A 1 665 ? -42.992 17.542 -7.558 1.00 94.12 665 LEU A C 1
ATOM 5507 O O . LEU A 1 665 ? -42.592 16.709 -8.371 1.00 94.12 665 LEU A O 1
ATOM 5511 N N . ARG A 1 666 ? -44.182 18.139 -7.654 1.00 92.38 666 ARG A N 1
ATOM 5512 C CA . ARG A 1 666 ? -45.097 17.945 -8.785 1.00 92.38 666 ARG A CA 1
ATOM 5513 C C . ARG A 1 666 ? -44.709 18.875 -9.928 1.00 92.38 666 ARG A C 1
ATOM 5515 O O . ARG A 1 666 ? -44.341 20.024 -9.678 1.00 92.38 666 ARG A O 1
ATOM 5522 N N . ASN A 1 667 ? -44.823 18.413 -11.171 1.00 91.62 667 ASN A N 1
ATOM 5523 C CA . ASN A 1 667 ? -44.661 19.293 -12.331 1.00 91.62 667 ASN A CA 1
ATOM 5524 C C . ASN A 1 667 ? -45.685 20.445 -12.273 1.00 91.62 667 ASN A C 1
ATOM 5526 O O . ASN A 1 667 ? -46.864 20.209 -12.028 1.00 91.62 667 ASN A O 1
ATOM 5530 N N . GLY A 1 668 ? -45.236 21.688 -12.445 1.00 90.19 668 GLY A N 1
ATOM 5531 C CA . GLY A 1 668 ? -46.064 22.885 -12.254 1.00 90.19 668 GLY A CA 1
ATOM 5532 C C . GLY A 1 668 ? -46.283 23.293 -10.788 1.00 90.19 668 GLY A C 1
ATOM 5533 O O . GLY A 1 668 ? -46.954 24.289 -10.520 1.00 90.19 668 GLY A O 1
ATOM 5534 N N . GLY A 1 669 ? -45.720 22.560 -9.823 1.00 91.50 669 GLY A N 1
ATOM 5535 C CA . GLY A 1 669 ? -45.837 22.864 -8.400 1.00 91.50 669 GLY A CA 1
ATOM 5536 C C . GLY A 1 669 ? -44.978 24.056 -7.967 1.00 91.50 669 GLY A C 1
ATOM 5537 O O . GLY A 1 669 ? -43.850 24.235 -8.430 1.00 91.50 669 GLY A O 1
ATOM 5538 N N . ARG A 1 670 ? -45.503 24.857 -7.028 1.00 94.62 670 ARG A N 1
ATOM 5539 C CA . ARG A 1 670 ? -44.753 25.902 -6.297 1.00 94.62 670 ARG A CA 1
ATOM 5540 C C . ARG A 1 670 ? -44.250 25.452 -4.925 1.00 94.62 670 ARG A C 1
ATOM 5542 O O . ARG A 1 670 ? -43.642 26.248 -4.224 1.00 94.62 670 ARG A O 1
ATOM 5549 N N . TYR A 1 671 ? -44.506 24.208 -4.529 1.00 95.69 671 TYR A N 1
ATOM 5550 C CA . TYR A 1 671 ? -44.130 23.691 -3.216 1.00 95.69 671 TYR A CA 1
ATOM 5551 C C . TYR A 1 671 ? -43.406 22.356 -3.354 1.00 95.69 671 TYR A C 1
ATOM 5553 O O . TYR A 1 671 ? -43.844 21.495 -4.118 1.00 95.69 671 TYR A O 1
ATOM 5561 N N . ILE A 1 672 ? -42.320 22.183 -2.600 1.00 96.38 672 ILE A N 1
ATOM 5562 C CA . ILE A 1 672 ? -41.692 20.875 -2.377 1.00 96.38 672 ILE A CA 1
ATOM 5563 C C . ILE A 1 672 ? -42.320 20.270 -1.128 1.00 96.38 672 ILE A C 1
ATOM 5565 O O . ILE A 1 672 ? -42.271 20.885 -0.064 1.00 96.38 672 ILE A O 1
ATOM 5569 N N . GLU A 1 673 ? -42.868 19.065 -1.253 1.00 95.75 673 GLU A N 1
ATOM 5570 C CA . GLU A 1 673 ? -43.369 18.287 -0.125 1.00 95.75 673 GLU A CA 1
ATOM 5571 C C . GLU A 1 673 ? -42.224 17.466 0.486 1.00 95.75 673 GLU A C 1
ATOM 5573 O O . GLU A 1 673 ? -41.734 16.529 -0.145 1.00 95.75 673 GLU A O 1
ATOM 5578 N N . SER A 1 674 ? -41.752 17.815 1.684 1.00 96.00 674 SER A N 1
ATOM 5579 C CA . SER A 1 674 ? -40.693 17.070 2.378 1.00 96.00 674 SER A CA 1
ATOM 5580 C C . SER A 1 674 ? -41.267 15.946 3.239 1.00 96.00 674 SER A C 1
ATOM 5582 O O . SER A 1 674 ? -42.329 16.078 3.848 1.00 96.00 674 SER A O 1
ATOM 5584 N N . SER A 1 675 ? -40.554 14.820 3.314 1.00 95.19 675 SER A N 1
ATOM 5585 C CA . SER A 1 675 ? -40.922 13.719 4.215 1.00 95.19 675 SER A CA 1
ATOM 5586 C C . SER A 1 675 ? -40.703 14.043 5.697 1.00 95.19 675 SER A C 1
ATOM 5588 O O . SER A 1 675 ? -41.307 13.401 6.551 1.00 95.19 675 SER A O 1
ATOM 5590 N N . GLU A 1 676 ? -39.837 15.012 5.997 1.00 93.88 676 GLU A N 1
ATOM 5591 C CA . GLU A 1 676 ? -39.446 15.421 7.349 1.00 93.88 676 GLU A CA 1
ATOM 5592 C C . GLU A 1 676 ? -39.672 16.924 7.564 1.00 93.88 676 GLU A C 1
ATOM 5594 O O . GLU A 1 676 ? -39.805 17.677 6.592 1.00 93.88 676 GLU A O 1
ATOM 5599 N N . ASP A 1 677 ? -39.716 17.347 8.834 1.00 92.62 677 ASP A N 1
ATOM 5600 C CA . ASP A 1 677 ? -39.875 18.756 9.206 1.00 92.62 677 ASP A CA 1
ATOM 5601 C C . ASP A 1 677 ? -38.571 19.531 8.998 1.00 92.62 677 ASP A C 1
ATOM 5603 O O . ASP A 1 677 ? -37.585 19.353 9.716 1.00 92.62 677 ASP A O 1
ATOM 5607 N N . LEU A 1 678 ? -38.577 20.407 7.994 1.00 91.12 678 LEU A N 1
ATOM 5608 C CA . LEU A 1 678 ? -37.432 21.238 7.624 1.00 91.12 678 LEU A CA 1
ATOM 5609 C C . LEU A 1 678 ? -37.512 22.657 8.209 1.00 91.12 678 LEU A C 1
ATOM 5611 O O . LEU A 1 678 ? -36.665 23.506 7.899 1.00 91.12 678 LEU A O 1
ATOM 5615 N N . ARG A 1 679 ? -38.485 22.936 9.088 1.00 89.00 679 ARG A N 1
ATOM 5616 C CA . ARG A 1 679 ? -38.554 24.215 9.807 1.00 89.00 679 ARG A CA 1
ATOM 5617 C C . ARG A 1 679 ? -37.318 24.381 10.692 1.00 89.00 679 ARG A C 1
ATOM 5619 O O . ARG A 1 679 ? -36.985 23.537 11.515 1.00 89.00 679 ARG A O 1
ATOM 5626 N N . GLY A 1 680 ? -36.613 25.495 10.509 1.00 85.06 680 GLY A N 1
ATOM 5627 C CA . GLY A 1 680 ? -35.359 25.793 11.212 1.00 85.06 680 GLY A CA 1
ATOM 5628 C C . GLY A 1 680 ? -34.097 25.252 10.532 1.00 85.06 680 GLY A C 1
ATOM 5629 O O . GLY A 1 680 ? -33.009 25.736 10.838 1.00 85.06 680 GLY A O 1
ATOM 5630 N N . TRP A 1 681 ? -34.229 24.328 9.575 1.00 85.44 681 TRP A N 1
ATOM 5631 C CA . TRP A 1 681 ? -33.135 23.941 8.677 1.00 85.44 681 TRP A CA 1
ATOM 5632 C C . TRP A 1 681 ? -33.018 24.891 7.491 1.00 85.44 681 TRP A C 1
ATOM 5634 O O . TRP A 1 681 ? -31.918 25.207 7.041 1.00 85.44 681 TRP A O 1
ATOM 5644 N N . VAL A 1 682 ? -34.168 25.336 6.991 1.00 88.88 682 VAL A N 1
ATOM 5645 C CA . VAL A 1 682 ? -34.287 26.102 5.760 1.00 88.88 682 VAL A CA 1
ATOM 5646 C C . VAL A 1 682 ? -34.972 27.439 6.042 1.00 88.88 682 VAL A C 1
ATOM 5648 O O . VAL A 1 682 ? -35.965 27.505 6.766 1.00 88.88 682 VAL A O 1
ATOM 5651 N N . MET A 1 683 ? -34.437 28.508 5.461 1.00 85.31 683 MET A N 1
ATOM 5652 C CA . MET A 1 683 ? -34.923 29.881 5.593 1.00 85.31 683 MET A CA 1
ATOM 5653 C C . MET A 1 683 ? -35.365 30.432 4.237 1.00 85.31 683 MET A C 1
ATOM 5655 O O . MET A 1 683 ? -34.837 30.061 3.187 1.00 85.31 683 MET A O 1
ATOM 5659 N N . ASN A 1 684 ? -36.293 31.389 4.264 1.00 87.12 684 ASN A N 1
ATOM 5660 C CA . ASN A 1 684 ? -36.708 32.123 3.070 1.00 87.12 684 ASN A CA 1
ATOM 5661 C C . ASN A 1 684 ? -35.491 32.763 2.377 1.00 87.12 684 ASN A C 1
ATOM 5663 O O . ASN A 1 684 ? -34.566 33.226 3.049 1.00 87.12 684 ASN A O 1
ATOM 5667 N N . ARG A 1 685 ? -35.521 32.851 1.039 1.00 84.25 685 ARG A N 1
ATOM 5668 C CA . ARG A 1 685 ? -34.423 33.349 0.175 1.00 84.25 685 ARG A CA 1
ATOM 5669 C C . ARG A 1 685 ? -33.189 32.448 0.058 1.00 84.25 685 ARG A C 1
ATOM 5671 O O . ARG A 1 685 ? -32.224 32.853 -0.592 1.00 84.25 685 ARG A O 1
ATOM 5678 N N . GLN A 1 686 ? -33.176 31.272 0.682 1.00 89.62 686 GLN A N 1
ATOM 5679 C CA . GLN A 1 686 ? -32.107 30.300 0.461 1.00 89.62 686 GLN A CA 1
ATOM 5680 C C . GLN A 1 686 ? -32.340 29.508 -0.825 1.00 89.62 686 GLN A C 1
ATOM 5682 O O . GLN A 1 686 ? -33.449 29.445 -1.352 1.00 89.62 686 GLN A O 1
ATOM 5687 N N . THR A 1 687 ? -31.272 28.901 -1.327 1.00 90.94 687 THR A N 1
ATOM 5688 C CA . THR A 1 687 ? -31.301 28.114 -2.553 1.00 90.94 687 THR A CA 1
ATOM 5689 C C . THR A 1 687 ? -31.197 26.634 -2.204 1.00 90.94 687 THR A C 1
ATOM 5691 O O . THR A 1 687 ? -30.324 26.220 -1.438 1.00 90.94 687 THR A O 1
ATOM 5694 N N . LEU A 1 688 ? -32.067 25.824 -2.795 1.00 93.25 688 LEU A N 1
ATOM 5695 C CA . LEU A 1 688 ? -32.030 24.374 -2.704 1.00 93.25 688 LEU A CA 1
ATOM 5696 C C . LEU A 1 688 ? -31.491 23.784 -3.993 1.00 93.25 688 LEU A C 1
ATOM 5698 O O . LEU A 1 688 ? -31.808 24.222 -5.097 1.00 93.25 688 LEU A O 1
ATOM 5702 N N . ARG A 1 689 ? -30.697 22.737 -3.837 1.00 93.50 689 ARG A N 1
ATOM 5703 C CA . ARG A 1 689 ? -30.283 21.870 -4.919 1.00 93.50 689 ARG A CA 1
ATOM 5704 C C . ARG A 1 689 ? -31.009 20.547 -4.792 1.00 93.50 689 ARG A C 1
ATOM 5706 O O . ARG A 1 689 ? -30.960 19.891 -3.756 1.00 93.50 689 ARG A O 1
ATOM 5713 N N . LEU A 1 690 ? -31.666 20.165 -5.872 1.00 93.94 690 LEU A N 1
ATOM 5714 C CA . LEU A 1 690 ? -32.457 18.957 -5.976 1.00 93.94 690 LEU A CA 1
ATOM 5715 C C . LEU A 1 690 ? -31.699 17.948 -6.828 1.00 93.94 690 LEU A C 1
ATOM 5717 O O . LEU A 1 690 ? -31.396 18.209 -7.996 1.00 93.94 690 LEU A O 1
ATOM 5721 N N . ARG A 1 691 ? -31.414 16.784 -6.247 1.00 92.56 691 ARG A N 1
ATOM 5722 C CA . ARG A 1 691 ? -30.810 15.653 -6.950 1.00 92.56 691 ARG A CA 1
ATOM 5723 C C . ARG A 1 691 ? -31.848 14.553 -7.101 1.00 92.56 691 ARG A C 1
ATOM 5725 O O . ARG A 1 691 ? -32.324 14.014 -6.106 1.00 92.56 691 ARG A O 1
ATOM 5732 N N . LYS A 1 692 ? -32.225 14.230 -8.337 1.00 91.69 692 LYS A N 1
ATOM 5733 C CA . LYS A 1 692 ? -33.282 13.247 -8.612 1.00 91.69 692 LYS A CA 1
ATOM 5734 C C . LYS A 1 692 ? -32.852 11.848 -8.146 1.00 91.69 692 LYS A C 1
ATOM 5736 O O . LYS A 1 692 ? -31.769 11.384 -8.505 1.00 91.69 692 LYS A O 1
ATOM 5741 N N . LEU A 1 693 ? -33.691 11.185 -7.351 1.00 88.06 693 LEU A N 1
ATOM 5742 C CA . LEU A 1 693 ? -33.474 9.819 -6.862 1.00 88.06 693 LEU A CA 1
ATOM 5743 C C . LEU A 1 693 ? -34.058 8.820 -7.868 1.00 88.06 693 LEU A C 1
ATOM 5745 O O . LEU A 1 693 ? -35.152 8.295 -7.686 1.00 88.06 693 LEU A O 1
ATOM 5749 N N . GLU A 1 694 ? -33.340 8.562 -8.958 1.00 80.00 694 GLU A N 1
ATOM 5750 C CA . GLU A 1 694 ? -33.708 7.482 -9.881 1.00 80.00 694 GLU A CA 1
ATOM 5751 C C . GLU A 1 694 ? -33.116 6.148 -9.406 1.00 80.00 694 GLU A C 1
ATOM 5753 O O . GLU A 1 694 ? -31.956 6.082 -8.985 1.00 80.00 694 GLU A O 1
ATOM 5758 N N . LYS A 1 695 ? -33.892 5.057 -9.506 1.00 64.25 695 LYS A N 1
ATOM 5759 C CA . LYS A 1 695 ? -33.390 3.684 -9.320 1.00 64.25 695 LYS A CA 1
ATOM 5760 C C . LYS A 1 695 ? -32.424 3.344 -10.463 1.00 64.25 695 LYS A C 1
ATOM 5762 O O . LYS A 1 695 ? -32.802 2.688 -11.430 1.00 64.25 695 LYS A O 1
ATOM 5767 N N . ARG A 1 696 ? -31.170 3.796 -10.376 1.00 59.00 696 ARG A N 1
ATOM 5768 C CA . ARG A 1 696 ? -30.124 3.403 -11.328 1.00 59.00 696 ARG A CA 1
ATOM 5769 C C . ARG A 1 696 ? -29.877 1.897 -11.224 1.00 59.00 696 ARG A C 1
ATOM 5771 O O . ARG A 1 696 ? -29.533 1.392 -10.155 1.00 59.00 696 ARG A O 1
ATOM 5778 N N . ARG A 1 697 ? -30.010 1.183 -12.346 1.00 57.69 697 ARG A N 1
ATOM 5779 C CA . ARG A 1 697 ? -29.403 -0.145 -12.507 1.00 57.69 697 ARG A CA 1
ATOM 5780 C C . ARG A 1 697 ? -27.884 0.056 -12.509 1.00 57.69 697 ARG A C 1
ATOM 5782 O O . ARG A 1 697 ? -27.398 0.992 -13.136 1.00 57.69 697 ARG A O 1
ATOM 5789 N N . ALA A 1 698 ? -27.147 -0.779 -11.780 1.00 57.78 698 ALA A N 1
ATOM 5790 C CA . ALA A 1 698 ? -25.724 -0.575 -11.478 1.00 57.78 698 ALA A CA 1
ATOM 5791 C C . ALA A 1 698 ? -24.781 -0.535 -12.706 1.00 57.78 698 ALA A C 1
ATOM 5793 O O . ALA A 1 698 ? -23.612 -0.198 -12.542 1.00 57.78 698 ALA A O 1
ATOM 5794 N N . ASP A 1 699 ? -25.281 -0.832 -13.909 1.00 62.88 699 ASP A N 1
ATOM 5795 C CA . ASP A 1 699 ? -24.477 -1.032 -15.120 1.00 62.88 699 ASP A CA 1
ATOM 5796 C C . ASP A 1 699 ? -24.565 0.114 -16.152 1.00 62.88 699 ASP A C 1
ATOM 5798 O O . ASP A 1 699 ? -23.908 0.036 -17.189 1.00 62.88 699 ASP A O 1
ATOM 5802 N N . ASP A 1 700 ? -25.340 1.177 -15.900 1.00 58.00 700 ASP A N 1
ATOM 5803 C CA . ASP A 1 700 ? -25.525 2.267 -16.872 1.00 58.00 700 ASP A CA 1
ATOM 5804 C C . ASP A 1 700 ? -24.559 3.447 -16.630 1.00 58.00 700 ASP A C 1
ATOM 5806 O O . ASP A 1 700 ? -24.733 4.254 -15.711 1.00 58.00 700 ASP A O 1
ATOM 5810 N N . ASP A 1 701 ? -23.555 3.586 -17.505 1.00 62.22 701 ASP A N 1
ATOM 5811 C CA . ASP A 1 701 ? -22.573 4.690 -17.560 1.00 62.22 701 ASP A CA 1
ATOM 5812 C C . ASP A 1 701 ? -23.184 6.024 -18.064 1.00 62.22 701 ASP A C 1
ATOM 5814 O O . ASP A 1 701 ? -22.480 6.927 -18.532 1.00 62.22 701 ASP A O 1
ATOM 5818 N N . SER A 1 702 ? -24.509 6.181 -17.987 1.00 65.62 702 SER A N 1
ATOM 5819 C CA . SER A 1 702 ? -25.200 7.380 -18.454 1.00 65.62 702 SER A CA 1
ATOM 5820 C C . SER A 1 702 ? -24.790 8.621 -17.636 1.00 65.62 702 SER A C 1
ATOM 5822 O O . SER A 1 702 ? -24.543 8.534 -16.417 1.00 65.62 702 SER A O 1
ATOM 5824 N N . PRO A 1 703 ? -24.681 9.798 -18.291 1.00 65.44 703 PRO A N 1
ATOM 5825 C CA . PRO A 1 703 ? -24.241 11.035 -17.651 1.00 65.44 703 PRO A CA 1
ATOM 5826 C C . PRO A 1 703 ? -25.045 11.302 -16.374 1.00 65.44 703 PRO A C 1
ATOM 5828 O O . PRO A 1 703 ? -26.253 11.069 -16.329 1.00 65.44 703 PRO A O 1
ATOM 5831 N N . LYS A 1 704 ? -24.361 11.737 -15.304 1.00 68.62 704 LYS A N 1
ATOM 5832 C CA . LYS A 1 704 ? -25.014 12.055 -14.024 1.00 68.62 704 LYS A CA 1
ATOM 5833 C C . LYS A 1 704 ? -26.178 13.029 -14.281 1.00 68.62 704 LYS A C 1
ATOM 5835 O O . LYS A 1 704 ? -25.965 13.987 -15.029 1.00 68.62 704 LYS A O 1
ATOM 5840 N N . PRO A 1 705 ? -27.371 12.796 -13.700 1.00 70.06 705 PRO A N 1
ATOM 5841 C CA . PRO A 1 705 ? -28.507 13.693 -13.881 1.00 70.06 705 PRO A CA 1
ATOM 5842 C C . PRO A 1 705 ? -28.108 15.118 -13.482 1.00 70.06 705 PRO A C 1
ATOM 5844 O O . PRO A 1 705 ? -27.359 15.307 -12.521 1.00 70.06 705 PRO A O 1
ATOM 5847 N N . LYS A 1 706 ? -28.556 16.112 -14.258 1.00 81.56 706 LYS A N 1
ATOM 5848 C CA . LYS A 1 706 ? -28.292 17.526 -13.965 1.00 81.56 706 LYS A CA 1
ATOM 5849 C C . LYS A 1 706 ? -28.984 17.883 -12.646 1.00 81.56 706 LYS A C 1
ATOM 5851 O O . LYS A 1 706 ? -30.197 17.730 -12.527 1.00 81.56 706 LYS A O 1
ATOM 5856 N N . ASP A 1 707 ? -28.207 18.344 -11.668 1.00 88.44 707 ASP A N 1
ATOM 5857 C CA . ASP A 1 707 ? -28.740 18.891 -10.419 1.00 88.44 707 ASP A CA 1
ATOM 5858 C C . ASP A 1 707 ? -29.589 20.140 -10.738 1.00 88.44 707 ASP A C 1
ATOM 5860 O O . ASP A 1 707 ? -29.157 21.007 -11.503 1.00 88.44 707 ASP A O 1
ATOM 5864 N N . ILE A 1 708 ? -30.783 20.250 -10.149 1.00 90.88 708 ILE A N 1
ATOM 5865 C CA . ILE A 1 708 ? -31.686 21.396 -10.350 1.00 90.88 708 ILE A CA 1
ATOM 5866 C C . ILE A 1 708 ? -31.516 22.348 -9.174 1.00 90.88 708 ILE A C 1
ATOM 5868 O O . ILE A 1 708 ? -31.556 21.921 -8.024 1.00 90.88 708 ILE A O 1
ATOM 5872 N N . ILE A 1 709 ? -31.326 23.634 -9.445 1.00 91.81 709 ILE A N 1
ATOM 5873 C CA . ILE A 1 709 ? -31.130 24.656 -8.415 1.00 91.81 709 ILE A CA 1
ATOM 5874 C C . ILE A 1 709 ? -32.367 25.553 -8.393 1.00 91.81 709 ILE A C 1
ATOM 5876 O O . ILE A 1 709 ? -32.661 26.201 -9.395 1.00 91.81 709 ILE A O 1
ATOM 5880 N N . LEU A 1 710 ? -33.078 25.590 -7.265 1.00 92.75 710 LEU A N 1
ATOM 5881 C CA . LEU A 1 710 ? -34.300 26.374 -7.076 1.00 92.75 710 LEU A CA 1
ATOM 5882 C C . LEU A 1 710 ? -34.165 27.295 -5.864 1.00 92.75 710 LEU A C 1
ATOM 5884 O O . LEU A 1 710 ? -33.630 26.898 -4.831 1.00 92.75 710 LEU A O 1
ATOM 5888 N N . ASP A 1 711 ? -34.670 28.518 -5.981 1.00 93.25 711 ASP A N 1
ATOM 5889 C CA . ASP A 1 711 ? -34.702 29.483 -4.883 1.00 93.25 711 ASP A CA 1
ATOM 5890 C C . ASP A 1 711 ? -36.027 29.384 -4.116 1.00 93.25 711 ASP A C 1
ATOM 5892 O O . ASP A 1 711 ? -37.090 29.151 -4.698 1.00 93.25 711 ASP A O 1
ATOM 5896 N N . ILE A 1 712 ? -35.958 29.543 -2.798 1.00 92.94 712 ILE A N 1
ATOM 5897 C CA . ILE A 1 712 ? -37.121 29.529 -1.906 1.00 92.94 712 ILE A CA 1
ATOM 5898 C C . ILE A 1 712 ? -37.788 30.898 -1.927 1.00 92.94 712 ILE A C 1
ATOM 5900 O O . ILE A 1 712 ? -37.106 31.926 -1.856 1.00 92.94 712 ILE A O 1
ATOM 5904 N N . ASP A 1 713 ? -39.122 30.905 -1.972 1.00 93.62 713 ASP A N 1
ATOM 5905 C CA . ASP A 1 713 ? -39.913 32.133 -2.006 1.00 93.62 713 ASP A CA 1
ATOM 5906 C C . ASP A 1 713 ? -39.528 33.066 -0.844 1.00 93.62 713 ASP A C 1
ATOM 5908 O O . ASP A 1 713 ? -39.314 32.668 0.305 1.00 93.62 713 ASP A O 1
ATOM 5912 N N . ARG A 1 714 ? -39.395 34.353 -1.160 1.00 91.00 714 ARG A N 1
ATOM 5913 C CA . ARG A 1 714 ? -38.966 35.373 -0.203 1.00 91.00 714 ARG A CA 1
ATOM 5914 C C . ARG A 1 714 ? -40.071 35.741 0.784 1.00 91.00 714 ARG A C 1
ATOM 5916 O O . ARG A 1 714 ? -39.750 36.190 1.884 1.00 91.00 714 ARG A O 1
ATOM 5923 N N . LYS A 1 715 ? -41.337 35.636 0.371 1.00 92.88 715 LYS A N 1
ATOM 5924 C CA . LYS A 1 715 ? -42.509 36.146 1.098 1.00 92.88 715 LYS A CA 1
ATOM 5925 C C . LYS A 1 715 ? -43.228 35.054 1.883 1.00 92.88 715 LYS A C 1
ATOM 5927 O O . LYS A 1 715 ? -43.700 35.320 2.985 1.00 92.88 715 LYS A O 1
ATOM 5932 N N . LEU A 1 716 ? -43.307 33.847 1.334 1.00 92.94 716 LEU A N 1
ATOM 5933 C CA . LEU A 1 716 ? -44.035 32.737 1.950 1.00 92.94 716 LEU A CA 1
ATOM 5934 C C . LEU A 1 716 ? -43.182 32.056 3.026 1.00 92.94 716 LEU A C 1
ATOM 5936 O O . LEU A 1 716 ? -41.992 31.837 2.826 1.00 92.94 716 LEU A O 1
ATOM 5940 N N . LYS A 1 717 ? -43.766 31.755 4.191 1.00 91.31 717 LYS A N 1
ATOM 5941 C CA . LYS A 1 717 ? -43.068 31.038 5.273 1.00 91.31 717 LYS A CA 1
ATOM 5942 C C . LYS A 1 717 ? -42.968 29.547 4.937 1.00 91.31 717 LYS A C 1
ATOM 5944 O O . LYS A 1 717 ? -43.891 28.989 4.356 1.00 91.31 717 LYS A O 1
ATOM 5949 N N . VAL A 1 718 ? -41.866 28.912 5.336 1.00 92.62 718 VAL A N 1
ATOM 5950 C CA . VAL A 1 718 ? -41.700 27.453 5.248 1.00 92.62 718 VAL A CA 1
ATOM 5951 C C . VAL A 1 718 ? -42.653 26.776 6.238 1.00 92.62 718 VAL A C 1
ATOM 5953 O O . VAL A 1 718 ? -42.616 27.063 7.437 1.00 92.62 718 VAL A O 1
ATOM 5956 N N . GLU A 1 719 ? -43.513 25.894 5.734 1.00 93.19 719 GLU A N 1
ATOM 5957 C CA . GLU A 1 719 ? -44.422 25.077 6.543 1.00 93.19 719 GLU A CA 1
ATOM 5958 C C . GLU A 1 719 ? -43.750 23.748 6.923 1.00 93.19 719 GLU A C 1
ATOM 5960 O O . GLU A 1 719 ? -42.703 23.397 6.386 1.00 93.19 719 GLU A O 1
ATOM 5965 N N . GLU A 1 720 ? -44.365 22.979 7.829 1.00 90.62 720 GLU A N 1
ATOM 5966 C CA . GLU A 1 720 ? -43.802 21.726 8.365 1.00 90.62 720 GLU A CA 1
ATOM 5967 C C . GLU A 1 720 ? -43.352 20.739 7.284 1.00 90.62 720 GLU A C 1
ATOM 5969 O O . GLU A 1 720 ? -42.301 20.128 7.398 1.00 90.62 720 GLU A O 1
ATOM 5974 N N . ARG A 1 721 ? -44.129 20.591 6.210 1.00 92.06 721 ARG A N 1
ATOM 5975 C CA . ARG A 1 721 ? -43.816 19.652 5.122 1.00 92.06 721 ARG A CA 1
ATOM 5976 C C . ARG A 1 721 ? -43.820 20.300 3.751 1.00 92.06 721 ARG A C 1
ATOM 5978 O O . ARG A 1 721 ? -43.828 19.587 2.757 1.00 92.06 721 ARG A O 1
ATOM 5985 N N . ARG A 1 722 ? -43.885 21.632 3.669 1.00 94.69 722 ARG A N 1
ATOM 5986 C CA . ARG A 1 722 ? -44.009 22.353 2.396 1.00 94.69 722 ARG A CA 1
ATOM 5987 C C . ARG A 1 722 ? -43.027 23.508 2.336 1.00 94.69 722 ARG A C 1
ATOM 5989 O O . ARG A 1 722 ? -43.101 24.450 3.124 1.00 94.69 722 ARG A O 1
ATOM 5996 N N . ILE A 1 723 ? -42.131 23.448 1.355 1.00 95.75 723 ILE A N 1
ATOM 5997 C CA . ILE A 1 723 ? -41.175 24.521 1.078 1.00 95.75 723 ILE A CA 1
ATOM 5998 C C . ILE A 1 723 ? -41.662 25.309 -0.144 1.00 95.75 723 ILE A C 1
ATOM 6000 O O . ILE A 1 723 ? -41.715 24.725 -1.230 1.00 95.75 723 ILE A O 1
ATOM 6004 N N . PRO A 1 724 ? -42.005 26.603 -0.003 1.00 96.19 724 PRO A N 1
ATOM 6005 C CA . PRO A 1 724 ? -42.429 27.433 -1.125 1.00 96.19 724 PRO A CA 1
ATOM 6006 C C . PRO A 1 724 ? -41.243 27.793 -2.027 1.00 96.19 724 PRO A C 1
ATOM 6008 O O . PRO A 1 724 ? -40.184 28.204 -1.556 1.00 96.19 724 PRO A O 1
ATOM 6011 N N . LEU A 1 725 ? -41.426 27.670 -3.335 1.00 95.50 725 LEU A N 1
ATOM 6012 C CA . LEU A 1 725 ? -40.432 27.978 -4.358 1.00 95.50 725 LEU A CA 1
ATOM 6013 C C . LEU A 1 725 ? -40.746 29.316 -5.034 1.00 95.50 725 LEU A C 1
ATOM 6015 O O . LEU A 1 725 ? -41.899 29.599 -5.353 1.00 95.50 725 LEU A O 1
ATOM 6019 N N . GLU A 1 726 ? -39.710 30.115 -5.303 1.00 93.19 726 GLU A N 1
ATOM 6020 C CA . GLU A 1 726 ? -39.831 31.401 -6.010 1.00 93.19 726 GLU A CA 1
ATOM 6021 C C . GLU A 1 726 ? -40.225 31.195 -7.485 1.00 93.19 726 GLU A C 1
ATOM 6023 O O . GLU A 1 726 ? -40.921 32.021 -8.074 1.00 93.19 726 GLU A O 1
ATOM 6028 N N . GLN A 1 727 ? -39.814 30.071 -8.080 1.00 92.69 727 GLN A N 1
ATOM 6029 C CA . GLN A 1 727 ? -40.142 29.690 -9.453 1.00 92.69 727 GLN A CA 1
ATOM 6030 C C . GLN A 1 727 ? -40.962 28.401 -9.477 1.00 92.69 727 GLN A C 1
ATOM 6032 O O . GLN A 1 727 ? -40.716 27.472 -8.707 1.00 92.69 727 GLN A O 1
ATOM 6037 N N . VAL A 1 728 ? -41.928 28.342 -10.394 1.00 91.69 728 VAL A N 1
ATOM 6038 C CA . VAL A 1 728 ? -42.714 27.131 -10.644 1.00 91.69 728 VAL A CA 1
ATOM 6039 C C . VAL A 1 728 ? -41.789 26.051 -11.195 1.00 91.69 728 VAL A C 1
ATOM 6041 O O . VAL A 1 728 ? -41.067 26.286 -12.167 1.00 91.69 728 VAL A O 1
ATOM 6044 N N . TYR A 1 729 ? -41.820 24.863 -10.596 1.00 92.00 729 TYR A N 1
ATOM 6045 C CA . TYR A 1 729 ? -41.038 23.745 -11.099 1.00 92.00 729 TYR A CA 1
ATOM 6046 C C . TYR A 1 729 ? -41.562 23.301 -12.462 1.00 92.00 729 TYR A C 1
ATOM 6048 O O . TYR A 1 729 ? -42.711 22.883 -12.584 1.00 92.00 729 TYR A O 1
ATOM 6056 N N . ASN A 1 730 ? -40.711 23.366 -13.483 1.00 87.44 730 ASN A N 1
ATOM 6057 C CA . ASN A 1 730 ? -41.023 22.851 -14.807 1.00 87.44 730 ASN A CA 1
ATOM 6058 C C . ASN A 1 730 ? -40.128 21.644 -15.099 1.00 87.44 730 ASN A C 1
ATOM 6060 O O . ASN A 1 730 ? -38.905 21.774 -15.181 1.00 87.44 730 ASN A O 1
ATOM 6064 N N . ARG A 1 731 ? -40.739 20.470 -15.271 1.00 82.44 731 ARG A N 1
ATOM 6065 C CA . ARG A 1 731 ? -40.050 19.192 -15.510 1.00 82.44 731 ARG A CA 1
ATOM 6066 C C . ARG A 1 731 ? -39.127 19.235 -16.729 1.00 82.44 731 ARG A C 1
ATOM 6068 O O . ARG A 1 731 ? -38.088 18.575 -16.718 1.00 82.44 731 ARG A O 1
ATOM 6075 N N . ALA A 1 732 ? -39.436 20.074 -17.720 1.00 78.06 732 ALA A N 1
ATOM 6076 C CA . ALA A 1 732 ? -38.591 20.306 -18.892 1.00 78.06 732 ALA A CA 1
ATOM 6077 C C . ALA A 1 732 ? -37.171 20.791 -18.530 1.00 78.06 732 ALA A C 1
ATOM 6079 O O . ALA A 1 732 ? -36.220 20.478 -19.237 1.00 78.06 732 ALA A O 1
ATOM 6080 N N . LEU A 1 733 ? -36.996 21.477 -17.392 1.00 73.31 733 LEU A N 1
ATOM 6081 C CA . LEU A 1 733 ? -35.681 21.926 -16.909 1.00 73.31 733 LEU A CA 1
ATOM 6082 C C . LEU A 1 733 ? -34.782 20.768 -16.444 1.00 73.31 733 LEU A C 1
ATOM 6084 O O . LEU A 1 733 ? -33.568 20.933 -16.342 1.00 73.31 733 LEU A O 1
ATOM 6088 N N . SER A 1 734 ? -35.368 19.607 -16.137 1.00 70.44 734 SER A N 1
ATOM 6089 C CA . SER A 1 734 ? -34.643 18.427 -15.650 1.00 70.44 734 SER A CA 1
ATOM 6090 C C . SER A 1 734 ? -34.172 17.490 -16.764 1.00 70.44 734 SER A C 1
ATOM 6092 O O . SER A 1 734 ? -33.264 16.686 -16.542 1.00 70.44 734 SER A O 1
ATOM 6094 N N . GLN A 1 735 ? -34.761 17.588 -17.961 1.00 73.00 735 GLN A N 1
ATOM 6095 C CA . GLN A 1 735 ? -34.440 16.698 -19.071 1.00 73.00 735 GLN A CA 1
ATOM 6096 C C . GLN A 1 735 ? -33.199 17.200 -19.830 1.00 73.00 735 GLN A C 1
ATOM 6098 O O . GLN A 1 735 ? -33.063 18.397 -20.096 1.00 73.00 735 GLN A O 1
ATOM 6103 N N . PRO A 1 736 ? -32.246 16.314 -20.174 1.00 67.81 736 PRO A N 1
ATOM 6104 C CA . PRO A 1 736 ? -31.150 16.684 -21.056 1.00 67.81 736 PRO A CA 1
ATOM 6105 C C . PRO A 1 736 ? -31.710 17.045 -22.439 1.00 67.81 736 PRO A C 1
ATOM 6107 O O . PRO A 1 736 ? -32.507 16.295 -22.998 1.00 67.81 736 PRO A O 1
ATOM 6110 N N . GLU A 1 737 ? -31.287 18.190 -22.985 1.00 63.66 737 GLU A N 1
ATOM 6111 C CA . GLU A 1 737 ? -31.630 18.638 -24.341 1.00 63.66 737 GLU A CA 1
ATOM 6112 C C . GLU A 1 737 ? -31.361 17.498 -25.343 1.00 63.66 737 GLU A C 1
ATOM 6114 O O . GLU A 1 737 ? -30.207 17.134 -25.574 1.00 63.66 737 GLU A O 1
ATOM 6119 N N . GLY A 1 738 ? -32.427 16.894 -25.885 1.00 65.81 738 GLY A N 1
ATOM 6120 C CA . GLY A 1 738 ? -32.349 15.804 -26.867 1.00 65.81 738 GLY A CA 1
ATOM 6121 C C . GLY A 1 738 ? -32.929 14.446 -26.448 1.00 65.81 738 GLY A C 1
ATOM 6122 O O . GLY A 1 738 ? -32.837 13.506 -27.234 1.00 65.81 738 GLY A O 1
ATOM 6123 N N . ALA A 1 739 ? -33.525 14.301 -25.259 1.00 60.94 739 ALA A N 1
ATOM 6124 C CA . ALA A 1 739 ? -34.313 13.105 -24.941 1.00 60.94 739 ALA A CA 1
ATOM 6125 C C . ALA A 1 739 ? -35.665 13.140 -25.687 1.00 60.94 739 ALA A C 1
ATOM 6127 O O . ALA A 1 739 ? -36.424 14.096 -25.545 1.00 60.94 739 ALA A O 1
ATOM 6128 N N . ASN A 1 740 ? -35.956 12.118 -26.503 1.00 59.75 740 ASN A N 1
ATOM 6129 C CA . ASN A 1 740 ? -37.220 12.007 -27.239 1.00 59.75 740 ASN A CA 1
ATOM 6130 C C . ASN A 1 740 ? -38.390 11.853 -26.252 1.00 59.75 740 ASN A C 1
ATOM 6132 O O . ASN A 1 740 ? -38.489 10.852 -25.554 1.00 59.75 740 ASN A O 1
ATOM 6136 N N . VAL A 1 741 ? -39.278 12.849 -26.222 1.00 57.50 741 VAL A N 1
ATOM 6137 C CA . VAL A 1 741 ? -40.394 13.003 -25.263 1.00 57.50 741 VAL A CA 1
ATOM 6138 C C . VAL A 1 741 ? -41.556 12.017 -25.517 1.00 57.50 741 VAL A C 1
ATOM 6140 O O . VAL A 1 741 ? -42.536 12.011 -24.781 1.00 57.50 741 VAL A O 1
ATOM 6143 N N . ALA A 1 742 ? -41.469 11.169 -26.546 1.00 58.94 742 ALA A N 1
ATOM 6144 C CA . ALA A 1 742 ? -42.614 10.417 -27.063 1.00 58.94 742 ALA A CA 1
ATOM 6145 C C . ALA A 1 742 ? -43.058 9.207 -26.211 1.00 58.94 742 ALA A C 1
ATOM 6147 O O . ALA A 1 742 ? -44.222 8.831 -26.307 1.00 58.94 742 ALA A O 1
ATOM 6148 N N . ASP A 1 743 ? -42.198 8.640 -25.353 1.00 57.78 743 ASP A N 1
ATOM 6149 C CA . ASP A 1 743 ? -42.479 7.334 -24.719 1.00 57.78 743 ASP A CA 1
ATOM 6150 C C . ASP A 1 743 ? -42.921 7.393 -23.235 1.00 57.78 743 ASP A C 1
ATOM 6152 O O . ASP A 1 743 ? -43.332 6.376 -22.683 1.00 57.78 743 ASP A O 1
ATOM 6156 N N . ASP A 1 744 ? -42.912 8.563 -22.580 1.00 56.34 744 ASP A N 1
ATOM 6157 C CA . ASP A 1 744 ? -43.138 8.687 -21.119 1.00 56.34 744 ASP A CA 1
ATOM 6158 C C . ASP A 1 744 ? -44.529 9.238 -20.715 1.00 56.34 744 ASP A C 1
ATOM 6160 O O . ASP A 1 744 ? -44.761 9.583 -19.553 1.00 56.34 744 ASP A O 1
ATOM 6164 N N . ALA A 1 745 ? -45.486 9.323 -21.645 1.00 55.16 745 ALA A N 1
ATOM 6165 C CA . ALA A 1 745 ? -46.800 9.942 -21.406 1.00 55.16 745 ALA A CA 1
ATOM 6166 C C . ALA A 1 745 ? -47.770 9.124 -20.516 1.00 55.16 745 ALA A C 1
ATOM 6168 O O . ALA A 1 745 ? -48.858 9.609 -20.219 1.00 55.16 745 ALA A O 1
ATOM 6169 N N . ALA A 1 746 ? -47.396 7.917 -20.070 1.00 54.66 746 ALA A N 1
ATOM 6170 C CA . ALA A 1 746 ? -48.297 6.982 -19.378 1.00 54.66 746 ALA A CA 1
ATOM 6171 C C . ALA A 1 746 ? -48.015 6.766 -17.870 1.00 54.66 746 ALA A C 1
ATOM 6173 O O . ALA A 1 746 ? -48.618 5.888 -17.258 1.00 54.66 746 ALA A O 1
ATOM 6174 N N . ALA A 1 747 ? -47.112 7.530 -17.240 1.00 57.25 747 ALA A N 1
ATOM 6175 C CA . ALA A 1 747 ? -46.891 7.452 -15.788 1.00 57.25 747 ALA A CA 1
ATOM 6176 C C . ALA A 1 747 ? -47.797 8.456 -15.045 1.00 57.25 747 ALA A C 1
ATOM 6178 O O . ALA A 1 747 ? -47.461 9.635 -14.936 1.00 57.25 747 ALA A O 1
ATOM 6179 N N . GLU A 1 748 ? -48.946 7.981 -14.555 1.00 53.50 748 GLU A N 1
ATOM 6180 C CA . GLU A 1 748 ? -50.089 8.787 -14.078 1.00 53.50 748 GLU A CA 1
ATOM 6181 C C . GLU A 1 748 ? -49.878 9.641 -12.813 1.00 53.50 748 GLU A C 1
ATOM 6183 O O . GLU A 1 748 ? -50.720 10.477 -12.510 1.00 53.50 748 GLU A O 1
ATOM 6188 N N . ASP A 1 749 ? -48.733 9.574 -12.133 1.00 62.94 749 ASP A N 1
ATOM 6189 C CA . ASP A 1 749 ? -48.436 10.463 -11.004 1.00 62.94 749 ASP A CA 1
ATOM 6190 C C . ASP A 1 749 ? -47.154 11.252 -11.288 1.00 62.94 749 ASP A C 1
ATOM 6192 O O . ASP A 1 749 ? -46.052 10.808 -10.967 1.00 62.94 749 ASP A O 1
ATOM 6196 N N . GLY A 1 750 ? -47.274 12.433 -11.907 1.00 76.12 750 GLY A N 1
ATOM 6197 C CA . GLY A 1 750 ? -46.172 13.341 -12.281 1.00 76.12 750 GLY A CA 1
ATOM 6198 C C . GLY A 1 750 ? -45.391 13.965 -11.107 1.00 76.12 750 GLY A C 1
ATOM 6199 O O . GLY A 1 750 ? -45.132 15.173 -11.100 1.00 76.12 750 GLY A O 1
ATOM 6200 N N . VAL A 1 751 ? -45.049 13.161 -10.100 1.00 87.75 751 VAL A N 1
ATOM 6201 C CA . VAL A 1 751 ? -44.321 13.517 -8.883 1.00 87.75 751 VAL A CA 1
ATOM 6202 C C . VAL A 1 751 ? -42.893 12.991 -8.986 1.00 87.75 751 VAL A C 1
ATOM 6204 O O . VAL A 1 751 ? -42.648 11.789 -8.899 1.00 87.75 751 VAL A O 1
ATOM 6207 N N . ASP A 1 752 ? -41.930 13.894 -9.133 1.00 91.38 752 ASP A N 1
ATOM 6208 C CA . ASP A 1 752 ? -40.516 13.531 -9.120 1.00 91.38 752 ASP A CA 1
ATOM 6209 C C . ASP A 1 752 ? -39.980 13.569 -7.670 1.00 91.38 752 ASP A C 1
ATOM 6211 O O . ASP A 1 752 ? -40.334 14.439 -6.864 1.00 91.38 752 ASP A O 1
ATOM 6215 N N . ILE A 1 753 ? -39.137 12.590 -7.324 1.00 92.75 753 ILE A N 1
ATOM 6216 C CA . ILE A 1 753 ? -38.557 12.414 -5.986 1.00 92.75 753 ILE A CA 1
ATOM 6217 C C . ILE A 1 753 ? -37.099 12.892 -5.992 1.00 92.75 753 ILE A C 1
ATOM 6219 O O . ILE A 1 753 ? -36.283 12.438 -6.800 1.00 92.75 753 ILE A O 1
ATOM 6223 N N . PHE A 1 754 ? -36.751 13.777 -5.059 1.00 94.62 754 PHE A N 1
ATOM 6224 C CA . PHE A 1 754 ? -35.450 14.432 -4.974 1.00 94.62 754 PHE A CA 1
ATOM 6225 C C . PHE A 1 754 ? -34.819 14.292 -3.593 1.00 94.62 754 PHE A C 1
ATOM 6227 O O . PHE A 1 754 ? -35.465 14.487 -2.566 1.00 94.62 754 PHE A O 1
ATOM 6234 N N . GLN A 1 755 ? -33.512 14.055 -3.573 1.00 95.00 755 GLN A N 1
ATOM 6235 C CA . GLN A 1 755 ? -32.689 14.354 -2.413 1.00 95.00 755 GLN A CA 1
ATOM 6236 C C . GLN A 1 755 ? -32.408 15.860 -2.379 1.00 95.00 755 GLN A C 1
ATOM 6238 O O . GLN A 1 755 ? -32.018 16.451 -3.392 1.00 95.00 755 GLN A O 1
ATOM 6243 N N . LEU A 1 756 ? -32.632 16.471 -1.218 1.00 95.12 756 LEU A N 1
ATOM 6244 C CA . LEU A 1 756 ? -32.532 17.911 -1.021 1.00 95.12 756 LEU A CA 1
ATOM 6245 C C . LEU A 1 756 ? -31.167 18.271 -0.429 1.00 95.12 756 LEU A C 1
ATOM 6247 O O . LEU A 1 756 ? -30.745 17.703 0.577 1.00 95.12 756 LEU A O 1
ATOM 6251 N N . PHE A 1 757 ? -30.500 19.251 -1.027 1.00 93.88 757 PHE A N 1
ATOM 6252 C CA . PHE A 1 757 ? -29.278 19.838 -0.496 1.00 93.88 757 PHE A CA 1
ATOM 6253 C C . PHE A 1 757 ? -29.456 21.347 -0.352 1.00 93.88 757 PHE A C 1
ATOM 6255 O O . PHE A 1 757 ? -29.843 22.032 -1.297 1.00 93.88 757 PHE A O 1
ATOM 6262 N N . LEU A 1 758 ? -29.156 21.888 0.823 1.00 93.00 758 LEU A N 1
ATOM 6263 C CA . LEU A 1 758 ? -29.144 23.323 1.057 1.00 93.00 758 LEU A CA 1
ATOM 6264 C C . LEU A 1 758 ? -27.846 23.923 0.512 1.00 93.00 758 LEU A C 1
ATOM 6266 O O . LEU A 1 758 ? -26.745 23.615 0.979 1.00 93.00 758 LEU A O 1
ATOM 6270 N N . VAL A 1 759 ? -27.967 24.803 -0.478 1.00 88.94 759 VAL A N 1
ATOM 6271 C CA . VAL A 1 759 ? -26.824 25.469 -1.102 1.00 88.94 759 VAL A CA 1
ATOM 6272 C C . VAL A 1 759 ? -26.514 26.741 -0.324 1.00 88.94 759 VAL A C 1
ATOM 6274 O O . VAL A 1 759 ? -27.009 27.821 -0.633 1.00 88.94 759 VAL A O 1
ATOM 6277 N N . GLU A 1 760 ? -25.653 26.631 0.685 1.00 82.62 760 GLU A N 1
ATOM 6278 C CA . GLU A 1 760 ? -25.129 27.822 1.369 1.00 82.62 760 GLU A CA 1
ATOM 6279 C C . GLU A 1 760 ? -24.145 28.614 0.489 1.00 82.62 760 GLU A C 1
ATOM 6281 O O . GLU A 1 760 ? -23.965 29.820 0.662 1.00 82.62 760 GLU A O 1
ATOM 6286 N N . PHE A 1 761 ? -23.499 27.932 -0.462 1.00 77.12 761 PHE A N 1
ATOM 6287 C CA . PHE A 1 761 ? -22.496 28.498 -1.357 1.00 77.12 761 PHE A CA 1
ATOM 6288 C C . PHE A 1 761 ? -22.811 28.160 -2.803 1.00 77.12 761 PHE A C 1
ATOM 6290 O O . PHE A 1 761 ? -22.703 27.008 -3.216 1.00 77.12 761 PHE A O 1
ATOM 6297 N N . SER A 1 762 ? -23.140 29.180 -3.593 1.00 76.81 762 SER A N 1
ATOM 6298 C CA . SER A 1 762 ? -23.221 29.015 -5.039 1.00 76.81 762 SER A CA 1
ATOM 6299 C C . SER A 1 762 ? -21.846 29.189 -5.681 1.00 76.81 762 SER A C 1
ATOM 6301 O O . SER A 1 762 ? -21.083 30.096 -5.344 1.00 76.81 762 SER A O 1
ATOM 6303 N N . MET A 1 763 ? -21.547 28.318 -6.643 1.00 74.25 763 MET A N 1
ATOM 6304 C CA . MET A 1 763 ? -20.396 28.458 -7.537 1.00 74.25 763 MET A CA 1
ATOM 6305 C C . MET A 1 763 ? -20.645 29.508 -8.633 1.00 74.25 763 MET A C 1
ATOM 6307 O O . MET A 1 763 ? -19.706 29.937 -9.304 1.00 74.25 763 MET A O 1
ATOM 6311 N N . GLU A 1 764 ? -21.897 29.939 -8.814 1.00 75.81 764 GLU A N 1
ATOM 6312 C CA . GLU A 1 764 ? -22.275 30.957 -9.786 1.00 75.81 764 GLU A CA 1
ATOM 6313 C C . GLU A 1 764 ? -21.970 32.357 -9.252 1.00 75.81 764 GLU A C 1
ATOM 6315 O O . GLU A 1 764 ? -22.585 32.842 -8.306 1.00 75.81 764 GLU A O 1
ATOM 6320 N N . LEU A 1 765 ? -21.058 33.045 -9.937 1.00 61.56 765 LEU A N 1
ATOM 6321 C CA . LEU A 1 765 ? -20.601 34.406 -9.639 1.00 61.56 765 LEU A CA 1
ATOM 6322 C C . LEU A 1 765 ? -21.707 35.463 -9.492 1.00 61.56 765 LEU A C 1
ATOM 6324 O O . LEU A 1 765 ? -21.452 36.523 -8.929 1.00 61.56 765 LEU A O 1
ATOM 6328 N N . ARG A 1 766 ? -22.901 35.204 -10.035 1.00 64.81 766 ARG A N 1
ATOM 6329 C CA . ARG A 1 766 ? -24.027 36.147 -10.056 1.00 64.81 766 ARG A CA 1
ATOM 6330 C C . ARG A 1 766 ? -24.997 35.971 -8.886 1.00 64.81 766 ARG A C 1
ATOM 6332 O O . ARG A 1 766 ? -25.825 36.853 -8.680 1.00 64.81 766 ARG A O 1
ATOM 6339 N N . ARG A 1 767 ? -24.915 34.872 -8.124 1.00 69.88 767 ARG A N 1
ATOM 6340 C CA . ARG A 1 767 ? -25.816 34.630 -6.988 1.00 69.88 767 ARG A CA 1
ATOM 6341 C C . ARG A 1 767 ? -25.160 35.111 -5.684 1.00 69.88 767 ARG A C 1
ATOM 6343 O O . ARG A 1 767 ? -24.054 34.665 -5.372 1.00 69.88 767 ARG A O 1
ATOM 6350 N N . PRO A 1 768 ? -25.791 36.025 -4.924 1.00 57.31 768 PRO A N 1
ATOM 6351 C CA . PRO A 1 768 ? -25.227 36.531 -3.677 1.00 57.31 768 PRO A CA 1
ATOM 6352 C C . PRO A 1 768 ? -25.102 35.408 -2.638 1.00 57.31 768 PRO A C 1
ATOM 6354 O O . PRO A 1 768 ? -26.022 34.620 -2.438 1.00 57.31 768 PRO A O 1
ATOM 6357 N N . ILE A 1 769 ? -23.940 35.331 -1.985 1.00 57.03 769 ILE A N 1
ATOM 6358 C CA . ILE A 1 769 ? -23.640 34.333 -0.951 1.00 57.03 769 ILE A CA 1
ATOM 6359 C C . ILE A 1 769 ? -24.232 34.813 0.379 1.00 57.03 769 ILE A C 1
ATOM 6361 O O . ILE A 1 769 ? -23.829 35.857 0.897 1.00 57.03 769 ILE A O 1
ATOM 6365 N N . TRP A 1 770 ? -25.152 34.046 0.962 1.00 60.06 770 TRP A N 1
ATOM 6366 C CA . TRP A 1 770 ? -25.782 34.385 2.239 1.00 60.06 770 TRP A CA 1
ATOM 6367 C C . TRP A 1 770 ? -24.958 33.847 3.418 1.00 60.06 770 TRP A C 1
ATOM 6369 O O . TRP A 1 770 ? -25.127 32.720 3.870 1.00 60.06 770 TRP A O 1
ATOM 6379 N N . PHE A 1 771 ? -24.065 34.675 3.961 1.00 54.03 771 PHE A N 1
ATOM 6380 C CA . PHE A 1 771 ? -23.343 34.397 5.213 1.00 54.03 771 PHE A CA 1
ATOM 6381 C C . PHE A 1 771 ? -24.079 34.946 6.450 1.00 54.03 771 PHE A C 1
ATOM 6383 O O . PHE A 1 771 ? -23.458 35.491 7.359 1.00 54.03 771 PHE A O 1
ATOM 6390 N N . SER A 1 772 ? -25.406 34.874 6.507 1.00 47.31 772 SER A N 1
ATOM 6391 C CA . SER A 1 772 ? -26.187 35.621 7.504 1.00 47.31 772 SER A CA 1
ATOM 6392 C C . SER A 1 772 ? -26.689 34.779 8.682 1.00 47.31 772 SER A C 1
ATOM 6394 O O . SER A 1 772 ? -27.817 34.990 9.124 1.00 47.31 772 SER A O 1
ATOM 6396 N N . HIS A 1 773 ? -25.893 33.841 9.222 1.00 50.91 773 HIS A N 1
ATOM 6397 C CA . HIS A 1 773 ? -26.294 33.142 10.455 1.00 50.91 773 HIS A CA 1
ATOM 6398 C C . HIS A 1 773 ? -25.182 32.933 11.502 1.00 50.91 773 HIS A C 1
ATOM 6400 O O . HIS A 1 773 ? -24.214 32.208 11.232 1.00 50.91 773 HIS A O 1
ATOM 6406 N N . PRO A 1 774 ? -25.334 33.506 12.718 1.00 53.12 774 PRO A N 1
ATOM 6407 C CA . PRO A 1 774 ? -24.690 33.017 13.931 1.00 53.12 774 PRO A CA 1
ATOM 6408 C C . PRO A 1 774 ? -25.441 31.771 14.441 1.00 53.12 774 PRO A C 1
ATOM 6410 O O . PRO A 1 774 ? -26.570 31.843 14.908 1.00 53.12 774 PRO A O 1
ATOM 6413 N N . LEU A 1 775 ? -24.803 30.604 14.341 1.00 49.56 775 LEU A N 1
ATOM 6414 C CA . LEU A 1 775 ? -25.379 29.274 14.606 1.00 49.56 775 LEU A CA 1
ATOM 6415 C C . LEU A 1 775 ? -25.622 28.931 16.091 1.00 49.56 775 LEU A C 1
ATOM 6417 O O . LEU A 1 775 ? -25.926 27.782 16.403 1.00 49.56 775 LEU A O 1
ATOM 6421 N N . TYR A 1 776 ? -25.524 29.892 17.013 1.00 49.84 776 TYR A N 1
ATOM 6422 C CA . TYR A 1 776 ? -25.703 29.616 18.446 1.00 49.84 776 TYR A CA 1
ATOM 6423 C C . TYR A 1 776 ? -27.116 29.109 18.802 1.00 49.84 776 TYR A C 1
ATOM 6425 O O . TYR A 1 776 ? -27.278 28.444 19.818 1.00 49.84 776 TYR A O 1
ATOM 6433 N N . VAL A 1 777 ? -28.128 29.358 17.961 1.00 50.50 777 VAL A N 1
ATOM 6434 C CA . VAL A 1 777 ? -29.537 29.048 18.278 1.00 50.50 777 VAL A CA 1
ATOM 6435 C C . VAL A 1 777 ? -29.975 27.642 17.834 1.00 50.50 777 VAL A C 1
ATOM 6437 O O . VAL A 1 777 ? -30.807 27.028 18.494 1.00 50.50 777 VAL A O 1
ATOM 6440 N N . VAL A 1 778 ? -29.402 27.080 16.762 1.00 51.19 778 VAL A N 1
ATOM 6441 C CA . VAL A 1 778 ? -29.843 25.769 16.227 1.00 51.19 778 VAL A CA 1
ATOM 6442 C C . VAL A 1 778 ? -29.229 24.600 17.009 1.00 51.19 778 VAL A C 1
ATOM 6444 O O . VAL A 1 778 ? -29.895 23.597 17.262 1.00 51.19 778 VAL A O 1
ATOM 6447 N N . PHE A 1 779 ? -27.987 24.746 17.481 1.00 49.16 779 PHE A N 1
ATOM 6448 C CA . PHE A 1 779 ? -27.287 23.685 18.217 1.00 49.16 779 PHE A CA 1
ATOM 6449 C C . PHE A 1 779 ? -27.829 23.446 19.634 1.00 49.16 779 PHE A C 1
ATOM 6451 O O . PHE A 1 779 ? -27.773 22.317 20.118 1.00 49.16 779 PHE A O 1
ATOM 6458 N N . ALA A 1 780 ? -28.414 24.465 20.274 1.00 48.59 780 ALA A N 1
ATOM 6459 C CA . ALA A 1 780 ? -29.032 24.314 21.590 1.00 48.59 780 ALA A CA 1
ATOM 6460 C C . ALA A 1 780 ? -30.226 23.340 21.577 1.00 48.59 780 ALA A C 1
ATOM 6462 O O . ALA A 1 780 ? -30.512 22.729 22.596 1.00 48.59 780 ALA A O 1
ATOM 6463 N N . ARG A 1 781 ? -30.896 23.134 20.432 1.00 44.00 781 ARG A N 1
ATOM 6464 C CA . ARG A 1 781 ? -32.007 22.172 20.325 1.00 44.00 781 ARG A CA 1
ATOM 6465 C C . ARG A 1 781 ? -31.558 20.737 20.044 1.00 44.00 781 ARG A C 1
ATOM 6467 O O . ARG A 1 781 ? -32.185 19.813 20.546 1.00 44.00 781 ARG A O 1
ATOM 6474 N N . TYR A 1 782 ? -30.469 20.534 19.300 1.00 44.66 782 TYR A N 1
ATOM 6475 C CA . TYR A 1 782 ? -30.029 19.185 18.912 1.00 44.66 782 TYR A CA 1
ATOM 6476 C C . TYR A 1 782 ? -29.365 18.406 20.059 1.00 44.66 782 TYR A C 1
ATOM 6478 O O . TYR A 1 782 ? -29.480 17.189 20.112 1.00 44.66 782 TYR A O 1
ATOM 6486 N N . TYR A 1 783 ? -28.724 19.103 21.004 1.00 47.25 783 TYR A N 1
ATOM 6487 C CA . TYR A 1 783 ? -28.142 18.485 22.206 1.00 47.25 783 TYR A CA 1
ATOM 6488 C C . TYR A 1 783 ? -29.135 18.310 23.367 1.00 47.25 783 TYR A C 1
ATOM 6490 O O . TYR A 1 783 ? -28.767 17.751 24.390 1.00 47.25 783 TYR A O 1
ATOM 6498 N N . ILE A 1 784 ? -30.372 18.802 23.232 1.00 44.00 784 ILE A N 1
ATOM 6499 C CA . ILE A 1 784 ? -31.440 18.607 24.229 1.00 44.00 784 ILE A CA 1
ATOM 6500 C C . ILE A 1 784 ? -32.358 17.426 23.840 1.00 44.00 784 ILE A C 1
ATOM 6502 O O . ILE A 1 784 ? -33.110 16.937 24.675 1.00 44.00 784 ILE A O 1
ATOM 6506 N N . CYS A 1 785 ? -32.293 16.937 22.595 1.00 36.62 785 CYS A N 1
ATOM 6507 C CA . CYS A 1 785 ? -33.086 15.793 22.111 1.00 36.62 785 CYS A CA 1
ATOM 6508 C C . CYS A 1 785 ? -32.282 14.491 21.902 1.00 36.62 785 CYS A C 1
ATOM 6510 O O . CYS A 1 785 ? -32.872 13.485 21.513 1.00 36.62 785 CYS A O 1
ATOM 6512 N N . LEU A 1 786 ? -30.970 14.501 22.161 1.00 33.97 786 LEU A N 1
ATOM 6513 C CA . LEU A 1 786 ? -30.094 13.325 22.278 1.00 33.97 786 LEU A CA 1
ATOM 6514 C C . LEU A 1 786 ? -29.638 13.216 23.729 1.00 33.97 786 LEU A C 1
ATOM 6516 O O . LEU A 1 786 ? -29.602 12.076 24.242 1.00 33.97 786 LEU A O 1
#

Radius of gyration: 69.59 Å; chains: 1; bounding box: 180×92×203 Å

InterPro domains:
  IPR000048 IQ motif, EF-hand binding site [SM00015] (75-97)
  IPR000048 IQ motif, EF-hand binding site [SM00015] (435-457)
  IPR004898 Pectate lyase PlyH/PlyE-like [PTHR33407] (312-510)